Protein 8DSC (pdb70)

GO terms:
  GO:0043123 positive regulation of canonical NF-kappaB signal transduction (P, IDA)
  GO:0010628 positive regulation of gene expression (P, IDA)
  GO:0070374 positive regulation of ERK1 and ERK2 cascade (P, IDA)
  GO:0047280 nicotinamide phosphoribosyltransferase activity (F, IMP)
  GO:0005576 extracellular region (C, EXP)
  GO:0005634 nucleus (C, EXP)
  GO:0005125 cytokine activity (F, TAS)
  GO:0007165 signal transduction (P, TAS)
  GO:0007267 cell-cell signaling (P, TAS)
  GO:0008284 positive regulation of cell population proliferation (P, TAS)
  GO:0005829 cytosol (C, TAS)
  GO:1901847 nicotinate metabolic process (P, TAS)
  GO:0047280 nicotinamide phosphoribosyltransferase activity (F, TAS)
  GO:0042802 identical protein binding (F, IPI)
  GO:0005515 protein binding (F, IPI)
  GO:0045944 positive regulation of transcription by RNA polymerase II (P, IDA)
  GO:0006954 inflammatory response (P, IDA)
  GO:0070062 extracellular exosome (C, HDA)

Radius of gyration: 28.75 Å; Cα contacts (8 Å, |Δi|>4): 2271; chains: 2; bounding box: 57×85×82 Å

Foldseek 3Di:
DALLPQFDLCLQQCVVPDDPQWQKFKKFKFLFQQVRLFKWFQDDQLLLLVPAAFDQRADPVSLVVSQVVSCVVVVHRRGPSVLQVCCCVVQVRHFQKWKWAFDGLAIAGGHATGMMMMGNGRSVNSVRCRCVNSNLVSLQLRFLLSQLLLLLVLLQVLLCLQAVDCPPSQVQEAEPAQVPADDLVLLLSNQLSNLLRHAHYPSVSVFVSQVVRFRDPDPTSHDYWAEDDLCQQCVCPPVCSLVSVVVQCVVVQQAAYEYAQPNPHNLCCLQPSCLPVVVVSQVPGDLRYAYEYEYADDQQQVSVVSSCVRNVVRAPWDQHPSRAIDGPSNYAYEYEYPDASVVSSVNSVSSVVVRHNSVRYGYYYHCRSRPPDDCNSSVIDMGTQWIAGPNDIFGDWDQDPVRNSRTDATADWFWAQAPVGHIDIDGPCCVVVVPGDDGSTGTQDRRNDGDDGHHSVRSSVSNDDPSVD/DALLPQFDLVLQQCVVPDDPFWQKFKKFKFLFQPVRLFKWFQDDQLLLLVPAAFDQRADPVSLVVSQVVSCVVVVHRRGPSVLQVCCCVVQVRHFQKWKWAFDGLAIAGGHATGMMMMGNGRSCNSVRCSCVRSNLCSLQLRFLLSQLLLLLVLLQVLQCLQAVDCPCSQVQEEEPAQVPADDLVLLLSNQLSNLLRHAHYPSVSVFVSQCVRFRDPDPTSHDYWAEDDLCQQCVCPPVCSLVSVVVQCVVQQAAAYEYAQPNPHNLCCLQPSCLPVCVVSQVPGDLRHAYEYEYADDLQQVSVVSSCVRNVVRAPWDQHPSRAIDGPSNYAYEYEYPDASVVSSVNSVSSVVVRHNSVRYGYYYHCRSRPPDDSNSSVIDMGTQWIARPNDIFGDWDQDPVRNSRTDATADWFWAADPVRHIDIDGPCCVVVCPGHHGSIGTQDRRNDGDDGHHSVRSSVSNDDPSRD

Structure (mmCIF, N/CA/C/O backbone):
data_8DSC
#
_entry.id   8DSC
#
_cell.length_a   60.376
_cell.length_b   106.338
_cell.length_c   82.806
_cell.angle_alpha   90.000
_cell.angle_beta   96.450
_cell.angle_gamma   90.000
#
_symmetry.space_group_name_H-M   'P 1 21 1'
#
loop_
_entity.id
_entity.type
_entity.pdbx_description
1 polymer 'Nicotinamide phosphoribosyltransferase'
2 non-polymer NICOTINAMIDE
3 non-polymer 'PHOSPHATE ION'
4 non-polymer (3R)-1-[2-(4-methylphenyl)-2H-pyrazolo[3,4-d]pyrimidin-4-yl]-N-{[4-(methylsulfanyl)phenyl]methyl}piperidine-3-carboxamide
5 non-polymer GLYCEROL
6 non-polymer 'CHLORIDE ION'
7 non-polymer 'SODIUM ION'
8 water water
#
loop_
_atom_site.group_PDB
_atom_site.id
_atom_site.type_symbol
_atom_site.label_atom_id
_atom_site.label_alt_id
_atom_site.label_comp_id
_atom_site.label_asym_id
_atom_site.label_entity_id
_atom_site.label_seq_id
_atom_site.pdbx_PDB_ins_code
_atom_site.Cartn_x
_atom_site.Cartn_y
_atom_site.Cartn_z
_atom_site.occupancy
_atom_site.B_iso_or_equiv
_atom_site.auth_seq_id
_atom_site.auth_comp_id
_atom_site.auth_asym_id
_atom_site.auth_atom_id
_atom_site.pdbx_PDB_model_num
ATOM 1 N N . PHE A 1 9 ? 31.552 -3.815 30.518 1.00 18.73 9 PHE A N 1
ATOM 2 C CA . PHE A 1 9 ? 30.378 -4.633 30.804 1.00 14.46 9 PHE A CA 1
ATOM 3 C C . PHE A 1 9 ? 30.693 -5.693 31.848 1.00 15.22 9 PHE A C 1
ATOM 4 O O . PHE A 1 9 ? 31.669 -6.371 31.748 1.00 14.92 9 PHE A O 1
ATOM 12 N N . ASN A 1 10 ? 29.816 -5.798 32.825 1.00 13.09 10 ASN A N 1
ATOM 13 C CA . ASN A 1 10 ? 29.957 -6.771 33.884 1.00 12.56 10 ASN A CA 1
ATOM 14 C C . ASN A 1 10 ? 28.703 -7.630 33.914 1.00 11.17 10 ASN A C 1
ATOM 15 O O . ASN A 1 10 ? 27.674 -7.214 34.373 1.00 11.61 10 ASN A O 1
ATOM 20 N N . ILE A 1 11 ? 28.857 -8.905 33.587 1.00 10.76 11 ILE A N 1
ATOM 21 C CA . ILE A 1 11 ? 27.748 -9.874 33.544 1.00 11.59 11 ILE A CA 1
ATOM 22 C C . ILE A 1 11 ? 27.094 -10.099 34.911 1.00 10.20 11 ILE A C 1
ATOM 23 O O . ILE A 1 11 ? 25.937 -10.389 34.995 1.00 10.80 11 ILE A O 1
ATOM 28 N N . LEU A 1 12 ? 27.850 -9.909 35.995 1.00 10.46 12 LEU A N 1
ATOM 29 C CA . LEU A 1 12 ? 27.340 -9.970 37.355 1.00 9.47 12 LEU A CA 1
ATOM 30 C C . LEU A 1 12 ? 26.306 -8.855 37.673 1.00 11.37 12 LEU A C 1
ATOM 31 O O . LEU A 1 12 ? 25.572 -8.979 38.581 1.00 11.30 12 LEU A O 1
ATOM 36 N N . LEU A 1 13 ? 26.369 -7.746 36.949 1.00 10.79 13 LEU A N 1
ATOM 37 C CA . LEU A 1 13 ? 25.459 -6.617 37.050 1.00 9.49 13 LEU A CA 1
ATOM 38 C C . LEU A 1 13 ? 24.496 -6.557 35.866 1.00 10.37 13 LEU A C 1
ATOM 39 O O . LEU A 1 13 ? 23.911 -5.553 35.635 1.00 13.15 13 LEU A O 1
ATOM 44 N N . ALA A 1 14 ? 24.389 -7.637 35.121 1.00 9.88 14 ALA A N 1
ATOM 45 C CA . ALA A 1 14 ? 23.534 -7.655 33.931 1.00 9.74 14 ALA A CA 1
ATOM 46 C C . ALA A 1 14 ? 22.380 -8.647 34.016 1.00 9.08 14 ALA A C 1
ATOM 47 O O . ALA A 1 14 ? 22.111 -9.354 33.089 1.00 10.42 14 ALA A O 1
ATOM 49 N N . THR A 1 15 ? 21.765 -8.712 35.181 1.00 9.22 15 THR A N 1
ATOM 50 C CA . THR A 1 15 ? 20.624 -9.560 35.413 1.00 9.86 15 THR A CA 1
ATOM 51 C C . THR A 1 15 ? 19.587 -8.746 36.203 1.00 8.93 15 THR A C 1
ATOM 52 O O . THR A 1 15 ? 19.868 -7.691 36.690 1.00 8.83 15 THR A O 1
ATOM 56 N N . ASP A 1 16 ? 18.356 -9.243 36.245 1.00 8.87 16 ASP A N 1
ATOM 57 C CA . ASP A 1 16 ? 17.312 -8.654 37.077 1.00 7.74 16 ASP A CA 1
ATOM 58 C C . ASP A 1 16 ? 17.773 -8.831 38.521 1.00 7.35 16 ASP A C 1
ATOM 59 O O . ASP A 1 16 ? 18.227 -9.892 38.882 1.00 8.51 16 ASP A O 1
ATOM 64 N N . SER A 1 17 ? 17.565 -7.810 39.336 1.00 7.29 17 SER A N 1
ATOM 65 C CA . SER A 1 17 ? 18.026 -7.830 40.746 1.00 8.16 17 SER A CA 1
ATOM 66 C C . SER A 1 17 ? 17.592 -9.118 41.432 1.00 9.07 17 SER A C 1
ATOM 67 O O . SER A 1 17 ? 18.403 -9.750 42.109 1.00 9.06 17 SER A O 1
ATOM 70 N N . TYR A 1 18 ? 16.348 -9.525 41.273 1.00 8.39 18 TYR A N 1
ATOM 71 C CA . TYR A 1 18 ? 15.867 -10.665 42.083 1.00 8.20 18 TYR A CA 1
ATOM 72 C C . TYR A 1 18 ? 16.684 -11.924 41.774 1.00 7.68 18 TYR A C 1
ATOM 73 O O . TYR A 1 18 ? 16.807 -12.802 42.659 1.00 7.68 18 TYR A O 1
ATOM 82 N N . LYS A 1 19 ? 17.240 -12.067 40.581 1.00 8.16 19 LYS A N 1
ATOM 83 C CA . LYS A 1 19 ? 17.989 -13.291 40.212 1.00 9.54 19 LYS A CA 1
ATOM 84 C C . LYS A 1 19 ? 19.247 -13.421 41.074 1.00 9.01 19 LYS A C 1
ATOM 85 O O . LYS A 1 19 ? 19.723 -14.551 41.269 1.00 9.63 19 LYS A O 1
ATOM 91 N N . VAL A 1 20 ? 19.743 -12.329 41.633 1.00 8.71 20 VAL A N 1
ATOM 92 C CA . VAL A 1 20 ? 20.881 -12.378 42.584 1.00 8.88 20 VAL A CA 1
ATOM 93 C C . VAL A 1 20 ? 20.525 -13.293 43.757 1.00 10.37 20 VAL A C 1
ATOM 94 O O . VAL A 1 20 ? 21.424 -13.917 44.331 1.00 10.36 20 VAL A O 1
ATOM 98 N N . THR A 1 21 ? 19.247 -13.412 44.100 1.00 8.86 21 THR A N 1
ATOM 99 C CA . THR A 1 21 ? 18.791 -14.103 45.334 1.00 9.37 21 THR A CA 1
ATOM 100 C C . THR A 1 21 ? 18.312 -15.523 45.028 1.00 8.81 21 THR A C 1
ATOM 101 O O . THR A 1 21 ? 17.982 -16.251 45.980 1.00 9.86 21 THR A O 1
ATOM 105 N N . HIS A 1 22 ? 18.301 -15.962 43.775 1.00 8.91 22 HIS A N 1
ATOM 106 C CA . HIS A 1 22 ? 17.639 -17.243 43.414 1.00 7.98 22 HIS A CA 1
ATOM 107 C C . HIS A 1 22 ? 18.470 -18.457 43.826 1.00 9.79 22 HIS A C 1
ATOM 108 O O . HIS A 1 22 ? 17.873 -19.520 44.053 1.00 9.57 22 HIS A O 1
ATOM 115 N N . TYR A 1 23 ? 19.794 -18.329 43.930 1.00 9.96 23 TYR A N 1
ATOM 116 C CA . TYR A 1 23 ? 20.649 -19.478 44.322 1.00 10.44 23 TYR A CA 1
ATOM 117 C C . TYR A 1 23 ? 20.230 -20.011 45.692 1.00 13.24 23 TYR A C 1
ATOM 118 O O . TYR A 1 23 ? 20.474 -21.203 45.933 1.00 19.29 23 TYR A O 1
ATOM 127 N N . LYS A 1 24 ? 19.586 -19.206 46.530 1.00 9.95 24 LYS A N 1
ATOM 128 C CA . LYS A 1 24 ? 19.106 -19.618 47.878 1.00 10.92 24 LYS A CA 1
ATOM 129 C C . LYS A 1 24 ? 17.698 -20.198 47.802 1.00 12.36 24 LYS A C 1
ATOM 130 O O . LYS A 1 24 ? 17.196 -20.612 48.846 1.00 12.88 24 LYS A O 1
ATOM 136 N N . GLN A 1 25 ? 17.062 -20.217 46.638 1.00 10.13 25 GLN A N 1
ATOM 137 C CA . GLN A 1 25 ? 15.613 -20.536 46.547 1.00 9.11 25 GLN A CA 1
ATOM 138 C C . GLN A 1 25 ? 15.353 -21.872 45.860 1.00 9.20 25 GLN A C 1
ATOM 139 O O . GLN A 1 25 ? 14.253 -22.429 46.044 1.00 9.63 25 GLN A O 1
ATOM 145 N N . TYR A 1 26 ? 16.253 -22.343 45.022 1.00 9.33 26 TYR A N 1
ATOM 146 C CA . TYR A 1 26 ? 16.065 -23.628 44.318 1.00 9.60 26 TYR A CA 1
ATOM 147 C C . TYR A 1 26 ? 16.056 -24.751 45.348 1.00 9.66 26 TYR A C 1
ATOM 148 O O . TYR A 1 26 ? 16.573 -24.626 46.462 1.00 11.01 26 TYR A O 1
ATOM 157 N N . PRO A 1 27 ? 15.466 -25.909 45.020 1.00 8.76 27 PRO A N 1
ATOM 158 C CA . PRO A 1 27 ? 15.473 -27.023 45.954 1.00 10.54 27 PRO A CA 1
ATOM 159 C C . PRO A 1 27 ? 16.893 -27.429 46.310 1.00 10.23 27 PRO A C 1
ATOM 160 O O . PRO A 1 27 ? 17.754 -27.518 45.436 1.00 10.53 27 PRO A O 1
ATOM 164 N N . PRO A 1 28 ? 17.172 -27.691 47.601 1.00 10.20 28 PRO A N 1
ATOM 165 C CA . PRO A 1 28 ? 18.465 -28.273 47.955 1.00 10.90 28 PRO A CA 1
ATOM 166 C C . PRO A 1 28 ? 18.747 -29.523 47.117 1.00 10.50 28 PRO A C 1
ATOM 167 O O . PRO A 1 28 ? 17.809 -30.243 46.762 1.00 11.98 28 PRO A O 1
ATOM 171 N N . ASN A 1 29 ? 20.025 -29.767 46.839 1.00 9.35 29 ASN A N 1
ATOM 172 C CA . ASN A 1 29 ? 20.506 -30.985 46.139 1.00 9.15 29 ASN A CA 1
ATOM 173 C C . ASN A 1 29 ? 20.158 -30.909 44.654 1.00 11.20 29 ASN A C 1
ATOM 174 O O . ASN A 1 29 ? 20.065 -31.957 44.010 1.00 11.80 29 ASN A O 1
ATOM 179 N N . THR A 1 30 ? 20.010 -29.699 44.105 1.00 11.73 30 THR A N 1
ATOM 180 C CA . THR A 1 30 ? 19.742 -29.491 42.662 1.00 10.35 30 THR A CA 1
ATOM 181 C C . THR A 1 30 ? 21.063 -29.317 41.917 1.00 10.52 30 THR A C 1
ATOM 182 O O . THR A 1 30 ? 21.832 -28.397 42.257 1.00 12.63 30 THR A O 1
ATOM 186 N N . SER A 1 31 ? 21.323 -30.189 40.953 1.00 9.79 31 SER A N 1
ATOM 187 C CA . SER A 1 31 ? 22.584 -30.204 40.171 1.00 10.73 31 SER A CA 1
ATOM 188 C C . SER A 1 31 ? 22.376 -29.682 38.745 1.00 10.04 31 SER A C 1
ATOM 189 O O . SER A 1 31 ? 23.365 -29.433 38.062 1.00 11.69 31 SER A O 1
ATOM 192 N N . LYS A 1 32 ? 21.133 -29.571 38.284 1.00 10.39 32 LYS A N 1
ATOM 193 C CA . LYS A 1 32 ? 20.864 -29.130 36.896 1.00 11.46 32 LYS A CA 1
ATOM 194 C C . LYS A 1 32 ? 19.602 -28.284 36.883 1.00 9.60 32 LYS A C 1
ATOM 195 O O . LYS A 1 32 ? 18.603 -28.698 37.454 1.00 9.85 32 LYS A O 1
ATOM 201 N N . VAL A 1 33 ? 19.683 -27.140 36.207 1.00 8.78 33 VAL A N 1
ATOM 202 C CA . VAL A 1 33 ? 18.519 -26.327 35.789 1.00 9.95 33 VAL A CA 1
ATOM 203 C C . VAL A 1 33 ? 18.612 -26.191 34.274 1.00 8.08 33 VAL A C 1
ATOM 204 O O . VAL A 1 33 ? 19.632 -25.744 33.752 1.00 8.32 33 VAL A O 1
ATOM 208 N N . TYR A 1 34 ? 17.550 -26.607 33.604 1.00 8.82 34 TYR A N 1
ATOM 209 C CA . TYR A 1 34 ? 17.434 -26.625 32.145 1.00 7.71 34 TYR A CA 1
ATOM 210 C C . TYR A 1 34 ? 16.227 -25.787 31.771 1.00 8.96 34 TYR A C 1
ATOM 211 O O . TYR A 1 34 ? 15.128 -26.035 32.271 1.00 7.91 34 TYR A O 1
ATOM 220 N N . SER A 1 35 ? 16.452 -24.810 30.913 1.00 8.16 35 SER A N 1
ATOM 221 C CA . SER A 1 35 ? 15.432 -23.805 30.556 1.00 7.72 35 SER A CA 1
ATOM 222 C C . SER A 1 35 ? 15.381 -23.648 29.045 1.00 8.64 35 SER A C 1
ATOM 223 O O . SER A 1 35 ? 16.300 -24.063 28.322 1.00 8.21 35 SER A O 1
ATOM 226 N N . TYR A 1 36 ? 14.289 -23.077 28.557 1.00 7.88 36 TYR A N 1
ATOM 227 C CA . TYR A 1 36 ? 14.080 -22.977 27.102 1.00 7.63 36 TYR A CA 1
ATOM 228 C C . TYR A 1 36 ? 13.369 -21.672 26.776 1.00 8.19 36 TYR A C 1
ATOM 229 O O . TYR A 1 36 ? 12.633 -21.127 27.623 1.00 8.39 36 TYR A O 1
ATOM 238 N N . PHE A 1 37 ? 13.558 -21.233 25.542 1.00 8.53 37 PHE A N 1
ATOM 239 C CA . PHE A 1 37 ? 12.915 -20.025 24.980 1.00 8.16 37 PHE A CA 1
ATOM 240 C C . PHE A 1 37 ? 11.949 -20.458 23.886 1.00 8.96 37 PHE A C 1
ATOM 241 O O . PHE A 1 37 ? 12.299 -21.304 23.036 1.00 9.24 37 PHE A O 1
ATOM 249 N N . GLU A 1 38 ? 10.773 -19.855 23.884 1.00 8.00 38 GLU A N 1
ATOM 250 C CA . GLU A 1 38 ? 9.783 -20.011 22.789 1.00 8.41 38 GLU A CA 1
ATOM 251 C C . GLU A 1 38 ? 9.063 -18.686 22.590 1.00 8.81 38 GLU A C 1
ATOM 252 O O . GLU A 1 38 ? 9.088 -17.833 23.483 1.00 8.98 38 GLU A O 1
ATOM 258 N N . CYS A 1 39 ? 8.408 -18.561 21.448 1.00 8.76 39 CYS A N 1
ATOM 259 C CA . CYS A 1 39 ? 7.421 -17.502 21.150 1.00 8.75 39 CYS A CA 1
ATOM 260 C C . CYS A 1 39 ? 6.060 -18.150 21.366 1.00 8.64 39 CYS A C 1
ATOM 261 O O . CYS A 1 39 ? 5.570 -18.824 20.438 1.00 9.75 39 CYS A O 1
ATOM 264 N N . ARG A 1 40 ? 5.530 -18.057 22.577 1.00 9.96 40 ARG A N 1
ATOM 265 C CA A ARG A 1 40 ? 4.351 -18.866 22.998 0.44 12.17 40 ARG A CA 1
ATOM 266 C CA B ARG A 1 40 ? 4.358 -18.859 23.015 0.56 12.19 40 ARG A CA 1
ATOM 267 C C . ARG A 1 40 ? 3.182 -18.638 22.049 1.00 12.63 40 ARG A C 1
ATOM 268 O O . ARG A 1 40 ? 2.964 -17.488 21.594 1.00 14.04 40 ARG A O 1
ATOM 283 N N . GLU A 1 41 ? 2.426 -19.692 21.772 1.00 13.39 41 GLU A N 1
ATOM 284 C CA . GLU A 1 41 ? 1.165 -19.528 21.018 1.00 16.60 41 GLU A CA 1
ATOM 285 C C . GLU A 1 41 ? 0.187 -18.770 21.909 1.00 19.07 41 GLU A C 1
ATOM 286 O O . GLU A 1 41 ? 0.253 -18.954 23.133 1.00 26.69 41 GLU A O 1
ATOM 292 N N . LYS A 1 42 ? -0.711 -17.988 21.320 1.00 25.32 42 LYS A N 1
ATOM 293 C CA . LYS A 1 42 ? -1.797 -17.324 22.087 1.00 31.64 42 LYS A CA 1
ATOM 294 C C . LYS A 1 42 ? -3.141 -17.759 21.498 1.00 30.46 42 LYS A C 1
ATOM 295 O O . LYS A 1 42 ? -3.371 -17.390 20.338 1.00 33.89 42 LYS A O 1
ATOM 301 N N . VAL A 1 52 ? -2.935 -9.200 11.920 1.00 41.17 52 VAL A N 1
ATOM 302 C CA . VAL A 1 52 ? -1.744 -10.019 11.691 1.00 34.54 52 VAL A CA 1
ATOM 303 C C . VAL A 1 52 ? -1.551 -10.982 12.847 1.00 28.95 52 VAL A C 1
ATOM 304 O O . VAL A 1 52 ? -1.487 -10.599 13.989 1.00 29.77 52 VAL A O 1
ATOM 308 N N . LYS A 1 53 ? -1.492 -12.248 12.510 1.00 30.37 53 LYS A N 1
ATOM 309 C CA . LYS A 1 53 ? -1.394 -13.267 13.521 1.00 29.25 53 LYS A CA 1
ATOM 310 C C . LYS A 1 53 ? 0.001 -13.694 13.972 1.00 25.48 53 LYS A C 1
ATOM 311 O O . LYS A 1 53 ? 0.134 -14.280 15.031 1.00 27.95 53 LYS A O 1
ATOM 317 N N . TYR A 1 54 ? 1.010 -13.390 13.183 1.00 20.22 54 TYR A N 1
ATOM 318 C CA . TYR A 1 54 ? 2.383 -13.765 13.475 1.00 14.17 54 TYR A CA 1
ATOM 319 C C . TYR A 1 54 ? 2.503 -15.245 13.813 1.00 12.22 54 TYR A C 1
ATOM 320 O O . TYR A 1 54 ? 2.937 -15.604 14.876 1.00 14.59 54 TYR A O 1
ATOM 329 N N . GLU A 1 55 ? 2.056 -16.086 12.908 1.00 12.75 55 GLU A N 1
ATOM 330 C CA . GLU A 1 55 ? 2.067 -17.538 13.094 1.00 12.52 55 GLU A CA 1
ATOM 331 C C . GLU A 1 55 ? 3.443 -18.169 13.074 1.00 12.03 55 GLU A C 1
ATOM 332 O O . GLU A 1 55 ? 3.605 -19.240 13.550 1.00 13.09 55 GLU A O 1
ATOM 338 N N . GLU A 1 56 ? 4.411 -17.495 12.493 1.00 11.50 56 GLU A N 1
ATOM 339 C CA . GLU A 1 56 ? 5.788 -18.034 12.413 1.00 13.32 56 GLU A CA 1
ATOM 340 C C . GLU A 1 56 ? 6.776 -16.907 12.674 1.00 13.84 56 GLU A C 1
ATOM 341 O O . GLU A 1 56 ? 6.502 -15.757 12.284 1.00 16.83 56 GLU A O 1
ATOM 347 N N . THR A 1 57 ? 7.909 -17.256 13.258 1.00 11.26 57 THR A N 1
ATOM 348 C CA . THR A 1 57 ? 8.931 -16.277 13.692 1.00 10.85 57 THR A CA 1
ATOM 349 C C . THR A 1 57 ? 10.281 -16.581 13.052 1.00 9.25 57 THR A C 1
ATOM 350 O O . THR A 1 57 ? 10.666 -17.763 12.928 1.00 12.44 57 THR A O 1
ATOM 354 N N . VAL A 1 58 ? 11.004 -15.528 12.722 1.00 9.36 58 VAL A N 1
ATOM 355 C CA . VAL A 1 58 ? 12.408 -15.605 12.266 1.00 8.86 58 VAL A CA 1
ATOM 356 C C . VAL A 1 58 ? 13.308 -15.665 13.492 1.00 10.13 58 VAL A C 1
ATOM 357 O O . VAL A 1 58 ? 13.342 -14.717 14.270 1.00 10.75 58 VAL A O 1
ATOM 361 N N . PHE A 1 59 ? 14.076 -16.733 13.669 1.00 8.39 59 PHE A N 1
ATOM 362 C CA . PHE A 1 59 ? 15.022 -16.820 14.797 1.00 8.25 59 PHE A CA 1
ATOM 363 C C . PHE A 1 59 ? 16.293 -16.084 14.403 1.00 9.22 59 PHE A C 1
ATOM 364 O O . PHE A 1 59 ? 17.022 -16.542 13.524 1.00 10.77 59 PHE A O 1
ATOM 372 N N . TYR A 1 60 ? 16.563 -14.951 15.040 1.00 9.12 60 TYR A N 1
ATOM 373 C CA . TYR A 1 60 ? 17.729 -14.119 14.689 1.00 9.18 60 TYR A CA 1
ATOM 374 C C . TYR A 1 60 ? 18.184 -13.342 15.925 1.00 10.05 60 TYR A C 1
ATOM 375 O O . TYR A 1 60 ? 17.334 -12.769 16.628 1.00 9.59 60 TYR A O 1
ATOM 384 N N . GLY A 1 61 ? 19.490 -13.289 16.158 1.00 9.62 61 GLY A N 1
ATOM 385 C CA . GLY A 1 61 ? 20.128 -12.305 17.048 1.00 9.50 61 GLY A CA 1
ATOM 386 C C . GLY A 1 61 ? 20.873 -12.934 18.214 1.00 9.85 61 GLY A C 1
ATOM 387 O O . GLY A 1 61 ? 21.634 -12.221 18.892 1.00 10.18 61 GLY A O 1
ATOM 388 N N . LEU A 1 62 ? 20.711 -14.229 18.442 1.00 9.20 62 LEU A N 1
ATOM 389 C CA . LEU A 1 62 ? 21.390 -14.895 19.583 1.00 9.19 62 LEU A CA 1
ATOM 390 C C . LEU A 1 62 ? 22.913 -14.807 19.398 1.00 8.36 62 LEU A C 1
ATOM 391 O O . LEU A 1 62 ? 23.624 -14.560 20.385 1.00 9.75 62 LEU A O 1
ATOM 396 N N . GLN A 1 63 ? 23.416 -14.976 18.178 1.00 9.65 63 GLN A N 1
ATOM 397 C CA . GLN A 1 63 ? 24.881 -15.013 17.915 1.00 9.52 63 GLN A CA 1
ATOM 398 C C . GLN A 1 63 ? 25.508 -13.686 18.360 1.00 9.84 63 GLN A C 1
ATOM 399 O O . GLN A 1 63 ? 26.628 -13.663 18.883 1.00 10.86 63 GLN A O 1
ATOM 405 N N . TYR A 1 64 ? 24.837 -12.564 18.127 1.00 10.07 64 TYR A N 1
ATOM 406 C CA . TYR A 1 64 ? 25.283 -11.245 18.641 1.00 9.71 64 TYR A CA 1
ATOM 407 C C . TYR A 1 64 ? 25.477 -11.322 20.158 1.00 9.74 64 TYR A C 1
ATOM 408 O O . TYR A 1 64 ? 26.527 -10.914 20.676 1.00 10.80 64 TYR A O 1
ATOM 417 N N . ILE A 1 65 ? 24.457 -11.796 20.868 1.00 9.11 65 ILE A N 1
ATOM 418 C CA . ILE A 1 65 ? 24.460 -11.830 22.359 1.00 9.73 65 ILE A CA 1
ATOM 419 C C . ILE A 1 65 ? 25.574 -12.776 22.826 1.00 8.67 65 ILE A C 1
ATOM 420 O O . ILE A 1 65 ? 26.316 -12.433 23.759 1.00 10.92 65 ILE A O 1
ATOM 425 N N . LEU A 1 66 ? 25.686 -13.957 22.219 1.00 9.94 66 LEU A N 1
ATOM 426 C CA . LEU A 1 66 ? 26.717 -14.944 22.640 1.00 10.06 66 LEU A CA 1
ATOM 427 C C . LEU A 1 66 ? 28.096 -14.288 22.562 1.00 10.54 66 LEU A C 1
ATOM 428 O O . LEU A 1 66 ? 28.900 -14.443 23.493 1.00 11.91 66 LEU A O 1
ATOM 433 N N . ASN A 1 67 ? 28.387 -13.625 21.453 1.00 10.44 67 ASN A N 1
ATOM 434 C CA . ASN A 1 67 ? 29.742 -13.082 21.187 1.00 11.20 67 ASN A CA 1
ATOM 435 C C . ASN A 1 67 ? 29.978 -11.823 22.018 1.00 11.64 67 ASN A C 1
ATOM 436 O O . ASN A 1 67 ? 31.061 -11.676 22.625 1.00 14.46 67 ASN A O 1
ATOM 441 N N . LYS A 1 68 ? 29.012 -10.911 22.077 1.00 10.86 68 LYS A N 1
ATOM 442 C CA . LYS A 1 68 ? 29.259 -9.620 22.733 1.00 11.44 68 LYS A CA 1
ATOM 443 C C . LYS A 1 68 ? 29.321 -9.790 24.251 1.00 11.05 68 LYS A C 1
ATOM 444 O O . LYS A 1 68 ? 30.119 -9.086 24.884 1.00 12.83 68 LYS A O 1
ATOM 450 N N . TYR A 1 69 ? 28.504 -10.666 24.837 1.00 10.43 69 TYR A N 1
ATOM 451 C CA . TYR A 1 69 ? 28.269 -10.648 26.299 1.00 11.68 69 TYR A CA 1
ATOM 452 C C . TYR A 1 69 ? 28.628 -11.959 27.006 1.00 12.22 69 TYR A C 1
ATOM 453 O O . TYR A 1 69 ? 28.902 -11.877 28.211 1.00 12.48 69 TYR A O 1
ATOM 462 N N . LEU A 1 70 ? 28.533 -13.117 26.360 1.00 9.90 70 LEU A N 1
ATOM 463 C CA . LEU A 1 70 ? 28.596 -14.408 27.098 1.00 10.71 70 LEU A CA 1
ATOM 464 C C . LEU A 1 70 ? 29.925 -15.135 26.916 1.00 11.62 70 LEU A C 1
ATOM 465 O O . LEU A 1 70 ? 30.251 -15.905 27.834 1.00 12.12 70 LEU A O 1
ATOM 470 N N . LYS A 1 71 ? 30.662 -14.929 25.830 1.00 10.83 71 LYS A N 1
ATOM 471 C CA . LYS A 1 71 ? 31.843 -15.783 25.551 1.00 11.99 71 LYS A CA 1
ATOM 472 C C . LYS A 1 71 ? 33.096 -15.270 26.259 1.00 12.20 71 LYS A C 1
ATOM 473 O O . LYS A 1 71 ? 33.226 -14.078 26.590 1.00 12.14 71 LYS A O 1
ATOM 479 N N . GLY A 1 72 ? 34.015 -16.207 26.472 1.00 13.55 72 GLY A N 1
ATOM 480 C CA . GLY A 1 72 ? 35.362 -15.919 26.985 1.00 12.86 72 GLY A CA 1
ATOM 481 C C . GLY A 1 72 ? 35.349 -15.644 28.472 1.00 14.01 72 GLY A C 1
ATOM 482 O O . GLY A 1 72 ? 34.449 -16.130 29.191 1.00 13.26 72 GLY A O 1
ATOM 483 N N . LYS A 1 73 ? 36.363 -14.938 28.969 1.00 13.71 73 LYS A N 1
ATOM 484 C CA . LYS A 1 73 ? 36.504 -14.642 30.412 1.00 13.82 73 LYS A CA 1
ATOM 485 C C . LYS A 1 73 ? 35.579 -13.478 30.760 1.00 13.67 73 LYS A C 1
ATOM 486 O O . LYS A 1 73 ? 35.927 -12.314 30.478 1.00 15.88 73 LYS A O 1
ATOM 492 N N . VAL A 1 74 ? 34.443 -13.779 31.385 1.00 12.68 74 VAL A N 1
ATOM 493 C CA . VAL A 1 74 ? 33.402 -12.760 31.693 1.00 14.49 74 VAL A CA 1
ATOM 494 C C . VAL A 1 74 ? 33.361 -12.489 33.189 1.00 12.32 74 VAL A C 1
ATOM 495 O O . VAL A 1 74 ? 32.608 -11.619 33.609 1.00 13.45 74 VAL A O 1
ATOM 499 N N . VAL A 1 75 ? 34.172 -13.199 33.973 1.00 13.19 75 VAL A N 1
ATOM 500 C CA . VAL A 1 75 ? 34.276 -12.997 35.438 1.00 14.14 75 VAL A CA 1
ATOM 501 C C . VAL A 1 75 ? 35.724 -12.629 35.746 1.00 13.50 75 VAL A C 1
ATOM 502 O O . VAL A 1 75 ? 36.610 -13.309 35.208 1.00 15.94 75 VAL A O 1
ATOM 506 N N . THR A 1 76 ? 35.921 -11.606 36.568 1.00 13.69 76 THR A N 1
ATOM 507 C CA . THR A 1 76 ? 37.241 -11.250 37.155 1.00 15.69 76 THR A CA 1
ATOM 508 C C . THR A 1 76 ? 37.067 -10.990 38.646 1.00 14.35 76 THR A C 1
ATOM 509 O O . THR A 1 76 ? 35.940 -10.761 39.096 1.00 13.74 76 THR A O 1
ATOM 513 N N . LYS A 1 77 ? 38.165 -10.973 39.408 1.00 15.07 77 LYS A N 1
ATOM 514 C CA . LYS A 1 77 ? 38.115 -10.609 40.840 1.00 15.70 77 LYS A CA 1
ATOM 515 C C . LYS A 1 77 ? 37.467 -9.233 40.994 1.00 12.47 77 LYS A C 1
ATOM 516 O O . LYS A 1 77 ? 36.674 -9.038 41.917 1.00 13.22 77 LYS A O 1
ATOM 522 N N . GLU A 1 78 ? 37.828 -8.290 40.125 1.00 15.74 78 GLU A N 1
ATOM 523 C CA . GLU A 1 78 ? 37.338 -6.893 40.193 1.00 15.17 78 GLU A CA 1
ATOM 524 C C . GLU A 1 78 ? 35.823 -6.853 39.941 1.00 13.42 78 GLU A C 1
ATOM 525 O O . GLU A 1 78 ? 35.132 -6.137 40.674 1.00 13.58 78 GLU A O 1
ATOM 531 N N . LYS A 1 79 ? 35.329 -7.633 38.983 1.00 13.22 79 LYS A N 1
ATOM 532 C CA . LYS A 1 79 ? 33.875 -7.649 38.664 1.00 13.44 79 LYS A CA 1
ATOM 533 C C . LYS A 1 79 ? 33.100 -8.254 39.832 1.00 11.59 79 LYS A C 1
ATOM 534 O O . LYS A 1 79 ? 32.004 -7.750 40.129 1.00 12.22 79 LYS A O 1
ATOM 540 N N . ILE A 1 80 ? 33.665 -9.267 40.500 1.00 12.41 80 ILE A N 1
ATOM 541 C CA . ILE A 1 80 ? 33.000 -9.894 41.672 1.00 13.13 80 ILE A CA 1
ATOM 542 C C . ILE A 1 80 ? 32.911 -8.859 42.788 1.00 11.75 80 ILE A C 1
ATOM 543 O O . ILE A 1 80 ? 31.850 -8.717 43.387 1.00 12.58 80 ILE A O 1
ATOM 548 N N . GLN A 1 81 ? 34.014 -8.177 43.106 1.00 13.46 81 GLN A N 1
ATOM 549 C CA . GLN A 1 81 ? 34.006 -7.177 44.201 1.00 13.72 81 GLN A CA 1
ATOM 550 C C . GLN A 1 81 ? 33.031 -6.047 43.868 1.00 12.70 81 GLN A C 1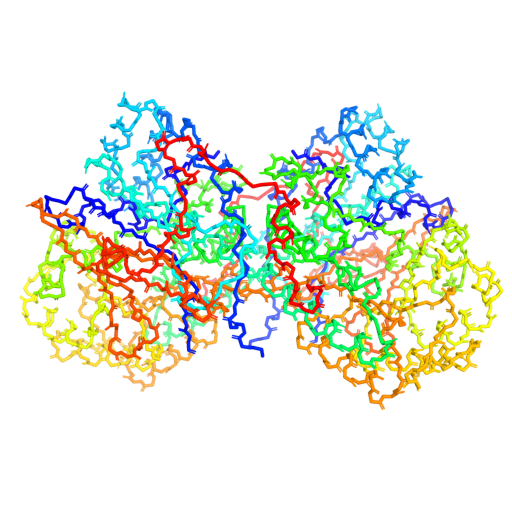
ATOM 551 O O . GLN A 1 81 ? 32.338 -5.590 44.767 1.00 12.93 81 GLN A O 1
ATOM 557 N N . GLU A 1 82 ? 33.016 -5.592 42.615 1.00 12.93 82 GLU A N 1
ATOM 558 C CA . GLU A 1 82 ? 32.123 -4.475 42.219 1.00 14.68 82 GLU A CA 1
ATOM 559 C C . GLU A 1 82 ? 30.667 -4.899 42.428 1.00 13.58 82 GLU A C 1
ATOM 560 O O . GLU A 1 82 ? 29.915 -4.135 43.040 1.00 13.93 82 GLU A O 1
ATOM 566 N N . ALA A 1 83 ? 30.312 -6.096 41.961 1.00 12.68 83 ALA A N 1
ATOM 567 C CA . ALA A 1 83 ? 28.946 -6.633 42.142 1.00 11.93 83 ALA A CA 1
ATOM 568 C C . ALA A 1 83 ? 28.631 -6.744 43.634 1.00 12.17 83 ALA A C 1
ATOM 569 O O . ALA A 1 83 ? 27.557 -6.325 44.067 1.00 12.88 83 ALA A O 1
ATOM 571 N N . LYS A 1 84 ? 29.549 -7.300 44.421 1.00 12.76 84 LYS A N 1
ATOM 572 C CA . LYS A 1 84 ? 29.323 -7.451 45.874 1.00 13.48 84 LYS A CA 1
ATOM 573 C C . LYS A 1 84 ? 29.003 -6.081 46.492 1.00 10.97 84 LYS A C 1
ATOM 574 O O . LYS A 1 84 ? 28.074 -5.977 47.290 1.00 12.47 84 LYS A O 1
ATOM 580 N N . ASP A 1 85 ? 29.788 -5.055 46.155 1.00 12.80 85 ASP A N 1
ATOM 581 C CA . ASP A 1 85 ? 29.640 -3.696 46.733 1.00 14.20 85 ASP A CA 1
ATOM 582 C C . ASP A 1 85 ? 28.300 -3.077 46.311 1.00 11.86 85 ASP A C 1
ATOM 583 O O . ASP A 1 85 ? 27.607 -2.513 47.167 1.00 14.04 85 ASP A O 1
ATOM 588 N N . VAL A 1 86 ? 27.941 -3.194 45.033 1.00 12.71 86 VAL A N 1
ATOM 589 C CA . VAL A 1 86 ? 26.658 -2.636 44.517 1.00 11.92 86 VAL A CA 1
ATOM 590 C C . VAL A 1 86 ? 25.476 -3.337 45.203 1.00 10.84 86 VAL A C 1
ATOM 591 O O . VAL A 1 86 ? 24.583 -2.673 45.707 1.00 10.93 86 VAL A O 1
ATOM 595 N N . TYR A 1 87 ? 25.484 -4.662 45.235 1.00 10.70 87 TYR A N 1
ATOM 596 C CA . TYR A 1 87 ? 24.330 -5.437 45.767 1.00 12.17 87 TYR A CA 1
ATOM 597 C C . TYR A 1 87 ? 24.143 -5.223 47.275 1.00 10.35 87 TYR A C 1
ATOM 598 O O . TYR A 1 87 ? 23.006 -5.187 47.752 1.00 12.27 87 TYR A O 1
ATOM 607 N N . LYS A 1 88 ? 25.233 -5.028 48.023 1.00 12.84 88 LYS A N 1
ATOM 608 C CA . LYS A 1 88 ? 25.139 -4.720 49.470 1.00 15.44 88 LYS A CA 1
ATOM 609 C C . LYS A 1 88 ? 24.273 -3.472 49.659 1.00 12.06 88 LYS A C 1
ATOM 610 O O . LYS A 1 88 ? 23.403 -3.456 50.550 1.00 14.04 88 LYS A O 1
ATOM 616 N N . GLU A 1 89 ? 24.489 -2.450 48.828 1.00 12.56 89 GLU A N 1
ATOM 617 C CA . GLU A 1 89 ? 23.737 -1.178 48.936 1.00 12.05 89 GLU A CA 1
ATOM 618 C C . GLU A 1 89 ? 22.336 -1.346 48.337 1.00 11.92 89 GLU A C 1
ATOM 619 O O . GLU A 1 89 ? 21.368 -0.858 48.914 1.00 12.61 89 GLU A O 1
ATOM 625 N N . HIS A 1 90 ? 22.231 -2.043 47.211 1.00 11.63 90 HIS A N 1
ATOM 626 C CA . HIS A 1 90 ? 20.957 -2.163 46.456 1.00 10.57 90 HIS A CA 1
ATOM 627 C C . HIS A 1 90 ? 19.924 -2.970 47.251 1.00 9.84 90 HIS A C 1
ATOM 628 O O . HIS A 1 90 ? 18.737 -2.624 47.220 1.00 10.44 90 HIS A O 1
ATOM 635 N N . PHE A 1 91 ? 20.348 -4.017 47.945 1.00 10.75 91 PHE A N 1
ATOM 636 C CA . PHE A 1 91 ? 19.439 -4.819 48.746 1.00 11.44 91 PHE A CA 1
ATOM 637 C C . PHE A 1 91 ? 19.428 -4.441 50.229 1.00 12.97 91 PHE A C 1
ATOM 638 O O . PHE A 1 91 ? 18.662 -4.984 51.003 1.00 14.45 91 PHE A O 1
ATOM 646 N N . GLN A 1 92 ? 20.404 -3.629 50.628 1.00 14.48 92 GLN A N 1
ATOM 647 C CA . GLN A 1 92 ? 20.618 -3.248 52.031 1.00 13.41 92 GLN A CA 1
ATOM 648 C C . GLN A 1 92 ? 20.832 -4.522 52.854 1.00 20.01 92 GLN A C 1
ATOM 649 O O . GLN A 1 92 ? 20.361 -4.626 53.972 1.00 17.23 92 GLN A O 1
ATOM 655 N N . ASP A 1 93 ? 21.480 -5.504 52.235 1.00 15.53 93 ASP A N 1
ATOM 656 C CA . ASP A 1 93 ? 21.769 -6.802 52.830 1.00 15.54 93 ASP A CA 1
ATOM 657 C C . ASP A 1 93 ? 22.807 -7.500 51.973 1.00 14.88 93 ASP A C 1
ATOM 658 O O . ASP A 1 93 ? 23.003 -7.133 50.826 1.00 16.67 93 ASP A O 1
ATOM 663 N N . ASP A 1 94 ? 23.448 -8.515 52.528 1.00 16.05 94 ASP A N 1
ATOM 664 C CA . ASP A 1 94 ? 24.426 -9.292 51.810 1.00 17.69 94 ASP A CA 1
ATOM 665 C C . ASP A 1 94 ? 23.718 -10.559 51.350 1.00 23.16 94 ASP A C 1
ATOM 666 O O . ASP A 1 94 ? 23.433 -11.456 52.124 1.00 24.77 94 ASP A O 1
ATOM 671 N N . VAL A 1 95 ? 23.362 -10.595 50.087 1.00 16.07 95 VAL A N 1
ATOM 672 C CA . VAL A 1 95 ? 22.715 -11.758 49.527 1.00 15.80 95 VAL A CA 1
ATOM 673 C C . VAL A 1 95 ? 23.460 -12.299 48.299 1.00 15.11 95 VAL A C 1
ATOM 674 O O . VAL A 1 95 ? 23.213 -13.379 47.873 1.00 23.70 95 VAL A O 1
ATOM 678 N N . PHE A 1 96 ? 24.402 -11.555 47.782 1.00 15.34 96 PHE A N 1
ATOM 679 C CA . PHE A 1 96 ? 25.124 -11.948 46.582 1.00 14.30 96 PHE A CA 1
ATOM 680 C C . PHE A 1 96 ? 25.964 -13.219 46.718 1.00 13.66 96 PHE A C 1
ATOM 681 O O . PHE A 1 96 ? 26.696 -13.381 47.679 1.00 14.02 96 PHE A O 1
ATOM 689 N N . ASN A 1 97 ? 25.896 -14.078 45.714 1.00 12.79 97 ASN A N 1
ATOM 690 C CA . ASN A 1 97 ? 26.622 -15.341 45.711 1.00 13.03 97 ASN A CA 1
ATOM 691 C C . ASN A 1 97 ? 28.080 -15.161 45.266 1.00 11.75 97 ASN A C 1
ATOM 692 O O . ASN A 1 97 ? 28.473 -15.611 44.222 1.00 10.52 97 ASN A O 1
ATOM 697 N N . GLU A 1 98 ? 28.862 -14.500 46.109 1.00 12.65 98 GLU A N 1
ATOM 698 C CA . GLU A 1 98 ? 30.301 -14.277 45.843 1.00 12.86 98 GLU A CA 1
ATOM 699 C C . GLU A 1 98 ? 31.011 -15.626 45.662 1.00 10.97 98 GLU A C 1
ATOM 700 O O . GLU A 1 98 ? 31.815 -15.788 44.738 1.00 12.96 98 GLU A O 1
ATOM 706 N N . LYS A 1 99 ? 30.715 -16.581 46.543 1.00 12.06 99 LYS A N 1
ATOM 707 C CA . LYS A 1 99 ? 31.361 -17.907 46.508 1.00 13.49 99 LYS A CA 1
ATOM 708 C C . LYS A 1 99 ? 31.120 -18.574 45.148 1.00 11.85 99 LYS A C 1
ATOM 709 O O . LYS A 1 99 ? 32.053 -19.110 44.545 1.00 13.74 99 LYS A O 1
ATOM 715 N N . GLY A 1 100 ? 29.877 -18.564 44.660 1.00 12.33 100 GLY A N 1
ATOM 716 C CA . GLY A 1 100 ? 29.531 -19.214 43.386 1.00 12.14 100 GLY A CA 1
ATOM 717 C C . GLY A 1 100 ? 30.200 -18.561 42.180 1.00 9.69 100 GLY A C 1
ATOM 718 O O . GLY A 1 100 ? 30.621 -19.272 41.256 1.00 11.08 100 GLY A O 1
ATOM 719 N N . TRP A 1 101 ? 30.305 -17.234 42.181 1.00 10.96 101 TRP A N 1
ATOM 720 C CA . TRP A 1 101 ? 30.969 -16.530 41.061 1.00 10.90 101 TRP A CA 1
ATOM 721 C C . TRP A 1 101 ? 32.484 -16.737 41.151 1.00 10.92 101 TRP A C 1
ATOM 722 O O . TRP A 1 101 ? 33.122 -16.935 40.107 1.00 11.94 101 TRP A O 1
ATOM 733 N N . ASN A 1 102 ? 33.028 -16.757 42.363 1.00 12.82 102 ASN A N 1
ATOM 734 C CA . ASN A 1 102 ? 34.483 -16.986 42.539 1.00 13.12 102 ASN A CA 1
ATOM 735 C C . ASN A 1 102 ? 34.813 -18.411 42.089 1.00 11.24 102 ASN A C 1
ATOM 736 O O . ASN A 1 102 ? 35.902 -18.627 41.509 1.00 13.34 102 ASN A O 1
ATOM 741 N N . TYR A 1 103 ? 33.908 -19.368 42.315 1.00 12.97 103 TYR A N 1
ATOM 742 C CA . TYR A 1 103 ? 34.086 -20.754 41.833 1.00 12.79 103 TYR A CA 1
ATOM 743 C C . TYR A 1 103 ? 34.305 -20.763 40.320 1.00 12.29 103 TYR A C 1
ATOM 744 O O . TYR A 1 103 ? 35.213 -21.429 39.804 1.00 15.46 103 TYR A O 1
ATOM 753 N N . ILE A 1 104 ? 33.454 -20.057 39.572 1.00 12.68 104 ILE A N 1
ATOM 754 C CA . ILE A 1 104 ? 33.583 -19.991 38.092 1.00 12.65 104 ILE A CA 1
ATOM 755 C C . ILE A 1 104 ? 34.924 -19.331 37.721 1.00 12.02 104 ILE A C 1
ATOM 756 O O . ILE A 1 104 ? 35.585 -19.795 36.796 1.00 13.61 104 ILE A O 1
ATOM 761 N N . LEU A 1 105 ? 35.283 -18.261 38.397 1.00 12.67 105 LEU A N 1
ATOM 762 C CA . LEU A 1 105 ? 36.565 -17.567 38.110 1.00 13.27 105 LEU A CA 1
ATOM 763 C C . LEU A 1 105 ? 37.733 -18.545 38.293 1.00 13.73 105 LEU A C 1
ATOM 764 O O . LEU A 1 105 ? 38.589 -18.650 37.400 1.00 15.65 105 LEU A O 1
ATOM 769 N N . GLU A 1 106 ? 37.754 -19.258 39.413 1.00 13.86 106 GLU A N 1
ATOM 770 C CA . GLU A 1 106 ? 38.926 -20.094 39.785 1.00 18.37 106 GLU A CA 1
ATOM 771 C C . GLU A 1 106 ? 38.937 -21.387 38.975 1.00 17.18 106 GLU A C 1
ATOM 772 O O . GLU A 1 106 ? 40.026 -21.816 38.551 1.00 18.84 106 GLU A O 1
ATOM 778 N N . LYS A 1 107 ? 37.786 -22.015 38.759 1.00 14.67 107 LYS A N 1
ATOM 779 C CA . LYS A 1 107 ? 37.736 -23.349 38.128 1.00 16.43 107 LYS A CA 1
ATOM 780 C C . LYS A 1 107 ? 37.840 -23.238 36.605 1.00 15.82 107 LYS A C 1
ATOM 781 O O . LYS A 1 107 ? 38.459 -24.115 35.984 1.00 20.62 107 LYS A O 1
ATOM 787 N N . TYR A 1 108 ? 37.214 -22.225 36.004 1.00 15.75 108 TYR A N 1
ATOM 788 C CA . TYR A 1 108 ? 37.040 -22.154 34.533 1.00 16.28 108 TYR A CA 1
ATOM 789 C C . TYR A 1 108 ? 37.666 -20.883 33.952 1.00 14.62 108 TYR A C 1
ATOM 790 O O . TYR A 1 108 ? 37.310 -20.517 32.819 1.00 13.77 108 TYR A O 1
ATOM 799 N N . ASP A 1 109 ? 38.540 -20.210 34.698 1.00 15.69 109 ASP A N 1
ATOM 800 C CA . ASP A 1 109 ? 39.137 -18.915 34.276 1.00 15.43 109 ASP A CA 1
ATOM 801 C C . ASP A 1 109 ? 38.006 -17.976 33.830 1.00 14.00 109 ASP A C 1
ATOM 802 O O . ASP A 1 109 ? 38.136 -17.307 32.791 1.00 15.23 109 ASP A O 1
ATOM 807 N N . GLY A 1 110 ? 36.902 -17.967 34.565 1.00 13.43 110 GLY A N 1
ATOM 808 C CA . GLY A 1 110 ? 35.799 -17.007 34.359 1.00 13.35 110 GLY A CA 1
ATOM 809 C C . GLY A 1 110 ? 34.965 -17.289 33.121 1.00 12.88 110 GLY A C 1
ATOM 810 O O . GLY A 1 110 ? 34.229 -16.363 32.719 1.00 14.89 110 GLY A O 1
ATOM 811 N N . HIS A 1 111 ? 35.085 -18.463 32.507 1.00 12.34 111 HIS A N 1
ATOM 812 C CA . HIS A 1 111 ? 34.250 -18.917 31.366 1.00 12.81 111 HIS A CA 1
ATOM 813 C C . HIS A 1 111 ? 32.969 -19.550 31.911 1.00 12.98 111 HIS A C 1
ATOM 814 O O . HIS A 1 111 ? 33.059 -20.370 32.823 1.00 13.57 111 HIS A O 1
ATOM 821 N N . LEU A 1 112 ? 31.809 -19.255 31.324 1.00 11.21 112 LEU A N 1
ATOM 822 C CA . LEU A 1 112 ? 30.522 -19.744 31.879 1.00 10.82 112 LEU A CA 1
ATOM 823 C C . LEU A 1 112 ? 30.324 -21.217 31.560 1.00 9.81 112 LEU A C 1
ATOM 824 O O . LEU A 1 112 ? 30.289 -21.598 30.389 1.00 11.64 112 LEU A O 1
ATOM 829 N N . PRO A 1 113 ? 30.124 -22.070 32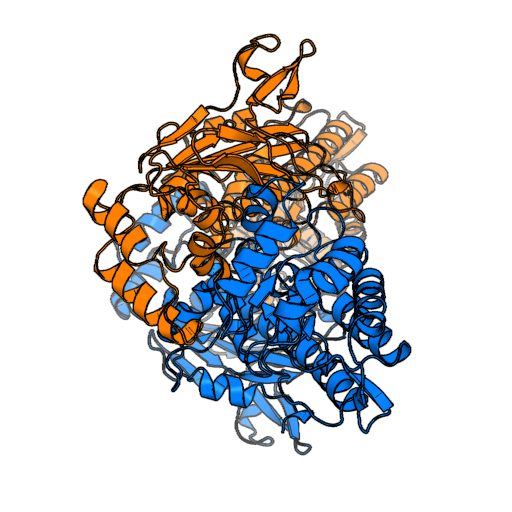.595 1.00 9.87 113 PRO A N 1
ATOM 830 C CA . PRO A 1 113 ? 29.813 -23.490 32.401 1.00 10.81 113 PRO A CA 1
ATOM 831 C C . PRO A 1 113 ? 28.332 -23.702 32.055 1.00 10.10 113 PRO A C 1
ATOM 832 O O . PRO A 1 113 ? 27.536 -24.185 32.867 1.00 10.98 113 PRO A O 1
ATOM 836 N N . ILE A 1 114 ? 28.027 -23.336 30.817 1.00 10.29 114 ILE A N 1
ATOM 837 C CA . ILE A 1 114 ? 26.660 -23.311 30.218 1.00 10.94 114 ILE A CA 1
ATOM 838 C C . ILE A 1 114 ? 26.741 -23.957 28.844 1.00 10.80 114 ILE A C 1
ATOM 839 O O . ILE A 1 114 ? 27.737 -23.724 28.123 1.00 11.91 114 ILE A O 1
ATOM 844 N N . GLU A 1 115 ? 25.705 -24.703 28.481 1.00 10.49 115 GLU A N 1
ATOM 845 C CA . GLU A 1 115 ? 25.525 -25.164 27.096 1.00 10.18 115 GLU A CA 1
ATOM 846 C C . GLU A 1 115 ? 24.227 -24.566 26.563 1.00 9.97 115 GLU A C 1
ATOM 847 O O . GLU A 1 115 ? 23.203 -24.707 27.209 1.00 9.87 115 GLU A O 1
ATOM 853 N N . ILE A 1 116 ? 24.303 -23.952 25.393 1.00 10.11 116 ILE A N 1
ATOM 854 C CA . ILE A 1 116 ? 23.109 -23.405 24.696 1.00 8.85 116 ILE A CA 1
ATOM 855 C C . ILE A 1 116 ? 22.997 -24.129 23.368 1.00 8.86 116 ILE A C 1
ATOM 856 O O . ILE A 1 116 ? 23.992 -24.157 22.601 1.00 10.93 116 ILE A O 1
ATOM 861 N N . LYS A 1 117 ? 21.808 -24.653 23.106 1.00 9.09 117 LYS A N 1
ATOM 862 C CA . LYS A 1 117 ? 21.470 -25.320 21.838 1.00 9.83 117 LYS A CA 1
ATOM 863 C C . LYS A 1 117 ? 20.369 -24.501 21.179 1.00 11.25 117 LYS A C 1
ATOM 864 O O . LYS A 1 117 ? 19.443 -24.110 21.896 1.00 11.78 117 LYS A O 1
ATOM 870 N N . ALA A 1 118 ? 20.493 -24.211 19.890 1.00 10.14 118 ALA A N 1
ATOM 871 C CA . ALA A 1 118 ? 19.573 -23.288 19.197 1.00 8.90 118 ALA A CA 1
ATOM 872 C C . ALA A 1 118 ? 19.264 -23.791 17.799 1.00 9.05 118 ALA A C 1
ATOM 873 O O . ALA A 1 118 ? 20.119 -24.421 17.152 1.00 10.26 118 ALA A O 1
ATOM 875 N N . VAL A 1 119 ? 18.085 -23.442 17.331 1.00 9.75 119 VAL A N 1
ATOM 876 C CA . VAL A 1 119 ? 17.716 -23.604 15.906 1.00 10.31 119 VAL A CA 1
ATOM 877 C C . VAL A 1 119 ? 18.615 -22.667 15.102 1.00 9.79 119 VAL A C 1
ATOM 878 O O . VAL A 1 119 ? 19.009 -21.588 15.556 1.00 10.37 119 VAL A O 1
ATOM 882 N N . PRO A 1 120 ? 19.018 -23.029 13.867 1.00 10.28 120 PRO A N 1
ATOM 883 C CA . PRO A 1 120 ? 19.882 -22.155 13.082 1.00 10.72 120 PRO A CA 1
ATOM 884 C C . PRO A 1 120 ? 19.259 -20.780 12.839 1.00 9.86 120 PRO A C 1
ATOM 885 O O . PRO A 1 120 ? 18.067 -20.652 12.642 1.00 10.72 120 PRO A O 1
ATOM 889 N N . GLU A 1 121 ? 20.097 -19.761 12.870 1.00 10.27 121 GLU A N 1
ATOM 890 C CA . GLU A 1 121 ? 19.584 -18.391 12.674 1.00 11.16 121 GLU A CA 1
ATOM 891 C C . GLU A 1 121 ? 19.054 -18.229 11.251 1.00 10.59 121 GLU A C 1
ATOM 892 O O . GLU A 1 121 ? 19.618 -18.799 10.275 1.00 11.08 121 GLU A O 1
ATOM 898 N N . GLY A 1 122 ? 17.989 -17.450 11.150 1.00 10.47 122 GLY A N 1
ATOM 899 C CA . GLY A 1 122 ? 17.227 -17.261 9.918 1.00 10.56 122 GLY A CA 1
ATOM 900 C C . GLY A 1 122 ? 16.129 -18.292 9.769 1.00 10.75 122 GLY A C 1
ATOM 901 O O . GLY A 1 122 ? 15.245 -18.066 8.941 1.00 12.10 122 GLY A O 1
ATOM 902 N N . PHE A 1 123 ? 16.140 -19.386 10.540 1.00 10.50 123 PHE A N 1
ATOM 903 C CA . PHE A 1 123 ? 15.052 -20.386 10.441 1.00 11.28 123 PHE A CA 1
ATOM 904 C C . PHE A 1 123 ? 13.738 -19.715 10.798 1.00 10.99 123 PHE A C 1
ATOM 905 O O . PHE A 1 123 ? 13.692 -18.887 11.721 1.00 10.89 123 PHE A O 1
ATOM 913 N N . VAL A 1 124 ? 12.701 -20.074 10.070 1.00 10.92 124 VAL A N 1
ATOM 914 C CA . VAL A 1 124 ? 11.317 -19.572 10.229 1.00 10.63 124 VAL A CA 1
ATOM 915 C C . VAL A 1 124 ? 10.502 -20.691 10.871 1.00 11.88 124 VAL A C 1
ATOM 916 O O . VAL A 1 124 ? 10.286 -21.727 10.221 1.00 12.68 124 VAL A O 1
ATOM 920 N N . ILE A 1 125 ? 10.083 -20.477 12.116 1.00 10.20 125 ILE A N 1
ATOM 921 C CA . ILE A 1 125 ? 9.545 -21.557 12.988 1.00 10.30 125 ILE A CA 1
ATOM 922 C C . ILE A 1 125 ? 8.162 -21.147 13.469 1.00 10.39 125 ILE A C 1
ATOM 923 O O . ILE A 1 125 ? 7.985 -20.040 13.970 1.00 9.61 125 ILE A O 1
ATOM 928 N N . PRO A 1 126 ? 7.145 -22.027 13.407 1.00 9.17 126 PRO A N 1
ATOM 929 C CA . PRO A 1 126 ? 5.836 -21.686 13.938 1.00 10.53 126 PRO A CA 1
ATOM 930 C C . PRO A 1 126 ? 5.895 -21.386 15.439 1.00 10.72 126 PRO A C 1
ATOM 931 O O . PRO A 1 126 ? 6.751 -21.911 16.158 1.00 10.46 126 PRO A O 1
ATOM 935 N N . ARG A 1 127 ? 4.954 -20.572 15.887 1.00 9.85 127 ARG A N 1
ATOM 936 C CA . ARG A 1 127 ? 4.772 -20.217 17.310 1.00 10.39 127 ARG A CA 1
ATOM 937 C C . ARG A 1 127 ? 4.673 -21.490 18.149 1.00 10.49 127 ARG A C 1
ATOM 938 O O . ARG A 1 127 ? 4.155 -22.523 17.660 1.00 11.61 127 ARG A O 1
ATOM 946 N N . GLY A 1 128 ? 5.134 -21.421 19.392 1.00 9.85 128 GLY A N 1
ATOM 947 C CA . GLY A 1 128 ? 4.952 -22.498 20.379 1.00 10.86 128 GLY A CA 1
ATOM 948 C C . GLY A 1 128 ? 5.971 -23.600 20.216 1.00 9.16 128 GLY A C 1
ATOM 949 O O . GLY A 1 128 ? 5.713 -24.730 20.702 1.00 11.00 128 GLY A O 1
ATOM 950 N N . ASN A 1 129 ? 7.107 -23.302 19.590 1.00 9.45 129 ASN A N 1
ATOM 951 C CA . ASN A 1 129 ? 8.214 -24.274 19.457 1.00 9.92 129 ASN A CA 1
ATOM 952 C C . ASN A 1 129 ? 9.446 -23.826 20.230 1.00 9.29 129 ASN A C 1
ATOM 953 O O . ASN A 1 129 ? 9.738 -22.609 20.318 1.00 9.26 129 ASN A O 1
ATOM 958 N N . VAL A 1 130 ? 10.195 -24.793 20.748 1.00 9.38 130 VAL A N 1
ATOM 959 C CA . VAL A 1 130 ? 11.516 -24.478 21.355 1.00 9.50 130 VAL A CA 1
ATOM 960 C C . VAL A 1 130 ? 12.434 -23.875 20.288 1.00 9.52 130 VAL A C 1
ATOM 961 O O . VAL A 1 130 ? 12.572 -24.445 19.212 1.00 10.89 130 VAL A O 1
ATOM 965 N N . LEU A 1 131 ? 13.037 -22.734 20.591 1.00 8.39 131 LEU A N 1
ATOM 966 C CA . LEU A 1 131 ? 13.990 -22.076 19.709 1.00 8.79 131 LEU A CA 1
ATOM 967 C C . LEU A 1 131 ? 15.421 -22.257 20.231 1.00 8.21 131 LEU A C 1
ATOM 968 O O . LEU A 1 131 ? 16.338 -22.344 19.464 1.00 9.33 131 LEU A O 1
ATOM 973 N N . PHE A 1 132 ? 15.573 -22.230 21.552 1.00 8.80 132 PHE A N 1
ATOM 974 C CA . PHE A 1 132 ? 16.862 -22.497 22.193 1.00 8.21 132 PHE A CA 1
ATOM 975 C C . PHE A 1 132 ? 16.675 -23.011 23.602 1.00 8.63 132 PHE A C 1
ATOM 976 O O . PHE A 1 132 ? 15.658 -22.783 24.208 1.00 9.37 132 PHE A O 1
ATOM 984 N N . THR A 1 133 ? 17.673 -23.733 24.071 1.00 8.85 133 THR A N 1
ATOM 985 C CA . THR A 1 133 ? 17.694 -24.277 25.418 1.00 8.52 133 THR A CA 1
ATOM 986 C C . THR A 1 133 ? 19.018 -23.909 26.071 1.00 8.09 133 THR A C 1
ATOM 987 O O . THR A 1 133 ? 19.994 -23.676 25.408 1.00 8.89 133 THR A O 1
ATOM 991 N N . VAL A 1 134 ? 18.985 -23.812 27.389 1.00 8.39 134 VAL A N 1
ATOM 992 C CA . VAL A 1 134 ? 20.124 -23.444 28.212 1.00 8.96 134 VAL A CA 1
ATOM 993 C C . VAL A 1 134 ? 20.218 -24.382 29.415 1.00 8.81 134 VAL A C 1
ATOM 994 O O . VAL A 1 134 ? 19.239 -24.671 30.050 1.00 9.53 134 VAL A O 1
ATOM 998 N N . GLU A 1 135 ? 21.425 -24.842 29.715 1.00 9.56 135 GLU A N 1
ATOM 999 C CA . GLU A 1 135 ? 21.617 -25.667 30.922 1.00 9.97 135 GLU A CA 1
ATOM 1000 C C . GLU A 1 135 ? 23.039 -25.481 31.425 1.00 9.12 135 GLU A C 1
ATOM 1001 O O . GLU A 1 135 ? 23.933 -25.151 30.650 1.00 10.56 135 GLU A O 1
ATOM 1007 N N . ASN A 1 136 ? 23.225 -25.730 32.703 1.00 9.14 136 ASN A N 1
ATOM 1008 C CA . ASN A 1 136 ? 24.563 -25.673 33.336 1.00 10.60 136 ASN A CA 1
ATOM 1009 C C . ASN A 1 136 ? 25.316 -26.978 33.066 1.00 10.48 136 ASN A C 1
ATOM 1010 O O . ASN A 1 136 ? 24.676 -28.048 33.012 1.00 12.89 136 ASN A O 1
ATOM 1015 N N . THR A 1 137 ? 26.636 -26.892 32.893 1.00 12.33 137 THR A N 1
ATOM 1016 C CA . THR A 1 137 ? 27.489 -28.069 32.595 1.00 12.35 137 THR A CA 1
ATOM 1017 C C . THR A 1 137 ? 28.256 -28.495 33.847 1.00 13.13 137 THR A C 1
ATOM 1018 O O . THR A 1 137 ? 28.949 -29.532 33.782 1.00 16.99 137 THR A O 1
ATOM 1022 N N . ASP A 1 138 ? 28.167 -27.741 34.928 1.00 11.68 138 ASP A N 1
ATOM 1023 C CA . ASP A 1 138 ? 28.804 -28.066 36.229 1.00 12.71 138 ASP A CA 1
ATOM 1024 C C . ASP A 1 138 ? 27.695 -28.025 37.274 1.00 14.01 138 ASP A C 1
ATOM 1025 O O . ASP A 1 138 ? 26.966 -27.032 37.355 1.00 10.33 138 ASP A O 1
ATOM 1030 N N . PRO A 1 139 ? 27.533 -29.061 38.122 1.00 12.80 139 PRO A N 1
ATOM 1031 C CA . PRO A 1 139 ? 26.457 -29.086 39.113 1.00 11.34 139 PRO A CA 1
ATOM 1032 C C . PRO A 1 139 ? 26.462 -27.888 40.073 1.00 11.81 139 PRO A C 1
ATOM 1033 O O . PRO A 1 139 ? 25.408 -27.471 40.551 1.00 13.90 139 PRO A O 1
ATOM 1037 N N . GLU A 1 140 ? 27.634 -27.357 40.405 1.00 12.57 140 GLU A N 1
ATOM 1038 C CA . GLU A 1 140 ? 27.745 -26.198 41.315 1.00 11.98 140 GLU A CA 1
ATOM 1039 C C . GLU A 1 140 ? 27.051 -24.975 40.710 1.00 10.92 140 GLU A C 1
ATOM 1040 O O . GLU A 1 140 ? 26.712 -24.056 41.457 1.00 12.47 140 GLU A O 1
ATOM 1046 N N . CYS A 1 141 ? 26.871 -24.953 39.392 1.00 10.89 141 CYS A N 1
ATOM 1047 C CA . CYS A 1 141 ? 26.384 -23.735 38.683 1.00 11.29 141 CYS A CA 1
ATOM 1048 C C . CYS A 1 141 ? 24.930 -23.925 38.236 1.00 11.79 141 CYS A C 1
ATOM 1049 O O . CYS A 1 141 ? 24.497 -23.283 37.257 1.00 10.09 141 CYS A O 1
ATOM 1052 N N . TYR A 1 142 ? 24.154 -24.699 38.998 1.00 10.02 142 TYR A N 1
ATOM 1053 C CA . TYR A 1 142 ? 22.695 -24.887 38.752 1.00 10.32 142 TYR A CA 1
ATOM 1054 C C . TYR A 1 142 ? 22.015 -23.510 38.654 1.00 11.16 142 TYR A C 1
ATOM 1055 O O . TYR A 1 142 ? 21.017 -23.378 37.930 1.00 11.03 142 TYR A O 1
ATOM 1064 N N . TRP A 1 143 ? 22.492 -22.524 39.414 1.00 9.05 143 TRP A N 1
ATOM 1065 C CA . TRP A 1 143 ? 21.906 -21.159 39.524 1.00 8.72 143 TRP A CA 1
ATOM 1066 C C . TRP A 1 143 ? 22.229 -20.312 38.287 1.00 8.36 143 TRP A C 1
ATOM 1067 O O . TRP A 1 143 ? 21.618 -19.236 38.101 1.00 10.11 143 TRP A O 1
ATOM 1078 N N . LEU A 1 144 ? 23.170 -20.721 37.458 1.00 8.25 144 LEU A N 1
ATOM 1079 C CA . LEU A 1 144 ? 23.681 -19.844 36.380 1.00 8.34 144 LEU A CA 1
ATOM 1080 C C . LEU A 1 144 ? 22.725 -19.858 35.196 1.00 7.87 144 LEU A C 1
ATOM 1081 O O . LEU A 1 144 ? 22.635 -18.844 34.479 1.00 8.76 144 LEU A O 1
ATOM 1086 N N . THR A 1 145 ? 22.047 -20.975 34.951 1.00 9.03 145 THR A N 1
ATOM 1087 C CA . THR A 1 145 ? 21.116 -21.107 33.806 1.00 8.89 145 THR A CA 1
ATOM 1088 C C . THR A 1 145 ? 20.160 -19.919 33.765 1.00 8.76 145 THR A C 1
ATOM 1089 O O . THR A 1 145 ? 20.039 -19.280 32.696 1.00 9.57 145 THR A O 1
ATOM 1093 N N . ASN A 1 146 ? 19.504 -19.619 34.883 1.00 8.36 146 ASN A N 1
ATOM 1094 C CA . ASN A 1 146 ? 18.470 -18.546 34.874 1.00 8.97 146 ASN A CA 1
ATOM 1095 C C . ASN A 1 146 ? 19.085 -17.201 35.254 1.00 8.75 146 ASN A C 1
ATOM 1096 O O . ASN A 1 146 ? 18.428 -16.187 35.002 1.00 9.22 146 ASN A O 1
ATOM 1101 N N . TRP A 1 147 ? 20.325 -17.134 35.742 1.00 8.64 147 TRP A N 1
ATOM 1102 C CA . TRP A 1 147 ? 21.005 -15.822 35.881 1.00 8.73 147 TRP A CA 1
ATOM 1103 C C . TRP A 1 147 ? 20.964 -15.118 34.535 1.00 7.90 147 TRP A C 1
ATOM 1104 O O . TRP A 1 147 ? 20.721 -13.890 34.489 1.00 8.28 147 TRP A O 1
ATOM 1115 N N . ILE A 1 148 ? 21.296 -15.839 33.474 1.00 8.32 148 ILE A N 1
ATOM 1116 C CA . ILE A 1 148 ? 21.457 -15.253 32.115 1.00 8.45 148 ILE A CA 1
ATOM 1117 C C . ILE A 1 148 ? 20.130 -15.224 31.354 1.00 8.22 148 ILE A C 1
ATOM 1118 O O . ILE A 1 148 ? 20.167 -14.855 30.157 1.00 9.54 148 ILE A O 1
ATOM 1123 N N . GLU A 1 149 ? 19.002 -15.516 31.996 1.00 7.53 149 GLU A N 1
ATOM 1124 C CA . GLU A 1 149 ? 17.682 -15.350 31.327 1.00 8.57 149 GLU A CA 1
ATOM 1125 C C . GLU A 1 149 ? 17.537 -13.923 30.810 1.00 8.71 149 GLU A C 1
ATOM 1126 O O . GLU A 1 149 ? 17.136 -13.713 29.649 1.00 8.49 149 GLU A O 1
ATOM 1132 N N . THR A 1 150 ? 17.857 -12.931 31.627 1.00 8.07 150 THR A N 1
ATOM 1133 C CA . THR A 1 150 ? 17.558 -11.520 31.282 1.00 8.77 150 THR A CA 1
ATOM 1134 C C . THR A 1 150 ? 18.268 -11.148 29.980 1.00 8.81 150 THR A C 1
ATOM 1135 O O . THR A 1 150 ? 17.647 -10.583 29.047 1.00 8.72 150 THR A O 1
ATOM 1139 N N . ILE A 1 151 ? 19.543 -11.473 29.883 1.00 8.34 151 ILE A N 1
ATOM 1140 C CA A ILE A 1 151 ? 20.418 -11.177 28.701 0.50 10.35 151 ILE A CA 1
ATOM 1141 C CA B ILE A 1 151 ? 20.306 -11.060 28.680 0.50 10.33 151 ILE A CA 1
ATOM 1142 C C . ILE A 1 151 ? 19.859 -11.913 27.482 1.00 9.61 151 ILE A C 1
ATOM 1143 O O . ILE A 1 151 ? 19.756 -11.346 26.394 1.00 9.63 151 ILE A O 1
ATOM 1152 N N . LEU A 1 152 ? 19.541 -13.185 27.663 1.00 8.62 152 LEU A N 1
ATOM 1153 C CA . LEU A 1 152 ? 19.137 -14.030 26.515 1.00 8.49 152 LEU A CA 1
ATOM 1154 C C . LEU A 1 152 ? 17.736 -13.662 26.043 1.00 8.74 152 LEU A C 1
ATOM 1155 O O . LEU A 1 152 ? 17.498 -13.720 24.824 1.00 8.93 152 LEU A O 1
ATOM 1160 N N . VAL A 1 153 ? 16.846 -13.273 26.938 1.00 8.23 153 VAL A N 1
ATOM 1161 C CA . VAL A 1 153 ? 15.443 -12.958 26.554 1.00 8.82 153 VAL A CA 1
ATOM 1162 C C . VAL A 1 153 ? 15.413 -11.690 25.703 1.00 8.13 153 VAL A C 1
ATOM 1163 O O . VAL A 1 153 ? 14.458 -11.522 24.929 1.00 8.06 153 VAL A O 1
ATOM 1167 N N . GLN A 1 154 ? 16.430 -10.842 25.791 1.00 6.75 154 GLN A N 1
ATOM 1168 C CA . GLN A 1 154 ? 16.493 -9.655 24.902 1.00 8.10 154 GLN A CA 1
ATOM 1169 C C . GLN A 1 154 ? 16.625 -10.072 23.437 1.00 8.59 154 GLN A C 1
ATOM 1170 O O . GLN A 1 154 ? 16.425 -9.205 22.576 1.00 8.18 154 GLN A O 1
ATOM 1176 N N . SER A 1 155 ? 16.874 -11.346 23.150 1.00 8.08 155 SER A N 1
ATOM 1177 C CA . SER A 1 155 ? 16.739 -11.888 21.771 1.00 7.81 155 SER A CA 1
ATOM 1178 C C . SER A 1 155 ? 15.318 -11.669 21.243 1.00 8.10 155 SER A C 1
ATOM 1179 O O . SER A 1 155 ? 15.151 -11.688 20.014 1.00 8.42 155 SER A O 1
ATOM 1182 N N . TRP A 1 156 ? 14.327 -11.415 22.097 1.00 8.04 156 TRP A N 1
ATOM 1183 C CA . TRP A 1 156 ? 12.948 -11.107 21.626 1.00 7.50 156 TRP A CA 1
ATOM 1184 C C . TRP A 1 156 ? 13.021 -9.993 20.581 1.00 7.07 156 TRP A C 1
ATOM 1185 O O . TRP A 1 156 ? 12.242 -10.011 19.615 1.00 7.80 156 TRP A O 1
ATOM 1196 N N . TYR A 1 157 ? 13.907 -9.022 20.774 1.00 7.24 157 TYR A N 1
ATOM 1197 C CA . TYR A 1 157 ? 13.871 -7.807 19.951 1.00 6.79 157 TYR A CA 1
ATOM 1198 C C . TYR A 1 157 ? 14.304 -8.118 18.519 1.00 7.29 157 TYR A C 1
ATOM 1199 O O . TYR A 1 157 ? 13.541 -7.861 17.593 1.00 7.20 157 TYR A O 1
ATOM 1208 N N . PRO A 1 158 ? 15.508 -8.660 18.250 1.00 6.43 158 PRO A N 1
ATOM 1209 C CA . PRO A 1 158 ? 15.855 -8.973 16.868 1.00 7.51 158 PRO A CA 1
ATOM 1210 C C . PRO A 1 158 ? 14.905 -10.021 16.269 1.00 7.37 158 PRO A C 1
ATOM 1211 O O . PRO A 1 158 ? 14.571 -9.913 15.094 1.00 7.85 158 PRO A O 1
ATOM 1215 N N . ILE A 1 159 ? 14.406 -10.975 17.049 1.00 7.61 159 ILE A N 1
ATOM 1216 C CA . ILE A 1 159 ? 13.397 -11.938 16.522 1.00 7.98 159 ILE A CA 1
ATOM 1217 C C . ILE A 1 159 ? 12.178 -11.145 16.049 1.00 7.87 159 ILE A C 1
ATOM 1218 O O . ILE A 1 159 ? 11.631 -11.421 14.960 1.00 8.07 159 ILE A O 1
ATOM 1223 N N . THR A 1 160 ? 11.700 -10.226 16.862 1.00 7.27 160 THR A N 1
ATOM 1224 C CA . THR A 1 160 ? 10.412 -9.550 16.588 1.00 7.91 160 THR A CA 1
ATOM 1225 C C . THR A 1 160 ? 10.594 -8.576 15.427 1.00 7.19 160 THR A C 1
ATOM 1226 O O . THR A 1 160 ? 9.713 -8.526 14.546 1.00 8.39 160 THR A O 1
ATOM 1230 N N . VAL A 1 161 ? 11.686 -7.831 15.400 1.00 7.31 161 VAL A N 1
ATOM 1231 C CA . VAL A 1 161 ? 11.940 -6.918 14.257 1.00 8.69 161 VAL A CA 1
ATOM 1232 C C . VAL A 1 161 ? 12.016 -7.766 12.988 1.00 7.98 161 VAL A C 1
ATOM 1233 O O . VAL A 1 161 ? 11.385 -7.400 11.988 1.00 8.65 161 VAL A O 1
ATOM 1237 N N . ALA A 1 162 ? 12.807 -8.833 12.987 1.00 7.62 162 ALA A N 1
ATOM 1238 C CA . ALA A 1 162 ? 12.999 -9.649 11.763 1.00 7.66 162 ALA A CA 1
ATOM 1239 C C . ALA A 1 162 ? 11.667 -10.253 11.332 1.00 7.94 162 ALA A C 1
ATOM 1240 O O . ALA A 1 162 ? 11.368 -10.285 10.116 1.00 8.32 162 ALA A O 1
ATOM 1242 N N . THR A 1 163 ? 10.854 -10.669 12.279 1.00 8.11 163 THR A N 1
ATOM 1243 C CA . THR A 1 163 ? 9.573 -11.345 11.988 1.00 8.31 163 THR A CA 1
ATOM 1244 C C . THR A 1 163 ? 8.595 -10.330 11.420 1.00 8.73 163 THR A C 1
ATOM 1245 O O . THR A 1 163 ? 7.931 -10.606 10.411 1.00 9.13 163 THR A O 1
ATOM 1249 N N . ASN A 1 164 ? 8.471 -9.175 12.061 1.00 8.31 164 ASN A N 1
ATOM 1250 C CA . ASN A 1 164 ? 7.515 -8.130 11.616 1.00 8.62 164 ASN A CA 1
ATOM 1251 C C . ASN A 1 164 ? 7.956 -7.553 10.258 1.00 9.11 164 ASN A C 1
ATOM 1252 O O . ASN A 1 164 ? 7.089 -7.230 9.429 1.00 8.23 164 ASN A O 1
ATOM 1257 N N . SER A 1 165 ? 9.249 -7.384 10.039 1.00 7.55 165 SER A N 1
ATOM 1258 C CA . SER A 1 165 ? 9.797 -6.941 8.734 1.00 7.81 165 SER A CA 1
ATOM 1259 C C . SER A 1 165 ? 9.438 -7.987 7.665 1.00 8.91 165 SER A C 1
ATOM 1260 O O . SER A 1 165 ? 8.941 -7.619 6.574 1.00 8.44 165 SER A O 1
ATOM 1263 N N . ARG A 1 166 ? 9.593 -9.270 7.974 1.00 8.95 166 ARG A N 1
ATOM 1264 C CA . ARG A 1 166 ? 9.266 -10.372 7.033 1.00 7.72 166 ARG A CA 1
ATOM 1265 C C . ARG A 1 166 ? 7.768 -10.374 6.729 1.00 9.02 166 ARG A C 1
ATOM 1266 O O . ARG A 1 166 ? 7.398 -10.605 5.563 1.00 9.07 166 ARG A O 1
ATOM 1274 N N . GLU A 1 167 ? 6.916 -10.130 7.711 1.00 8.92 167 GLU A N 1
ATOM 1275 C CA . GLU A 1 167 ? 5.450 -10.126 7.494 1.00 10.30 167 GLU A CA 1
ATOM 1276 C C . GLU A 1 167 ? 5.098 -8.962 6.558 1.00 9.32 167 GLU A C 1
ATOM 1277 O O . GLU A 1 167 ? 4.187 -9.109 5.704 1.00 9.85 167 GLU A O 1
ATOM 1283 N N . GLN A 1 168 ? 5.788 -7.831 6.686 1.00 9.39 168 GLN A N 1
ATOM 1284 C CA . GLN A 1 168 ? 5.580 -6.695 5.754 1.00 9.60 168 GLN A CA 1
ATOM 1285 C C . GLN A 1 168 ? 6.070 -7.087 4.359 1.00 9.96 168 GLN A C 1
ATOM 1286 O O . GLN A 1 168 ? 5.420 -6.710 3.360 1.00 10.47 168 GLN A O 1
ATOM 1292 N N . LYS A 1 169 ? 7.169 -7.820 4.268 1.00 9.12 169 LYS A N 1
ATOM 1293 C CA . LYS A 1 169 ? 7.655 -8.319 2.957 1.00 10.43 169 LYS A CA 1
ATOM 1294 C C . LYS A 1 169 ? 6.600 -9.229 2.314 1.00 10.00 169 LYS A C 1
ATOM 1295 O O . LYS A 1 169 ? 6.410 -9.164 1.084 1.00 9.76 169 LYS A O 1
ATOM 1301 N N . LYS A 1 170 ? 5.882 -10.034 3.090 1.00 9.51 170 LYS A N 1
ATOM 1302 C CA . LYS A 1 170 ? 4.820 -10.906 2.533 1.00 11.26 170 LYS A CA 1
ATOM 1303 C C . LYS A 1 170 ? 3.713 -10.054 1.935 1.00 10.55 170 LYS A C 1
ATOM 1304 O O . LYS A 1 170 ? 3.220 -10.400 0.841 1.00 11.11 170 LYS A O 1
ATOM 1310 N N . ILE A 1 171 ? 3.318 -8.975 2.599 1.00 9.98 171 ILE A N 1
ATOM 1311 C CA . ILE A 1 171 ? 2.250 -8.069 2.093 1.00 10.95 171 ILE A CA 1
ATOM 1312 C C . ILE A 1 171 ? 2.736 -7.425 0.794 1.00 9.68 171 ILE A C 1
ATOM 1313 O O . ILE A 1 171 ? 2.004 -7.441 -0.212 1.00 10.06 171 ILE A O 1
ATOM 1318 N N . LEU A 1 172 ? 3.938 -6.872 0.791 1.00 10.36 172 LEU A N 1
ATOM 1319 C CA . LEU A 1 172 ? 4.485 -6.225 -0.421 1.00 10.20 172 LEU A CA 1
ATOM 1320 C C . LEU A 1 172 ? 4.576 -7.246 -1.548 1.00 10.10 172 LEU A C 1
ATOM 1321 O O . LEU A 1 172 ? 4.250 -6.878 -2.693 1.00 10.13 172 LEU A O 1
ATOM 1326 N N . ALA A 1 173 ? 5.037 -8.466 -1.271 1.00 10.22 173 ALA A N 1
ATOM 1327 C CA . ALA A 1 173 ? 5.177 -9.503 -2.319 1.00 11.57 173 ALA A CA 1
ATOM 1328 C C . ALA A 1 173 ? 3.810 -9.826 -2.925 1.00 10.89 173 ALA A C 1
ATOM 1329 O O . ALA A 1 173 ? 3.723 -9.894 -4.133 1.00 11.42 173 ALA A O 1
ATOM 1331 N N . LYS A 1 174 ? 2.784 -9.961 -2.097 1.00 10.57 174 LYS A N 1
ATOM 1332 C CA . LYS A 1 174 ? 1.435 -10.306 -2.601 1.00 13.69 174 LYS A CA 1
ATOM 1333 C C . LYS A 1 174 ? 0.917 -9.202 -3.527 1.00 11.24 174 LYS A C 1
ATOM 1334 O O . LYS A 1 174 ? 0.470 -9.536 -4.615 1.00 11.89 174 LYS A O 1
ATOM 1340 N N . TYR A 1 175 ? 1.073 -7.946 -3.135 1.00 10.92 175 TYR A N 1
ATOM 1341 C CA . TYR A 1 175 ? 0.527 -6.819 -3.936 1.00 12.11 175 TYR A CA 1
ATOM 1342 C C . TYR A 1 175 ? 1.393 -6.528 -5.162 1.00 12.51 175 TYR A C 1
ATOM 1343 O O . TYR A 1 175 ? 0.842 -6.147 -6.174 1.00 11.95 175 TYR A O 1
ATOM 1352 N N . LEU A 1 176 ? 2.704 -6.669 -5.033 1.00 10.75 176 LEU A N 1
ATOM 1353 C CA . LEU A 1 176 ? 3.597 -6.463 -6.198 1.00 11.94 176 LEU A CA 1
ATOM 1354 C C . LEU A 1 176 ? 3.276 -7.548 -7.226 1.00 13.67 176 LEU A C 1
ATOM 1355 O O . LEU A 1 176 ? 3.103 -7.223 -8.421 1.00 13.86 176 LEU A O 1
ATOM 1360 N N . LEU A 1 177 ? 3.149 -8.784 -6.789 1.00 13.22 177 LEU A N 1
ATOM 1361 C CA . LEU A 1 177 ? 2.854 -9.845 -7.717 1.00 14.43 177 LEU A CA 1
ATOM 1362 C C . LEU A 1 177 ? 1.508 -9.620 -8.378 1.00 12.58 177 LEU A C 1
ATOM 1363 O O . LEU A 1 177 ? 1.400 -9.741 -9.580 1.00 15.78 177 LEU A O 1
ATOM 1368 N N . GLU A 1 178 ? 0.498 -9.254 -7.615 1.00 13.15 178 GLU A N 1
ATOM 1369 C CA . GLU A 1 178 ? -0.808 -9.041 -8.193 1.00 15.71 178 GLU A CA 1
ATOM 1370 C C . GLU A 1 178 ? -0.877 -7.875 -9.178 1.00 14.88 178 GLU A C 1
ATOM 1371 O O . GLU A 1 178 ? -1.481 -7.992 -10.224 1.00 17.87 178 GLU A O 1
ATOM 1377 N N . THR A 1 179 ? -0.236 -6.767 -8.851 1.00 12.34 179 THR A N 1
ATOM 1378 C CA . THR A 1 179 ? -0.299 -5.597 -9.706 1.00 11.79 179 THR A CA 1
ATOM 1379 C C . THR A 1 179 ? 0.737 -5.533 -10.826 1.00 13.00 179 THR A C 1
ATOM 1380 O O . THR A 1 179 ? 0.604 -4.722 -11.713 1.00 15.46 179 THR A O 1
ATOM 1384 N N . SER A 1 180 ? 1.779 -6.344 -10.759 1.00 12.63 180 SER A N 1
ATOM 1385 C CA . SER A 1 180 ? 2.817 -6.313 -11.777 1.00 17.04 180 SER A CA 1
ATOM 1386 C C . SER A 1 180 ? 3.215 -7.639 -12.398 1.00 18.09 180 SER A C 1
ATOM 1387 O O . SER A 1 180 ? 3.851 -7.652 -13.429 1.00 16.89 180 SER A O 1
ATOM 1390 N N . GLY A 1 181 ? 2.867 -8.739 -11.751 1.00 15.05 181 GLY A N 1
ATOM 1391 C CA . GLY A 1 181 ? 3.217 -10.061 -12.242 1.00 16.87 181 GLY A CA 1
ATOM 1392 C C . GLY A 1 181 ? 4.594 -10.599 -11.884 1.00 18.20 181 GLY A C 1
ATOM 1393 O O . GLY A 1 181 ? 4.972 -11.679 -12.305 1.00 20.82 181 GLY A O 1
ATOM 1394 N N . ASN A 1 182 ? 5.338 -9.852 -11.088 1.00 16.66 182 ASN A N 1
ATOM 1395 C CA . ASN A 1 182 ? 6.663 -10.277 -10.675 1.00 14.47 182 ASN A CA 1
ATOM 1396 C C . ASN A 1 182 ? 7.056 -9.593 -9.362 1.00 14.78 182 ASN A C 1
ATOM 1397 O O . ASN A 1 182 ? 6.320 -8.785 -8.848 1.00 16.87 182 ASN A O 1
ATOM 1402 N N . LEU A 1 183 ? 8.192 -9.988 -8.824 1.00 15.76 183 LEU A N 1
ATOM 1403 C CA . LEU A 1 183 ? 8.687 -9.464 -7.557 1.00 12.67 183 LEU A CA 1
ATOM 1404 C C . LEU A 1 183 ? 9.898 -8.558 -7.695 1.00 14.63 183 LEU A C 1
ATOM 1405 O O . LEU A 1 183 ? 10.609 -8.339 -6.740 1.00 15.71 183 LEU A O 1
ATOM 1410 N N . ASP A 1 184 ? 10.149 -8.037 -8.879 1.00 15.82 184 ASP A N 1
ATOM 1411 C CA . ASP A 1 184 ? 11.358 -7.245 -9.056 1.00 16.83 184 ASP A CA 1
ATOM 1412 C C . ASP A 1 184 ? 11.416 -6.045 -8.095 1.00 16.42 184 ASP A C 1
ATOM 1413 O O . ASP A 1 184 ? 10.472 -5.323 -7.965 1.00 18.66 184 ASP A O 1
ATOM 1418 N N . GLY A 1 185 ? 12.550 -5.912 -7.418 1.00 18.09 185 GLY A N 1
ATOM 1419 C CA . GLY A 1 185 ? 12.809 -4.808 -6.475 1.00 18.01 185 GLY A CA 1
ATOM 1420 C C . GLY A 1 185 ? 12.112 -4.984 -5.126 1.00 14.50 185 GLY A C 1
ATOM 1421 O O . GLY A 1 185 ? 12.184 -4.035 -4.322 1.00 13.65 185 GLY A O 1
ATOM 1422 N N . LEU A 1 186 ? 11.492 -6.135 -4.856 1.00 13.09 186 LEU A N 1
ATOM 1423 C CA . LEU A 1 186 ? 10.804 -6.385 -3.565 1.00 11.53 186 LEU A CA 1
ATOM 1424 C C . LEU A 1 186 ? 11.734 -6.055 -2.394 1.00 12.62 186 LEU A C 1
ATOM 1425 O O . LEU A 1 186 ? 11.266 -5.409 -1.414 1.00 11.04 186 LEU A O 1
ATOM 1430 N N . GLU A 1 187 ? 12.998 -6.436 -2.490 1.00 12.83 187 GLU A N 1
ATOM 1431 C CA A GLU A 1 187 ? 13.975 -6.359 -1.375 0.57 13.94 187 GLU A CA 1
ATOM 1432 C CA B GLU A 1 187 ? 13.917 -6.354 -1.324 0.43 13.94 187 GLU A CA 1
ATOM 1433 C C . GLU A 1 187 ? 14.352 -4.899 -1.094 1.00 11.96 187 GLU A C 1
ATOM 1434 O O . GLU A 1 187 ? 15.093 -4.677 -0.140 1.00 12.24 187 GLU A O 1
ATOM 1445 N N . TYR A 1 188 ? 13.866 -3.936 -1.888 1.00 11.58 188 TYR A N 1
ATOM 1446 C CA A TYR A 1 188 ? 14.141 -2.492 -1.665 0.55 11.62 188 TYR A CA 1
ATOM 1447 C CA B TYR A 1 188 ? 14.147 -2.493 -1.652 0.45 11.64 188 TYR A CA 1
ATOM 1448 C C . TYR A 1 188 ? 12.862 -1.742 -1.284 1.00 10.91 188 TYR A C 1
ATOM 1449 O O . TYR A 1 188 ? 12.930 -0.519 -1.129 1.00 13.23 188 TYR A O 1
ATOM 1466 N N . LYS A 1 189 ? 11.744 -2.437 -1.107 1.00 9.54 189 LYS A N 1
ATOM 1467 C CA . LYS A 1 189 ? 10.432 -1.755 -0.993 1.00 11.06 189 LYS A CA 1
ATOM 1468 C C . LYS A 1 189 ? 10.121 -1.278 0.434 1.00 10.61 189 LYS A C 1
ATOM 1469 O O . LYS A 1 189 ? 9.167 -0.526 0.580 1.00 10.40 189 LYS A O 1
ATOM 1475 N N . LEU A 1 190 ? 10.858 -1.716 1.450 1.00 10.08 190 LEU A N 1
ATOM 1476 C CA . LEU A 1 190 ? 10.661 -1.259 2.849 1.00 10.03 190 LEU A CA 1
ATOM 1477 C C . LEU A 1 190 ? 12.022 -0.817 3.374 1.00 9.83 190 LEU A C 1
ATOM 1478 O O . LEU A 1 190 ? 12.916 -1.659 3.605 1.00 9.94 190 LEU A O 1
ATOM 1483 N N . HIS A 1 191 ? 12.202 0.486 3.484 1.00 8.16 191 HIS A N 1
ATOM 1484 C CA . HIS A 1 191 ? 13.474 1.129 3.861 1.00 8.94 191 HIS A CA 1
ATOM 1485 C C . HIS A 1 191 ? 13.430 1.538 5.337 1.00 8.96 191 HIS A C 1
ATOM 1486 O O . HIS A 1 191 ? 12.427 2.123 5.785 1.00 9.67 191 HIS A O 1
ATOM 1493 N N . ASP A 1 192 ? 14.510 1.256 6.050 1.00 9.14 192 ASP A N 1
ATOM 1494 C CA . ASP A 1 192 ? 14.629 1.568 7.495 1.00 8.26 192 ASP A CA 1
ATOM 1495 C C . ASP A 1 192 ? 14.950 3.053 7.672 1.00 8.18 192 ASP A C 1
ATOM 1496 O O . ASP A 1 192 ? 16.035 3.487 7.271 1.00 9.83 192 ASP A O 1
ATOM 1501 N N . PHE A 1 193 ? 14.021 3.784 8.283 1.00 8.39 193 PHE A N 1
ATOM 1502 C CA . PHE A 1 193 ? 14.139 5.201 8.624 1.00 8.53 193 PHE A CA 1
ATOM 1503 C C . PHE A 1 193 ? 14.167 5.348 10.155 1.00 9.06 193 PHE A C 1
ATOM 1504 O O . PHE A 1 193 ? 14.009 6.434 10.666 1.00 9.53 193 PHE A O 1
ATOM 1512 N N . GLY A 1 194 ? 14.382 4.259 10.877 1.00 9.08 194 GLY A N 1
ATOM 1513 C CA . GLY A 1 194 ? 14.256 4.273 12.326 1.00 9.30 194 GLY A CA 1
ATOM 1514 C C . GLY A 1 194 ? 15.362 4.644 13.289 1.00 8.83 194 GLY A C 1
ATOM 1515 O O . GLY A 1 194 ? 15.146 4.564 14.478 1.00 8.52 194 GLY A O 1
ATOM 1516 N N . TYR A 1 195 ? 16.504 5.102 12.807 1.00 8.14 195 TYR A N 1
ATOM 1517 C CA . TYR A 1 195 ? 17.625 5.366 13.701 1.00 8.29 195 TYR A CA 1
ATOM 1518 C C . TYR A 1 195 ? 17.292 6.382 14.810 1.00 8.39 195 TYR A C 1
ATOM 1519 O O . TYR A 1 195 ? 17.575 6.138 15.969 1.00 9.17 195 TYR A O 1
ATOM 1528 N N . ARG A 1 196 ? 16.645 7.482 14.461 1.00 8.90 196 ARG A N 1
ATOM 1529 C CA . ARG A 1 196 ? 16.272 8.498 15.446 1.00 8.97 196 ARG A CA 1
ATOM 1530 C C . ARG A 1 196 ? 15.162 8.070 16.407 1.00 9.62 196 ARG A C 1
ATOM 1531 O O . ARG A 1 196 ? 15.063 8.591 17.505 1.00 9.83 196 ARG A O 1
ATOM 1539 N N . GLY A 1 197 ? 14.319 7.146 15.951 1.00 8.86 197 GLY A N 1
ATOM 1540 C CA . GLY A 1 197 ? 13.140 6.691 16.670 1.00 8.95 197 GLY A CA 1
ATOM 1541 C C . GLY A 1 197 ? 13.282 5.531 17.621 1.00 6.98 197 GLY A C 1
ATOM 1542 O O . GLY A 1 197 ? 12.315 5.099 18.207 1.00 9.79 197 GLY A O 1
ATOM 1543 N N . VAL A 1 198 ? 14.481 4.989 17.717 1.00 7.40 198 VAL A N 1
ATOM 1544 C CA . VAL A 1 198 ? 14.727 3.883 18.672 1.00 8.80 198 VAL A CA 1
ATOM 1545 C C . VAL A 1 198 ? 15.316 4.454 19.954 1.00 8.01 198 VAL A C 1
ATOM 1546 O O . VAL A 1 198 ? 15.676 5.622 20.046 1.00 8.52 198 VAL A O 1
ATOM 1550 N N . SER A 1 199 ? 15.391 3.601 20.957 1.00 7.82 199 SER A N 1
ATOM 1551 C CA . SER A 1 199 ? 15.691 4.001 22.346 1.00 7.75 199 SER A CA 1
ATOM 1552 C C . SER A 1 199 ? 17.193 4.113 22.605 1.00 8.21 199 SER A C 1
ATOM 1553 O O . SER A 1 199 ? 17.553 4.663 23.661 1.00 8.41 199 SER A O 1
ATOM 1556 N N . SER A 1 200 ? 18.080 3.612 21.745 1.00 7.76 200 SER A N 1
ATOM 1557 C CA . SER A 1 200 ? 19.539 3.716 21.997 1.00 8.11 200 SER A CA 1
ATOM 1558 C C . SER A 1 200 ? 20.322 3.424 20.724 1.00 6.87 200 SER A C 1
ATOM 1559 O O . SER A 1 200 ? 19.769 2.835 19.782 1.00 7.81 200 SER A O 1
ATOM 1562 N N . GLN A 1 201 ? 21.596 3.776 20.756 1.00 7.90 201 GLN A N 1
ATOM 1563 C CA . GLN A 1 201 ? 22.541 3.402 19.681 1.00 8.55 201 GLN A CA 1
ATOM 1564 C C . GLN A 1 201 ? 22.598 1.877 19.549 1.00 8.52 201 GLN A C 1
ATOM 1565 O O . GLN A 1 201 ? 22.614 1.354 18.411 1.00 10.05 201 GLN A O 1
ATOM 1571 N N . GLU A 1 202 ? 22.641 1.143 20.657 1.00 9.30 202 GLU A N 1
ATOM 1572 C CA . GLU A 1 202 ? 22.801 -0.327 20.558 1.00 8.15 202 GLU A CA 1
ATOM 1573 C C . GLU A 1 202 ? 21.538 -0.900 19.915 1.00 8.16 202 GLU A C 1
ATOM 1574 O O . GLU A 1 202 ? 21.639 -1.766 19.022 1.00 8.42 202 GLU A O 1
ATOM 1580 N N . THR A 1 203 ? 20.369 -0.451 20.355 1.00 8.65 203 THR A N 1
ATOM 1581 C CA . THR A 1 203 ? 19.091 -0.917 19.767 1.00 8.46 203 THR A CA 1
ATOM 1582 C C . THR A 1 203 ? 19.078 -0.630 18.268 1.00 9.32 203 THR A C 1
ATOM 1583 O O . THR A 1 203 ? 18.643 -1.470 17.479 1.00 8.72 203 THR A O 1
ATOM 1587 N N . ALA A 1 204 ? 19.555 0.539 17.851 1.00 7.45 204 ALA A N 1
ATOM 1588 C CA . ALA A 1 204 ? 19.587 0.905 16.417 1.00 8.02 204 ALA A CA 1
ATOM 1589 C C . ALA A 1 204 ? 20.336 -0.170 15.615 1.00 8.05 204 ALA A C 1
ATOM 1590 O O . ALA A 1 204 ? 19.827 -0.599 14.583 1.00 8.08 204 ALA A O 1
ATOM 1592 N N . GLY A 1 205 ? 21.541 -0.539 16.036 1.00 7.87 205 GLY A N 1
ATOM 1593 C CA . GLY A 1 205 ? 22.338 -1.532 15.295 1.00 8.92 205 GLY A CA 1
ATOM 1594 C C . GLY A 1 205 ? 21.618 -2.867 15.248 1.00 9.09 205 GLY A C 1
ATOM 1595 O O . GLY A 1 205 ? 21.541 -3.507 14.177 1.00 8.90 205 GLY A O 1
ATOM 1596 N N . ILE A 1 206 ? 21.112 -3.328 16.392 1.00 8.77 206 ILE A N 1
ATOM 1597 C CA . ILE A 1 206 ? 20.442 -4.659 16.465 1.00 7.86 206 ILE A CA 1
ATOM 1598 C C . ILE A 1 206 ? 19.206 -4.656 15.562 1.00 7.98 206 ILE A C 1
ATOM 1599 O O . ILE A 1 206 ? 19.043 -5.577 14.746 1.00 8.52 206 ILE A O 1
ATOM 1604 N N . GLY A 1 207 ? 18.324 -3.676 15.750 1.00 8.22 207 GLY A N 1
ATOM 1605 C CA . GLY A 1 207 ? 17.073 -3.602 14.975 1.00 8.83 207 GLY A CA 1
ATOM 1606 C C . GLY A 1 207 ? 17.340 -3.450 13.495 1.00 9.13 207 GLY A C 1
ATOM 1607 O O . GLY A 1 207 ? 16.709 -4.149 12.688 1.00 9.04 207 GLY A O 1
ATOM 1608 N N . ALA A 1 208 ? 18.255 -2.566 13.120 1.00 7.45 208 ALA A N 1
ATOM 1609 C CA . ALA A 1 208 ? 18.560 -2.371 11.690 1.00 8.75 208 ALA A CA 1
ATOM 1610 C C . ALA A 1 208 ? 19.071 -3.681 11.094 1.00 8.40 208 ALA A C 1
ATOM 1611 O O . ALA A 1 208 ? 18.695 -4.022 9.976 1.00 7.96 208 ALA A O 1
ATOM 1613 N N . SER A 1 209 ? 19.899 -4.410 11.830 1.00 8.34 209 SER A N 1
ATOM 1614 C CA . SER A 1 209 ? 20.459 -5.684 11.318 1.00 9.02 209 SER A CA 1
ATOM 1615 C C . SER A 1 209 ? 19.313 -6.678 11.128 1.00 9.60 209 SER A C 1
ATOM 1616 O O . SER A 1 209 ? 19.327 -7.426 10.151 1.00 9.00 209 SER A O 1
ATOM 1619 N N . ALA A 1 210 ? 18.309 -6.692 11.996 1.00 8.43 210 ALA A N 1
ATOM 1620 C CA . ALA A 1 210 ? 17.182 -7.639 11.897 1.00 9.08 210 ALA A CA 1
ATOM 1621 C C . ALA A 1 210 ? 16.334 -7.319 10.660 1.00 9.50 210 ALA A C 1
ATOM 1622 O O . ALA A 1 210 ? 15.861 -8.242 9.969 1.00 9.98 210 ALA A O 1
ATOM 1624 N N . HIS A 1 211 ? 16.145 -6.040 10.345 1.00 9.09 211 HIS A N 1
ATOM 1625 C CA . HIS A 1 211 ? 15.385 -5.655 9.136 1.00 8.26 211 HIS A CA 1
ATOM 1626 C C . HIS A 1 211 ? 16.142 -6.114 7.883 1.00 9.14 211 HIS A C 1
ATOM 1627 O O . HIS A 1 211 ? 15.490 -6.558 6.920 1.00 9.37 211 HIS A O 1
ATOM 1634 N N . LEU A 1 212 ? 17.469 -6.024 7.917 1.00 8.86 212 LEU A N 1
ATOM 1635 C CA . LEU A 1 212 ? 18.305 -6.397 6.747 1.00 9.55 212 LEU A CA 1
ATOM 1636 C C . LEU A 1 212 ? 18.285 -7.907 6.520 1.00 10.20 212 LEU A C 1
ATOM 1637 O O . LEU A 1 212 ? 18.770 -8.337 5.476 1.00 9.91 212 LEU A O 1
ATOM 1642 N N . VAL A 1 213 ? 17.723 -8.707 7.412 1.00 9.79 213 VAL A N 1
ATOM 1643 C CA . VAL A 1 213 ? 17.507 -10.149 7.114 1.00 9.20 213 VAL A CA 1
ATOM 1644 C C . VAL A 1 213 ? 16.582 -10.249 5.900 1.00 9.88 213 VAL A C 1
ATOM 1645 O O . VAL A 1 213 ? 16.712 -11.229 5.118 1.00 11.57 213 VAL A O 1
ATOM 1649 N N . ASN A 1 214 ? 15.662 -9.298 5.737 1.00 9.21 214 ASN A N 1
ATOM 1650 C CA . ASN A 1 214 ? 14.555 -9.390 4.752 1.00 10.21 214 ASN A CA 1
ATOM 1651 C C . ASN A 1 214 ? 14.730 -8.402 3.597 1.00 9.48 214 ASN A C 1
ATOM 1652 O O . ASN A 1 214 ? 14.213 -8.671 2.495 1.00 11.66 214 ASN A O 1
ATOM 1657 N N . PHE A 1 215 ? 15.361 -7.277 3.845 1.00 9.11 215 PHE A N 1
ATOM 1658 C CA . PHE A 1 215 ? 15.460 -6.169 2.870 1.00 9.54 215 PHE A CA 1
ATOM 1659 C C . PHE A 1 215 ? 16.897 -5.687 2.744 1.00 10.18 215 PHE A C 1
ATOM 1660 O O . PHE A 1 215 ? 17.748 -6.042 3.563 1.00 10.99 215 PHE A O 1
ATOM 1668 N N . LYS A 1 216 ? 17.154 -4.834 1.752 1.00 10.46 216 LYS A N 1
ATOM 1669 C CA . LYS A 1 216 ? 18.513 -4.301 1.492 1.00 10.62 216 LYS A CA 1
ATOM 1670 C C . LYS A 1 216 ? 18.626 -2.798 1.715 1.00 11.11 216 LYS A C 1
ATOM 1671 O O . LYS A 1 216 ? 19.758 -2.302 1.643 1.00 13.95 216 LYS A O 1
ATOM 1677 N N . GLY A 1 217 ? 17.515 -2.104 1.972 1.00 9.82 217 GLY A N 1
ATOM 1678 C CA . GLY A 1 217 ? 17.494 -0.635 2.083 1.00 11.70 217 GLY A CA 1
ATOM 1679 C C . GLY A 1 217 ? 17.456 -0.164 3.522 1.00 11.03 217 GLY A C 1
ATOM 1680 O O . GLY A 1 217 ? 16.539 -0.526 4.264 1.00 10.63 217 GLY A O 1
ATOM 1681 N N . THR A 1 218 ? 18.445 0.618 3.916 1.00 9.99 218 THR A N 1
ATOM 1682 C CA . THR A 1 218 ? 18.499 1.158 5.293 1.00 9.54 218 THR A CA 1
ATOM 1683 C C . THR A 1 218 ? 19.196 2.508 5.315 1.00 10.37 218 THR A C 1
ATOM 1684 O O . THR A 1 218 ? 20.195 2.689 4.612 1.00 10.56 218 THR A O 1
ATOM 1688 N N . ASP A 1 219 ? 18.694 3.408 6.160 1.00 9.29 219 ASP A N 1
ATOM 1689 C CA . ASP A 1 219 ? 19.444 4.620 6.579 1.00 8.88 219 ASP A CA 1
ATOM 1690 C C . ASP A 1 219 ? 19.996 4.431 7.991 1.00 8.89 219 ASP A C 1
ATOM 1691 O O . ASP A 1 219 ? 20.668 5.361 8.495 1.00 9.90 219 ASP A O 1
ATOM 1696 N N . THR A 1 220 ? 19.722 3.301 8.638 1.00 9.29 220 THR A N 1
ATOM 1697 C CA . THR A 1 220 ? 20.216 3.067 10.018 1.00 9.08 220 THR A CA 1
ATOM 1698 C C . THR A 1 220 ? 21.618 2.472 9.907 1.00 9.81 220 THR A C 1
ATOM 1699 O O . THR A 1 220 ? 21.774 1.243 9.994 1.00 11.05 220 THR A O 1
ATOM 1703 N N . VAL A 1 221 ? 22.609 3.344 9.725 1.00 10.97 221 VAL A N 1
ATOM 1704 C CA . VAL A 1 221 ? 24.018 2.960 9.395 1.00 12.85 221 VAL A CA 1
ATOM 1705 C C . VAL A 1 221 ? 24.556 1.977 10.449 1.00 12.30 221 VAL A C 1
ATOM 1706 O O . VAL A 1 221 ? 25.380 1.110 10.104 1.00 12.53 221 VAL A O 1
ATOM 1710 N N . ALA A 1 222 ? 24.154 2.115 11.705 1.00 11.04 222 ALA A N 1
ATOM 1711 C CA . ALA A 1 222 ? 24.630 1.262 12.814 1.00 12.00 222 ALA A CA 1
ATOM 1712 C C . ALA A 1 222 ? 24.443 -0.222 12.481 1.00 10.20 222 ALA A C 1
ATOM 1713 O O . ALA A 1 222 ? 25.227 -1.010 12.997 1.00 11.69 222 ALA A O 1
ATOM 1715 N N . GLY A 1 223 ? 23.439 -0.615 11.694 1.00 10.76 223 GLY A N 1
ATOM 1716 C CA . GLY A 1 223 ? 23.232 -2.037 11.377 1.00 11.44 223 GLY A CA 1
ATOM 1717 C C . GLY A 1 223 ? 24.406 -2.627 10.600 1.00 10.58 223 GLY A C 1
ATOM 1718 O O . GLY A 1 223 ? 24.681 -3.833 10.740 1.00 11.17 223 GLY A O 1
ATOM 1719 N N . LEU A 1 224 ? 25.075 -1.816 9.781 1.00 11.47 224 LEU A N 1
ATOM 1720 C CA . LEU A 1 224 ? 26.138 -2.355 8.885 1.00 12.28 224 LEU A CA 1
ATOM 1721 C C . LEU A 1 224 ? 27.299 -2.887 9.734 1.00 12.56 224 LEU A C 1
ATOM 1722 O O . LEU A 1 224 ? 27.771 -3.995 9.459 1.00 13.29 224 LEU A O 1
ATOM 1727 N N . ALA A 1 225 ? 27.764 -2.118 10.716 1.00 13.45 225 ALA A N 1
ATOM 1728 C CA . ALA A 1 225 ? 28.947 -2.485 11.525 1.00 14.61 225 ALA A CA 1
ATOM 1729 C C . ALA A 1 225 ? 28.611 -3.726 12.347 1.00 13.18 225 ALA A C 1
ATOM 1730 O O . ALA A 1 225 ? 29.487 -4.595 12.543 1.00 15.65 225 ALA A O 1
ATOM 1732 N N . LEU A 1 226 ? 27.376 -3.823 12.832 1.00 11.93 226 LEU A N 1
ATOM 1733 C CA . LEU A 1 226 ? 27.006 -4.992 13.662 1.00 12.34 226 LEU A CA 1
ATOM 1734 C C . LEU A 1 226 ? 27.103 -6.248 12.790 1.00 11.19 226 LEU A C 1
ATOM 1735 O O . LEU A 1 226 ? 27.704 -7.243 13.221 1.00 12.28 226 LEU A O 1
ATOM 1740 N N . ILE A 1 227 ? 26.523 -6.217 11.602 1.00 10.72 227 ILE A N 1
ATOM 1741 C CA . ILE A 1 227 ? 26.548 -7.392 10.700 1.00 10.26 227 ILE A CA 1
ATOM 1742 C C . ILE A 1 227 ? 28.003 -7.738 10.382 1.00 12.73 227 ILE A C 1
ATOM 1743 O O . ILE A 1 227 ? 28.350 -8.931 10.444 1.00 12.58 227 ILE A O 1
ATOM 1748 N N . LYS A 1 228 ? 28.839 -6.742 10.104 1.00 14.62 228 LYS A N 1
ATOM 1749 C CA . LYS A 1 228 ? 30.246 -7.003 9.705 1.00 15.92 228 LYS A CA 1
ATOM 1750 C C . LYS A 1 228 ? 30.955 -7.691 10.868 1.00 15.86 228 LYS A C 1
ATOM 1751 O O . LYS A 1 228 ? 31.717 -8.654 10.635 1.00 16.87 228 LYS A O 1
ATOM 1757 N N . LYS A 1 229 ? 30.709 -7.238 12.088 1.00 13.22 229 LYS A N 1
ATOM 1758 C CA . LYS A 1 229 ? 31.484 -7.725 13.256 1.00 15.07 229 LYS A CA 1
ATOM 1759 C C . LYS A 1 229 ? 31.005 -9.113 13.683 1.00 15.00 229 LYS A C 1
ATOM 1760 O O . LYS A 1 229 ? 31.862 -9.919 14.082 1.00 17.51 229 LYS A O 1
ATOM 1766 N N . TYR A 1 230 ? 29.703 -9.381 13.670 1.00 12.02 230 TYR A N 1
ATOM 1767 C CA . TYR A 1 230 ? 29.125 -10.563 14.364 1.00 12.95 230 TYR A CA 1
ATOM 1768 C C . TYR A 1 230 ? 28.636 -11.645 13.405 1.00 12.99 230 TYR A C 1
ATOM 1769 O O . TYR A 1 230 ? 28.449 -12.775 13.891 1.00 13.65 230 TYR A O 1
ATOM 1778 N N . TYR A 1 231 ? 28.381 -11.329 12.135 1.00 11.64 231 TYR A N 1
ATOM 1779 C CA . TYR A 1 231 ? 27.767 -12.287 11.185 1.00 14.16 231 TYR A CA 1
ATOM 1780 C C . TYR A 1 231 ? 28.602 -12.419 9.908 1.00 13.06 231 TYR A C 1
ATOM 1781 O O . TYR A 1 231 ? 29.026 -13.550 9.596 1.00 15.36 231 TYR A O 1
ATOM 1790 N N . GLY A 1 232 ? 28.790 -11.328 9.165 1.00 15.29 232 GLY A N 1
ATOM 1791 C CA . GLY A 1 232 ? 29.630 -11.310 7.953 1.00 15.63 232 GLY A CA 1
ATOM 1792 C C . GLY A 1 232 ? 28.817 -11.556 6.694 1.00 15.29 232 GLY A C 1
ATOM 1793 O O . GLY A 1 232 ? 27.847 -12.341 6.724 1.00 14.70 232 GLY A O 1
ATOM 1794 N N . THR A 1 233 ? 29.159 -10.836 5.625 1.00 16.82 233 THR A N 1
ATOM 1795 C CA . THR A 1 233 ? 28.558 -10.987 4.280 1.00 18.11 233 THR A CA 1
ATOM 1796 C C . THR A 1 233 ? 29.685 -11.127 3.251 1.00 18.17 233 THR A C 1
ATOM 1797 O O . THR A 1 233 ? 30.754 -10.523 3.448 1.00 18.74 233 THR A O 1
ATOM 1801 N N . LYS A 1 234 ? 29.419 -11.870 2.182 1.00 17.97 234 LYS A N 1
ATOM 1802 C CA . LYS A 1 234 ? 30.311 -11.946 0.995 1.00 19.37 234 LYS A CA 1
ATOM 1803 C C . LYS A 1 234 ? 30.406 -10.550 0.365 1.00 25.90 234 LYS A C 1
ATOM 1804 O O . LYS A 1 234 ? 31.524 -10.133 0.009 1.00 27.09 234 LYS A O 1
ATOM 1810 N N . ASP A 1 235 ? 29.301 -9.811 0.292 1.00 18.60 235 ASP A N 1
ATOM 1811 C CA . ASP A 1 235 ? 29.300 -8.426 -0.260 1.00 22.07 235 ASP A CA 1
ATOM 1812 C C . ASP A 1 235 ? 29.935 -7.467 0.747 1.00 20.24 235 ASP A C 1
ATOM 1813 O O . ASP A 1 235 ? 29.908 -7.708 1.951 1.00 21.07 235 ASP A O 1
ATOM 1818 N N . PRO A 1 236 ? 30.582 -6.369 0.288 1.00 21.86 236 PRO A N 1
ATOM 1819 C CA . PRO A 1 236 ? 31.183 -5.389 1.195 1.00 24.19 236 PRO A CA 1
ATOM 1820 C C . PRO A 1 236 ? 30.216 -4.877 2.273 1.00 20.21 236 PRO A C 1
ATOM 1821 O O . PRO A 1 236 ? 30.634 -4.804 3.431 1.00 22.48 236 PRO A O 1
ATOM 1825 N N . VAL A 1 237 ? 28.971 -4.553 1.893 1.00 21.89 237 VAL A N 1
ATOM 1826 C CA . VAL A 1 237 ? 27.924 -4.115 2.865 1.00 18.57 237 VAL A CA 1
ATOM 1827 C C . VAL A 1 237 ? 26.629 -4.884 2.640 1.00 17.32 237 VAL A C 1
ATOM 1828 O O . VAL A 1 237 ? 26.303 -5.312 1.540 1.00 17.72 237 VAL A O 1
ATOM 1832 N N . PRO A 1 238 ? 25.849 -5.084 3.724 1.00 16.46 238 PRO A N 1
ATOM 1833 C CA . PRO A 1 238 ? 24.549 -5.745 3.626 1.00 15.89 238 PRO A CA 1
ATOM 1834 C C . PRO A 1 238 ? 23.370 -4.837 3.260 1.00 14.59 238 PRO A C 1
ATOM 1835 O O . PRO A 1 238 ? 22.316 -5.346 2.923 1.00 18.63 238 PRO A O 1
ATOM 1839 N N . GLY A 1 239 ? 23.554 -3.519 3.351 1.00 13.39 239 GLY A N 1
ATOM 1840 C CA . GLY A 1 239 ? 22.467 -2.557 3.130 1.00 15.60 239 GLY A CA 1
ATOM 1841 C C . GLY A 1 239 ? 22.942 -1.310 2.412 1.00 11.77 239 GLY A C 1
ATOM 1842 O O . GLY A 1 239 ? 24.146 -0.973 2.499 1.00 12.13 239 GLY A O 1
ATOM 1843 N N . TYR A 1 240 ? 22.008 -0.654 1.733 1.00 11.43 240 TYR A N 1
ATOM 1844 C CA . TYR A 1 240 ? 22.290 0.419 0.758 1.00 10.59 240 TYR A CA 1
ATOM 1845 C C . TYR A 1 240 ? 21.327 1.576 0.966 1.00 11.35 240 TYR A C 1
ATOM 1846 O O . TYR A 1 240 ? 20.219 1.379 1.446 1.00 11.57 240 TYR A O 1
ATOM 1855 N N . SER A 1 241 ? 21.735 2.762 0.540 1.00 11.73 241 SER A N 1
ATOM 1856 C CA . SER A 1 241 ? 20.843 3.933 0.533 1.00 12.37 241 SER A CA 1
ATOM 1857 C C . SER A 1 241 ? 21.130 4.803 -0.686 1.00 13.58 241 SER A C 1
ATOM 1858 O O . SER A 1 241 ? 22.031 4.464 -1.494 1.00 13.04 241 SER A O 1
ATOM 1861 N N . VAL A 1 242 ? 20.380 5.888 -0.775 1.00 10.77 242 VAL A N 1
ATOM 1862 C CA . VAL A 1 242 ? 20.459 6.870 -1.886 1.00 12.85 242 VAL A CA 1
ATOM 1863 C C . VAL A 1 242 ? 20.423 8.259 -1.274 1.00 12.55 242 VAL A C 1
ATOM 1864 O O . VAL A 1 242 ? 19.932 8.470 -0.159 1.00 12.18 242 VAL A O 1
ATOM 1868 N N . PRO A 1 243 ? 20.945 9.268 -1.992 1.00 10.91 243 PRO A N 1
ATOM 1869 C CA . PRO A 1 243 ? 20.824 10.646 -1.527 1.00 10.47 243 PRO A CA 1
ATOM 1870 C C . PRO A 1 243 ? 19.346 11.006 -1.346 1.00 10.72 243 PRO A C 1
ATOM 1871 O O . PRO A 1 243 ? 18.481 10.609 -2.108 1.00 11.05 243 PRO A O 1
ATOM 1875 N N . ALA A 1 244 ? 19.084 11.818 -0.336 1.00 10.32 244 ALA A N 1
ATOM 1876 C CA . ALA A 1 244 ? 17.716 12.229 -0.009 1.00 10.63 244 ALA A CA 1
ATOM 1877 C C . ALA A 1 244 ? 17.760 13.530 0.772 1.00 9.59 244 ALA A C 1
ATOM 1878 O O . ALA A 1 244 ? 18.684 13.744 1.565 1.00 10.60 244 ALA A O 1
ATOM 1880 N N . ALA A 1 245 ? 16.751 14.347 0.548 1.00 9.28 245 ALA A N 1
ATOM 1881 C CA . ALA A 1 245 ? 16.604 15.620 1.266 1.00 9.22 245 ALA A CA 1
ATOM 1882 C C . ALA A 1 245 ? 15.928 15.370 2.611 1.00 10.09 245 ALA A C 1
ATOM 1883 O O . ALA A 1 245 ? 15.228 14.357 2.805 1.00 9.45 245 ALA A O 1
ATOM 1885 N N . GLU A 1 246 ? 16.074 16.340 3.501 1.00 9.64 246 GLU A N 1
ATOM 1886 C CA . GLU A 1 246 ? 15.231 16.434 4.712 1.00 9.48 246 GLU A CA 1
ATOM 1887 C C . GLU A 1 246 ? 14.599 17.820 4.745 1.00 9.26 246 GLU A C 1
ATOM 1888 O O . GLU A 1 246 ? 14.964 18.679 3.932 1.00 9.37 246 GLU A O 1
ATOM 1894 N N . HIS A 1 247 ? 13.696 18.085 5.683 1.00 9.51 247 HIS A N 1
ATOM 1895 C CA . HIS A 1 247 ? 13.064 19.422 5.737 1.00 10.24 247 HIS A CA 1
ATOM 1896 C C . HIS A 1 247 ? 14.124 20.507 5.896 1.00 10.35 247 HIS A C 1
ATOM 1897 O O . HIS A 1 247 ? 13.939 21.574 5.276 1.00 10.92 247 HIS A O 1
ATOM 1904 N N . SER A 1 248 ? 15.211 20.300 6.634 1.00 10.32 248 SER A N 1
ATOM 1905 C CA . SER A 1 248 ? 16.202 21.393 6.811 1.00 9.72 248 SER A CA 1
ATOM 1906 C C . SER A 1 248 ? 16.787 21.788 5.452 1.00 11.43 248 SER A C 1
ATOM 1907 O O . SER A 1 248 ? 17.045 22.986 5.258 1.00 11.54 248 SER A O 1
ATOM 1910 N N . THR A 1 249 ? 17.067 20.838 4.560 1.00 11.09 249 THR A N 1
ATOM 1911 C CA . THR A 1 249 ? 17.793 21.171 3.305 1.00 11.16 249 THR A CA 1
ATOM 1912 C C . THR A 1 249 ? 16.826 21.811 2.305 1.00 10.85 249 THR A C 1
ATOM 1913 O O . THR A 1 249 ? 17.327 22.419 1.347 1.00 13.19 249 THR A O 1
ATOM 1917 N N . ILE A 1 250 ? 15.518 21.672 2.471 1.00 9.38 250 ILE A N 1
ATOM 1918 C CA . ILE A 1 250 ? 14.532 22.401 1.633 1.00 11.32 250 ILE A CA 1
ATOM 1919 C C . ILE A 1 250 ? 14.263 23.761 2.290 1.00 11.59 250 ILE A C 1
ATOM 1920 O O . ILE A 1 250 ? 14.333 24.812 1.602 1.00 10.60 250 ILE A O 1
ATOM 1925 N N . THR A 1 251 ? 13.858 23.762 3.558 1.00 10.73 251 THR A N 1
ATOM 1926 C CA . THR A 1 251 ? 13.337 24.979 4.232 1.00 11.68 251 THR A CA 1
ATOM 1927 C C . THR A 1 251 ? 14.458 26.003 4.418 1.00 10.90 251 THR A C 1
ATOM 1928 O O . THR A 1 251 ? 14.137 27.202 4.477 1.00 11.38 251 THR A O 1
ATOM 1932 N N . ALA A 1 252 ? 15.718 25.584 4.459 1.00 11.31 252 ALA A N 1
ATOM 1933 C CA . ALA A 1 252 ? 16.853 26.523 4.613 1.00 12.67 252 ALA A CA 1
ATOM 1934 C C . ALA A 1 252 ? 16.881 27.546 3.467 1.00 12.76 252 ALA A C 1
ATOM 1935 O O . ALA A 1 252 ? 17.501 28.608 3.658 1.00 13.63 252 ALA A O 1
ATOM 1937 N N . TRP A 1 253 ? 16.288 27.234 2.311 1.00 11.61 253 TRP A N 1
ATOM 1938 C CA . TRP A 1 253 ? 16.284 28.126 1.122 1.00 11.50 253 TRP A CA 1
ATOM 1939 C C . TRP A 1 253 ? 15.277 29.256 1.297 1.00 12.28 253 TRP A C 1
ATOM 1940 O O . TRP A 1 253 ? 15.366 30.232 0.517 1.00 14.73 253 TRP A O 1
ATOM 1951 N N . GLY A 1 254 ? 14.377 29.152 2.272 1.00 12.91 254 GLY A N 1
ATOM 1952 C CA . GLY A 1 254 ? 13.255 30.093 2.460 1.00 14.20 254 GLY A CA 1
ATOM 1953 C C . GLY A 1 254 ? 12.016 29.604 1.732 1.00 14.19 254 GLY A C 1
ATOM 1954 O O . GLY A 1 254 ? 12.163 28.958 0.691 1.00 14.78 254 GLY A O 1
ATOM 1955 N N . LYS A 1 255 ? 10.815 29.889 2.243 1.00 18.35 255 LYS A N 1
ATOM 1956 C CA . LYS A 1 255 ? 9.558 29.317 1.681 1.00 22.25 255 LYS A CA 1
ATOM 1957 C C . LYS A 1 255 ? 9.396 29.696 0.205 1.00 21.11 255 LYS A C 1
ATOM 1958 O O . LYS A 1 255 ? 8.996 28.818 -0.610 1.00 22.68 255 LYS A O 1
ATOM 1964 N N . ASP A 1 256 ? 9.736 30.934 -0.157 1.00 21.15 256 ASP A N 1
ATOM 1965 C CA . ASP A 1 256 ? 9.540 31.416 -1.548 1.00 23.03 256 ASP A CA 1
ATOM 1966 C C . ASP A 1 256 ? 10.534 30.734 -2.498 1.00 20.34 256 ASP A C 1
ATOM 1967 O O . ASP A 1 256 ? 10.394 30.930 -3.709 1.00 20.09 256 ASP A O 1
ATOM 1972 N N . HIS A 1 257 ? 11.483 29.933 -2.003 1.00 15.60 257 HIS A N 1
ATOM 1973 C CA . HIS A 1 257 ? 12.576 29.357 -2.822 1.00 15.26 257 HIS A CA 1
ATOM 1974 C C . HIS A 1 257 ? 12.587 27.826 -2.776 1.00 12.77 257 HIS A C 1
ATOM 1975 O O . HIS A 1 257 ? 13.640 27.246 -3.024 1.00 13.70 257 HIS A O 1
ATOM 1982 N N . GLU A 1 258 ? 11.439 27.217 -2.502 1.00 12.74 258 GLU A N 1
ATOM 1983 C CA . GLU A 1 258 ? 11.314 25.735 -2.496 1.00 11.93 258 GLU A CA 1
ATOM 1984 C C . GLU A 1 258 ? 11.738 25.186 -3.863 1.00 13.52 258 GLU A C 1
ATOM 1985 O O . GLU A 1 258 ? 12.470 24.175 -3.912 1.00 13.00 258 GLU A O 1
ATOM 1991 N N . LYS A 1 259 ? 11.303 25.825 -4.946 1.00 13.49 259 LYS A N 1
ATOM 1992 C CA . LYS A 1 259 ? 11.676 25.404 -6.316 1.00 14.37 259 LYS A CA 1
ATOM 1993 C C . LYS A 1 259 ? 13.201 25.419 -6.477 1.00 12.03 259 LYS A C 1
ATOM 1994 O O . LYS A 1 259 ? 13.753 24.474 -7.073 1.00 13.68 259 LYS A O 1
ATOM 2000 N N . ASP A 1 260 ? 13.872 26.451 -5.971 1.00 13.87 260 ASP A N 1
ATOM 2001 C CA . ASP A 1 260 ? 15.346 26.569 -6.077 1.00 15.10 260 ASP A CA 1
ATOM 2002 C C . ASP A 1 260 ? 15.999 25.402 -5.321 1.00 12.65 260 ASP A C 1
ATOM 2003 O O . ASP A 1 260 ? 17.020 24.872 -5.795 1.00 13.56 260 ASP A O 1
ATOM 2008 N N . ALA A 1 261 ? 15.462 25.048 -4.150 1.00 13.96 261 ALA A N 1
ATOM 2009 C CA . ALA A 1 261 ? 15.991 23.920 -3.349 1.00 12.91 261 ALA A CA 1
ATOM 2010 C C . ALA A 1 261 ? 15.903 22.635 -4.189 1.00 11.17 261 ALA A C 1
ATOM 2011 O O . ALA A 1 261 ? 16.905 21.929 -4.335 1.00 11.47 261 ALA A O 1
ATOM 2013 N N . PHE A 1 262 ? 14.721 22.364 -4.730 1.00 11.46 262 PHE A N 1
ATOM 2014 C CA . PHE A 1 262 ? 14.448 21.136 -5.520 1.00 11.92 262 PHE A CA 1
ATOM 2015 C C . PHE A 1 262 ? 15.406 21.072 -6.705 1.00 12.48 262 PHE A C 1
ATOM 2016 O O . PHE A 1 262 ? 16.035 20.049 -6.945 1.00 12.22 262 PHE A O 1
ATOM 2024 N N . GLU A 1 263 ? 15.520 22.191 -7.413 1.00 12.74 263 GLU A N 1
ATOM 2025 C CA . GLU A 1 263 ? 16.374 22.243 -8.581 1.00 14.01 263 GLU A CA 1
ATOM 2026 C C . GLU A 1 263 ? 17.819 21.976 -8.234 1.00 13.34 263 GLU A C 1
ATOM 2027 O O . GLU A 1 263 ? 18.472 21.203 -8.889 1.00 14.89 263 GLU A O 1
ATOM 2033 N N . HIS A 1 264 ? 18.296 22.588 -7.164 1.00 13.88 264 HIS A N 1
ATOM 2034 C CA . HIS A 1 264 ? 19.665 22.381 -6.756 1.00 13.76 264 HIS A CA 1
ATOM 2035 C C . HIS A 1 264 ? 19.936 20.928 -6.383 1.00 12.72 264 HIS A C 1
ATOM 2036 O O . HIS A 1 264 ? 20.905 20.347 -6.810 1.00 14.61 264 HIS A O 1
ATOM 2043 N N . ILE A 1 265 ? 19.030 20.346 -5.606 1.00 13.74 265 ILE A N 1
ATOM 2044 C CA . ILE A 1 265 ? 19.206 18.978 -5.143 1.00 13.42 265 ILE A CA 1
ATOM 2045 C C . ILE A 1 265 ? 19.177 17.918 -6.250 1.00 11.68 265 ILE A C 1
ATOM 2046 O O . ILE A 1 265 ? 20.034 17.066 -6.305 1.00 13.55 265 ILE A O 1
ATOM 2051 N N . VAL A 1 266 ? 18.223 18.025 -7.165 1.00 12.60 266 VAL A N 1
ATOM 2052 C CA . VAL A 1 266 ? 18.144 17.054 -8.263 1.00 13.48 266 VAL A CA 1
ATOM 2053 C C . VAL A 1 266 ? 19.353 17.181 -9.191 1.00 14.47 266 VAL A C 1
ATOM 2054 O O . VAL A 1 266 ? 19.798 16.223 -9.758 1.00 15.04 266 VAL A O 1
ATOM 2058 N N . THR A 1 267 ? 19.808 18.407 -9.390 1.00 14.70 267 THR A N 1
ATOM 2059 C CA . THR A 1 267 ? 20.985 18.682 -10.204 1.00 15.95 267 THR A CA 1
ATOM 2060 C C . THR A 1 267 ? 22.280 18.148 -9.573 1.00 15.62 267 THR A C 1
ATOM 2061 O O . THR A 1 267 ? 23.139 17.645 -10.260 1.00 18.07 267 THR A O 1
ATOM 2065 N N . GLN A 1 268 ? 22.401 18.272 -8.254 1.00 14.52 268 GLN A N 1
ATOM 2066 C CA . GLN A 1 268 ? 23.533 17.734 -7.504 1.00 15.73 268 GLN A CA 1
ATOM 2067 C C . GLN A 1 268 ? 23.594 16.204 -7.592 1.00 15.01 268 GLN A C 1
ATOM 2068 O O . GLN A 1 268 ? 24.651 15.638 -7.575 1.00 18.36 268 GLN A O 1
ATOM 2074 N N . PHE A 1 269 ? 22.448 15.543 -7.654 1.00 14.05 269 PHE A N 1
ATOM 2075 C CA . PHE A 1 269 ? 22.419 14.088 -7.705 1.00 15.58 269 PHE A CA 1
ATOM 2076 C C . PHE A 1 269 ? 21.635 13.696 -8.947 1.00 18.51 269 PHE A C 1
ATOM 2077 O O . PHE A 1 269 ? 20.574 13.123 -8.891 1.00 16.28 269 PHE A O 1
ATOM 2085 N N . SER A 1 270 ? 22.221 14.009 -10.093 1.00 18.75 270 SER A N 1
ATOM 2086 C CA . SER A 1 270 ? 21.542 13.755 -11.353 1.00 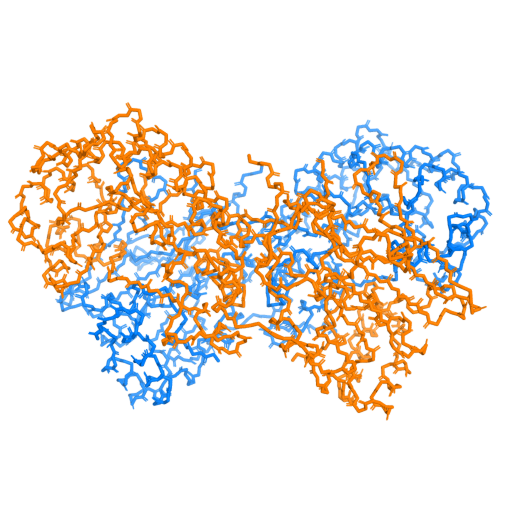19.41 270 SER A CA 1
ATOM 2087 C C . SER A 1 270 ? 21.745 12.369 -11.932 1.00 18.74 270 SER A C 1
ATOM 2088 O O . SER A 1 270 ? 21.013 11.972 -12.804 1.00 24.92 270 SER A O 1
ATOM 2091 N N . SER A 1 271 ? 22.728 11.641 -11.435 1.00 19.29 271 SER A N 1
ATOM 2092 C CA . SER A 1 271 ? 23.024 10.314 -11.958 1.00 21.96 271 SER A CA 1
ATOM 2093 C C . SER A 1 271 ? 22.776 9.123 -11.033 1.00 22.37 271 SER A C 1
ATOM 2094 O O . SER A 1 271 ? 23.171 8.011 -11.322 1.00 26.25 271 SER A O 1
ATOM 2097 N N . VAL A 1 272 ? 22.131 9.382 -9.907 1.00 19.03 272 VAL A N 1
ATOM 2098 C CA . VAL A 1 272 ? 21.737 8.349 -8.947 1.00 19.78 272 VAL A CA 1
ATOM 2099 C C . VAL A 1 272 ? 20.287 8.638 -8.546 1.00 13.89 272 VAL A C 1
ATOM 2100 O O . VAL A 1 272 ? 19.795 9.724 -8.770 1.00 14.71 272 VAL A O 1
ATOM 2104 N N . PRO A 1 273 ? 19.581 7.656 -7.962 1.00 13.71 273 PRO A N 1
ATOM 2105 C CA . PRO A 1 273 ? 18.226 7.989 -7.508 1.00 13.36 273 PRO A CA 1
ATOM 2106 C C . PRO A 1 273 ? 18.297 9.036 -6.392 1.00 11.29 273 PRO A C 1
ATOM 2107 O O . PRO A 1 273 ? 19.207 9.017 -5.571 1.00 13.03 273 PRO A O 1
ATOM 2111 N N . VAL A 1 274 ? 17.367 9.970 -6.407 1.00 11.11 274 VAL A N 1
ATOM 2112 C CA . VAL A 1 274 ? 17.329 10.986 -5.368 1.00 11.93 274 VAL A CA 1
ATOM 2113 C C . VAL A 1 274 ? 15.921 11.138 -4.815 1.00 11.30 274 VAL A C 1
ATOM 2114 O O . VAL A 1 274 ? 14.981 11.294 -5.558 1.00 11.18 274 VAL A O 1
ATOM 2118 N N . SER A 1 275 ? 15.812 11.095 -3.502 1.00 10.88 275 SER A N 1
ATOM 2119 C CA . SER A 1 275 ? 14.529 11.252 -2.793 1.00 10.78 275 SER A CA 1
ATOM 2120 C C . SER A 1 275 ? 14.402 12.701 -2.342 1.00 9.70 275 SER A C 1
ATOM 2121 O O . SER A 1 275 ? 15.361 13.210 -1.734 1.00 11.27 275 SER A O 1
ATOM 2124 N N . VAL A 1 276 ? 13.289 13.349 -2.642 1.00 9.30 276 VAL A N 1
ATOM 2125 C CA . VAL A 1 276 ? 13.106 14.774 -2.261 1.00 10.43 276 VAL A CA 1
ATOM 2126 C C . VAL A 1 276 ? 11.792 14.951 -1.511 1.00 10.20 276 VAL A C 1
ATOM 2127 O O . VAL A 1 276 ? 10.719 14.873 -2.109 1.00 10.75 276 VAL A O 1
ATOM 2131 N N . VAL A 1 277 ? 11.910 15.218 -0.214 1.00 9.50 277 VAL A N 1
ATOM 2132 C CA . VAL A 1 277 ? 10.745 15.481 0.662 1.00 10.00 277 VAL A CA 1
ATOM 2133 C C . VAL A 1 277 ? 10.035 16.727 0.115 1.00 8.63 277 VAL A C 1
ATOM 2134 O O . VAL A 1 277 ? 10.680 17.773 -0.095 1.00 10.47 277 VAL A O 1
ATOM 2138 N N . SER A 1 278 ? 8.749 16.602 -0.144 1.00 9.15 278 SER A N 1
ATOM 2139 C CA . SER A 1 278 ? 8.032 17.561 -1.014 1.00 9.36 278 SER A CA 1
ATOM 2140 C C . SER A 1 278 ? 6.878 18.222 -0.272 1.00 11.18 278 SER A C 1
ATOM 2141 O O . SER A 1 278 ? 6.122 18.961 -0.915 1.00 11.50 278 SER A O 1
ATOM 2144 N N . ASP A 1 279 ? 6.751 17.998 1.038 1.00 10.19 279 ASP A N 1
ATOM 2145 C CA . ASP A 1 279 ? 5.573 18.433 1.822 1.00 11.95 279 ASP A CA 1
ATOM 2146 C C . ASP A 1 279 ? 5.899 19.598 2.769 1.00 9.39 279 ASP A C 1
ATOM 2147 O O . ASP A 1 279 ? 5.073 19.853 3.647 1.00 11.43 279 ASP A O 1
ATOM 2152 N N . SER A 1 280 ? 7.023 20.278 2.623 1.00 9.00 280 SER A N 1
ATOM 2153 C CA . SER A 1 280 ? 7.390 21.303 3.593 1.00 10.48 280 SER A CA 1
ATOM 2154 C C . SER A 1 280 ? 6.300 22.339 3.746 1.00 11.33 280 SER A C 1
ATOM 2155 O O . SER A 1 280 ? 6.067 22.803 4.835 1.00 11.79 280 SER A O 1
ATOM 2158 N N . TYR A 1 281 ? 5.676 22.732 2.644 1.00 11.94 281 TYR A N 1
ATOM 2159 C CA . TYR A 1 281 ? 4.599 23.716 2.674 1.00 11.54 281 TYR A CA 1
ATOM 2160 C C . TYR A 1 281 ? 3.284 23.218 2.087 1.00 10.92 281 TYR A C 1
ATOM 2161 O O . TYR A 1 281 ? 2.249 23.383 2.672 1.00 12.97 281 TYR A O 1
ATOM 2170 N N . ASP A 1 282 ? 3.349 22.646 0.903 1.00 13.03 282 ASP A N 1
ATOM 2171 C CA . ASP A 1 282 ? 2.166 22.123 0.237 1.00 12.99 282 ASP A CA 1
ATOM 2172 C C . ASP A 1 282 ? 2.595 21.045 -0.740 1.00 12.14 282 ASP A C 1
ATOM 2173 O O . ASP A 1 282 ? 3.008 21.315 -1.851 1.00 11.99 282 ASP A O 1
ATOM 2178 N N . ILE A 1 283 ? 2.398 19.818 -0.312 1.00 10.12 283 ILE A N 1
ATOM 2179 C CA . ILE A 1 283 ? 2.759 18.653 -1.090 1.00 10.44 283 ILE A CA 1
ATOM 2180 C C . ILE A 1 283 ? 2.052 18.616 -2.453 1.00 9.96 283 ILE A C 1
ATOM 2181 O O . ILE A 1 283 ? 2.640 18.227 -3.429 1.00 10.99 283 ILE A O 1
ATOM 2186 N N . TYR A 1 284 ? 0.777 18.949 -2.463 1.00 10.47 284 TYR A N 1
ATOM 2187 C CA . TYR A 1 284 ? 0.018 18.922 -3.705 1.00 11.30 284 TYR A CA 1
ATOM 2188 C C . TYR A 1 284 ? 0.505 19.964 -4.705 1.00 11.51 284 TYR A C 1
ATOM 2189 O O . TYR A 1 284 ? 0.625 19.682 -5.885 1.00 12.67 284 TYR A O 1
ATOM 2198 N N . ASN A 1 285 ? 0.803 21.160 -4.216 1.00 12.51 285 ASN A N 1
ATOM 2199 C CA . ASN A 1 285 ? 1.349 22.208 -5.059 1.00 13.09 285 ASN A CA 1
ATOM 2200 C C . ASN A 1 285 ? 2.716 21.795 -5.582 1.00 12.70 285 ASN A C 1
ATOM 2201 O O . ASN A 1 285 ? 3.042 22.011 -6.734 1.00 13.89 285 ASN A O 1
ATOM 2206 N N . ALA A 1 286 ? 3.514 21.188 -4.714 1.00 11.61 286 ALA A N 1
ATOM 2207 C CA . ALA A 1 286 ? 4.848 20.783 -5.111 1.00 10.51 286 ALA A CA 1
ATOM 2208 C C . ALA A 1 286 ? 4.779 19.776 -6.245 1.00 11.82 286 ALA A C 1
ATOM 2209 O O . ALA A 1 286 ? 5.522 19.878 -7.202 1.00 13.98 286 ALA A O 1
ATOM 2211 N N . CYS A 1 287 ? 3.899 18.794 -6.126 1.00 10.59 287 CYS A N 1
ATOM 2212 C CA . CYS A 1 287 ? 3.764 17.807 -7.181 1.00 11.75 287 CYS A CA 1
ATOM 2213 C C . CYS A 1 287 ? 3.171 18.345 -8.477 1.00 12.80 287 CYS A C 1
ATOM 2214 O O . CYS A 1 287 ? 3.686 18.093 -9.544 1.00 12.76 287 CYS A O 1
ATOM 2217 N N . GLU A 1 288 ? 2.070 19.071 -8.364 1.00 11.81 288 GLU A N 1
ATOM 2218 C CA . GLU A 1 288 ? 1.408 19.582 -9.555 1.00 11.03 288 GLU A CA 1
ATOM 2219 C C . GLU A 1 288 ? 2.103 20.715 -10.282 1.00 13.09 288 GLU A C 1
ATOM 2220 O O . GLU A 1 288 ? 2.233 20.699 -11.496 1.00 15.11 288 GLU A O 1
ATOM 2226 N N . LYS A 1 289 ? 2.570 21.681 -9.506 1.00 12.91 289 LYS A N 1
ATOM 2227 C CA . LYS A 1 289 ? 3.182 22.870 -10.067 1.00 13.48 289 LYS A CA 1
ATOM 2228 C C . LYS A 1 289 ? 4.693 22.908 -10.095 1.00 14.87 289 LYS A C 1
ATOM 2229 O O . LYS A 1 289 ? 5.265 23.270 -11.110 1.00 15.60 289 LYS A O 1
ATOM 2235 N N . ILE A 1 290 ? 5.352 22.601 -8.984 1.00 13.28 290 ILE A N 1
ATOM 2236 C CA . ILE A 1 290 ? 6.801 22.664 -9.031 1.00 12.86 290 ILE A CA 1
ATOM 2237 C C . ILE A 1 290 ? 7.420 21.504 -9.806 1.00 14.98 290 ILE A C 1
ATOM 2238 O O . ILE A 1 290 ? 8.107 21.724 -10.784 1.00 15.62 290 ILE A O 1
ATOM 2243 N N . TRP A 1 291 ? 7.126 20.270 -9.410 1.00 13.44 291 TRP A N 1
ATOM 2244 C CA . TRP A 1 291 ? 7.641 19.119 -10.145 1.00 12.50 291 TRP A CA 1
ATOM 2245 C C . TRP A 1 291 ? 6.939 18.958 -11.493 1.00 13.96 291 TRP A C 1
ATOM 2246 O O . TRP A 1 291 ? 7.555 18.701 -12.508 1.00 13.51 291 TRP A O 1
ATOM 2257 N N . GLY A 1 292 ? 5.626 19.128 -11.446 1.00 12.39 292 GLY A N 1
ATOM 2258 C CA . GLY A 1 292 ? 4.719 18.961 -12.566 1.00 13.53 292 GLY A CA 1
ATOM 2259 C C . GLY A 1 292 ? 4.883 19.909 -13.724 1.00 15.24 292 GLY A C 1
ATOM 2260 O O . GLY A 1 292 ? 4.566 19.555 -14.844 1.00 16.20 292 GLY A O 1
ATOM 2261 N N . GLU A 1 293 ? 5.236 21.150 -13.418 1.00 14.05 293 GLU A N 1
ATOM 2262 C CA . GLU A 1 293 ? 5.421 22.166 -14.447 1.00 15.34 293 GLU A CA 1
ATOM 2263 C C . GLU A 1 293 ? 6.780 22.870 -14.464 1.00 15.45 293 GLU A C 1
ATOM 2264 O O . GLU A 1 293 ? 7.527 22.738 -15.410 1.00 18.49 293 GLU A O 1
ATOM 2270 N N . ASP A 1 294 ? 7.126 23.551 -13.379 1.00 14.58 294 ASP A N 1
ATOM 2271 C CA . ASP A 1 294 ? 8.353 24.345 -13.350 1.00 15.68 294 ASP A CA 1
ATOM 2272 C C . ASP A 1 294 ? 9.631 23.563 -13.551 1.00 16.26 294 ASP A C 1
ATOM 2273 O O . ASP A 1 294 ? 10.527 24.006 -14.244 1.00 17.27 294 ASP A O 1
ATOM 2278 N N . LEU A 1 295 ? 9.719 22.404 -12.915 1.00 13.78 295 LEU A N 1
ATOM 2279 C CA . LEU A 1 295 ? 10.912 21.581 -12.978 1.00 13.13 295 LEU A CA 1
ATOM 2280 C C . LEU A 1 295 ? 10.743 20.280 -13.727 1.00 12.52 295 LEU A C 1
ATOM 2281 O O . LEU A 1 295 ? 11.614 19.431 -13.688 1.00 14.66 295 LEU A O 1
ATOM 2286 N N . ARG A 1 296 ? 9.684 20.176 -14.518 1.00 14.02 296 ARG A N 1
ATOM 2287 C CA . ARG A 1 296 ? 9.380 18.949 -15.264 1.00 14.63 296 ARG A CA 1
ATOM 2288 C C . ARG A 1 296 ? 10.521 18.540 -16.212 1.00 13.80 296 ARG A C 1
ATOM 2289 O O . ARG A 1 296 ? 10.805 17.365 -16.363 1.00 13.93 296 ARG A O 1
ATOM 2297 N N . HIS A 1 297 ? 11.180 19.517 -16.823 1.00 15.97 297 HIS A N 1
ATOM 2298 C CA . HIS A 1 297 ? 12.294 19.263 -17.717 1.00 16.04 297 HIS A CA 1
ATOM 2299 C C . HIS A 1 297 ? 13.474 18.558 -17.030 1.00 17.62 297 HIS A C 1
ATOM 2300 O O . HIS A 1 297 ? 14.250 17.900 -17.692 1.00 18.96 297 HIS A O 1
ATOM 2307 N N . LEU A 1 298 ? 13.631 18.735 -15.717 1.00 14.77 298 LEU A N 1
ATOM 2308 C CA . LEU A 1 298 ? 14.735 18.092 -14.957 1.00 16.56 298 LEU A CA 1
ATOM 2309 C C . LEU A 1 298 ? 14.336 16.688 -14.515 1.00 14.20 298 LEU A C 1
ATOM 2310 O O . LEU A 1 298 ? 15.213 15.977 -14.017 1.00 17.78 298 LEU A O 1
ATOM 2315 N N . ILE A 1 299 ? 13.061 16.326 -14.640 1.00 14.32 299 ILE A N 1
ATOM 2316 C CA . ILE A 1 299 ? 12.559 14.985 -14.239 1.00 14.58 299 ILE A CA 1
ATOM 2317 C C . ILE A 1 299 ? 12.555 14.076 -15.473 1.00 13.44 299 ILE A C 1
ATOM 2318 O O . ILE A 1 299 ? 13.084 12.966 -15.396 1.00 13.49 299 ILE A O 1
ATOM 2323 N N . VAL A 1 300 ? 12.002 14.543 -16.593 1.00 14.66 300 VAL A N 1
ATOM 2324 C CA . VAL A 1 300 ? 11.763 13.671 -17.783 1.00 15.54 300 VAL A CA 1
ATOM 2325 C C . VAL A 1 300 ? 13.096 13.333 -18.463 1.00 13.58 300 VAL A C 1
ATOM 2326 O O . VAL A 1 300 ? 13.091 12.410 -19.301 1.00 16.46 300 VAL A O 1
ATOM 2330 N N . SER A 1 301 ? 14.192 13.996 -18.089 1.00 15.91 301 SER A N 1
ATOM 2331 C CA . SER A 1 301 ? 15.565 13.766 -18.609 1.00 17.36 301 SER A CA 1
ATOM 2332 C C . SER A 1 301 ? 16.289 12.658 -17.829 1.00 19.94 301 SER A C 1
ATOM 2333 O O . SER A 1 301 ? 17.379 12.254 -18.254 1.00 22.21 301 SER A O 1
ATOM 2336 N N . ARG A 1 302 ? 15.757 12.274 -16.676 1.00 16.79 302 ARG A N 1
ATOM 2337 C CA . ARG A 1 302 ? 16.406 11.289 -15.819 1.00 17.12 302 ARG A CA 1
ATOM 2338 C C . ARG A 1 302 ? 16.368 9.846 -16.300 1.00 17.89 302 ARG A C 1
ATOM 2339 O O . ARG A 1 302 ? 15.480 9.447 -17.025 1.00 18.46 302 ARG A O 1
ATOM 2347 N N . SER A 1 303 ? 17.383 9.090 -15.917 1.00 20.38 303 SER A N 1
ATOM 2348 C CA . SER A 1 303 ? 17.470 7.684 -16.275 1.00 18.94 303 SER A CA 1
ATOM 2349 C C . SER A 1 303 ? 16.617 6.778 -15.395 1.00 22.92 303 SER A C 1
ATOM 2350 O O . SER A 1 303 ? 16.210 7.136 -14.298 1.00 18.86 303 SER A O 1
ATOM 2353 N N . THR A 1 304 ? 16.385 5.570 -15.889 1.00 20.46 304 THR A N 1
ATOM 2354 C CA . THR A 1 304 ? 15.646 4.532 -15.181 1.00 19.44 304 THR A CA 1
ATOM 2355 C C . THR A 1 304 ? 16.384 4.116 -13.903 1.00 18.14 304 THR A C 1
ATOM 2356 O O . THR A 1 304 ? 15.772 3.757 -12.914 1.00 18.90 304 THR A O 1
ATOM 2360 N N . GLN A 1 305 ? 17.708 4.090 -13.980 1.00 17.63 305 GLN A N 1
ATOM 2361 C CA . GLN A 1 305 ? 18.578 3.799 -12.854 1.00 19.55 305 GLN A CA 1
ATOM 2362 C C . GLN A 1 305 ? 18.637 4.934 -11.822 1.00 17.62 305 GLN A C 1
ATOM 2363 O O . GLN A 1 305 ? 19.071 4.718 -10.701 1.00 20.61 305 GLN A O 1
ATOM 2369 N N . ALA A 1 306 ? 18.280 6.149 -12.229 1.00 15.85 306 ALA A N 1
ATOM 2370 C CA . ALA A 1 306 ? 18.330 7.298 -11.326 1.00 15.57 306 ALA A CA 1
ATOM 2371 C C . ALA A 1 306 ? 17.081 8.185 -11.355 1.00 14.08 306 ALA A C 1
ATOM 2372 O O . ALA A 1 306 ? 17.156 9.347 -11.702 1.00 15.43 306 ALA A O 1
ATOM 2374 N N . PRO A 1 307 ? 15.940 7.654 -10.921 1.00 12.72 307 PRO A N 1
ATOM 2375 C CA . PRO A 1 307 ? 14.700 8.425 -10.926 1.00 12.55 307 PRO A CA 1
ATOM 2376 C C . PRO A 1 307 ? 14.615 9.439 -9.806 1.00 11.80 307 PRO A C 1
ATOM 2377 O O . PRO A 1 307 ? 15.386 9.391 -8.862 1.00 12.88 307 PRO A O 1
ATOM 2381 N N . LEU A 1 308 ? 13.707 10.388 -9.966 1.00 11.64 308 LEU A N 1
ATOM 2382 C CA . LEU A 1 308 ? 13.395 11.295 -8.892 1.00 11.16 308 LEU A CA 1
ATOM 2383 C C . LEU A 1 308 ? 12.358 10.515 -8.076 1.00 12.13 308 LEU A C 1
ATOM 2384 O O . LEU A 1 308 ? 11.421 9.938 -8.619 1.00 11.19 308 LEU A O 1
ATOM 2389 N N . ILE A 1 309 ? 12.570 10.457 -6.773 1.00 11.23 309 ILE A N 1
ATOM 2390 C CA . ILE A 1 309 ? 11.622 9.817 -5.835 1.00 11.83 309 ILE A CA 1
ATOM 2391 C C . ILE A 1 309 ? 10.968 10.919 -5.010 1.00 9.57 309 ILE A C 1
ATOM 2392 O O . ILE A 1 309 ? 11.659 11.498 -4.158 1.00 11.46 309 ILE A O 1
ATOM 2397 N N . ILE A 1 310 ? 9.697 11.205 -5.277 1.00 10.20 310 ILE A N 1
ATOM 2398 C CA . ILE A 1 310 ? 8.941 12.263 -4.546 1.00 11.68 310 ILE A CA 1
ATOM 2399 C C . ILE A 1 310 ? 8.517 11.668 -3.212 1.00 11.56 310 ILE A C 1
ATOM 2400 O O . ILE A 1 310 ? 7.958 10.562 -3.178 1.00 11.58 310 ILE A O 1
ATOM 2405 N N . ARG A 1 311 ? 8.764 12.402 -2.136 1.00 9.60 311 ARG A N 1
ATOM 2406 C CA A ARG A 1 311 ? 8.482 11.895 -0.771 0.61 11.94 311 ARG A CA 1
ATOM 2407 C CA B ARG A 1 311 ? 8.488 11.896 -0.771 0.39 11.93 311 ARG A CA 1
ATOM 2408 C C . ARG A 1 311 ? 7.492 12.813 -0.072 1.00 11.39 311 ARG A C 1
ATOM 2409 O O . ARG A 1 311 ? 7.871 13.859 0.452 1.00 10.93 311 ARG A O 1
ATOM 2424 N N . PRO A 1 312 ? 6.197 12.430 -0.002 1.00 11.82 312 PRO A N 1
ATOM 2425 C CA . PRO A 1 312 ? 5.281 13.054 0.956 1.00 12.43 312 PRO A CA 1
ATOM 2426 C C . PRO A 1 312 ? 5.712 12.644 2.371 1.00 13.28 312 PRO A C 1
ATOM 2427 O O . PRO A 1 312 ? 6.392 11.637 2.519 1.00 13.34 312 PRO A O 1
ATOM 2431 N N . ASP A 1 313 ? 5.323 13.409 3.387 1.00 13.65 313 ASP A N 1
ATOM 2432 C CA . ASP A 1 313 ? 5.732 13.074 4.770 1.00 12.31 313 ASP A CA 1
ATOM 2433 C C . ASP A 1 313 ? 4.687 13.540 5.786 1.00 12.46 313 ASP A C 1
ATOM 2434 O O . ASP A 1 313 ? 5.053 13.707 6.932 1.00 13.73 313 ASP A O 1
ATOM 2439 N N . SER A 1 314 ? 3.432 13.710 5.403 1.00 12.90 314 SER A N 1
ATOM 2440 C CA . SER A 1 314 ? 2.388 14.240 6.314 1.00 14.21 314 SER A CA 1
ATOM 2441 C C . SER A 1 314 ? 1.005 13.987 5.719 1.00 13.17 314 SER A C 1
ATOM 2442 O O . SER A 1 314 ? 0.873 13.725 4.504 1.00 13.55 314 SER A O 1
ATOM 2445 N N . GLY A 1 315 ? -0.005 14.120 6.565 1.00 15.14 315 GLY A N 1
ATOM 2446 C CA . GLY A 1 315 ? -1.396 13.844 6.194 1.00 15.23 315 GLY A CA 1
ATOM 2447 C C . GLY A 1 315 ? -1.727 12.380 6.367 1.00 16.94 315 GLY A C 1
ATOM 2448 O O . GLY A 1 315 ? -0.873 11.590 6.788 1.00 18.01 315 GLY A O 1
ATOM 2449 N N . ASN A 1 316 ? -2.954 12.015 6.044 1.00 14.87 316 ASN A N 1
ATOM 2450 C CA . ASN A 1 316 ? -3.393 10.605 6.094 1.00 15.29 316 ASN A CA 1
ATOM 2451 C C . ASN A 1 316 ? -2.529 9.825 5.111 1.00 14.60 316 ASN A C 1
ATOM 2452 O O . ASN A 1 316 ? -2.457 10.209 3.949 1.00 14.09 316 ASN A O 1
ATOM 2457 N N . PRO A 1 317 ? -1.790 8.771 5.530 1.00 13.94 317 PRO A N 1
ATOM 2458 C CA . PRO A 1 317 ? -0.855 8.100 4.619 1.00 14.73 317 PRO A CA 1
ATOM 2459 C C . PRO A 1 317 ? -1.505 7.598 3.325 1.00 16.31 317 PRO A C 1
ATOM 2460 O O . PRO A 1 317 ? -0.950 7.834 2.251 1.00 16.56 317 PRO A O 1
ATOM 2464 N N . LEU A 1 318 ? -2.655 6.938 3.420 1.00 15.49 318 LEU A N 1
ATOM 2465 C CA . LEU A 1 318 ? -3.320 6.386 2.217 1.00 14.02 318 LEU A CA 1
ATOM 2466 C C . LEU A 1 318 ? -3.831 7.537 1.351 1.00 14.84 318 LEU A C 1
ATOM 2467 O O . LEU A 1 318 ? -3.585 7.516 0.141 1.00 15.26 318 LEU A O 1
ATOM 2472 N N . ASP A 1 319 ? -4.549 8.486 1.945 1.00 14.11 319 ASP A N 1
ATOM 2473 C CA . ASP A 1 319 ? -5.184 9.576 1.155 1.00 13.51 319 ASP A CA 1
ATOM 2474 C C . ASP A 1 319 ? -4.092 10.365 0.434 1.00 13.40 319 ASP A C 1
ATOM 2475 O O . ASP A 1 319 ? -4.301 10.767 -0.733 1.00 13.12 319 ASP A O 1
ATOM 2480 N N . THR A 1 320 ? -2.958 10.591 1.095 1.00 12.75 320 THR A N 1
ATOM 2481 C CA . THR A 1 320 ? -1.866 11.415 0.542 1.00 12.55 320 THR A CA 1
ATOM 2482 C C . THR A 1 320 ? -1.204 10.662 -0.615 1.00 12.20 320 THR A C 1
ATOM 2483 O O . THR A 1 320 ? -0.991 11.262 -1.683 1.00 13.65 320 THR A O 1
ATOM 2487 N N . VAL A 1 321 ? -0.879 9.384 -0.428 1.00 11.41 321 VAL A N 1
ATOM 2488 C CA . VAL A 1 321 ? -0.306 8.565 -1.529 1.00 11.79 321 VAL A CA 1
ATOM 2489 C C . VAL A 1 321 ? -1.260 8.614 -2.727 1.00 11.20 321 VAL A C 1
ATOM 2490 O O . VAL A 1 321 ? -0.787 8.847 -3.850 1.00 12.03 321 VAL A O 1
ATOM 2494 N N . LEU A 1 322 ? -2.552 8.384 -2.517 1.00 11.29 322 LEU A N 1
ATOM 2495 C CA . LEU A 1 322 ? -3.488 8.313 -3.671 1.00 11.49 322 LEU A CA 1
ATOM 2496 C C . LEU A 1 322 ? -3.565 9.675 -4.364 1.00 12.55 322 LEU A C 1
ATOM 2497 O O . LEU A 1 322 ? -3.607 9.697 -5.609 1.00 13.35 322 LEU A O 1
ATOM 2502 N N . LYS A 1 323 ? -3.557 10.775 -3.618 1.00 12.64 323 LYS A N 1
ATOM 2503 C CA . LYS A 1 323 ? -3.690 12.117 -4.242 1.00 11.55 323 LYS A CA 1
ATOM 2504 C C . LYS A 1 323 ? -2.387 12.466 -4.979 1.00 13.23 323 LYS A C 1
ATOM 2505 O O . LYS A 1 323 ? -2.455 13.033 -6.074 1.00 13.42 323 LYS A O 1
ATOM 2511 N N . VAL A 1 324 ? -1.223 12.157 -4.413 1.00 11.29 324 VAL A N 1
ATOM 2512 C CA . VAL A 1 324 ? 0.082 12.375 -5.082 1.00 12.09 324 VAL A CA 1
ATOM 2513 C C . VAL A 1 324 ? 0.093 11.593 -6.401 1.00 11.63 324 VAL A C 1
ATOM 2514 O O . VAL A 1 324 ? 0.487 12.150 -7.438 1.00 11.63 324 VAL A O 1
ATOM 2518 N N . LEU A 1 325 ? -0.293 10.325 -6.370 1.00 11.52 325 LEU A N 1
ATOM 2519 C CA . LEU A 1 325 ? -0.301 9.511 -7.615 1.00 11.48 325 LEU A CA 1
ATOM 2520 C C . LEU A 1 325 ? -1.273 10.136 -8.620 1.00 13.25 325 LEU A C 1
ATOM 2521 O O . LEU A 1 325 ? -0.906 10.230 -9.796 1.00 13.18 325 LEU A O 1
ATOM 2526 N N . GLU A 1 326 ? -2.469 10.530 -8.204 1.00 12.04 326 GLU A N 1
ATOM 2527 C CA A GLU A 1 326 ? -3.437 11.129 -9.160 0.51 12.30 326 GLU A CA 1
ATOM 2528 C CA B GLU A 1 326 ? -3.448 11.138 -9.146 0.49 12.31 326 GLU A CA 1
ATOM 2529 C C . GLU A 1 326 ? -2.828 12.392 -9.782 1.00 13.17 326 GLU A C 1
ATOM 2530 O O . GLU A 1 326 ? -2.950 12.566 -11.015 1.00 13.77 326 GLU A O 1
ATOM 2541 N N . ILE A 1 327 ? -2.193 13.244 -8.984 1.00 12.29 327 ILE A N 1
ATOM 2542 C CA . ILE A 1 327 ? -1.579 14.497 -9.508 1.00 12.79 327 ILE A CA 1
ATOM 2543 C C . ILE A 1 327 ? -0.515 14.125 -10.536 1.00 12.17 327 ILE A C 1
ATOM 2544 O O . ILE A 1 327 ? -0.497 14.680 -11.650 1.00 13.56 327 ILE A O 1
ATOM 2549 N N . LEU A 1 328 ? 0.404 13.237 -10.164 1.00 12.61 328 LEU A N 1
ATOM 2550 C CA . LEU A 1 328 ? 1.569 12.906 -11.014 1.00 13.45 328 LEU A CA 1
ATOM 2551 C C . LEU A 1 328 ? 1.075 12.214 -12.289 1.00 14.08 328 LEU A C 1
ATOM 2552 O O . LEU A 1 328 ? 1.654 12.465 -13.366 1.00 15.40 328 LEU A O 1
ATOM 2557 N N . GLY A 1 329 ? 0.030 11.394 -12.184 1.00 12.78 329 GLY A N 1
ATOM 2558 C CA . GLY A 1 329 ? -0.536 10.685 -13.349 1.00 15.59 329 GLY A CA 1
ATOM 2559 C C . GLY A 1 329 ? -1.102 11.642 -14.385 1.00 15.27 329 GLY A C 1
ATOM 2560 O O . GLY A 1 329 ? -1.134 11.281 -15.575 1.00 17.27 329 GLY A O 1
ATOM 2561 N N . LYS A 1 330 ? -1.512 12.838 -13.965 1.00 14.73 330 LYS A N 1
ATOM 2562 C CA . LYS A 1 330 ? -2.082 13.859 -14.880 1.00 14.87 330 LYS A CA 1
ATOM 2563 C C . LYS A 1 330 ? -0.973 14.742 -15.462 1.00 17.85 330 LYS A C 1
ATOM 2564 O O . LYS A 1 330 ? -1.213 15.321 -16.532 1.00 22.40 330 LYS A O 1
ATOM 2570 N N . LYS A 1 331 ? 0.218 14.810 -14.858 1.00 14.51 331 LYS A N 1
ATOM 2571 C CA . LYS A 1 331 ? 1.314 15.693 -15.336 1.00 14.48 331 LYS A CA 1
ATOM 2572 C C . LYS A 1 331 ? 2.405 14.909 -16.080 1.00 14.45 331 LYS A C 1
ATOM 2573 O O . LYS A 1 331 ? 3.246 15.546 -16.757 1.00 16.76 331 LYS A O 1
ATOM 2579 N N . PHE A 1 332 ? 2.437 13.585 -15.948 1.00 13.71 332 PHE A N 1
ATOM 2580 C CA . PHE A 1 332 ? 3.496 12.721 -16.523 1.00 14.56 332 PHE A CA 1
ATOM 2581 C C . PHE A 1 332 ? 2.843 11.622 -17.352 1.00 14.89 332 PHE A C 1
ATOM 2582 O O . PHE A 1 332 ? 1.695 11.277 -17.114 1.00 17.95 332 PHE A O 1
ATOM 2590 N N . PRO A 1 333 ? 3.555 11.102 -18.372 1.00 16.91 333 PRO A N 1
ATOM 2591 C CA . PRO A 1 333 ? 3.019 10.057 -19.243 1.00 15.51 333 PRO A CA 1
ATOM 2592 C C . PRO A 1 333 ? 2.921 8.655 -18.626 1.00 16.70 333 PRO A C 1
ATOM 2593 O O . PRO A 1 333 ? 3.844 7.854 -18.771 1.00 28.27 333 PRO A O 1
ATOM 2597 N N . VAL A 1 334 ? 1.741 8.350 -18.112 1.00 16.69 334 VAL A N 1
ATOM 2598 C CA . VAL A 1 334 ? 1.414 7.069 -17.420 1.00 16.44 334 VAL A CA 1
ATOM 2599 C C . VAL A 1 334 ? 1.157 5.968 -18.451 1.00 14.79 334 VAL A C 1
ATOM 2600 O O . VAL A 1 334 ? 0.493 6.234 -19.465 1.00 15.99 334 VAL A O 1
ATOM 2604 N N . THR A 1 335 ? 1.650 4.767 -18.196 1.00 12.74 335 THR A N 1
ATOM 2605 C CA . THR A 1 335 ? 1.378 3.566 -19.013 1.00 12.82 335 THR A CA 1
ATOM 2606 C C . THR A 1 335 ? 0.480 2.618 -18.230 1.00 14.18 335 THR A C 1
ATOM 2607 O O . THR A 1 335 ? 0.246 2.828 -17.010 1.00 12.71 335 THR A O 1
ATOM 2611 N N . GLU A 1 336 ? -0.027 1.610 -18.914 1.00 12.12 336 GLU A N 1
ATOM 2612 C CA . GLU A 1 336 ? -0.785 0.518 -18.273 1.00 12.55 336 GLU A CA 1
ATOM 2613 C C . GLU A 1 336 ? 0.040 -0.742 -18.465 1.00 12.31 336 GLU A C 1
ATOM 2614 O O . GLU A 1 336 ? 0.323 -1.119 -19.623 1.00 13.81 336 GLU A O 1
ATOM 2620 N N . ASN A 1 337 ? 0.442 -1.379 -17.368 1.00 12.95 337 ASN A N 1
ATOM 2621 C CA . ASN A 1 337 ? 1.280 -2.596 -17.430 1.00 15.02 337 ASN A CA 1
ATOM 2622 C C . ASN A 1 337 ? 0.418 -3.781 -17.876 1.00 12.95 337 ASN A C 1
ATOM 2623 O O . ASN A 1 337 ? -0.801 -3.627 -18.125 1.00 13.63 337 ASN A O 1
ATOM 2628 N N . SER A 1 338 ? 1.029 -4.955 -17.986 1.00 15.05 338 SER A N 1
ATOM 2629 C CA . SER A 1 338 ? 0.355 -6.130 -18.587 1.00 18.77 338 SER A CA 1
ATOM 2630 C C . SER A 1 338 ? -0.757 -6.664 -17.672 1.00 19.04 338 SER A C 1
ATOM 2631 O O . SER A 1 338 ? -1.571 -7.464 -18.151 1.00 21.02 338 SER A O 1
ATOM 2634 N N . LYS A 1 339 ? -0.800 -6.253 -16.399 1.00 13.99 339 LYS A N 1
ATOM 2635 C CA . LYS A 1 339 ? -1.870 -6.657 -15.443 1.00 13.65 339 LYS A CA 1
ATOM 2636 C C . LYS A 1 339 ? -3.002 -5.626 -15.425 1.00 13.71 339 LYS A C 1
ATOM 2637 O O . LYS A 1 339 ? -4.005 -5.862 -14.703 1.00 16.08 339 LYS A O 1
ATOM 2643 N N . GLY A 1 340 ? -2.859 -4.522 -16.168 1.00 14.66 340 GLY A N 1
ATOM 2644 C CA . GLY A 1 340 ? -3.880 -3.467 -16.273 1.00 15.16 340 GLY A CA 1
ATOM 2645 C C . GLY A 1 340 ? -3.719 -2.378 -15.220 1.00 13.53 340 GLY A C 1
ATOM 2646 O O . GLY A 1 340 ? -4.656 -1.585 -15.039 1.00 15.39 340 GLY A O 1
ATOM 2647 N N . TYR A 1 341 ? -2.566 -2.309 -14.554 1.00 11.71 341 TYR A N 1
ATOM 2648 C CA . TYR A 1 341 ? -2.294 -1.309 -13.494 1.00 10.88 341 TYR A CA 1
ATOM 2649 C C . TYR A 1 341 ? -1.460 -0.164 -14.065 1.00 11.54 341 TYR A C 1
ATOM 2650 O O . TYR A 1 341 ? -0.592 -0.364 -14.929 1.00 12.64 341 TYR A O 1
ATOM 2659 N N . LYS A 1 342 ? -1.720 1.026 -13.546 1.00 11.88 342 LYS A N 1
ATOM 2660 C CA . LYS A 1 342 ? -1.076 2.278 -13.990 1.00 12.10 342 LYS A CA 1
ATOM 2661 C C . LYS A 1 342 ? 0.353 2.320 -13.469 1.00 11.25 342 LYS A C 1
ATOM 2662 O O . LYS A 1 342 ? 0.606 1.940 -12.288 1.00 11.08 342 LYS A O 1
ATOM 2668 N N . LEU A 1 343 ? 1.248 2.817 -14.299 1.00 11.57 343 LEU A N 1
ATOM 2669 C CA . LEU A 1 343 ? 2.685 2.883 -14.014 1.00 11.01 343 LEU A CA 1
ATOM 2670 C C . LEU A 1 343 ? 3.193 4.260 -14.430 1.00 11.98 343 LEU A C 1
ATOM 2671 O O . LEU A 1 343 ? 3.053 4.636 -15.618 1.00 12.62 343 LEU A O 1
ATOM 2676 N N . LEU A 1 344 ? 3.740 5.010 -13.492 1.00 12.44 344 LEU A N 1
ATOM 2677 C CA . LEU A 1 344 ? 4.445 6.271 -13.794 1.00 11.91 344 LEU A CA 1
ATOM 2678 C C . LEU A 1 344 ? 5.611 5.957 -14.719 1.00 10.84 344 LEU A C 1
ATOM 2679 O O . LEU A 1 344 ? 6.119 4.840 -14.749 1.00 11.14 344 LEU A O 1
ATOM 2684 N N . PRO A 1 345 ? 6.117 6.959 -15.470 1.00 12.47 345 PRO A N 1
ATOM 2685 C CA . PRO A 1 345 ? 7.314 6.738 -16.267 1.00 12.37 345 PRO A CA 1
ATOM 2686 C C . PRO A 1 345 ? 8.487 6.391 -15.364 1.00 12.87 345 PRO A C 1
ATOM 2687 O O . PRO A 1 345 ? 8.485 6.722 -14.178 1.00 13.84 345 PRO A O 1
ATOM 2691 N N . PRO A 1 346 ? 9.502 5.675 -15.880 1.00 13.26 346 PRO A N 1
ATOM 2692 C CA . PRO A 1 346 ? 10.519 5.069 -15.023 1.00 16.39 346 PRO A CA 1
ATOM 2693 C C . PRO A 1 346 ? 11.464 6.066 -14.329 1.00 14.34 346 PRO A C 1
ATOM 2694 O O . PRO A 1 346 ? 12.166 5.678 -13.410 1.00 14.68 346 PRO A O 1
ATOM 2698 N N . TYR A 1 347 ? 11.441 7.332 -14.732 1.00 12.46 347 TYR A N 1
ATOM 2699 C CA . TYR A 1 347 ? 12.271 8.400 -14.118 1.00 13.13 347 TYR A CA 1
ATOM 2700 C C . TYR A 1 347 ? 11.569 9.007 -12.893 1.00 12.50 347 TYR A C 1
ATOM 2701 O O . TYR A 1 347 ? 12.134 9.937 -12.292 1.00 12.57 347 TYR A O 1
ATOM 2710 N N . LEU A 1 348 ? 10.386 8.507 -12.531 1.00 11.86 348 LEU A N 1
ATOM 2711 C CA . LEU A 1 348 ? 9.576 9.107 -11.439 1.00 11.89 348 LEU A CA 1
ATOM 2712 C C . LEU A 1 348 ? 8.946 8.028 -10.564 1.00 11.23 348 LEU A C 1
ATOM 2713 O O . LEU A 1 348 ? 8.205 7.166 -11.063 1.00 9.93 348 LEU A O 1
ATOM 2718 N N . ARG A 1 349 ? 9.207 8.124 -9.264 1.00 10.19 349 ARG A N 1
ATOM 2719 C CA . ARG A 1 349 ? 8.679 7.168 -8.273 1.00 10.53 349 ARG A CA 1
ATOM 2720 C C . ARG A 1 349 ? 8.293 7.947 -7.019 1.00 10.16 349 ARG A C 1
ATOM 2721 O O . ARG A 1 349 ? 8.558 9.153 -6.917 1.00 10.40 349 ARG A O 1
ATOM 2729 N N . VAL A 1 350 ? 7.644 7.254 -6.092 1.00 10.48 350 VAL A N 1
ATOM 2730 C CA . VAL A 1 350 ? 7.142 7.840 -4.822 1.00 10.55 350 VAL A CA 1
ATOM 2731 C C . VAL A 1 350 ? 7.669 6.996 -3.664 1.00 9.67 350 VAL A C 1
ATOM 2732 O O . VAL A 1 350 ? 7.705 5.775 -3.786 1.00 10.53 350 VAL A O 1
ATOM 2736 N N . ILE A 1 351 ? 8.021 7.645 -2.556 1.00 9.09 351 ILE A N 1
ATOM 2737 C CA . ILE A 1 351 ? 8.243 6.918 -1.277 1.00 9.52 351 ILE A CA 1
ATOM 2738 C C . ILE A 1 351 ? 7.338 7.536 -0.218 1.00 9.59 351 ILE A C 1
ATOM 2739 O O . ILE A 1 351 ? 7.344 8.758 -0.041 1.00 10.86 351 ILE A O 1
ATOM 2744 N N . GLN A 1 352 ? 6.547 6.695 0.441 1.00 10.89 352 GLN A N 1
ATOM 2745 C CA A GLN A 1 352 ? 5.769 7.086 1.642 0.59 9.96 352 GLN A CA 1
ATOM 2746 C CA B GLN A 1 352 ? 5.776 7.103 1.644 0.41 9.96 352 GLN A CA 1
ATOM 2747 C C . GLN A 1 352 ? 6.587 6.682 2.869 1.00 9.36 352 GLN A C 1
ATOM 2748 O O . GLN A 1 352 ? 6.740 5.464 3.093 1.00 10.13 352 GLN A O 1
ATOM 2759 N N . GLY A 1 353 ? 7.134 7.668 3.586 1.00 11.18 353 GLY A N 1
ATOM 2760 C CA . GLY A 1 353 ? 7.961 7.404 4.774 1.00 12.90 353 GLY A CA 1
ATOM 2761 C C . GLY A 1 353 ? 7.397 7.986 6.044 1.00 13.62 353 GLY A C 1
ATOM 2762 O O . GLY A 1 353 ? 8.190 8.175 6.969 1.00 17.25 353 GLY A O 1
ATOM 2763 N N . ASP A 1 354 ? 6.106 8.297 6.086 1.00 11.08 354 ASP A N 1
ATOM 2764 C CA . ASP A 1 354 ? 5.422 8.808 7.300 1.00 12.30 354 ASP A CA 1
ATOM 2765 C C . ASP A 1 354 ? 4.262 7.875 7.671 1.00 12.49 354 ASP A C 1
ATOM 2766 O O . ASP A 1 354 ? 3.496 7.447 6.796 1.00 13.69 354 ASP A O 1
ATOM 2771 N N . GLY A 1 355 ? 4.159 7.552 8.951 1.00 12.67 355 GLY A N 1
ATOM 2772 C CA . GLY A 1 355 ? 3.021 6.802 9.514 1.00 13.06 355 GLY A CA 1
ATOM 2773 C C . GLY A 1 355 ? 2.979 5.357 9.035 1.00 12.06 355 GLY A C 1
ATOM 2774 O O . GLY A 1 355 ? 1.902 4.744 9.088 1.00 13.84 355 GLY A O 1
ATOM 2775 N N . VAL A 1 356 ? 4.104 4.792 8.601 1.00 10.98 356 VAL A N 1
ATOM 2776 C CA . VAL A 1 356 ? 4.132 3.407 8.061 1.00 11.91 356 VAL A CA 1
ATOM 2777 C C . VAL A 1 356 ? 4.427 2.411 9.180 1.00 10.62 356 VAL A C 1
ATOM 2778 O O . VAL A 1 356 ? 5.497 2.457 9.798 1.00 10.94 356 VAL A O 1
ATOM 2782 N N . ASP A 1 357 ? 3.481 1.507 9.373 1.00 10.68 357 ASP A N 1
ATOM 2783 C CA . ASP A 1 357 ? 3.655 0.289 10.197 1.00 10.30 357 ASP A CA 1
ATOM 2784 C C . ASP A 1 357 ? 2.979 -0.845 9.427 1.00 11.03 357 ASP A C 1
ATOM 2785 O O . ASP A 1 357 ? 2.454 -0.604 8.328 1.00 10.56 357 ASP A O 1
ATOM 2790 N N . ILE A 1 358 ? 2.978 -2.065 9.942 1.00 10.65 358 ILE A N 1
ATOM 2791 C CA . ILE A 1 358 ? 2.449 -3.217 9.162 1.00 11.67 358 ILE A CA 1
ATOM 2792 C C . ILE A 1 358 ? 0.972 -2.982 8.811 1.00 11.57 358 ILE A C 1
ATOM 2793 O O . ILE A 1 358 ? 0.531 -3.382 7.715 1.00 14.36 358 ILE A O 1
ATOM 2798 N N . ASN A 1 359 ? 0.206 -2.337 9.682 1.00 11.37 359 ASN A N 1
ATOM 2799 C CA . ASN A 1 359 ? -1.237 -2.095 9.423 1.00 13.83 359 ASN A CA 1
ATOM 2800 C C . ASN A 1 359 ? -1.398 -1.057 8.304 1.00 11.59 359 ASN A C 1
ATOM 2801 O O . ASN A 1 359 ? -2.211 -1.306 7.387 1.00 13.15 359 ASN A O 1
ATOM 2806 N N . THR A 1 360 ? -0.702 0.074 8.363 1.00 12.12 360 THR A N 1
ATOM 2807 C CA . THR A 1 360 ? -0.918 1.140 7.355 1.00 12.02 360 THR A CA 1
ATOM 2808 C C . THR A 1 360 ? -0.291 0.702 6.027 1.00 12.22 360 THR A C 1
ATOM 2809 O O . THR A 1 360 ? -0.797 1.104 4.972 1.00 12.48 360 THR A O 1
ATOM 2813 N N . LEU A 1 361 ? 0.765 -0.098 6.052 1.00 12.16 361 LEU A N 1
ATOM 2814 C CA . LEU A 1 361 ? 1.361 -0.626 4.805 1.00 11.43 361 LEU A CA 1
ATOM 2815 C C . LEU A 1 361 ? 0.286 -1.416 4.058 1.00 12.02 361 LEU A C 1
ATOM 2816 O O . LEU A 1 361 ? 0.079 -1.175 2.852 1.00 10.39 361 LEU A O 1
ATOM 2821 N N . GLN A 1 362 ? -0.389 -2.320 4.753 1.00 11.30 362 GLN A N 1
ATOM 2822 C CA . GLN A 1 362 ? -1.484 -3.117 4.164 1.00 11.28 362 GLN A CA 1
ATOM 2823 C C . GLN A 1 362 ? -2.537 -2.153 3.606 1.00 11.68 362 GLN A C 1
ATOM 2824 O O . GLN A 1 362 ? -2.973 -2.356 2.467 1.00 12.42 362 GLN A O 1
ATOM 2830 N N . GLU A 1 363 ? -2.945 -1.154 4.375 1.00 12.24 363 GLU A N 1
ATOM 2831 C CA . GLU A 1 363 ? -4.041 -0.242 3.953 1.00 13.07 363 GLU A CA 1
ATOM 2832 C C . GLU A 1 363 ? -3.625 0.490 2.675 1.00 11.65 363 GLU A C 1
ATOM 2833 O O . GLU A 1 363 ? -4.468 0.677 1.789 1.00 12.03 363 GLU A O 1
ATOM 2839 N N . ILE A 1 364 ? -2.369 0.912 2.592 1.00 10.97 364 ILE A N 1
ATOM 2840 C CA . ILE A 1 364 ? -1.899 1.718 1.437 1.00 11.96 364 ILE A CA 1
ATOM 2841 C C . ILE A 1 364 ? -1.844 0.834 0.199 1.00 12.77 364 ILE A C 1
ATOM 2842 O O . ILE A 1 364 ? -2.345 1.280 -0.848 1.00 11.56 364 ILE A O 1
ATOM 2847 N N . VAL A 1 365 ? -1.242 -0.348 0.260 1.00 9.80 365 VAL A N 1
ATOM 2848 C CA . VAL A 1 365 ? -1.100 -1.171 -0.977 1.00 11.35 365 VAL A CA 1
ATOM 2849 C C . VAL A 1 365 ? -2.483 -1.648 -1.436 1.00 10.65 365 VAL A C 1
ATOM 2850 O O . VAL A 1 365 ? -2.714 -1.706 -2.665 1.00 11.45 365 VAL A O 1
ATOM 2854 N N . GLU A 1 366 ? -3.407 -1.923 -0.519 1.00 9.95 366 GLU A N 1
ATOM 2855 C CA . GLU A 1 366 ? -4.788 -2.311 -0.897 1.00 12.64 366 GLU A CA 1
ATOM 2856 C C . GLU A 1 366 ? -5.484 -1.105 -1.542 1.00 13.24 366 GLU A C 1
ATOM 2857 O O . GLU A 1 366 ? -6.191 -1.294 -2.560 1.00 13.21 366 GLU A O 1
ATOM 2863 N N . GLY A 1 367 ? -5.321 0.088 -0.994 1.00 11.32 367 GLY A N 1
ATOM 2864 C CA . GLY A 1 367 ? -5.931 1.305 -1.557 1.00 13.71 367 GLY A CA 1
ATOM 2865 C C . GLY A 1 367 ? -5.399 1.575 -2.952 1.00 12.73 367 GLY A C 1
ATOM 2866 O O . GLY A 1 367 ? -6.199 1.946 -3.841 1.00 13.76 367 GLY A O 1
ATOM 2867 N N . MET A 1 368 ? -4.092 1.437 -3.155 1.00 10.27 368 MET A N 1
ATOM 2868 C CA . MET A 1 368 ? -3.454 1.585 -4.480 1.00 12.18 368 MET A CA 1
ATOM 2869 C C . MET A 1 368 ? -4.041 0.556 -5.445 1.00 12.49 368 MET A C 1
ATOM 2870 O O . MET A 1 368 ? -4.393 0.942 -6.589 1.00 12.90 368 MET A O 1
ATOM 2875 N N . LYS A 1 369 ? -4.156 -0.699 -5.037 1.00 11.16 369 LYS A N 1
ATOM 2876 C CA . LYS A 1 369 ? -4.700 -1.759 -5.912 1.00 11.70 369 LYS A CA 1
ATOM 2877 C C . LYS A 1 369 ? -6.132 -1.377 -6.309 1.00 13.54 369 LYS A C 1
ATOM 2878 O O . LYS A 1 369 ? -6.473 -1.482 -7.506 1.00 14.00 369 LYS A O 1
ATOM 2884 N N . GLN A 1 370 ? -6.946 -0.900 -5.374 1.00 13.19 370 GLN A N 1
ATOM 2885 C CA . GLN A 1 370 ? -8.361 -0.534 -5.673 1.00 15.17 370 GLN A CA 1
ATOM 2886 C C . GLN A 1 370 ? -8.409 0.621 -6.677 1.00 17.47 370 GLN A C 1
ATOM 2887 O O . GLN A 1 370 ? -9.382 0.665 -7.465 1.00 18.33 370 GLN A O 1
ATOM 2893 N N . LYS A 1 371 ? -7.427 1.526 -6.663 1.00 13.95 371 LYS A N 1
ATOM 2894 C CA . LYS A 1 371 ? -7.374 2.683 -7.592 1.00 14.17 371 LYS A CA 1
ATOM 2895 C C . LYS A 1 371 ? -6.510 2.342 -8.816 1.00 14.11 371 LYS A C 1
ATOM 2896 O O . LYS A 1 371 ? -6.220 3.259 -9.589 1.00 16.19 371 LYS A O 1
ATOM 2902 N N . MET A 1 372 ? -6.170 1.069 -9.014 1.00 13.91 372 MET A N 1
ATOM 2903 C CA . MET A 1 372 ? -5.479 0.547 -10.223 1.00 12.55 372 MET A CA 1
ATOM 2904 C C . MET A 1 372 ? -4.084 1.156 -10.380 1.00 12.40 372 MET A C 1
ATOM 2905 O O . MET A 1 372 ? -3.634 1.319 -11.522 1.00 13.41 372 MET A O 1
ATOM 2910 N N . TRP A 1 373 ? -3.380 1.404 -9.276 1.00 12.48 373 TRP A N 1
ATOM 2911 C CA . TRP A 1 373 ? -1.960 1.833 -9.282 1.00 11.61 373 TRP A CA 1
ATOM 2912 C C . TRP A 1 373 ? -1.059 0.647 -8.974 1.00 10.36 373 TRP A C 1
ATOM 2913 O O . TRP A 1 373 ? -1.240 -0.021 -7.938 1.00 12.12 373 TRP A O 1
ATOM 2924 N N . SER A 1 374 ? -0.082 0.398 -9.815 1.00 10.95 374 SER A N 1
ATOM 2925 C CA . SER A 1 374 ? 0.894 -0.673 -9.558 1.00 9.39 374 SER A CA 1
ATOM 2926 C C . SER A 1 374 ? 1.706 -0.356 -8.300 1.00 10.08 374 SER A C 1
ATOM 2927 O O . SER A 1 374 ? 2.113 0.809 -8.091 1.00 10.51 374 SER A O 1
ATOM 2930 N N . ILE A 1 375 ? 2.040 -1.390 -7.542 1.00 9.72 375 ILE A N 1
ATOM 2931 C CA . ILE A 1 375 ? 2.971 -1.230 -6.390 1.00 9.68 375 ILE A CA 1
ATOM 2932 C C . ILE A 1 375 ? 4.381 -0.972 -6.928 1.00 10.39 375 ILE A C 1
ATOM 2933 O O . ILE A 1 375 ? 5.233 -0.523 -6.157 1.00 11.52 375 ILE A O 1
ATOM 2938 N N . GLU A 1 376 ? 4.639 -1.162 -8.231 1.00 11.17 376 GLU A N 1
ATOM 2939 C CA . GLU A 1 376 ? 5.938 -0.784 -8.830 1.00 11.61 376 GLU A CA 1
ATOM 2940 C C . GLU A 1 376 ? 6.228 0.707 -8.603 1.00 10.72 376 GLU A C 1
ATOM 2941 O O . GLU A 1 376 ? 7.409 1.096 -8.591 1.00 13.36 376 GLU A O 1
ATOM 2947 N N . ASN A 1 377 ? 5.182 1.523 -8.468 1.00 9.79 377 ASN A N 1
ATOM 2948 C CA . ASN A 1 377 ? 5.321 3.000 -8.379 1.00 10.31 377 ASN A CA 1
ATOM 2949 C C . ASN A 1 377 ? 5.906 3.465 -7.046 1.00 11.18 377 ASN A C 1
ATOM 2950 O O . ASN A 1 377 ? 6.321 4.627 -6.968 1.00 11.39 377 ASN A O 1
ATOM 2955 N N . ILE A 1 378 ? 5.833 2.633 -6.009 1.00 12.34 378 ILE A N 1
ATOM 2956 C CA . ILE A 1 378 ? 6.012 3.109 -4.616 1.00 11.12 378 ILE A CA 1
ATOM 2957 C C . ILE A 1 378 ? 7.033 2.264 -3.873 1.00 10.34 378 ILE A C 1
ATOM 2958 O O . ILE A 1 378 ? 7.241 1.091 -4.193 1.00 12.06 378 ILE A O 1
ATOM 2963 N N . ALA A 1 379 ? 7.665 2.889 -2.893 1.00 10.95 379 ALA A N 1
ATOM 2964 C CA . ALA A 1 379 ? 8.385 2.198 -1.817 1.00 8.52 379 ALA A CA 1
ATOM 2965 C C . ALA A 1 379 ? 7.986 2.861 -0.509 1.00 8.85 379 ALA A C 1
ATOM 2966 O O . ALA A 1 379 ? 7.329 3.930 -0.494 1.00 10.42 379 ALA A O 1
ATOM 2968 N N . PHE A 1 380 ? 8.362 2.201 0.573 1.00 10.93 380 PHE A N 1
ATOM 2969 C CA . PHE A 1 380 ? 7.952 2.648 1.919 1.00 10.31 380 PHE A CA 1
ATOM 2970 C C . PHE A 1 380 ? 9.180 2.853 2.776 1.00 10.51 380 PHE A C 1
ATOM 2971 O O . PHE A 1 380 ? 10.128 2.041 2.705 1.00 11.77 380 PHE A O 1
ATOM 2979 N N . GLY A 1 381 ? 9.139 3.919 3.558 1.00 8.95 381 GLY A N 1
ATOM 2980 C CA . GLY A 1 381 ? 10.077 4.141 4.665 1.00 9.06 381 GLY A CA 1
ATOM 2981 C C . GLY A 1 381 ? 9.344 3.971 5.974 1.00 10.20 381 GLY A C 1
ATOM 2982 O O . GLY A 1 381 ? 8.211 4.442 6.095 1.00 11.76 381 GLY A O 1
ATOM 2983 N N . SER A 1 382 ? 9.950 3.268 6.912 1.00 9.59 382 SER A N 1
ATOM 2984 C CA . SER A 1 382 ? 9.329 3.003 8.221 1.00 8.56 382 SER A CA 1
ATOM 2985 C C . SER A 1 382 ? 10.401 3.179 9.288 1.00 9.19 382 SER A C 1
ATOM 2986 O O . SER A 1 382 ? 11.492 2.650 9.124 1.00 9.41 382 SER A O 1
ATOM 2989 N N . GLY A 1 383 ? 10.080 3.951 10.325 1.00 10.06 383 GLY A N 1
ATOM 2990 C CA . GLY A 1 383 ? 11.013 4.295 11.407 1.00 10.08 383 GLY A CA 1
ATOM 2991 C C . GLY A 1 383 ? 10.562 3.661 12.704 1.00 9.54 383 GLY A C 1
ATOM 2992 O O . GLY A 1 383 ? 10.889 2.486 12.953 1.00 10.18 383 GLY A O 1
ATOM 2993 N N . GLY A 1 384 ? 9.820 4.409 13.504 1.00 9.72 384 GLY A N 1
ATOM 2994 C CA . GLY A 1 384 ? 9.317 3.878 14.777 1.00 10.91 384 GLY A CA 1
ATOM 2995 C C . GLY A 1 384 ? 8.486 2.624 14.573 1.00 8.68 384 GLY A C 1
ATOM 2996 O O . GLY A 1 384 ? 8.605 1.688 15.360 1.00 10.56 384 GLY A O 1
ATOM 2997 N N . GLY A 1 385 ? 7.655 2.558 13.532 1.00 9.02 385 GLY A N 1
ATOM 2998 C CA . GLY A 1 385 ? 6.836 1.364 13.262 1.00 10.04 385 GLY A CA 1
ATOM 2999 C C . GLY A 1 385 ? 7.671 0.111 13.027 1.00 9.24 385 GLY A C 1
ATOM 3000 O O . GLY A 1 385 ? 7.246 -0.976 13.429 1.00 11.40 385 GLY A O 1
ATOM 3001 N N . LEU A 1 386 ? 8.848 0.265 12.429 1.00 7.46 386 LEU A N 1
ATOM 3002 C CA . LEU A 1 386 ? 9.738 -0.855 12.046 1.00 8.75 386 LEU A CA 1
ATOM 3003 C C . LEU A 1 386 ? 10.578 -1.299 13.244 1.00 8.51 386 LEU A C 1
ATOM 3004 O O . LEU A 1 386 ? 10.783 -2.500 13.406 1.00 8.95 386 LEU A O 1
ATOM 3009 N N . LEU A 1 387 ? 11.134 -0.359 14.003 1.00 8.12 387 LEU A N 1
ATOM 3010 C CA . LEU A 1 387 ? 12.207 -0.691 14.978 1.00 8.37 387 LEU A CA 1
ATOM 3011 C C . LEU A 1 387 ? 11.791 -0.437 16.428 1.00 8.20 387 LEU A C 1
ATOM 3012 O O . LEU A 1 387 ? 12.504 -0.939 17.307 1.00 8.54 387 LEU A O 1
ATOM 3017 N N . GLN A 1 388 ? 10.762 0.367 16.705 1.00 6.96 388 GLN A N 1
ATOM 3018 C CA . GLN A 1 388 ? 10.494 0.781 18.108 1.00 7.04 388 GLN A CA 1
ATOM 3019 C C . GLN A 1 388 ? 9.127 0.310 18.592 1.00 7.96 388 GLN A C 1
ATOM 3020 O O . GLN A 1 388 ? 9.022 -0.052 19.764 1.00 9.03 388 GLN A O 1
ATOM 3026 N N . LYS A 1 389 ? 8.108 0.312 17.744 1.00 8.13 389 LYS A N 1
ATOM 3027 C CA . LYS A 1 389 ? 6.717 0.027 18.164 1.00 8.92 389 LYS A CA 1
ATOM 3028 C C . LYS A 1 389 ? 6.501 -1.486 18.193 1.00 9.27 389 LYS A C 1
ATOM 3029 O O . LYS A 1 389 ? 5.666 -2.022 17.432 1.00 10.19 389 LYS A O 1
ATOM 3035 N N . LEU A 1 390 ? 7.258 -2.163 19.044 1.00 8.62 390 LEU A N 1
ATOM 3036 C CA . LEU A 1 390 ? 7.263 -3.632 19.207 1.00 8.64 390 LEU A CA 1
ATOM 3037 C C . LEU A 1 390 ? 7.578 -3.924 20.667 1.00 8.58 390 LEU A C 1
ATOM 3038 O O . LEU A 1 390 ? 8.393 -3.178 21.270 1.00 9.76 390 LEU A O 1
ATOM 3043 N N . THR A 1 391 ? 6.966 -4.971 21.215 1.00 7.97 391 THR A N 1
ATOM 3044 C CA . THR A 1 391 ? 7.216 -5.410 22.602 1.00 8.34 391 THR A CA 1
ATOM 3045 C C . THR A 1 391 ? 7.386 -6.917 22.620 1.00 9.52 391 THR A C 1
ATOM 3046 O O . THR A 1 391 ? 7.040 -7.605 21.631 1.00 9.71 391 THR A O 1
ATOM 3050 N N . ARG A 1 392 ? 7.928 -7.405 23.722 1.00 8.74 392 ARG A N 1
ATOM 3051 C CA . ARG A 1 392 ? 8.145 -8.844 23.971 1.00 9.83 392 ARG A CA 1
ATOM 3052 C C . ARG A 1 392 ? 6.804 -9.570 23.947 1.00 10.72 392 ARG A C 1
ATOM 3053 O O . ARG A 1 392 ? 6.801 -10.771 23.681 1.00 10.74 392 ARG A O 1
ATOM 3061 N N . ASP A 1 393 ? 5.705 -8.865 24.196 1.00 11.15 393 ASP A N 1
ATOM 3062 C CA . ASP A 1 393 ? 4.351 -9.469 24.234 1.00 14.46 393 ASP A CA 1
ATOM 3063 C C . ASP A 1 393 ? 3.835 -9.777 22.824 1.00 14.84 393 ASP A C 1
ATOM 3064 O O . ASP A 1 393 ? 2.933 -10.605 22.697 1.00 16.39 393 ASP A O 1
ATOM 3069 N N . LEU A 1 394 ? 4.371 -9.167 21.766 1.00 10.99 394 LEU A N 1
ATOM 3070 C CA . LEU A 1 394 ? 3.798 -9.349 20.404 1.00 10.47 394 LEU A CA 1
ATOM 3071 C C . LEU A 1 394 ? 3.847 -10.834 20.013 1.00 12.40 394 LEU A C 1
ATOM 3072 O O . LEU A 1 394 ? 2.836 -11.383 19.525 1.00 13.19 394 LEU A O 1
ATOM 3077 N N . LEU A 1 395 ? 4.983 -11.493 20.239 1.00 9.17 395 LEU A N 1
ATOM 3078 C CA . LEU A 1 395 ? 5.192 -12.928 19.914 1.00 9.80 395 LEU A CA 1
ATOM 3079 C C . LEU A 1 395 ? 5.242 -13.753 21.200 1.00 8.84 395 LEU A C 1
ATOM 3080 O O . LEU A 1 395 ? 5.562 -14.957 21.123 1.00 9.85 395 LEU A O 1
ATOM 3085 N N . ASN A 1 396 ? 4.963 -13.148 22.333 1.00 10.78 396 ASN A N 1
ATOM 3086 C CA . ASN A 1 396 ? 5.006 -13.843 23.622 1.00 12.10 396 ASN A CA 1
ATOM 3087 C C . ASN A 1 396 ? 6.321 -14.567 23.860 1.00 10.67 396 ASN A C 1
ATOM 3088 O O . ASN A 1 396 ? 6.327 -15.728 24.207 1.00 11.91 396 ASN A O 1
ATOM 3093 N N . CYS A 1 397 ? 7.425 -13.877 23.622 1.00 11.78 397 CYS A N 1
ATOM 3094 C CA . CYS A 1 397 ? 8.765 -14.447 23.822 1.00 11.00 397 CYS A CA 1
ATOM 3095 C C . CYS A 1 397 ? 8.968 -14.692 25.311 1.00 12.04 397 CYS A C 1
ATOM 3096 O O . CYS A 1 397 ? 8.813 -13.799 26.120 1.00 14.24 397 CYS A O 1
ATOM 3099 N N . SER A 1 398 ? 9.336 -15.913 25.638 1.00 10.32 398 SER A N 1
ATOM 3100 C CA . SER A 1 398 ? 9.428 -16.320 27.012 1.00 12.13 398 SER A CA 1
ATOM 3101 C C . SER A 1 398 ? 10.460 -17.413 27.256 1.00 9.99 398 SER A C 1
ATOM 3102 O O . SER A 1 398 ? 10.640 -18.281 26.452 1.00 9.48 398 SER A O 1
ATOM 3105 N N . PHE A 1 399 ? 11.054 -17.362 28.434 1.00 9.43 399 PHE A N 1
ATOM 3106 C CA . PHE A 1 399 ? 12.101 -18.278 28.866 1.00 9.28 399 PHE A CA 1
ATOM 3107 C C . PHE A 1 399 ? 11.638 -18.889 30.167 1.00 8.76 399 PHE A C 1
ATOM 3108 O O . PHE A 1 399 ? 11.267 -18.204 31.074 1.00 8.52 399 PHE A O 1
ATOM 3116 N N . LYS A 1 400 ? 11.644 -20.208 30.229 1.00 8.13 400 LYS A N 1
ATOM 3117 C CA . LYS A 1 400 ? 11.170 -20.933 31.405 1.00 8.78 400 LYS A CA 1
ATOM 3118 C C . LYS A 1 400 ? 11.966 -22.207 31.656 1.00 8.39 400 LYS A C 1
ATOM 3119 O O . LYS A 1 400 ? 12.440 -22.824 30.752 1.00 8.71 400 LYS A O 1
ATOM 3125 N N . CYS A 1 401 ? 12.082 -22.557 32.925 1.00 7.74 401 CYS A N 1
ATOM 3126 C CA . CYS A 1 401 ? 12.679 -23.836 33.332 1.00 7.41 401 CYS A CA 1
ATOM 3127 C C . CYS A 1 401 ? 11.693 -24.966 33.038 1.00 7.73 401 CYS A C 1
ATOM 3128 O O . CYS A 1 401 ? 10.543 -24.914 33.499 1.00 8.47 401 CYS A O 1
ATOM 3131 N N . SER A 1 402 ? 12.170 -25.994 32.348 1.00 7.74 402 SER A N 1
ATOM 3132 C CA . SER A 1 402 ? 11.346 -27.195 32.045 1.00 8.16 402 SER A CA 1
ATOM 3133 C C . SER A 1 402 ? 11.896 -28.468 32.690 1.00 9.09 402 SER A C 1
ATOM 3134 O O . SER A 1 402 ? 11.185 -29.469 32.682 1.00 8.49 402 SER A O 1
ATOM 3137 N N . TYR A 1 403 ? 13.115 -28.468 33.195 1.00 8.80 403 TYR A N 1
ATOM 3138 C CA . TYR A 1 403 ? 13.724 -29.712 33.704 1.00 8.61 403 TYR A CA 1
ATOM 3139 C C . TYR A 1 403 ? 14.726 -29.342 34.776 1.00 8.43 403 TYR A C 1
ATOM 3140 O O . TYR A 1 403 ? 15.507 -28.416 34.567 1.00 8.82 403 TYR A O 1
ATOM 3149 N N . VAL A 1 404 ? 14.712 -30.095 35.870 1.00 8.53 404 VAL A N 1
ATOM 3150 C CA . VAL A 1 404 ? 15.794 -30.006 36.879 1.00 9.16 404 VAL A CA 1
ATOM 3151 C C . VAL A 1 404 ? 16.222 -31.410 37.265 1.00 10.84 404 VAL A C 1
ATOM 3152 O O . VAL A 1 404 ? 15.447 -32.362 37.080 1.00 11.11 404 VAL A O 1
ATOM 3156 N N . VAL A 1 405 ? 17.441 -31.509 37.777 1.00 10.24 405 VAL A N 1
ATOM 3157 C CA . VAL A 1 405 ? 17.912 -32.742 38.456 1.00 10.01 405 VAL A CA 1
ATOM 3158 C C . VAL A 1 405 ? 18.111 -32.388 39.923 1.00 10.61 405 VAL A C 1
ATOM 3159 O O . VAL A 1 405 ? 18.906 -31.489 40.229 1.00 10.79 405 VAL A O 1
ATOM 3163 N N . THR A 1 406 ? 17.403 -33.097 40.796 1.00 10.58 406 THR A N 1
ATOM 3164 C CA . THR A 1 406 ? 17.481 -32.921 42.260 1.00 12.61 406 THR A CA 1
ATOM 3165 C C . THR A 1 406 ? 17.667 -34.310 42.865 1.00 10.35 406 THR A C 1
ATOM 3166 O O . THR A 1 406 ? 16.930 -35.235 42.480 1.00 13.87 406 THR A O 1
ATOM 3170 N N . ASN A 1 407 ? 18.676 -34.456 43.723 1.00 11.99 407 ASN A N 1
ATOM 3171 C CA . ASN A 1 407 ? 19.043 -35.762 44.334 1.00 14.95 407 ASN A CA 1
ATOM 3172 C C . ASN A 1 407 ? 19.262 -36.791 43.232 1.00 15.45 407 ASN A C 1
ATOM 3173 O O . ASN A 1 407 ? 18.850 -37.962 43.415 1.00 18.03 407 ASN A O 1
ATOM 3178 N N . GLY A 1 408 ? 19.876 -36.371 42.129 1.00 13.67 408 GLY A N 1
ATOM 3179 C CA . GLY A 1 408 ? 20.253 -37.247 41.012 1.00 13.96 408 GLY A CA 1
ATOM 3180 C C . GLY A 1 408 ? 19.077 -37.722 40.184 1.00 14.19 408 GLY A C 1
ATOM 3181 O O . GLY A 1 408 ? 19.316 -38.533 39.270 1.00 17.45 408 GLY A O 1
ATOM 3182 N N . LEU A 1 409 ? 17.885 -37.216 40.436 1.00 14.09 409 LEU A N 1
ATOM 3183 C CA . LEU A 1 409 ? 16.715 -37.596 39.676 1.00 15.33 409 LEU A CA 1
ATOM 3184 C C . LEU A 1 409 ? 16.150 -36.425 38.882 1.00 12.82 409 LEU A C 1
ATOM 3185 O O . LEU A 1 409 ? 15.914 -35.370 39.421 1.00 13.17 409 LEU A O 1
ATOM 3190 N N . GLY A 1 410 ? 15.924 -36.661 37.600 1.00 12.76 410 GLY A N 1
ATOM 3191 C CA . GLY A 1 410 ? 15.353 -35.652 36.726 1.00 12.48 410 GLY A CA 1
ATOM 3192 C C . GLY A 1 410 ? 13.862 -35.538 36.923 1.00 14.52 410 GLY A C 1
ATOM 3193 O O . GLY A 1 410 ? 13.165 -36.516 37.041 1.00 18.16 410 GLY A O 1
ATOM 3194 N N . ILE A 1 411 ? 13.387 -34.309 37.002 1.00 11.95 411 ILE A N 1
ATOM 3195 C CA . ILE A 1 411 ? 11.964 -34.045 37.094 1.00 13.85 411 ILE A CA 1
ATOM 3196 C C . ILE A 1 411 ? 11.530 -33.004 36.063 1.00 13.06 411 ILE A C 1
ATOM 3197 O O . ILE A 1 411 ? 12.237 -32.068 35.764 1.00 12.51 411 ILE A O 1
ATOM 3202 N N . ASN A 1 412 ? 10.357 -33.231 35.518 1.00 10.69 412 ASN A N 1
ATOM 3203 C CA . ASN A 1 412 ? 9.793 -32.346 34.511 1.00 11.98 412 ASN A CA 1
ATOM 3204 C C . ASN A 1 412 ? 9.090 -31.224 35.289 1.00 15.05 412 ASN A C 1
ATOM 3205 O O . ASN A 1 412 ? 8.322 -31.482 36.147 1.00 25.81 412 ASN A O 1
ATOM 3210 N N . VAL A 1 413 ? 9.442 -29.985 34.974 1.00 9.70 413 VAL A N 1
ATOM 3211 C CA . VAL A 1 413 ? 9.058 -28.750 35.674 1.00 13.76 413 VAL A CA 1
ATOM 3212 C C . VAL A 1 413 ? 8.267 -27.862 34.721 1.00 10.92 413 VAL A C 1
ATOM 3213 O O . VAL A 1 413 ? 8.581 -27.817 33.563 1.00 11.23 413 VAL A O 1
ATOM 3217 N N . PHE A 1 414 ? 7.232 -27.199 35.223 1.00 9.07 414 PHE A N 1
ATOM 3218 C CA . PHE A 1 414 ? 6.417 -26.319 34.391 1.00 9.02 414 PHE A CA 1
ATOM 3219 C C . PHE A 1 414 ? 5.522 -25.418 35.235 1.00 9.74 414 PHE A C 1
ATOM 3220 O O . PHE A 1 414 ? 5.333 -25.647 36.416 1.00 10.09 414 PHE A O 1
ATOM 3228 N N . LYS A 1 415 ? 4.968 -24.401 34.595 1.00 9.78 415 LYS A N 1
ATOM 3229 C CA . LYS A 1 415 ? 3.991 -23.515 35.218 1.00 9.55 415 LYS A CA 1
ATOM 3230 C C . LYS A 1 415 ? 2.684 -23.718 34.440 1.00 9.48 415 LYS A C 1
ATOM 3231 O O . LYS A 1 415 ? 2.704 -24.088 33.277 1.00 10.45 415 LYS A O 1
ATOM 3237 N N . ASP A 1 416 ? 1.563 -23.578 35.127 1.00 10.59 416 ASP A N 1
ATOM 3238 C CA . ASP A 1 416 ? 0.251 -23.749 34.515 1.00 11.81 416 ASP A CA 1
ATOM 3239 C C . ASP A 1 416 ? -0.752 -22.886 35.288 1.00 9.98 416 ASP A C 1
ATOM 3240 O O . ASP A 1 416 ? -1.585 -23.411 36.004 1.00 11.51 416 ASP A O 1
ATOM 3245 N N . PRO A 1 417 ? -0.680 -21.556 35.135 1.00 11.20 417 PRO A N 1
ATOM 3246 C CA . PRO A 1 417 ? -1.565 -20.698 35.932 1.00 10.59 417 PRO A CA 1
ATOM 3247 C C . PRO A 1 417 ? -3.027 -20.936 35.624 1.00 12.42 417 PRO A C 1
ATOM 3248 O O . PRO A 1 417 ? -3.431 -20.960 34.474 1.00 13.35 417 PRO A O 1
ATOM 3252 N N . VAL A 1 418 ? -3.824 -21.000 36.675 1.00 11.47 418 VAL A N 1
ATOM 3253 C CA . VAL A 1 418 ? -5.236 -21.317 36.537 1.00 15.53 418 VAL A CA 1
ATOM 3254 C C . VAL A 1 418 ? -6.019 -20.335 35.667 1.00 15.54 418 VAL A C 1
ATOM 3255 O O . VAL A 1 418 ? -6.878 -20.757 34.909 1.00 16.82 418 VAL A O 1
ATOM 3259 N N . ALA A 1 419 ? -5.720 -19.047 35.757 1.00 12.83 419 ALA A N 1
ATOM 3260 C CA . ALA A 1 419 ? -6.456 -18.037 35.013 1.00 15.46 419 ALA A CA 1
ATOM 3261 C C . ALA A 1 419 ? -5.933 -17.781 33.619 1.00 17.03 419 ALA A C 1
ATOM 3262 O O . ALA A 1 419 ? -6.496 -16.981 32.897 1.00 20.34 419 ALA A O 1
ATOM 3264 N N . ASP A 1 420 ? -4.825 -18.407 33.253 1.00 14.58 420 ASP A N 1
ATOM 3265 C CA . ASP A 1 420 ? -4.299 -18.194 31.917 1.00 15.70 420 ASP A CA 1
ATOM 3266 C C . ASP A 1 420 ? -3.594 -19.413 31.334 1.00 16.88 420 ASP A C 1
ATOM 3267 O O . ASP A 1 420 ? -2.393 -19.552 31.475 1.00 13.14 420 ASP A O 1
ATOM 3272 N N . PRO A 1 421 ? -4.323 -20.238 30.561 1.00 15.98 421 PRO A N 1
ATOM 3273 C CA . PRO A 1 421 ? -3.824 -21.449 29.887 1.00 17.93 421 PRO A CA 1
ATOM 3274 C C . PRO A 1 421 ? -2.735 -21.154 28.852 1.00 15.37 421 PRO A C 1
ATOM 3275 O O . PRO A 1 421 ? -1.899 -22.007 28.604 1.00 16.08 421 PRO A O 1
ATOM 3279 N N . ASN A 1 422 ? -2.735 -19.946 28.277 1.00 13.85 422 ASN A N 1
ATOM 3280 C CA . ASN A 1 422 ? -1.714 -19.483 27.339 1.00 16.80 422 ASN A CA 1
ATOM 3281 C C . ASN A 1 422 ? -0.309 -19.419 27.964 1.00 13.87 422 ASN A C 1
ATOM 3282 O O . ASN A 1 422 ? 0.670 -19.484 27.250 1.00 15.18 422 ASN A O 1
ATOM 3287 N N . LYS A 1 423 ? -0.231 -19.197 29.277 1.00 12.22 423 LYS A N 1
ATOM 3288 C CA . LYS A 1 423 ? 1.020 -19.147 30.022 1.00 12.52 423 LYS A CA 1
ATOM 3289 C C . LYS A 1 423 ? 1.559 -20.521 30.463 1.00 12.47 423 LYS A C 1
ATOM 3290 O O . LYS A 1 423 ? 2.592 -20.590 31.106 1.00 12.48 423 LYS A O 1
ATOM 3296 N N . ARG A 1 424 ? 0.851 -21.604 30.148 1.00 11.68 424 ARG A N 1
ATOM 3297 C CA . ARG A 1 424 ? 1.360 -22.932 30.483 1.00 11.02 424 ARG A CA 1
ATOM 3298 C C . ARG A 1 424 ? 2.666 -23.140 29.717 1.00 12.05 424 ARG A C 1
ATOM 3299 O O . ARG A 1 424 ? 2.767 -22.803 28.548 1.00 14.59 424 ARG A O 1
ATOM 3307 N N . SER A 1 425 ? 3.648 -23.730 30.381 1.00 10.66 425 SER A N 1
ATOM 3308 C CA . SER A 1 425 ? 4.955 -23.966 29.779 1.00 10.40 425 SER A CA 1
ATOM 3309 C C . SER A 1 425 ? 5.208 -25.453 29.544 1.00 10.07 425 SER A C 1
ATOM 3310 O O . SER A 1 425 ? 4.506 -26.284 30.077 1.00 11.71 425 SER A O 1
ATOM 3313 N N . LYS A 1 426 ? 6.186 -25.753 28.700 1.00 9.64 426 LYS A N 1
ATOM 3314 C CA . LYS A 1 426 ? 6.559 -27.117 28.315 1.00 11.07 426 LYS A CA 1
ATOM 3315 C C . LYS A 1 426 ? 7.246 -27.894 29.438 1.00 10.07 426 LYS A C 1
ATOM 3316 O O . LYS A 1 426 ? 7.831 -27.310 30.327 1.00 10.23 426 LYS A O 1
ATOM 3322 N N . LYS A 1 427 ? 7.184 -29.218 29.346 1.00 9.83 427 LYS A N 1
ATOM 3323 C CA . LYS A 1 427 ? 7.665 -30.131 30.413 1.00 11.15 427 LYS A CA 1
ATOM 3324 C C . LYS A 1 427 ? 8.893 -30.897 29.933 1.00 9.89 427 LYS A C 1
ATOM 3325 O O . LYS A 1 427 ? 8.823 -31.546 28.880 1.00 11.34 427 LYS A O 1
ATOM 3331 N N . GLY A 1 428 ? 9.917 -30.957 30.768 1.00 10.03 428 GLY A N 1
ATOM 3332 C CA . GLY A 1 428 ? 11.070 -31.793 30.514 1.00 9.94 428 GLY A CA 1
ATOM 3333 C C . GLY A 1 428 ? 12.077 -31.358 29.493 1.00 8.93 428 GLY A C 1
ATOM 3334 O O . GLY A 1 428 ? 12.108 -30.235 29.087 1.00 10.08 428 GLY A O 1
ATOM 3335 N N . ARG A 1 429 ? 12.917 -32.302 29.100 1.00 10.65 429 ARG A N 1
ATOM 3336 C CA . ARG A 1 429 ? 13.932 -32.076 28.094 1.00 9.75 429 ARG A CA 1
ATOM 3337 C C . ARG A 1 429 ? 13.245 -31.959 26.730 1.00 10.94 429 ARG A C 1
ATOM 3338 O O . ARG A 1 429 ? 12.404 -32.727 26.389 1.00 11.61 429 ARG A O 1
ATOM 3346 N N . LEU A 1 430 ? 13.674 -30.987 25.955 1.00 8.40 430 LEU A N 1
ATOM 3347 C CA . LEU A 1 430 ? 13.028 -30.657 24.689 1.00 9.01 430 LEU A CA 1
ATOM 3348 C C . LEU A 1 430 ? 13.909 -30.836 23.475 1.00 10.55 430 LEU A C 1
ATOM 3349 O O . LEU A 1 430 ? 15.100 -30.802 23.577 1.00 11.21 430 LEU A O 1
ATOM 3354 N N . SER A 1 431 ? 13.266 -31.020 22.328 1.00 10.78 431 SER A N 1
ATOM 3355 C CA . SER A 1 431 ? 13.964 -31.151 21.041 1.00 10.10 431 SER A CA 1
ATOM 3356 C C . SER A 1 431 ? 13.007 -30.696 19.945 1.00 11.26 431 SER A C 1
ATOM 3357 O O . SER A 1 431 ? 11.774 -30.739 20.158 1.00 10.71 431 SER A O 1
ATOM 3360 N N . LEU A 1 432 ? 13.561 -30.171 18.865 1.00 11.31 432 LEU A N 1
ATOM 3361 C CA . LEU A 1 432 ? 12.784 -29.634 17.758 1.00 10.76 432 LEU A CA 1
ATOM 3362 C C . LEU A 1 432 ? 12.996 -30.505 16.542 1.00 11.59 432 LEU A C 1
ATOM 3363 O O . LEU A 1 432 ? 14.108 -30.835 16.194 1.00 12.08 432 LEU A O 1
ATOM 3368 N N . HIS A 1 433 ? 11.899 -30.937 15.932 1.00 12.26 433 HIS A N 1
ATOM 3369 C CA . HIS A 1 433 ? 11.966 -31.855 14.795 1.00 12.64 433 HIS A CA 1
ATOM 3370 C C . HIS A 1 433 ? 11.048 -31.493 13.643 1.00 13.07 433 HIS A C 1
ATOM 3371 O O . HIS A 1 433 ? 10.078 -30.783 13.797 1.00 12.97 433 HIS A O 1
ATOM 3378 N N . ARG A 1 434 ? 11.407 -31.986 12.471 1.00 14.96 434 ARG A N 1
ATOM 3379 C CA . ARG A 1 434 ? 10.566 -31.854 11.302 1.00 17.80 434 ARG A CA 1
ATOM 3380 C C . ARG A 1 434 ? 9.537 -32.957 11.418 1.00 14.67 434 ARG A C 1
ATOM 3381 O O . ARG A 1 434 ? 9.853 -34.052 11.843 1.00 19.08 434 ARG A O 1
ATOM 3389 N N . THR A 1 435 ? 8.297 -32.660 11.073 1.00 18.21 435 THR A N 1
ATOM 3390 C CA . THR A 1 435 ? 7.246 -33.671 11.079 1.00 17.04 435 THR A CA 1
ATOM 3391 C C . THR A 1 435 ? 7.273 -34.423 9.749 1.00 21.35 435 THR A C 1
ATOM 3392 O O . THR A 1 435 ? 7.944 -34.006 8.829 1.00 20.10 435 THR A O 1
ATOM 3396 N N . PRO A 1 436 ? 6.498 -35.519 9.626 1.00 17.42 436 PRO A N 1
ATOM 3397 C CA . PRO A 1 436 ? 6.431 -36.266 8.361 1.00 21.28 436 PRO A CA 1
ATOM 3398 C C . PRO A 1 436 ? 5.902 -35.400 7.205 1.00 19.27 436 PRO A C 1
ATOM 3399 O O . PRO A 1 436 ? 6.339 -35.595 6.085 1.00 22.76 436 PRO A O 1
ATOM 3403 N N . ALA A 1 437 ? 4.986 -34.466 7.477 1.00 19.59 437 ALA A N 1
ATOM 3404 C CA . ALA A 1 437 ? 4.434 -33.544 6.486 1.00 16.66 437 ALA A CA 1
ATOM 3405 C C . ALA A 1 437 ? 5.328 -32.322 6.210 1.00 23.16 437 ALA A C 1
ATOM 3406 O O . ALA A 1 437 ? 4.959 -31.455 5.439 1.00 24.70 437 ALA A O 1
ATOM 3408 N N . GLY A 1 438 ? 6.475 -32.234 6.874 1.00 20.37 438 GLY A N 1
ATOM 3409 C CA . GLY A 1 438 ? 7.402 -31.140 6.659 1.00 22.69 438 GLY A CA 1
ATOM 3410 C C . GLY A 1 438 ? 7.268 -29.938 7.563 1.00 20.89 438 GLY A C 1
ATOM 3411 O O . GLY A 1 438 ? 7.939 -28.939 7.364 1.00 22.95 438 GLY A O 1
ATOM 3412 N N . ASN A 1 439 ? 6.401 -30.039 8.563 1.00 18.44 439 ASN A N 1
ATOM 3413 C CA . ASN A 1 439 ? 6.183 -28.979 9.546 1.00 17.64 439 ASN A CA 1
ATOM 3414 C C . ASN A 1 439 ? 7.116 -29.177 10.751 1.00 12.46 439 ASN A C 1
ATOM 3415 O O . ASN A 1 439 ? 8.063 -29.942 10.689 1.00 16.81 439 ASN A O 1
ATOM 3420 N N . PHE A 1 440 ? 6.872 -28.458 11.836 1.00 12.64 440 PHE A N 1
ATOM 3421 C CA . PHE A 1 440 ? 7.734 -28.576 13.004 1.00 12.43 440 PHE A CA 1
ATOM 3422 C C . PHE A 1 440 ? 6.981 -29.038 14.234 1.00 11.39 440 PHE A C 1
ATOM 3423 O O . PHE A 1 440 ? 5.801 -28.781 14.384 1.00 12.13 440 PHE A O 1
ATOM 3431 N N . VAL A 1 441 ? 7.681 -29.762 15.094 1.00 11.30 441 VAL A N 1
ATOM 3432 C CA . VAL A 1 441 ? 7.113 -30.194 16.356 1.00 11.77 441 VAL A CA 1
ATOM 3433 C C . VAL A 1 441 ? 8.168 -30.139 17.454 1.00 10.71 441 VAL A C 1
ATOM 3434 O O . VAL A 1 441 ? 9.316 -30.465 17.222 1.00 11.19 441 VAL A O 1
ATOM 3438 N N . THR A 1 442 ? 7.757 -29.703 18.638 1.00 10.01 442 THR A N 1
ATOM 3439 C CA . THR A 1 442 ? 8.619 -29.711 19.830 1.00 10.60 442 THR A CA 1
ATOM 3440 C C . THR A 1 442 ? 8.233 -30.942 20.640 1.00 10.64 442 THR A C 1
ATOM 3441 O O . THR A 1 442 ? 7.080 -31.000 21.122 1.00 13.64 442 THR A O 1
ATOM 3445 N N . LEU A 1 443 ? 9.176 -31.858 20.827 1.00 9.70 443 LEU A N 1
ATOM 3446 C CA . LEU A 1 443 ? 8.950 -33.051 21.683 1.00 10.59 443 LEU A CA 1
ATOM 3447 C C . LEU A 1 443 ? 9.354 -32.707 23.115 1.00 9.21 443 LEU A C 1
ATOM 3448 O O . LEU A 1 443 ? 10.428 -32.113 23.324 1.00 11.47 443 LEU A O 1
ATOM 3453 N N . GLU A 1 444 ? 8.504 -33.076 24.047 1.00 10.78 444 GLU A N 1
ATOM 3454 C CA . GLU A 1 444 ? 8.673 -32.804 25.485 1.00 10.56 444 GLU A CA 1
ATOM 3455 C C . GLU A 1 444 ? 9.096 -34.089 26.201 1.00 11.90 444 GLU A C 1
ATOM 3456 O O . GLU A 1 444 ? 9.064 -35.177 25.587 1.00 12.45 444 GLU A O 1
ATOM 3462 N N . GLU A 1 445 ? 9.498 -33.948 27.459 1.00 10.12 445 GLU A N 1
ATOM 3463 C CA . GLU A 1 445 ? 9.701 -35.086 28.398 1.00 11.50 445 GLU A CA 1
ATOM 3464 C C . GLU A 1 445 ? 10.793 -36.009 27.848 1.00 13.45 445 GLU A C 1
ATOM 3465 O O . GLU A 1 445 ? 10.742 -37.213 28.128 1.00 14.16 445 GLU A O 1
ATOM 3471 N N . GLY A 1 446 ? 11.743 -35.481 27.083 1.00 12.14 446 GLY A N 1
ATOM 3472 C CA . GLY A 1 446 ? 12.876 -36.255 26.560 1.00 12.90 446 GLY A CA 1
ATOM 3473 C C . GLY A 1 446 ? 12.461 -37.230 25.477 1.00 14.07 446 GLY A C 1
ATOM 3474 O O . GLY A 1 446 ? 13.289 -38.086 25.131 1.00 15.57 446 GLY A O 1
ATOM 3475 N N . LYS A 1 447 ? 11.267 -37.080 24.907 1.00 12.53 447 LYS A N 1
ATOM 3476 C CA . LYS A 1 447 ? 10.741 -38.037 23.899 1.00 14.09 447 LYS A CA 1
ATOM 3477 C C . LYS A 1 447 ? 11.561 -37.972 22.609 1.00 16.45 447 LYS A C 1
ATOM 3478 O O . LYS A 1 447 ? 11.519 -38.962 21.857 1.00 16.54 447 LYS A O 1
ATOM 3484 N N . GLY A 1 448 ? 12.341 -36.921 22.362 1.00 14.63 448 GLY A N 1
ATOM 3485 C CA . GLY A 1 448 ? 13.278 -36.911 21.227 1.00 17.00 448 GLY A CA 1
ATOM 3486 C C . GLY A 1 448 ? 14.229 -38.102 21.276 1.00 17.59 448 GLY A C 1
ATOM 3487 O O . GLY A 1 448 ? 14.675 -38.539 20.199 1.00 21.97 448 GLY A O 1
ATOM 3488 N N . ASP A 1 449 ? 14.526 -38.611 22.474 1.00 18.34 449 ASP A N 1
ATOM 3489 C CA . ASP A 1 449 ? 15.494 -39.717 22.692 1.00 21.80 449 ASP A CA 1
ATOM 3490 C C . ASP A 1 449 ? 14.971 -41.011 22.061 1.00 23.33 449 ASP A C 1
ATOM 3491 O O . ASP A 1 449 ? 15.793 -41.915 21.843 1.00 29.77 449 ASP A O 1
ATOM 3496 N N . LEU A 1 450 ? 13.675 -41.112 21.810 1.00 20.61 450 LEU A N 1
ATOM 3497 C CA . LEU A 1 450 ? 13.077 -42.289 21.180 1.00 24.46 450 LEU A CA 1
ATOM 3498 C C . LEU A 1 450 ? 13.398 -42.372 19.710 1.00 29.08 450 LEU A C 1
ATOM 3499 O O . LEU A 1 450 ? 13.154 -43.389 19.086 1.00 27.39 450 LEU A O 1
ATOM 3504 N N . GLU A 1 451 ? 13.854 -41.266 19.146 1.00 23.37 451 GLU A N 1
ATOM 3505 C CA . GLU A 1 451 ? 14.259 -41.183 17.753 1.00 27.62 451 GLU A CA 1
ATOM 3506 C C . GLU A 1 451 ? 13.217 -41.570 16.722 1.00 30.63 451 GLU A C 1
ATOM 3507 O O . GLU A 1 451 ? 13.531 -42.206 15.731 1.00 31.10 451 GLU A O 1
ATOM 3513 N N . GLU A 1 452 ? 11.975 -41.194 16.970 1.00 22.99 452 GLU A N 1
ATOM 3514 C CA . GLU A 1 452 ? 10.905 -41.484 16.044 1.00 22.59 452 GLU A CA 1
ATOM 3515 C C . GLU A 1 452 ? 10.700 -40.358 15.051 1.00 21.91 452 GLU A C 1
ATOM 3516 O O . GLU A 1 452 ? 9.954 -40.491 14.110 1.00 23.92 452 GLU A O 1
ATOM 3522 N N . TYR A 1 453 ? 11.376 -39.246 15.283 1.00 21.88 453 TYR A N 1
ATOM 3523 C CA . TYR A 1 453 ? 11.205 -38.049 14.483 1.00 23.31 453 TYR A CA 1
ATOM 3524 C C . TYR A 1 453 ? 12.394 -37.433 13.781 1.00 32.13 453 TYR A C 1
ATOM 3525 O O . TYR A 1 453 ? 12.427 -36.207 13.603 1.00 31.69 453 TYR A O 1
ATOM 3534 N N . GLY A 1 454 ? 13.448 -38.178 13.528 1.00 23.93 454 GLY A N 1
ATOM 3535 C CA . GLY A 1 454 ? 14.559 -37.549 12.836 1.00 26.40 454 GLY A CA 1
ATOM 3536 C C . GLY A 1 454 ? 15.431 -36.668 13.729 1.00 25.30 454 GLY A C 1
ATOM 3537 O O . GLY A 1 454 ? 15.230 -36.533 14.917 1.00 26.89 454 GLY A O 1
ATOM 3538 N N . GLN A 1 455 ? 16.417 -36.045 13.125 1.00 22.08 455 GLN A N 1
ATOM 3539 C CA . GLN A 1 455 ? 17.352 -35.266 13.898 1.00 20.66 455 GLN A CA 1
ATOM 3540 C C . GLN A 1 455 ? 16.780 -34.038 14.595 1.00 17.27 455 GLN A C 1
ATOM 3541 O O . GLN A 1 455 ? 15.921 -33.359 14.082 1.00 20.20 455 GLN A O 1
ATOM 3547 N N . ASP A 1 456 ? 17.282 -33.800 15.797 1.00 15.93 456 ASP A N 1
ATOM 3548 C CA . ASP A 1 456 ? 16.921 -32.620 16.555 1.00 14.19 456 ASP A CA 1
ATOM 3549 C C . ASP A 1 456 ? 17.530 -31.461 15.769 1.00 14.79 456 ASP A C 1
ATOM 3550 O O . ASP A 1 456 ? 18.674 -31.524 15.383 1.00 17.82 456 ASP A O 1
ATOM 3555 N N . LEU A 1 457 ? 16.741 -30.425 15.532 1.00 11.48 457 LEU A N 1
ATOM 3556 C CA . LEU A 1 457 ? 17.187 -29.233 14.815 1.00 14.58 457 LEU A CA 1
ATOM 3557 C C . LEU A 1 457 ? 17.963 -28.239 15.675 1.00 12.39 457 LEU A C 1
ATOM 3558 O O . LEU A 1 457 ? 18.506 -27.297 15.149 1.00 17.07 457 LEU A O 1
ATOM 3563 N N . LEU A 1 458 ? 17.939 -28.413 16.993 1.00 11.89 458 LEU A N 1
ATOM 3564 C CA . LEU A 1 458 ? 18.744 -27.576 17.918 1.00 13.40 458 LEU A CA 1
ATOM 3565 C C . LEU A 1 458 ? 20.194 -28.040 17.804 1.00 13.35 458 LEU A C 1
ATOM 3566 O O . LEU A 1 458 ? 20.449 -29.266 17.842 1.00 19.12 458 LEU A O 1
ATOM 3571 N N . HIS A 1 459 ? 21.113 -27.110 17.626 1.00 11.54 459 HIS A N 1
ATOM 3572 C CA . HIS A 1 459 ? 22.565 -27.380 17.561 1.00 11.92 459 HIS A CA 1
ATOM 3573 C C . HIS A 1 459 ? 23.244 -26.651 18.709 1.00 12.02 459 HIS A C 1
ATOM 3574 O O . HIS A 1 459 ? 22.843 -25.523 19.024 1.00 10.69 459 HIS A O 1
ATOM 3581 N N . THR A 1 460 ? 24.277 -27.232 19.289 1.00 11.38 460 THR A N 1
ATOM 3582 C CA . THR A 1 460 ? 25.076 -26.516 20.297 1.00 11.38 460 THR A CA 1
ATOM 3583 C C . THR A 1 460 ? 25.737 -25.312 19.629 1.00 11.48 460 THR A C 1
ATOM 3584 O O . THR A 1 460 ? 26.546 -25.500 18.692 1.00 13.26 460 THR A O 1
ATOM 3588 N N . VAL A 1 461 ? 25.433 -24.114 20.132 1.00 10.48 461 VAL A N 1
ATOM 3589 C CA . VAL A 1 461 ? 26.015 -22.836 19.641 1.00 11.61 461 VAL A CA 1
ATOM 3590 C C . VAL A 1 461 ? 26.940 -22.239 20.700 1.00 10.40 461 VAL A C 1
ATOM 3591 O O . VAL A 1 461 ? 27.777 -21.417 20.341 1.00 11.73 461 VAL A O 1
ATOM 3595 N N . PHE A 1 462 ? 26.825 -22.663 21.955 1.00 10.28 462 PHE A N 1
ATOM 3596 C CA . PHE A 1 462 ? 27.676 -22.131 23.041 1.00 9.86 462 PHE A CA 1
ATOM 3597 C C . PHE A 1 462 ? 27.942 -23.255 24.029 1.00 10.70 462 PHE A C 1
ATOM 3598 O O . PHE A 1 462 ? 26.994 -23.948 24.413 1.00 11.19 462 PHE A O 1
ATOM 3606 N N . LYS A 1 463 ? 29.204 -23.443 24.411 1.00 11.85 463 LYS A N 1
ATOM 3607 C CA . LYS A 1 463 ? 29.528 -24.418 25.476 1.00 11.12 463 LYS A CA 1
ATOM 3608 C C . LYS A 1 463 ? 30.762 -23.953 26.239 1.00 12.08 463 LYS A C 1
ATOM 3609 O O . LYS A 1 463 ? 31.802 -23.714 25.590 1.00 13.33 463 LYS A O 1
ATOM 3615 N N . ASN A 1 464 ? 30.628 -23.814 27.554 1.00 11.70 464 ASN A N 1
ATOM 3616 C CA . ASN A 1 464 ? 31.779 -23.600 28.461 1.00 12.58 464 ASN A CA 1
ATOM 3617 C C . ASN A 1 464 ? 32.597 -22.416 27.944 1.00 14.11 464 ASN A C 1
ATOM 3618 O O . ASN A 1 464 ? 33.833 -22.517 27.863 1.00 16.74 464 ASN A O 1
ATOM 3623 N N . GLY A 1 465 ? 31.925 -21.325 27.595 1.00 12.66 465 GLY A N 1
ATOM 3624 C CA . GLY A 1 465 ? 32.570 -20.032 27.312 1.00 14.56 465 GLY A CA 1
ATOM 3625 C C . GLY A 1 465 ? 32.979 -19.870 25.861 1.00 13.17 465 GLY A C 1
ATOM 3626 O O . GLY A 1 465 ? 33.568 -18.834 25.540 1.00 13.75 465 GLY A O 1
ATOM 3627 N N . LYS A 1 466 ? 32.684 -20.841 25.001 1.00 13.06 466 LYS A N 1
ATOM 3628 C CA . LYS A 1 466 ? 33.086 -20.803 23.576 1.00 13.27 466 LYS A CA 1
ATOM 3629 C C . LYS A 1 466 ? 31.840 -20.807 22.696 1.00 12.66 466 LYS A C 1
ATOM 3630 O O . LYS A 1 466 ? 30.883 -21.571 22.963 1.00 13.44 466 LYS A O 1
ATOM 3636 N N . VAL A 1 467 ? 31.866 -19.994 21.652 1.00 12.57 467 VAL A N 1
ATOM 3637 C CA . VAL A 1 467 ? 30.857 -20.097 20.568 1.00 12.47 467 VAL A CA 1
ATOM 3638 C C . VAL A 1 467 ? 31.268 -21.263 19.668 1.00 14.68 467 VAL A C 1
ATOM 3639 O O . VAL A 1 467 ? 32.397 -21.251 19.139 1.00 18.61 467 VAL A O 1
ATOM 3643 N N . THR A 1 468 ? 30.409 -22.259 19.540 1.00 11.70 468 THR A N 1
ATOM 3644 C CA . THR A 1 468 ? 30.756 -23.555 18.904 1.00 13.97 468 THR A CA 1
ATOM 3645 C C . THR A 1 468 ? 30.198 -23.664 17.490 1.00 15.94 468 THR A C 1
ATOM 3646 O O . THR A 1 468 ? 30.657 -24.544 16.745 1.00 16.41 468 THR A O 1
ATOM 3650 N N . LYS A 1 469 ? 29.228 -22.837 17.120 1.00 13.11 469 LYS A N 1
ATOM 3651 C CA . LYS A 1 469 ? 28.614 -22.881 15.777 1.00 13.99 469 LYS A CA 1
ATOM 3652 C C . LYS A 1 469 ? 28.131 -21.474 15.443 1.00 16.67 469 LYS A C 1
ATOM 3653 O O . LYS A 1 469 ? 27.469 -20.860 16.305 1.00 14.62 469 LYS A O 1
ATOM 3659 N N . SER A 1 470 ? 28.532 -20.971 14.278 1.00 13.98 470 SER A N 1
ATOM 3660 C CA . SER A 1 470 ? 28.222 -19.602 13.801 1.00 14.59 470 SER A CA 1
ATOM 3661 C C . SER A 1 470 ? 27.586 -19.669 12.420 1.00 13.47 470 SER A C 1
ATOM 3662 O O . SER A 1 470 ? 27.817 -20.646 11.681 1.00 16.08 470 SER A O 1
ATOM 3665 N N . TYR A 1 471 ? 26.807 -18.645 12.096 1.00 13.28 471 TYR A N 1
ATOM 3666 C CA . TYR A 1 471 ? 26.112 -18.488 10.804 1.00 13.32 471 TYR A CA 1
ATOM 3667 C C . TYR A 1 471 ? 26.536 -17.163 10.196 1.00 13.61 471 TYR A C 1
ATOM 3668 O O . TYR A 1 471 ? 26.650 -16.158 10.917 1.00 13.76 471 TYR A O 1
ATOM 3677 N N . SER A 1 472 ? 26.746 -17.149 8.888 1.00 12.85 472 SER A N 1
ATOM 3678 C CA . SER A 1 472 ? 26.980 -15.884 8.161 1.00 13.78 472 SER A CA 1
ATOM 3679 C C . SER A 1 472 ? 25.641 -15.170 7.976 1.00 11.71 472 SER A C 1
ATOM 3680 O O . SER A 1 472 ? 24.567 -15.802 8.024 1.00 11.91 472 SER A O 1
ATOM 3683 N N . PHE A 1 473 ? 25.697 -13.877 7.709 1.00 11.83 473 PHE A N 1
ATOM 3684 C CA . PHE A 1 473 ? 24.456 -13.131 7.417 1.00 11.36 473 PHE A CA 1
ATOM 3685 C C . PHE A 1 473 ? 23.839 -13.631 6.107 1.00 11.78 473 PHE A C 1
ATOM 3686 O O . PHE A 1 473 ? 22.621 -13.644 5.953 1.00 11.30 473 PHE A O 1
ATOM 3694 N N . ASP A 1 474 ? 24.663 -14.093 5.167 1.00 13.50 474 ASP A N 1
ATOM 3695 C CA . ASP A 1 474 ? 24.153 -14.646 3.889 1.00 14.11 474 ASP A CA 1
ATOM 3696 C C . ASP A 1 474 ? 23.312 -15.908 4.152 1.00 12.99 474 ASP A C 1
ATOM 3697 O O . ASP A 1 474 ? 22.248 -16.055 3.547 1.00 13.57 474 ASP A O 1
ATOM 3702 N N . GLU A 1 475 ? 23.791 -16.808 5.009 1.00 13.42 475 GLU A N 1
ATOM 3703 C CA . GLU A 1 475 ? 23.065 -18.052 5.358 1.00 14.88 475 GLU A CA 1
ATOM 3704 C C . GLU A 1 475 ? 21.738 -17.693 6.031 1.00 11.79 475 GLU A C 1
ATOM 3705 O O . GLU A 1 475 ? 20.715 -18.327 5.753 1.00 12.16 475 GLU A O 1
ATOM 3711 N N . ILE A 1 476 ? 21.774 -16.703 6.917 1.00 12.79 476 ILE A N 1
ATOM 3712 C CA . ILE A 1 476 ? 20.566 -16.260 7.672 1.00 12.54 476 ILE A CA 1
ATOM 3713 C C . ILE A 1 476 ? 19.534 -15.738 6.672 1.00 10.25 476 ILE A C 1
ATOM 3714 O O . ILE A 1 476 ? 18.377 -16.136 6.746 1.00 10.90 476 ILE A O 1
ATOM 3719 N N . ARG A 1 477 ? 19.963 -14.901 5.739 1.00 10.30 477 ARG A N 1
ATOM 3720 C CA . ARG A 1 477 ? 19.051 -14.381 4.695 1.00 12.68 477 ARG A CA 1
ATOM 3721 C C . ARG A 1 477 ? 18.453 -15.530 3.875 1.00 12.28 477 ARG A C 1
ATOM 3722 O O . ARG A 1 477 ? 17.239 -15.520 3.621 1.00 12.13 477 ARG A O 1
ATOM 3730 N N . LYS A 1 478 ? 19.264 -16.527 3.508 1.00 12.28 478 LYS A N 1
ATOM 3731 C CA . LYS A 1 478 ? 18.740 -17.666 2.713 1.00 14.02 478 LYS A CA 1
ATOM 3732 C C . LYS A 1 478 ? 17.674 -18.404 3.533 1.00 11.84 478 LYS A C 1
ATOM 3733 O O . LYS A 1 478 ? 16.589 -18.738 3.013 1.00 13.04 478 LYS A O 1
ATOM 3739 N N . ASN A 1 479 ? 17.952 -18.631 4.813 1.00 11.16 479 ASN A N 1
ATOM 3740 C CA . ASN A 1 479 ? 17.023 -19.387 5.683 1.00 11.71 479 ASN A CA 1
ATOM 3741 C C . ASN A 1 479 ? 15.699 -18.635 5.821 1.00 12.55 479 ASN A C 1
ATOM 3742 O O . ASN A 1 479 ? 14.663 -19.307 5.955 1.00 12.40 479 ASN A O 1
ATOM 3747 N N . ALA A 1 480 ? 15.734 -17.294 5.799 1.00 11.47 480 ALA A N 1
ATOM 3748 C CA . ALA A 1 480 ? 14.551 -16.456 6.092 1.00 11.71 480 ALA A CA 1
ATOM 3749 C C . ALA A 1 480 ? 13.764 -16.087 4.832 1.00 12.27 480 ALA A C 1
ATOM 3750 O O . ALA A 1 480 ? 12.774 -15.356 4.953 1.00 13.06 480 ALA A O 1
ATOM 3752 N N . GLN A 1 481 ? 14.150 -16.586 3.656 1.00 12.20 481 GLN A N 1
ATOM 3753 C CA . GLN A 1 481 ? 13.415 -16.275 2.399 1.00 15.06 481 GLN A CA 1
ATOM 3754 C C . GLN A 1 481 ? 11.923 -16.624 2.509 1.00 13.79 481 GLN A C 1
ATOM 3755 O O . GLN A 1 481 ? 11.547 -17.552 3.253 1.00 15.49 481 GLN A O 1
ATOM 3761 N N . LEU A 1 482 ? 11.105 -15.920 1.756 1.00 13.78 482 LEU A N 1
ATOM 3762 C CA . LEU A 1 482 ? 9.695 -16.202 1.700 1.00 14.81 482 LEU A CA 1
ATOM 3763 C C . LEU A 1 482 ? 9.495 -17.403 0.783 1.00 20.81 482 LEU A C 1
ATOM 3764 O O . LEU A 1 482 ? 10.284 -17.643 -0.092 1.00 19.75 482 LEU A O 1
ATOM 3769 N N . ASN A 1 483 ? 8.393 -18.104 0.981 1.00 20.77 483 ASN A N 1
ATOM 3770 C CA . ASN A 1 483 ? 8.035 -19.216 0.114 1.00 23.11 483 ASN A CA 1
ATOM 3771 C C . ASN A 1 483 ? 7.800 -18.710 -1.303 1.00 30.06 483 ASN A C 1
ATOM 3772 O O . ASN A 1 483 ? 8.321 -19.281 -2.229 1.00 33.76 483 ASN A O 1
ATOM 3777 N N . ILE A 1 484 ? 7.144 -17.552 -1.439 1.00 28.12 484 ILE A N 1
ATOM 3778 C CA . ILE A 1 484 ? 6.839 -16.953 -2.759 1.00 28.32 484 ILE A CA 1
ATOM 3779 C C . ILE A 1 484 ? 8.135 -16.684 -3.510 1.00 35.70 484 ILE A C 1
ATOM 3780 O O . ILE A 1 484 ? 8.140 -16.800 -4.713 1.00 36.37 484 ILE A O 1
ATOM 3785 N N . GLU A 1 485 ? 9.198 -16.242 -2.820 1.00 29.48 485 GLU A N 1
ATOM 3786 C CA . GLU A 1 485 ? 10.510 -16.084 -3.408 1.00 31.34 485 GLU A CA 1
ATOM 3787 C C . GLU A 1 485 ? 11.044 -17.475 -3.797 1.00 39.63 485 GLU A C 1
ATOM 3788 O O . GLU A 1 485 ? 11.560 -17.654 -4.863 1.00 41.62 485 GLU A O 1
ATOM 3794 N N . LEU A 1 486 ? 10.872 -18.461 -2.927 1.00 40.00 486 LEU A N 1
ATOM 3795 C CA . LEU A 1 486 ? 11.345 -19.811 -3.197 1.00 41.44 486 LEU A CA 1
ATOM 3796 C C . LEU A 1 486 ? 10.601 -20.380 -4.377 1.00 44.14 486 LEU A C 1
ATOM 3797 O O . LEU A 1 486 ? 11.214 -20.911 -5.284 1.00 47.89 486 LEU A O 1
ATOM 3802 N N . PHE B 1 9 ? 33.017 3.338 19.066 1.00 21.62 9 PHE B N 1
ATOM 3803 C CA . PHE B 1 9 ? 31.939 4.157 18.463 1.00 17.03 9 PHE B CA 1
ATOM 3804 C C . PHE B 1 9 ? 32.571 5.175 17.511 1.00 14.85 9 PHE B C 1
ATOM 3805 O O . PHE B 1 9 ? 33.577 5.807 17.853 1.00 16.85 9 PHE B O 1
ATOM 3813 N N . ASN B 1 10 ? 31.927 5.382 16.370 1.00 13.48 10 ASN B N 1
ATOM 3814 C CA . ASN B 1 10 ? 32.378 6.309 15.309 1.00 13.22 10 ASN B CA 1
ATOM 3815 C C . ASN B 1 10 ? 31.212 7.237 14.958 1.00 13.72 10 ASN B C 1
ATOM 3816 O O . ASN B 1 10 ? 30.279 6.799 14.283 1.00 12.82 10 ASN B O 1
ATOM 3821 N N . ILE B 1 11 ? 31.283 8.485 15.379 1.00 12.97 11 ILE B N 1
ATOM 3822 C CA . ILE B 1 11 ? 30.217 9.455 15.167 1.00 13.14 11 ILE B CA 1
ATOM 3823 C C . ILE B 1 11 ? 29.947 9.687 13.689 1.00 12.04 11 ILE B C 1
ATOM 3824 O O . ILE B 1 11 ? 28.867 10.043 13.311 1.00 11.98 11 ILE B O 1
ATOM 3829 N N . LEU B 1 12 ? 30.944 9.435 12.839 1.00 12.73 12 LEU B N 1
ATOM 3830 C CA . LEU B 1 12 ? 30.792 9.531 11.383 1.00 12.56 12 LEU B CA 1
ATOM 3831 C C . LEU B 1 12 ? 29.839 8.465 10.797 1.00 12.21 12 LEU B C 1
ATOM 3832 O O . LEU B 1 12 ? 29.381 8.612 9.694 1.00 12.80 12 LEU B O 1
ATOM 3837 N N . LEU B 1 13 ? 29.662 7.361 11.514 1.00 11.73 13 LEU B N 1
ATOM 3838 C CA . LEU B 1 13 ? 28.777 6.267 11.163 1.00 11.33 13 LEU B CA 1
ATOM 3839 C C . LEU B 1 13 ? 27.560 6.219 12.092 1.00 12.43 13 LEU B C 1
ATOM 3840 O O . LEU B 1 13 ? 26.939 5.201 12.220 1.00 14.38 13 LEU B O 1
ATOM 3845 N N . ALA B 1 14 ? 27.276 7.316 12.762 1.00 11.46 14 ALA B N 1
ATOM 3846 C CA . ALA B 1 14 ? 26.169 7.377 13.718 1.00 10.78 14 ALA B CA 1
ATOM 3847 C C . ALA B 1 14 ? 25.103 8.410 13.372 1.00 10.22 14 ALA B C 1
ATOM 3848 O O . ALA B 1 14 ? 24.647 9.162 14.212 1.00 11.96 14 ALA B O 1
ATOM 3850 N N . THR B 1 15 ? 24.798 8.481 12.093 1.00 10.54 15 THR B N 1
ATOM 3851 C CA . THR B 1 15 ? 23.766 9.357 11.593 1.00 9.67 15 THR B CA 1
ATOM 3852 C C . THR B 1 15 ? 22.928 8.574 10.571 1.00 9.08 15 THR B C 1
ATOM 3853 O O . THR B 1 15 ? 23.292 7.501 10.163 1.00 10.49 15 THR B O 1
ATOM 3857 N N . ASP B 1 16 ? 21.761 9.098 10.246 1.00 8.92 16 ASP B N 1
ATOM 3858 C CA . ASP B 1 16 ? 20.935 8.523 9.183 1.00 9.67 16 ASP B CA 1
ATOM 3859 C C . ASP B 1 16 ? 21.730 8.677 7.878 1.00 10.65 16 ASP B C 1
ATOM 3860 O O . ASP B 1 16 ? 22.278 9.729 7.613 1.00 10.84 16 ASP B O 1
ATOM 3865 N N . SER B 1 17 ? 21.731 7.656 7.038 1.00 9.85 17 SER B N 1
ATOM 3866 C CA . SER B 1 17 ? 22.503 7.681 5.776 1.00 10.16 17 SER B CA 1
ATOM 3867 C C . SER B 1 17 ? 22.248 8.977 5.005 1.00 10.07 17 SER B C 1
ATOM 3868 O O . SER B 1 17 ? 23.226 9.568 4.520 1.00 10.21 17 SER B O 1
ATOM 3871 N N . TYR B 1 18 ? 21.009 9.418 4.828 1.00 9.99 18 TYR B N 1
ATOM 3872 C CA . TYR B 1 18 ? 20.788 10.569 3.922 1.00 10.12 18 TYR B CA 1
ATOM 3873 C C . TYR B 1 18 ? 21.540 11.805 4.426 1.00 9.70 18 TYR B C 1
ATOM 3874 O O . TYR B 1 18 ? 21.866 12.661 3.604 1.00 10.46 18 TYR B O 1
ATOM 3883 N N . LYS B 1 19 ? 21.848 11.914 5.719 1.00 9.93 19 LYS B N 1
ATOM 3884 C CA . LYS B 1 19 ? 22.524 13.127 6.250 1.00 10.39 19 LYS B CA 1
ATOM 3885 C C . LYS B 1 19 ? 23.953 13.209 5.715 1.00 10.34 19 LYS B C 1
ATOM 3886 O O . LYS B 1 19 ? 24.476 14.338 5.642 1.00 11.02 19 LYS B O 1
ATOM 3892 N N . VAL B 1 20 ? 24.518 12.096 5.273 1.00 10.14 20 VAL B N 1
ATOM 3893 C CA . VAL B 1 20 ? 25.856 12.099 4.625 1.00 10.73 20 VAL B CA 1
ATOM 3894 C C . VAL B 1 20 ? 25.813 13.014 3.394 1.00 11.96 20 VAL B C 1
ATOM 3895 O O . VAL B 1 20 ? 26.872 13.575 3.025 1.00 13.31 20 VAL B O 1
ATOM 3899 N N . THR B 1 21 ? 24.654 13.144 2.759 1.00 10.82 21 THR B N 1
ATOM 3900 C CA . THR B 1 21 ? 24.517 13.850 1.458 1.00 11.35 21 THR B CA 1
ATOM 3901 C C . THR B 1 21 ? 24.028 15.289 1.653 1.00 10.31 21 THR B C 1
ATOM 3902 O O . THR B 1 21 ? 23.947 16.019 0.661 1.00 13.04 21 THR B O 1
ATOM 3906 N N . HIS B 1 22 ? 23.731 15.731 2.873 1.00 10.19 22 HIS B N 1
ATOM 3907 C CA . HIS B 1 22 ? 23.058 17.043 3.077 1.00 11.14 22 HIS B CA 1
ATOM 3908 C C . HIS B 1 22 ? 24.015 18.220 2.866 1.00 10.24 22 HIS B C 1
ATOM 3909 O O . HIS B 1 22 ? 23.528 19.301 2.508 1.00 11.89 22 HIS B O 1
ATOM 3916 N N . TYR B 1 23 ? 25.313 18.048 3.067 1.00 11.54 23 TYR B N 1
ATOM 3917 C CA . TYR B 1 23 ? 26.277 19.170 2.899 1.00 12.13 23 TYR B CA 1
ATOM 3918 C C . TYR B 1 23 ? 26.203 19.714 1.469 1.00 18.11 23 TYR B C 1
ATOM 3919 O O . TYR B 1 23 ? 26.500 20.920 1.298 1.00 21.72 23 TYR B O 1
ATOM 3928 N N . LYS B 1 24 ? 25.771 18.895 0.510 1.00 13.70 24 LYS B N 1
ATOM 3929 C CA . LYS B 1 24 ? 25.638 19.275 -0.921 1.00 13.80 24 LYS B CA 1
ATOM 3930 C C . LYS B 1 24 ? 24.268 19.902 -1.209 1.00 15.69 24 LYS B C 1
ATOM 3931 O O . LYS B 1 24 ? 24.051 20.262 -2.363 1.00 18.91 24 LYS B O 1
ATOM 3937 N N . GLN B 1 25 ? 23.365 20.031 -0.229 1.00 12.19 25 GLN B N 1
ATOM 3938 C CA . GLN B 1 25 ? 21.938 20.372 -0.486 1.00 12.79 25 GLN B CA 1
ATOM 3939 C C . GLN B 1 25 ? 21.551 21.734 0.097 1.00 12.22 25 GLN B C 1
ATOM 3940 O O . GLN B 1 25 ? 20.562 22.299 -0.359 1.00 12.45 25 GLN B O 1
ATOM 3946 N N . TYR B 1 26 ? 22.254 22.212 1.118 1.00 12.81 26 TYR B N 1
ATOM 3947 C CA . TYR B 1 26 ? 21.968 23.530 1.737 1.00 13.06 26 TYR B CA 1
ATOM 3948 C C . TYR B 1 26 ? 22.288 24.625 0.723 1.00 13.08 26 TYR B C 1
ATOM 3949 O O . TYR B 1 26 ? 23.077 24.420 -0.199 1.00 15.57 26 TYR B O 1
ATOM 3958 N N . PRO B 1 27 ? 21.698 25.828 0.870 1.00 12.78 27 PRO B N 1
ATOM 3959 C CA . PRO B 1 27 ? 22.012 26.923 -0.040 1.00 13.94 27 PRO B CA 1
ATOM 3960 C C . PRO B 1 27 ? 23.511 27.198 -0.032 1.00 16.27 27 PRO B C 1
ATOM 3961 O O . PRO B 1 27 ? 24.162 27.158 1.011 1.00 15.37 27 PRO B O 1
ATOM 3965 N N . PRO B 1 28 ? 24.124 27.444 -1.206 1.00 18.10 28 PRO B N 1
ATOM 3966 C CA . PRO B 1 28 ? 25.494 27.951 -1.250 1.00 19.89 28 PRO B CA 1
ATOM 3967 C C . PRO B 1 28 ? 25.737 29.103 -0.258 1.00 16.84 28 PRO B C 1
ATOM 3968 O O . PRO B 1 28 ? 24.853 29.933 -0.072 1.00 18.48 28 PRO B O 1
ATOM 3972 N N . ASN B 1 29 ? 26.912 29.114 0.380 1.00 19.21 29 ASN B N 1
ATOM 3973 C CA . ASN B 1 29 ? 27.373 30.208 1.276 1.00 20.07 29 ASN B CA 1
ATOM 3974 C C . ASN B 1 29 ? 26.516 30.258 2.541 1.00 18.72 29 ASN B C 1
ATOM 3975 O O . ASN B 1 29 ? 26.201 31.363 3.013 1.00 16.96 29 ASN B O 1
ATOM 3980 N N . THR B 1 30 ? 26.111 29.093 3.051 1.00 16.01 30 THR B N 1
ATOM 3981 C CA . THR B 1 30 ? 25.423 28.979 4.357 1.00 14.32 30 THR B CA 1
ATOM 3982 C C . THR B 1 30 ? 26.501 28.824 5.427 1.00 14.04 30 THR B C 1
ATOM 3983 O O . THR B 1 30 ? 27.316 27.892 5.323 1.00 16.74 30 THR B O 1
ATOM 3987 N N . SER B 1 31 ? 26.535 29.759 6.367 1.00 14.07 31 SER B N 1
ATOM 3988 C CA . SER B 1 31 ? 27.546 29.821 7.447 1.00 13.11 31 SER B CA 1
ATOM 3989 C C . SER B 1 31 ? 26.962 29.305 8.761 1.00 14.13 31 SER B C 1
ATOM 3990 O O . SER B 1 31 ? 27.732 29.003 9.658 1.00 14.71 31 SER B O 1
ATOM 3993 N N . LYS B 1 32 ? 25.637 29.241 8.872 1.00 12.97 32 LYS B N 1
ATOM 3994 C CA . LYS B 1 32 ? 25.015 28.814 10.144 1.00 13.14 32 LYS B CA 1
ATOM 3995 C C . LYS B 1 32 ? 23.755 28.023 9.859 1.00 13.52 32 LYS B C 1
ATOM 3996 O O . LYS B 1 32 ? 22.893 28.464 9.079 1.00 12.87 32 LYS B O 1
ATOM 4002 N N . VAL B 1 33 ? 23.654 26.893 10.542 1.00 12.03 33 VAL B N 1
ATOM 4003 C CA . VAL B 1 33 ? 22.379 26.139 10.668 1.00 11.67 33 VAL B CA 1
ATOM 4004 C C . VAL B 1 33 ? 22.094 26.026 12.159 1.00 10.08 33 VAL B C 1
ATOM 4005 O O . VAL B 1 33 ? 22.956 25.551 12.910 1.00 10.53 33 VAL B O 1
ATOM 4009 N N . TYR B 1 34 ? 20.910 26.478 12.545 1.00 9.98 34 TYR B N 1
ATOM 4010 C CA . TYR B 1 34 ? 20.442 26.526 13.945 1.00 9.64 34 TYR B CA 1
ATOM 4011 C C . TYR B 1 34 ? 19.161 25.711 14.015 1.00 8.97 34 TYR B C 1
ATOM 4012 O O . TYR B 1 34 ? 18.213 25.989 13.266 1.00 9.00 34 TYR B O 1
ATOM 4021 N N . SER B 1 35 ? 19.153 24.737 14.914 1.00 8.74 35 SER B N 1
ATOM 4022 C CA . SER B 1 35 ? 18.051 23.758 15.038 1.00 8.91 35 SER B CA 1
ATOM 4023 C C . SER B 1 35 ? 17.628 23.634 16.496 1.00 8.58 35 SER B C 1
ATOM 4024 O O . SER B 1 35 ? 18.368 24.040 17.402 1.00 10.21 35 SER B O 1
ATOM 4027 N N . TYR B 1 36 ? 16.440 23.101 16.722 1.00 8.38 36 TYR B N 1
ATOM 4028 C CA . TYR B 1 36 ? 15.893 22.995 18.088 1.00 8.88 36 TYR B CA 1
ATOM 4029 C C . TYR B 1 36 ? 15.081 21.713 18.219 1.00 9.00 36 TYR B C 1
ATOM 4030 O O . TYR B 1 36 ? 14.537 21.186 17.237 1.00 8.45 36 TYR B O 1
ATOM 4039 N N . PHE B 1 37 ? 14.935 21.291 19.461 1.00 9.16 37 PHE B N 1
ATOM 4040 C CA . PHE B 1 37 ? 14.148 20.112 19.857 1.00 8.92 37 PHE B CA 1
ATOM 4041 C C . PHE B 1 37 ? 12.964 20.572 20.694 1.00 8.67 37 PHE B C 1
ATOM 4042 O O . PHE B 1 37 ? 13.145 21.414 21.608 1.00 9.26 37 PHE B O 1
ATOM 4050 N N . GLU B 1 38 ? 11.788 20.025 20.415 1.00 8.58 38 GLU B N 1
ATOM 4051 C CA . GLU B 1 38 ? 10.579 20.199 21.253 1.00 9.45 38 GLU B CA 1
ATOM 4052 C C . GLU B 1 38 ? 9.791 18.892 21.299 1.00 10.17 38 GLU B C 1
ATOM 4053 O O . GLU B 1 38 ? 10.003 18.006 20.459 1.00 9.46 38 GLU B O 1
ATOM 4059 N N . CYS B 1 39 ? 8.916 18.792 22.281 1.00 10.06 39 CYS B N 1
ATOM 4060 C CA . CYS B 1 39 ? 7.849 17.775 22.334 1.00 10.03 39 CYS B CA 1
ATOM 4061 C C . CYS B 1 39 ? 6.600 18.468 21.796 1.00 8.95 39 CYS B C 1
ATOM 4062 O O . CYS B 1 39 ? 5.930 19.153 22.562 1.00 10.72 39 CYS B O 1
ATOM 4065 N N . ARG B 1 40 ? 6.353 18.373 20.495 1.00 10.33 40 ARG B N 1
ATOM 4066 C CA . ARG B 1 40 ? 5.331 19.215 19.822 1.00 13.13 40 ARG B CA 1
ATOM 4067 C C . ARG B 1 40 ? 3.975 19.037 20.492 1.00 12.96 40 ARG B C 1
ATOM 4068 O O . ARG B 1 40 ? 3.622 17.899 20.871 1.00 13.36 40 ARG B O 1
ATOM 4076 N N . GLU B 1 41 ? 3.206 20.115 20.568 1.00 15.01 41 GLU B N 1
ATOM 4077 C CA . GLU B 1 41 ? 1.776 20.032 20.947 1.00 18.10 41 GLU B CA 1
ATOM 4078 C C . GLU B 1 41 ? 1.043 19.236 19.864 1.00 22.94 41 GLU B C 1
ATOM 4079 O O . GLU B 1 41 ? 1.477 19.283 18.695 1.00 26.52 41 GLU B O 1
ATOM 4085 N N . LYS B 1 42 ? -0.023 18.528 20.230 1.00 28.90 42 LYS B N 1
ATOM 4086 C CA . LYS B 1 42 ? -0.868 17.777 19.262 1.00 31.44 42 LYS B CA 1
ATOM 4087 C C . LYS B 1 42 ? -2.336 18.140 19.495 1.00 35.26 42 LYS B C 1
ATOM 4088 O O . LYS B 1 42 ? -2.770 17.947 20.641 1.00 39.03 42 LYS B O 1
ATOM 4090 N N . VAL B 1 52 ? -4.704 9.645 28.798 1.00 41.61 52 VAL B N 1
ATOM 4091 C CA . VAL B 1 52 ? -3.670 10.493 29.376 1.00 35.20 52 VAL B CA 1
ATOM 4092 C C . VAL B 1 52 ? -3.145 11.460 28.315 1.00 24.37 52 VAL B C 1
ATOM 4093 O O . VAL B 1 52 ? -2.761 11.067 27.245 1.00 29.00 52 VAL B O 1
ATOM 4097 N N . LYS B 1 53 ? -3.170 12.735 28.646 1.00 31.37 53 LYS B N 1
ATOM 4098 C CA . LYS B 1 53 ? -2.756 13.779 27.723 1.00 26.51 53 LYS B CA 1
ATOM 4099 C C . LYS B 1 53 ? -1.265 14.142 27.567 1.00 23.26 53 LYS B C 1
ATOM 4100 O O . LYS B 1 53 ? -0.876 14.671 26.553 1.00 27.91 53 LYS B O 1
ATOM 4106 N N . TYR B 1 54 ? -0.462 13.850 28.558 1.00 20.72 54 TYR B N 1
ATOM 4107 C CA . TYR B 1 54 ? 0.954 14.207 28.567 1.00 15.84 54 TYR B CA 1
ATOM 4108 C C . TYR B 1 54 ? 1.197 15.691 28.279 1.00 13.83 54 TYR B C 1
ATOM 4109 O O . TYR B 1 54 ? 1.917 16.027 27.390 1.00 16.00 54 TYR B O 1
ATOM 4118 N N . GLU B 1 55 ? 0.583 16.552 29.055 1.00 11.83 55 GLU B N 1
ATOM 4119 C CA . GLU B 1 55 ? 0.690 17.986 28.873 1.00 12.80 55 GLU B CA 1
ATOM 4120 C C . GLU B 1 55 ? 2.040 18.575 29.243 1.00 13.04 55 GLU B C 1
ATOM 4121 O O . GLU B 1 55 ? 2.338 19.654 28.821 1.00 14.41 55 GLU B O 1
ATOM 4127 N N . GLU B 1 56 ? 2.824 17.876 30.053 1.00 12.89 56 GLU B N 1
ATOM 4128 C CA . GLU B 1 56 ? 4.140 18.390 30.508 1.00 14.96 56 GLU B CA 1
ATOM 4129 C C . GLU B 1 56 ? 5.138 17.242 30.487 1.00 14.47 56 GLU B C 1
ATOM 4130 O O . GLU B 1 56 ? 4.755 16.092 30.841 1.00 21.97 56 GLU B O 1
ATOM 4136 N N . THR B 1 57 ? 6.374 17.538 30.102 1.00 10.87 57 THR B N 1
ATOM 4137 C CA . THR B 1 57 ? 7.422 16.521 29.901 1.00 10.78 57 THR B CA 1
ATOM 4138 C C . THR B 1 57 ? 8.576 16.779 30.858 1.00 10.06 57 THR B C 1
ATOM 4139 O O . THR B 1 57 ? 8.912 17.944 31.108 1.00 13.07 57 THR B O 1
ATOM 4143 N N . VAL B 1 58 ? 9.185 15.712 31.348 1.00 9.11 58 VAL B N 1
ATOM 4144 C CA . VAL B 1 58 ? 10.435 15.774 32.145 1.00 8.23 58 VAL B CA 1
ATOM 4145 C C . VAL B 1 58 ? 11.583 15.800 31.150 1.00 8.67 58 VAL B C 1
ATOM 4146 O O . VAL B 1 58 ? 11.749 14.826 30.409 1.00 9.57 58 VAL B O 1
ATOM 4150 N N . PHE B 1 59 ? 12.396 16.839 31.179 1.00 8.99 59 PHE B N 1
ATOM 4151 C CA . PHE B 1 59 ? 13.593 16.877 30.312 1.00 8.93 59 PHE B CA 1
ATOM 4152 C C . PHE B 1 59 ? 14.716 16.095 30.984 1.00 8.53 59 PHE B C 1
ATOM 4153 O O . PHE B 1 59 ? 15.240 16.520 32.003 1.00 10.38 59 PHE B O 1
ATOM 4161 N N . TYR B 1 60 ? 15.096 14.960 30.418 1.00 8.90 60 TYR B N 1
ATOM 4162 C CA . TYR B 1 60 ? 16.116 14.096 31.037 1.00 8.64 60 TYR B CA 1
ATOM 4163 C C . TYR B 1 60 ? 16.834 13.316 29.951 1.00 8.05 60 TYR B C 1
ATOM 4164 O O . TYR B 1 60 ? 16.158 12.788 29.050 1.00 9.25 60 TYR B O 1
ATOM 4173 N N . GLY B 1 61 ? 18.158 13.219 30.045 1.00 9.01 61 GLY B N 1
ATOM 4174 C CA . GLY B 1 61 ? 18.957 12.223 29.295 1.00 9.01 61 GLY B CA 1
ATOM 4175 C C . GLY B 1 61 ? 19.990 12.833 28.366 1.00 9.03 61 GLY B C 1
ATOM 4176 O O . GLY B 1 61 ? 20.868 12.101 27.865 1.00 9.87 61 GLY B O 1
ATOM 4177 N N . LEU B 1 62 ? 19.908 14.136 28.097 1.00 8.43 62 LEU B N 1
ATOM 4178 C CA . LEU B 1 62 ? 20.867 14.781 27.168 1.00 8.83 62 LEU B CA 1
ATOM 4179 C C . LEU B 1 62 ? 22.287 14.654 27.721 1.00 7.85 62 LEU B C 1
ATOM 4180 O O . LEU B 1 62 ? 23.215 14.409 26.924 1.00 8.95 62 LEU B O 1
ATOM 4185 N N . GLN B 1 63 ? 22.475 14.825 29.019 1.00 8.03 63 GLN B N 1
ATOM 4186 C CA . GLN B 1 63 ? 23.834 14.804 29.616 1.00 7.94 63 GLN B CA 1
ATOM 4187 C C . GLN B 1 63 ? 24.515 13.466 29.318 1.00 8.49 63 GLN B C 1
ATOM 4188 O O . GLN B 1 63 ? 25.735 13.439 29.094 1.00 9.50 63 GLN B O 1
ATOM 4194 N N . TYR B 1 64 ? 23.762 12.372 29.365 1.00 8.61 64 TYR B N 1
ATOM 4195 C CA . TYR B 1 64 ? 24.299 11.036 29.005 1.00 9.21 64 TYR B CA 1
ATOM 4196 C C . TYR B 1 64 ? 24.861 11.081 27.582 1.00 7.91 64 TYR B C 1
ATOM 4197 O O . TYR B 1 64 ? 25.986 10.666 27.324 1.00 9.37 64 TYR B O 1
ATOM 4206 N N . ILE B 1 65 ? 24.074 11.599 26.653 1.00 9.14 65 ILE B N 1
ATOM 4207 C CA . ILE B 1 65 ? 24.460 11.632 25.217 1.00 9.45 65 ILE B CA 1
ATOM 4208 C C . ILE B 1 65 ? 25.676 12.550 25.029 1.00 9.89 65 ILE B C 1
ATOM 4209 O O . ILE B 1 65 ? 26.619 12.173 24.307 1.00 10.06 65 ILE B O 1
ATOM 4214 N N . LEU B 1 66 ? 25.672 13.723 25.650 1.00 9.15 66 LEU B N 1
ATOM 4215 C CA . LEU B 1 66 ? 26.805 14.674 25.478 1.00 11.24 66 LEU B CA 1
ATOM 4216 C C . LEU B 1 66 ? 28.100 13.980 25.905 1.00 10.29 66 LEU B C 1
ATOM 4217 O O . LEU B 1 66 ? 29.126 14.085 25.198 1.00 11.15 66 LEU B O 1
ATOM 4222 N N . ASN B 1 67 ? 28.088 13.323 27.055 1.00 9.51 67 ASN B N 1
ATOM 4223 C CA . ASN B 1 67 ? 29.312 12.735 27.647 1.00 9.89 67 ASN B CA 1
ATOM 4224 C C . ASN B 1 67 ? 29.709 11.476 26.884 1.00 12.94 67 ASN B C 1
ATOM 4225 O O . ASN B 1 67 ? 30.914 11.298 26.603 1.00 13.19 67 ASN B O 1
ATOM 4230 N N . LYS B 1 68 ? 28.762 10.585 26.600 1.00 10.97 68 LYS B N 1
ATOM 4231 C CA . LYS B 1 68 ? 29.126 9.281 26.021 1.00 10.99 68 LYS B CA 1
ATOM 4232 C C . LYS B 1 68 ? 29.540 9.435 24.560 1.00 11.41 68 LYS B C 1
ATOM 4233 O O . LYS B 1 68 ? 30.446 8.696 24.139 1.00 12.73 68 LYS B O 1
ATOM 4239 N N . TYR B 1 69 ? 28.895 10.321 23.798 1.00 10.28 69 TYR B N 1
ATOM 4240 C CA . TYR B 1 69 ? 29.043 10.313 22.320 1.00 10.28 69 TYR B CA 1
ATOM 4241 C C . TYR B 1 69 ? 29.604 11.610 21.728 1.00 12.08 69 TYR B C 1
ATOM 4242 O O . TYR B 1 69 ? 30.195 11.523 20.644 1.00 13.41 69 TYR B O 1
ATOM 4251 N N . LEU B 1 70 ? 29.381 12.778 22.334 1.00 11.06 70 LEU B N 1
ATOM 4252 C CA . LEU B 1 70 ? 29.673 14.044 21.617 1.00 11.68 70 LEU B CA 1
ATOM 4253 C C . LEU B 1 70 ? 30.934 14.741 22.133 1.00 9.74 70 LEU B C 1
ATOM 4254 O O . LEU B 1 70 ? 31.491 15.512 21.339 1.00 11.75 70 LEU B O 1
ATOM 4259 N N . LYS B 1 71 ? 31.357 14.545 23.381 1.00 10.73 71 LYS B N 1
ATOM 4260 C CA . LYS B 1 71 ? 32.471 15.366 23.920 1.00 12.26 71 LYS B CA 1
ATOM 4261 C C . LYS B 1 71 ? 33.832 14.779 23.545 1.00 11.79 71 LYS B C 1
ATOM 4262 O O . LYS B 1 71 ? 33.980 13.563 23.320 1.00 13.22 71 LYS B O 1
ATOM 4268 N N . GLY B 1 72 ? 34.815 15.670 23.539 1.00 12.28 72 GLY B N 1
ATOM 4269 C CA . GLY B 1 72 ? 36.232 15.316 23.360 1.00 13.42 72 GLY B CA 1
ATOM 4270 C C . GLY B 1 72 ? 36.578 15.048 21.912 1.00 12.38 72 GLY B C 1
ATOM 4271 O O . GLY B 1 72 ? 35.884 15.532 21.001 1.00 12.62 72 GLY B O 1
ATOM 4272 N N . LYS B 1 73 ? 37.666 14.313 21.704 1.00 15.06 73 LYS B N 1
ATOM 4273 C CA . LYS B 1 73 ? 38.135 14.008 20.339 1.00 13.75 73 LYS B CA 1
ATOM 4274 C C . LYS B 1 73 ? 37.288 12.875 19.779 1.00 15.17 73 LYS B C 1
ATOM 4275 O O . LYS B 1 73 ? 37.487 11.728 20.178 1.00 17.68 73 LYS B O 1
ATOM 4281 N N . VAL B 1 74 ? 36.352 13.205 18.898 1.00 14.58 74 VAL B N 1
ATOM 4282 C CA . VAL B 1 74 ? 35.383 12.201 18.369 1.00 14.43 74 VAL B CA 1
ATOM 4283 C C . VAL B 1 74 ? 35.700 11.911 16.905 1.00 14.02 74 VAL B C 1
ATOM 4284 O O . VAL B 1 74 ? 35.036 11.054 16.313 1.00 15.70 74 VAL B O 1
ATOM 4288 N N . VAL B 1 75 ? 36.687 12.606 16.336 1.00 15.50 75 VAL B N 1
ATOM 4289 C CA . VAL B 1 75 ? 37.137 12.405 14.933 1.00 17.09 75 VAL B CA 1
ATOM 4290 C C . VAL B 1 75 ? 38.603 11.983 14.990 1.00 17.58 75 VAL B C 1
ATOM 4291 O O . VAL B 1 75 ? 39.372 12.624 15.721 1.00 17.46 75 VAL B O 1
ATOM 4295 N N . THR B 1 76 ? 38.958 10.944 14.244 1.00 16.75 76 THR B N 1
ATOM 4296 C CA . THR B 1 76 ? 40.368 10.529 14.009 1.00 17.10 76 THR B CA 1
ATOM 4297 C C . THR B 1 76 ? 40.562 10.238 12.524 1.00 18.71 76 THR B C 1
ATOM 4298 O O . THR B 1 76 ? 39.563 10.076 11.815 1.00 16.69 76 THR B O 1
ATOM 4302 N N . LYS B 1 77 ? 41.811 10.171 12.059 1.00 19.92 77 LYS B N 1
ATOM 4303 C CA . LYS B 1 77 ? 42.122 9.792 10.660 1.00 20.57 77 LYS B CA 1
ATOM 4304 C C . LYS B 1 77 ? 41.475 8.435 10.373 1.00 17.00 77 LYS B C 1
ATOM 4305 O O . LYS B 1 77 ? 40.895 8.272 9.299 1.00 18.83 77 LYS B O 1
ATOM 4307 N N . GLU B 1 78 ? 41.574 7.494 11.310 1.00 19.05 78 GLU B N 1
ATOM 4308 C CA . GLU B 1 78 ? 41.060 6.113 11.130 1.00 20.10 78 GLU B CA 1
ATOM 4309 C C . GLU B 1 78 ? 39.534 6.153 10.992 1.00 18.67 78 GLU B C 1
ATOM 4310 O O . GLU B 1 78 ? 38.989 5.425 10.147 1.00 18.42 78 GLU B O 1
ATOM 4316 N N . LYS B 1 79 ? 38.857 6.973 11.795 1.00 16.53 79 LYS B N 1
ATOM 4317 C CA . LYS B 1 79 ? 37.370 7.035 11.754 1.00 16.47 79 LYS B CA 1
ATOM 4318 C C . LYS B 1 79 ? 36.910 7.635 10.424 1.00 14.62 79 LYS B C 1
ATOM 4319 O O . LYS B 1 79 ? 35.884 7.190 9.894 1.00 14.41 79 LYS B O 1
ATOM 4325 N N . ILE B 1 80 ? 37.620 8.635 9.911 1.00 15.82 80 ILE B N 1
ATOM 4326 C CA . ILE B 1 80 ? 37.308 9.236 8.587 1.00 15.69 80 ILE B CA 1
ATOM 4327 C C . ILE B 1 80 ? 37.484 8.163 7.504 1.00 17.66 80 ILE B C 1
ATOM 4328 O O . ILE B 1 80 ? 36.598 8.024 6.654 1.00 17.40 80 ILE B O 1
ATOM 4333 N N . GLN B 1 81 ? 38.597 7.427 7.514 1.00 18.64 81 GLN B N 1
ATOM 4334 C CA . GLN B 1 81 ? 38.855 6.402 6.471 1.00 20.58 81 GLN B CA 1
ATOM 4335 C C . GLN B 1 81 ? 37.787 5.301 6.552 1.00 16.42 81 GLN B C 1
ATOM 4336 O O . GLN B 1 81 ? 37.301 4.882 5.489 1.00 17.84 81 GLN B O 1
ATOM 4342 N N . GLU B 1 82 ? 37.436 4.855 7.759 1.00 19.31 82 GLU B N 1
ATOM 4343 C CA . GLU B 1 82 ? 36.391 3.817 7.975 1.00 19.02 82 GLU B CA 1
ATOM 4344 C C . GLU B 1 82 ? 35.070 4.299 7.357 1.00 17.42 82 GLU B C 1
ATOM 4345 O O . GLU B 1 82 ? 34.442 3.546 6.580 1.00 17.91 82 GLU B O 1
ATOM 4351 N N . ALA B 1 83 ? 34.652 5.527 7.669 1.00 15.30 83 ALA B N 1
ATOM 4352 C CA . ALA B 1 83 ? 33.383 6.084 7.155 1.00 14.84 83 ALA B CA 1
ATOM 4353 C C . ALA B 1 83 ? 33.451 6.203 5.633 1.00 16.36 83 ALA B C 1
ATOM 4354 O O . ALA B 1 83 ? 32.487 5.820 4.933 1.00 15.32 83 ALA B O 1
ATOM 4356 N N . LYS B 1 84 ? 34.552 6.735 5.113 1.00 17.25 84 LYS B N 1
ATOM 4357 C CA . LYS B 1 84 ? 34.743 6.855 3.650 1.00 16.42 84 LYS B CA 1
ATOM 4358 C C . LYS B 1 84 ? 34.511 5.488 2.985 1.00 15.31 84 LYS B C 1
ATOM 4359 O O . LYS B 1 84 ? 33.757 5.418 1.992 1.00 16.94 84 LYS B O 1
ATOM 4365 N N . ASP B 1 85 ? 35.140 4.437 3.512 1.00 15.57 85 ASP B N 1
ATOM 4366 C CA . ASP B 1 85 ? 35.110 3.080 2.901 1.00 17.28 85 ASP B CA 1
ATOM 4367 C C . ASP B 1 85 ? 33.695 2.500 2.986 1.00 16.48 85 ASP B C 1
ATOM 4368 O O . ASP B 1 85 ? 33.222 1.929 1.997 1.00 17.71 85 ASP B O 1
ATOM 4373 N N . VAL B 1 86 ? 33.007 2.669 4.116 1.00 15.82 86 VAL B N 1
ATOM 4374 C CA . VAL B 1 86 ? 31.618 2.150 4.276 1.00 14.86 86 VAL B CA 1
ATOM 4375 C C . VAL B 1 86 ? 30.693 2.894 3.309 1.00 13.17 86 VAL B C 1
ATOM 4376 O O . VAL B 1 86 ? 29.912 2.242 2.611 1.00 13.20 86 VAL B O 1
ATOM 4380 N N . TYR B 1 87 ? 30.734 4.225 3.291 1.00 13.39 87 TYR B N 1
ATOM 4381 C CA . TYR B 1 87 ? 29.753 5.020 2.514 1.00 13.24 87 TYR B CA 1
ATOM 4382 C C . TYR B 1 87 ? 29.959 4.812 1.008 1.00 14.61 87 TYR B C 1
ATOM 4383 O O . TYR B 1 87 ? 28.971 4.828 0.256 1.00 14.60 87 TYR B O 1
ATOM 4392 N N . LYS B 1 88 ? 31.202 4.599 0.578 1.00 15.88 88 LYS B N 1
ATOM 4393 C CA . LYS B 1 88 ? 31.479 4.280 -0.850 1.00 15.62 88 LYS B CA 1
ATOM 4394 C C . LYS B 1 88 ? 30.637 3.061 -1.261 1.00 16.74 88 LYS B C 1
ATOM 4395 O O . LYS B 1 88 ? 30.015 3.103 -2.341 1.00 18.11 88 LYS B O 1
ATOM 4401 N N . GLU B 1 89 ? 30.580 2.025 -0.418 1.00 15.06 89 GLU B N 1
ATOM 4402 C CA . GLU B 1 89 ? 29.826 0.783 -0.741 1.00 15.46 89 GLU B CA 1
ATOM 4403 C C . GLU B 1 89 ? 28.326 0.996 -0.510 1.00 15.80 89 GLU B C 1
ATOM 4404 O O . GLU B 1 89 ? 27.512 0.527 -1.295 1.00 15.59 89 GLU B O 1
ATOM 4410 N N . HIS B 1 90 ? 27.968 1.687 0.569 1.00 13.50 90 HIS B N 1
ATOM 4411 C CA . HIS B 1 90 ? 26.555 1.879 0.990 1.00 14.05 90 HIS B CA 1
ATOM 4412 C C . HIS B 1 90 ? 25.776 2.703 -0.046 1.00 12.32 90 HIS B C 1
ATOM 4413 O O . HIS B 1 90 ? 24.608 2.389 -0.319 1.00 12.78 90 HIS B O 1
ATOM 4420 N N . PHE B 1 91 ? 26.387 3.736 -0.608 1.00 14.59 91 PHE B N 1
ATOM 4421 C CA . PHE B 1 91 ? 25.748 4.579 -1.612 1.00 14.33 91 PHE B CA 1
ATOM 4422 C C . PHE B 1 91 ? 26.115 4.187 -3.032 1.00 16.45 91 PHE B C 1
ATOM 4423 O O . PHE B 1 91 ? 25.567 4.715 -3.970 1.00 15.59 91 PHE B O 1
ATOM 4431 N N . GLN B 1 92 ? 27.119 3.325 -3.165 1.00 19.12 92 GLN B N 1
ATOM 4432 C CA . GLN B 1 92 ? 27.675 2.924 -4.471 1.00 19.02 92 GLN B CA 1
ATOM 4433 C C . GLN B 1 92 ? 28.132 4.183 -5.249 1.00 20.91 92 GLN B C 1
ATOM 4434 O O . GLN B 1 92 ? 27.908 4.282 -6.432 1.00 24.01 92 GLN B O 1
ATOM 4440 N N . ASP B 1 93 ? 28.747 5.132 -4.541 1.00 17.70 93 ASP B N 1
ATOM 4441 C CA . ASP B 1 93 ? 29.160 6.419 -5.043 1.00 23.21 93 ASP B CA 1
ATOM 4442 C C . ASP B 1 93 ? 29.976 7.094 -3.968 1.00 24.76 93 ASP B C 1
ATOM 4443 O O . ASP B 1 93 ? 29.888 6.734 -2.789 1.00 23.36 93 ASP B O 1
ATOM 4448 N N . ASP B 1 94 ? 30.715 8.122 -4.348 1.00 25.06 94 ASP B N 1
ATOM 4449 C CA . ASP B 1 94 ? 31.503 8.864 -3.400 1.00 24.67 94 ASP B CA 1
ATOM 4450 C C . ASP B 1 94 ? 30.756 10.146 -3.093 1.00 28.74 94 ASP B C 1
ATOM 4451 O O . ASP B 1 94 ? 30.714 11.055 -3.891 1.00 35.28 94 ASP B O 1
ATOM 4456 N N . VAL B 1 95 ? 30.074 10.184 -1.969 1.00 20.67 95 VAL B N 1
ATOM 4457 C CA . VAL B 1 95 ? 29.360 11.368 -1.588 1.00 19.39 95 VAL B CA 1
ATOM 4458 C C . VAL B 1 95 ? 29.776 11.912 -0.220 1.00 17.82 95 VAL B C 1
ATOM 4459 O O . VAL B 1 95 ? 29.487 13.013 0.101 1.00 24.15 95 VAL B O 1
ATOM 4463 N N . PHE B 1 96 ? 30.560 11.152 0.490 1.00 19.31 96 PHE B N 1
ATOM 4464 C CA . PHE B 1 96 ? 30.980 11.453 1.884 1.00 16.43 96 PHE B CA 1
ATOM 4465 C C . PHE B 1 96 ? 31.891 12.689 1.928 1.00 20.03 96 PHE B C 1
ATOM 4466 O O . PHE B 1 96 ? 32.847 12.806 1.116 1.00 20.08 96 PHE B O 1
ATOM 4474 N N . ASN B 1 97 ? 31.616 13.585 2.877 1.00 15.62 97 ASN B N 1
ATOM 4475 C CA . ASN B 1 97 ? 32.312 14.885 3.051 1.00 16.77 97 ASN B CA 1
ATOM 4476 C C . ASN B 1 97 ? 33.632 14.659 3.797 1.00 17.09 97 ASN B C 1
ATOM 4477 O O . ASN B 1 97 ? 33.773 15.122 4.937 1.00 16.20 97 ASN B O 1
ATOM 4482 N N . GLU B 1 98 ? 34.589 13.990 3.158 1.00 18.10 98 GLU B N 1
ATOM 4483 C CA . GLU B 1 98 ? 35.908 13.700 3.772 1.00 16.70 98 GLU B CA 1
ATOM 4484 C C . GLU B 1 98 ? 36.594 15.018 4.155 1.00 15.52 98 GLU B C 1
ATOM 4485 O O . GLU B 1 98 ? 37.149 15.095 5.243 1.00 18.22 98 GLU B O 1
ATOM 4491 N N . LYS B 1 99 ? 36.543 16.015 3.277 1.00 18.04 99 LYS B N 1
ATOM 4492 C CA . LYS B 1 99 ? 37.217 17.322 3.494 1.00 17.29 99 LYS B CA 1
ATOM 4493 C C . LYS B 1 99 ? 36.628 17.996 4.733 1.00 16.59 99 LYS B C 1
ATOM 4494 O O . LYS B 1 99 ? 37.393 18.500 5.560 1.00 17.60 99 LYS B O 1
ATOM 4500 N N . GLY B 1 100 ? 35.303 17.955 4.866 1.00 16.77 100 GLY B N 1
ATOM 4501 C CA . GLY B 1 100 ? 34.595 18.585 5.992 1.00 16.66 100 GLY B CA 1
ATOM 4502 C C . GLY B 1 100 ? 35.004 17.966 7.313 1.00 14.00 100 GLY B C 1
ATOM 4503 O O . GLY B 1 100 ? 35.239 18.715 8.276 1.00 13.92 100 GLY B O 1
ATOM 4504 N N . TRP B 1 101 ? 35.072 16.639 7.385 1.00 14.21 101 TRP B N 1
ATOM 4505 C CA . TRP B 1 101 ? 35.478 15.941 8.628 1.00 15.20 101 TRP B CA 1
ATOM 4506 C C . TRP B 1 101 ? 36.976 16.153 8.885 1.00 14.27 101 TRP B C 1
ATOM 4507 O O . TRP B 1 101 ? 37.362 16.347 10.050 1.00 15.78 101 TRP B O 1
ATOM 4518 N N . ASN B 1 102 ? 37.798 16.139 7.835 1.00 16.18 102 ASN B N 1
ATOM 4519 C CA . ASN B 1 102 ? 39.250 16.426 7.990 1.00 17.54 10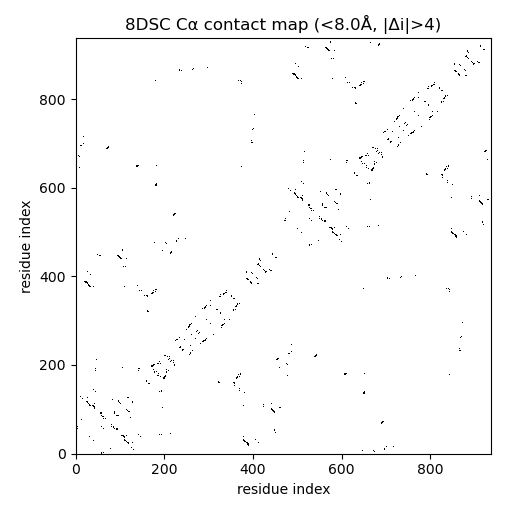2 ASN B CA 1
ATOM 4520 C C . ASN B 1 102 ? 39.478 17.826 8.571 1.00 16.04 102 ASN B C 1
ATOM 4521 O O . ASN B 1 102 ? 40.412 17.981 9.379 1.00 16.22 102 ASN B O 1
ATOM 4526 N N . TYR B 1 103 ? 38.665 18.800 8.182 1.00 16.26 103 TYR B N 1
ATOM 4527 C CA . TYR B 1 103 ? 38.743 20.187 8.697 1.00 16.32 103 TYR B CA 1
ATOM 4528 C C . TYR B 1 103 ? 38.580 20.168 10.220 1.00 17.50 103 TYR B C 1
ATOM 4529 O O . TYR B 1 103 ? 39.341 20.830 10.959 1.00 17.08 103 TYR B O 1
ATOM 4538 N N . ILE B 1 104 ? 37.575 19.436 10.713 1.00 15.65 104 ILE B N 1
ATOM 4539 C CA . ILE B 1 104 ? 37.321 19.365 12.179 1.00 14.97 104 ILE B CA 1
ATOM 4540 C C . ILE B 1 104 ? 38.512 18.691 12.860 1.00 15.06 104 ILE B C 1
ATOM 4541 O O . ILE B 1 104 ? 38.939 19.145 13.931 1.00 16.78 104 ILE B O 1
ATOM 4546 N N . LEU B 1 105 ? 39.022 17.627 12.280 1.00 15.56 105 LEU B N 1
ATOM 4547 C CA . LEU B 1 105 ? 40.158 16.955 12.865 1.00 17.60 105 LEU B CA 1
ATOM 4548 C C . LEU B 1 105 ? 41.378 17.881 12.926 1.00 17.27 105 LEU B C 1
ATOM 4549 O O . LEU B 1 105 ? 41.991 18.006 13.956 1.00 18.88 105 LEU B O 1
ATOM 4554 N N . GLU B 1 106 ? 41.668 18.559 11.832 1.00 17.42 106 GLU B N 1
ATOM 4555 C CA . GLU B 1 106 ? 42.841 19.443 11.772 1.00 19.30 106 GLU B CA 1
ATOM 4556 C C . GLU B 1 106 ? 42.772 20.716 12.588 1.00 20.05 106 GLU B C 1
ATOM 4557 O O . GLU B 1 106 ? 43.693 21.080 13.268 1.00 24.33 106 GLU B O 1
ATOM 4563 N N . LYS B 1 107 ? 41.650 21.385 12.506 1.00 17.03 107 LYS B N 1
ATOM 4564 C CA . LYS B 1 107 ? 41.441 22.637 13.175 1.00 19.96 107 LYS B CA 1
ATOM 4565 C C . LYS B 1 107 ? 41.115 22.591 14.652 1.00 20.99 107 LYS B C 1
ATOM 4566 O O . LYS B 1 107 ? 41.488 23.433 15.406 1.00 20.83 107 LYS B O 1
ATOM 4572 N N . TYR B 1 108 ? 40.402 21.559 15.040 1.00 18.09 108 TYR B N 1
ATOM 4573 C CA . TYR B 1 108 ? 39.842 21.473 16.413 1.00 17.48 108 TYR B CA 1
ATOM 4574 C C . TYR B 1 108 ? 40.286 20.188 17.099 1.00 16.91 108 TYR B C 1
ATOM 4575 O O . TYR B 1 108 ? 39.692 19.823 18.138 1.00 16.70 108 TYR B O 1
ATOM 4584 N N . ASP B 1 109 ? 41.300 19.507 16.562 1.00 18.26 109 ASP B N 1
ATOM 4585 C CA . ASP B 1 109 ? 41.768 18.213 17.121 1.00 18.69 109 ASP B CA 1
ATOM 4586 C C . ASP B 1 109 ? 40.550 17.290 17.311 1.00 16.10 109 ASP B C 1
ATOM 4587 O O . ASP B 1 109 ? 40.464 16.617 18.345 1.00 17.20 109 ASP B O 1
ATOM 4592 N N . GLY B 1 110 ? 39.632 17.294 16.348 1.00 16.40 110 GLY B N 1
ATOM 4593 C CA . GLY B 1 110 ? 38.481 16.368 16.290 1.00 16.12 110 GLY B CA 1
ATOM 4594 C C . GLY B 1 110 ? 37.397 16.659 17.316 1.00 15.47 110 GLY B C 1
ATOM 4595 O O . GLY B 1 110 ? 36.571 15.749 17.553 1.00 16.34 110 GLY B O 1
ATOM 4596 N N . HIS B 1 111 ? 37.389 17.852 17.910 1.00 13.00 111 HIS B N 1
ATOM 4597 C CA . HIS B 1 111 ? 36.330 18.330 18.839 1.00 13.10 111 HIS B CA 1
ATOM 4598 C C . HIS B 1 111 ? 35.258 19.033 18.011 1.00 14.06 111 HIS B C 1
ATOM 4599 O O . HIS B 1 111 ? 35.606 19.835 17.125 1.00 15.90 111 HIS B O 1
ATOM 4606 N N . LEU B 1 112 ? 33.988 18.751 18.281 1.00 11.98 112 LEU B N 1
ATOM 4607 C CA . LEU B 1 112 ? 32.881 19.273 17.449 1.00 12.18 112 LEU B CA 1
ATOM 4608 C C . LEU B 1 112 ? 32.652 20.756 17.705 1.00 10.83 112 LEU B C 1
ATOM 4609 O O . LEU B 1 112 ? 32.316 21.156 18.825 1.00 12.17 112 LEU B O 1
ATOM 4614 N N . PRO B 1 113 ? 32.748 21.605 16.652 1.00 12.06 113 PRO B N 1
ATOM 4615 C CA . PRO B 1 113 ? 32.437 23.030 16.768 1.00 12.55 113 PRO B CA 1
ATOM 4616 C C . PRO B 1 113 ? 30.928 23.282 16.725 1.00 11.92 113 PRO B C 1
ATOM 4617 O O . PRO B 1 113 ? 30.368 23.764 15.756 1.00 11.75 113 PRO B O 1
ATOM 4621 N N . ILE B 1 114 ? 30.318 22.951 17.854 1.00 11.90 114 ILE B N 1
ATOM 4622 C CA . ILE B 1 114 ? 28.849 22.975 18.092 1.00 11.57 114 ILE B CA 1
ATOM 4623 C C . ILE B 1 114 ? 28.607 23.631 19.443 1.00 10.43 114 ILE B C 1
ATOM 4624 O O . ILE B 1 114 ? 29.380 23.372 20.382 1.00 12.61 114 ILE B O 1
ATOM 4629 N N . GLU B 1 115 ? 27.536 24.414 19.539 1.00 10.43 115 GLU B N 1
ATOM 4630 C CA . GLU B 1 115 ? 27.020 24.908 20.834 1.00 10.70 115 GLU B CA 1
ATOM 4631 C C . GLU B 1 115 ? 25.606 24.365 21.021 1.00 9.10 115 GLU B C 1
ATOM 4632 O O . GLU B 1 115 ? 24.771 24.501 20.096 1.00 9.44 115 GLU B O 1
ATOM 4638 N N . ILE B 1 116 ? 25.387 23.728 22.167 1.00 9.63 116 ILE B N 1
ATOM 4639 C CA . ILE B 1 116 ? 24.046 23.235 22.571 1.00 9.84 116 ILE B CA 1
ATOM 4640 C C . ILE B 1 116 ? 23.627 23.985 23.823 1.00 9.20 116 ILE B C 1
ATOM 4641 O O . ILE B 1 116 ? 24.403 24.047 24.790 1.00 9.45 116 ILE B O 1
ATOM 4646 N N . LYS B 1 117 ? 22.429 24.542 23.777 1.00 9.78 117 LYS B N 1
ATOM 4647 C CA . LYS B 1 117 ? 21.787 25.190 24.936 1.00 9.95 117 LYS B CA 1
ATOM 4648 C C . LYS B 1 117 ? 20.570 24.366 25.326 1.00 9.81 117 LYS B C 1
ATOM 4649 O O . LYS B 1 117 ? 19.854 23.907 24.423 1.00 10.58 117 LYS B O 1
ATOM 4655 N N . ALA B 1 118 ? 20.347 24.157 26.610 1.00 8.98 118 ALA B N 1
ATOM 4656 C CA . ALA B 1 118 ? 19.281 23.237 27.058 1.00 9.01 118 ALA B CA 1
ATOM 4657 C C . ALA B 1 118 ? 18.650 23.720 28.353 1.00 8.98 118 ALA B C 1
ATOM 4658 O O . ALA B 1 118 ? 19.310 24.388 29.186 1.00 9.50 118 ALA B O 1
ATOM 4660 N N . VAL B 1 119 ? 17.396 23.338 28.549 1.00 8.98 119 VAL B N 1
ATOM 4661 C CA A VAL B 1 119 ? 16.701 23.556 29.842 0.61 9.99 119 VAL B CA 1
ATOM 4662 C CA B VAL B 1 119 ? 16.670 23.512 29.839 0.39 10.01 119 VAL B CA 1
ATOM 4663 C C . VAL B 1 119 ? 17.334 22.592 30.850 1.00 9.43 119 VAL B C 1
ATOM 4664 O O . VAL B 1 119 ? 17.811 21.517 30.484 1.00 9.59 119 VAL B O 1
ATOM 4671 N N . PRO B 1 120 ? 17.430 22.960 32.145 1.00 9.88 120 PRO B N 1
ATOM 4672 C CA . PRO B 1 120 ? 18.048 22.067 33.112 1.00 10.18 120 PRO B CA 1
ATOM 4673 C C . PRO B 1 120 ? 17.363 20.699 33.199 1.00 9.79 120 PRO B C 1
ATOM 4674 O O . PRO B 1 120 ? 16.147 20.591 33.101 1.00 10.35 120 PRO B O 1
ATOM 4678 N N . GLU B 1 121 ? 18.161 19.660 33.371 1.00 9.97 121 GLU B N 1
ATOM 4679 C CA . GLU B 1 121 ? 17.592 18.300 33.452 1.00 10.01 121 GLU B CA 1
ATOM 4680 C C . GLU B 1 121 ? 16.733 18.152 34.702 1.00 9.24 121 GLU B C 1
ATOM 4681 O O . GLU B 1 121 ? 17.042 18.700 35.784 1.00 10.45 121 GLU B O 1
ATOM 4687 N N . GLY B 1 122 ? 15.667 17.390 34.525 1.00 10.42 122 GLY B N 1
ATOM 4688 C CA . GLY B 1 122 ? 14.620 17.213 35.530 1.00 10.61 122 GLY B CA 1
ATOM 4689 C C . GLY B 1 122 ? 13.539 18.272 35.418 1.00 10.33 122 GLY B C 1
ATOM 4690 O O . GLY B 1 122 ? 12.497 18.103 36.033 1.00 11.49 122 GLY B O 1
ATOM 4691 N N . PHE B 1 123 ? 13.768 19.374 34.701 1.00 9.84 123 PHE B N 1
ATOM 4692 C CA . PHE B 1 123 ? 12.724 20.407 34.545 1.00 10.41 123 PHE B CA 1
ATOM 4693 C C . PHE B 1 123 ? 11.498 19.772 33.903 1.00 11.88 123 PHE B C 1
ATOM 4694 O O . PHE B 1 123 ? 11.604 18.956 32.980 1.00 11.05 123 PHE B O 1
ATOM 4702 N N . VAL B 1 124 ? 10.341 20.205 34.366 1.00 9.92 124 VAL B N 1
ATOM 4703 C CA . VAL B 1 124 ? 9.008 19.773 33.892 1.00 10.19 124 VAL B CA 1
ATOM 4704 C C . VAL B 1 124 ? 8.414 20.919 33.085 1.00 11.33 124 VAL B C 1
ATOM 4705 O O . VAL B 1 124 ? 8.143 21.988 33.656 1.00 12.48 124 VAL B O 1
ATOM 4709 N N . ILE B 1 125 ? 8.294 20.715 31.786 1.00 11.29 125 ILE B N 1
ATOM 4710 C CA . ILE B 1 125 ? 8.033 21.799 30.804 1.00 11.99 125 ILE B CA 1
ATOM 4711 C C . ILE B 1 125 ? 6.800 21.417 30.010 1.00 11.61 125 ILE B C 1
ATOM 4712 O O . ILE B 1 125 ? 6.709 20.305 29.481 1.00 10.32 125 ILE B O 1
ATOM 4717 N N . PRO B 1 126 ? 5.825 22.329 29.832 1.00 9.44 126 PRO B N 1
ATOM 4718 C CA . PRO B 1 126 ? 4.692 22.047 28.972 1.00 11.47 126 PRO B CA 1
ATOM 4719 C C . PRO B 1 126 ? 5.120 21.739 27.534 1.00 10.18 126 PRO B C 1
ATOM 4720 O O . PRO B 1 126 ? 6.143 22.217 27.054 1.00 10.62 126 PRO B O 1
ATOM 4724 N N . ARG B 1 127 ? 4.313 20.926 26.872 1.00 10.57 127 ARG B N 1
ATOM 4725 C CA . ARG B 1 127 ? 4.479 20.592 25.447 1.00 10.28 127 ARG B CA 1
ATOM 4726 C C . ARG B 1 127 ? 4.601 21.872 24.620 1.00 10.39 127 ARG B C 1
ATOM 4727 O O . ARG B 1 127 ? 3.969 22.901 24.955 1.00 11.75 127 ARG B O 1
ATOM 4735 N N . GLY B 1 128 ? 5.348 21.792 23.533 1.00 9.70 128 GLY B N 1
ATOM 4736 C CA . GLY B 1 128 ? 5.432 22.882 22.547 1.00 10.58 128 GLY B CA 1
ATOM 4737 C C . GLY B 1 128 ? 6.447 23.945 22.913 1.00 11.08 128 GLY B C 1
ATOM 4738 O O . GLY B 1 128 ? 6.348 25.044 22.360 1.00 13.05 128 GLY B O 1
ATOM 4739 N N . ASN B 1 129 ? 7.370 23.645 23.807 1.00 9.65 129 ASN B N 1
ATOM 4740 C CA . ASN B 1 129 ? 8.435 24.583 24.222 1.00 10.40 129 ASN B CA 1
ATOM 4741 C C . ASN B 1 129 ? 9.785 24.096 23.728 1.00 10.21 129 ASN B C 1
ATOM 4742 O O . ASN B 1 129 ? 10.051 22.881 23.678 1.00 9.92 129 ASN B O 1
ATOM 4747 N N . VAL B 1 130 ? 10.661 25.032 23.422 1.00 10.08 130 VAL B N 1
ATOM 4748 C CA . VAL B 1 130 ? 12.058 24.677 23.106 1.00 10.45 130 VAL B CA 1
ATOM 4749 C C . VAL B 1 130 ? 12.691 24.013 24.334 1.00 10.06 130 VAL B C 1
ATOM 4750 O O . VAL B 1 130 ? 12.614 24.572 25.451 1.00 10.56 130 VAL B O 1
ATOM 4754 N N . LEU B 1 131 ? 13.297 22.844 24.145 1.00 9.10 131 LEU B N 1
ATOM 4755 C CA . LEU B 1 131 ? 13.998 22.145 25.248 1.00 8.88 131 LEU B CA 1
ATOM 4756 C C . LEU B 1 131 ? 15.504 22.234 25.045 1.00 7.67 131 LEU B C 1
ATOM 4757 O O . LEU B 1 131 ? 16.243 22.309 26.031 1.00 8.77 131 LEU B O 1
ATOM 4762 N N . PHE B 1 132 ? 15.967 22.165 23.806 1.00 8.53 132 PHE B N 1
ATOM 4763 C CA . PHE B 1 132 ? 17.390 22.464 23.515 1.00 7.96 132 PHE B CA 1
ATOM 4764 C C . PHE B 1 132 ? 17.530 22.979 22.088 1.00 7.96 132 PHE B C 1
ATOM 4765 O O . PHE B 1 132 ? 16.648 22.780 21.243 1.00 8.32 132 PHE B O 1
ATOM 4773 N N . THR B 1 133 ? 18.633 23.684 21.867 1.00 9.06 133 THR B N 1
ATOM 4774 C CA . THR B 1 133 ? 19.013 24.240 20.557 1.00 8.60 133 THR B CA 1
ATOM 4775 C C . THR B 1 133 ? 20.432 23.803 20.240 1.00 8.50 133 THR B C 1
ATOM 4776 O O . THR B 1 133 ? 21.219 23.523 21.149 1.00 9.21 133 THR B O 1
ATOM 4780 N N . VAL B 1 134 ? 20.719 23.740 18.951 1.00 9.14 134 VAL B N 1
ATOM 4781 C CA . VAL B 1 134 ? 22.027 23.278 18.411 1.00 8.99 134 VAL B CA 1
ATOM 4782 C C . VAL B 1 134 ? 22.428 24.233 17.298 1.00 9.18 134 VAL B C 1
ATOM 4783 O O . VAL B 1 134 ? 21.597 24.545 16.440 1.00 9.57 134 VAL B O 1
ATOM 4787 N N . GLU B 1 135 ? 23.673 24.676 17.301 1.00 9.35 135 GLU B N 1
ATOM 4788 C CA . GLU B 1 135 ? 24.183 25.485 16.173 1.00 11.07 135 GLU B CA 1
ATOM 4789 C C . GLU B 1 135 ? 25.682 25.244 16.037 1.00 11.00 135 GLU B C 1
ATOM 4790 O O . GLU B 1 135 ? 26.341 24.905 17.019 1.00 11.26 135 GLU B O 1
ATOM 4796 N N . ASN B 1 136 ? 26.188 25.427 14.826 1.00 10.85 136 ASN B N 1
ATOM 4797 C CA . ASN B 1 136 ? 27.632 25.331 14.541 1.00 12.32 136 ASN B CA 1
ATOM 4798 C C . ASN B 1 136 ? 28.316 26.634 14.964 1.00 12.34 136 ASN B C 1
ATOM 4799 O O . ASN B 1 136 ? 27.710 27.702 14.844 1.00 13.74 136 ASN B O 1
ATOM 4804 N N . THR B 1 137 ? 29.546 26.525 15.455 1.00 11.85 137 THR B N 1
ATOM 4805 C CA . THR B 1 137 ? 30.348 27.675 15.950 1.00 12.48 137 THR B CA 1
ATOM 4806 C C . THR B 1 137 ? 31.416 28.067 14.934 1.00 15.83 137 THR B C 1
ATOM 4807 O O . THR B 1 137 ? 32.103 29.055 15.182 1.00 18.40 137 THR B O 1
ATOM 4811 N N . ASP B 1 138 ? 31.529 27.323 13.850 1.00 14.38 138 ASP B N 1
ATOM 4812 C CA . ASP B 1 138 ? 32.472 27.606 12.738 1.00 14.21 138 ASP B CA 1
ATOM 4813 C C . ASP B 1 138 ? 31.654 27.585 11.455 1.00 15.87 138 ASP B C 1
ATOM 4814 O O . ASP B 1 138 ? 30.983 26.586 11.191 1.00 14.12 138 ASP B O 1
ATOM 4819 N N . PRO B 1 139 ? 31.701 28.635 10.601 1.00 15.81 139 PRO B N 1
ATOM 4820 C CA . PRO B 1 139 ? 30.926 28.655 9.360 1.00 16.54 139 PRO B CA 1
ATOM 4821 C C . PRO B 1 139 ? 31.200 27.489 8.396 1.00 15.72 139 PRO B C 1
ATOM 4822 O O . PRO B 1 139 ? 30.310 27.117 7.636 1.00 16.77 139 PRO B O 1
ATOM 4826 N N . GLU B 1 140 ? 32.397 26.905 8.440 1.00 16.53 140 GLU B N 1
ATOM 4827 C CA . GLU B 1 140 ? 32.742 25.733 7.597 1.00 18.35 140 GLU B CA 1
ATOM 4828 C C . GLU B 1 140 ? 31.895 24.516 8.001 1.00 16.58 140 GLU B C 1
ATOM 4829 O O . GLU B 1 140 ? 31.733 23.595 7.184 1.00 16.04 140 GLU B O 1
ATOM 4835 N N . CYS B 1 141 ? 31.375 24.506 9.224 1.00 14.64 141 CYS B N 1
ATOM 4836 C CA . CYS B 1 141 ? 30.694 23.320 9.796 1.00 14.00 141 CYS B CA 1
ATOM 4837 C C . CYS B 1 141 ? 29.177 23.555 9.872 1.00 12.63 141 CYS B C 1
ATOM 4838 O O . CYS B 1 141 ? 28.526 22.934 10.718 1.00 12.71 141 CYS B O 1
ATOM 4841 N N . TYR B 1 142 ? 28.613 24.328 8.943 1.00 12.57 142 TYR B N 1
ATOM 4842 C CA . TYR B 1 142 ? 27.152 24.544 8.797 1.00 12.81 142 TYR B CA 1
ATOM 4843 C C . TYR B 1 142 ? 26.428 23.191 8.729 1.00 12.88 142 TYR B C 1
ATOM 4844 O O . TYR B 1 142 ? 25.305 23.112 9.190 1.00 11.89 142 TYR B O 1
ATOM 4853 N N . TRP B 1 143 ? 27.053 22.177 8.133 1.00 11.56 143 TRP B N 1
ATOM 4854 C CA . TRP B 1 143 ? 26.468 20.833 7.867 1.00 10.22 143 TRP B CA 1
ATOM 4855 C C . TRP B 1 143 ? 26.434 19.996 9.152 1.00 10.72 143 TRP B C 1
ATOM 4856 O O . TRP B 1 143 ? 25.746 18.955 9.166 1.00 11.63 143 TRP B O 1
ATOM 4867 N N . LEU B 1 144 ? 27.167 20.390 10.192 1.00 10.31 144 LEU B N 1
ATOM 4868 C CA . LEU B 1 144 ? 27.365 19.514 11.373 1.00 10.21 144 LEU B CA 1
ATOM 4869 C C . LEU B 1 144 ? 26.125 19.566 12.274 1.00 10.43 144 LEU B C 1
ATOM 4870 O O . LEU B 1 144 ? 25.829 18.563 12.938 1.00 10.69 144 LEU B O 1
ATOM 4875 N N . THR B 1 145 ? 25.436 20.701 12.329 1.00 10.14 145 THR B N 1
ATOM 4876 C CA . THR B 1 145 ? 24.257 20.883 13.206 1.00 10.38 145 THR B CA 1
ATOM 4877 C C . THR B 1 145 ? 23.286 19.721 13.010 1.00 10.04 145 THR B C 1
ATOM 4878 O O . THR B 1 145 ? 22.890 19.084 14.015 1.00 11.28 145 THR B O 1
ATOM 4882 N N . ASN B 1 146 ? 22.926 19.425 11.767 1.00 9.34 146 ASN B N 1
ATOM 4883 C CA . ASN B 1 146 ? 21.883 18.402 11.527 1.00 10.81 146 ASN B CA 1
ATOM 4884 C C . ASN B 1 146 ? 22.511 17.023 11.311 1.00 10.36 146 ASN B C 1
ATOM 4885 O O . ASN B 1 146 ? 21.770 16.047 11.394 1.00 10.21 146 ASN B O 1
ATOM 4890 N N . TRP B 1 147 ? 23.820 16.903 11.135 1.00 9.73 147 TRP B N 1
ATOM 4891 C CA . TRP B 1 147 ? 24.483 15.576 11.194 1.00 10.93 147 TRP B CA 1
ATOM 4892 C C . TRP B 1 147 ? 24.105 14.884 12.501 1.00 10.30 147 TRP B C 1
ATOM 4893 O O . TRP B 1 147 ? 23.814 13.677 12.490 1.00 10.40 147 TRP B O 1
ATOM 4904 N N . ILE B 1 148 ? 24.162 15.615 13.608 1.00 9.80 148 ILE B N 1
ATOM 4905 C CA . ILE B 1 148 ? 23.995 15.035 14.968 1.00 8.50 148 ILE B CA 1
ATOM 4906 C C . ILE B 1 148 ? 22.527 15.078 15.391 1.00 8.94 148 ILE B C 1
ATOM 4907 O O . ILE B 1 148 ? 22.271 14.711 16.545 1.00 9.39 148 ILE B O 1
ATOM 4912 N N . GLU B 1 149 ? 21.590 15.399 14.498 1.00 9.19 149 GLU B N 1
ATOM 4913 C CA . GLU B 1 149 ? 20.149 15.274 14.826 1.00 9.94 149 GLU B CA 1
ATOM 4914 C C . GLU B 1 149 ? 19.860 13.853 15.306 1.00 8.54 149 GLU B C 1
ATOM 4915 O O . GLU B 1 149 ? 19.176 13.678 16.312 1.00 8.80 149 GLU B O 1
ATOM 4921 N N . THR B 1 150 ? 20.327 12.841 14.575 1.00 8.71 150 THR B N 1
ATOM 4922 C CA . THR B 1 150 ? 19.902 11.444 14.848 1.00 9.01 150 THR B CA 1
ATOM 4923 C C . THR B 1 150 ? 20.266 11.060 16.286 1.00 9.14 150 THR B C 1
ATOM 4924 O O . THR B 1 150 ? 19.405 10.544 17.030 1.00 9.27 150 THR B O 1
ATOM 4928 N N . ILE B 1 151 ? 21.504 11.328 16.684 1.00 8.83 151 ILE B N 1
ATOM 4929 C CA A ILE B 1 151 ? 22.047 11.026 18.047 0.52 9.02 151 ILE B CA 1
ATOM 4930 C CA B ILE B 1 151 ? 21.947 10.928 18.040 0.48 9.06 151 ILE B CA 1
ATOM 4931 C C . ILE B 1 151 ? 21.230 11.788 19.098 1.00 9.03 151 ILE B C 1
ATOM 4932 O O . ILE B 1 151 ? 20.859 11.220 20.134 1.00 9.73 151 ILE B O 1
ATOM 4941 N N . LEU B 1 152 ? 21.007 13.064 18.858 1.00 8.94 152 LEU B N 1
ATOM 4942 C CA . LEU B 1 152 ? 20.358 13.936 19.871 1.00 8.17 152 LEU B CA 1
ATOM 4943 C C . LEU B 1 152 ? 18.873 13.596 19.992 1.00 9.43 152 LEU B C 1
ATOM 4944 O O . LEU B 1 152 ? 18.342 13.674 21.104 1.00 8.70 152 LEU B O 1
ATOM 4949 N N . VAL B 1 153 ? 18.206 13.257 18.904 1.00 8.70 153 VAL B N 1
ATOM 4950 C CA . VAL B 1 153 ? 16.749 12.976 18.925 1.00 8.51 153 VAL B CA 1
ATOM 4951 C C . VAL B 1 153 ? 16.486 11.719 19.752 1.00 7.84 153 VAL B C 1
ATOM 4952 O O . VAL B 1 153 ? 15.387 11.614 20.286 1.00 7.55 153 VAL B O 1
ATOM 4956 N N . GLN B 1 154 ? 17.456 10.826 19.919 1.00 7.93 154 GLN B N 1
ATOM 4957 C CA A GLN B 1 154 ? 17.277 9.640 20.798 0.51 8.58 154 GLN B CA 1
ATOM 4958 C CA B GLN B 1 154 ? 17.269 9.642 20.797 0.49 8.58 154 GLN B CA 1
ATOM 4959 C C . GLN B 1 154 ? 17.024 10.074 22.251 1.00 8.66 154 GLN B C 1
ATOM 4960 O O . GLN B 1 154 ? 16.620 9.219 23.044 1.00 8.45 154 GLN B O 1
ATOM 4971 N N . SER B 1 155 ? 17.253 11.339 22.606 1.00 8.12 155 SER B N 1
ATOM 4972 C CA A SER B 1 155 ? 16.826 11.836 23.935 0.73 7.78 155 SER B CA 1
ATOM 4973 C CA B SER B 1 155 ? 16.793 11.942 23.885 0.27 7.72 155 SER B CA 1
ATOM 4974 C C . SER B 1 155 ? 15.309 11.650 24.101 1.00 6.92 155 SER B C 1
ATOM 4975 O O . SER B 1 155 ? 14.840 11.726 25.242 1.00 7.76 155 SER B O 1
ATOM 4980 N N . TRP B 1 156 ? 14.555 11.443 23.024 1.00 7.01 156 TRP B N 1
ATOM 4981 C CA . TRP B 1 156 ? 13.095 11.211 23.151 1.00 7.09 156 TRP B CA 1
ATOM 4982 C C . TRP B 1 156 ? 12.886 10.110 24.186 1.00 6.68 156 TRP B C 1
ATOM 4983 O O . TRP B 1 156 ? 11.889 10.152 24.919 1.00 7.02 156 TRP B O 1
ATOM 4994 N N . TYR B 1 157 ? 13.745 9.113 24.188 1.00 6.69 157 TYR B N 1
ATOM 4995 C CA . TYR B 1 157 ? 13.496 7.888 24.976 1.00 6.56 157 TYR B CA 1
ATOM 4996 C C . TYR B 1 157 ? 13.566 8.194 26.467 1.00 6.75 157 TYR B C 1
ATOM 4997 O O . TYR B 1 157 ? 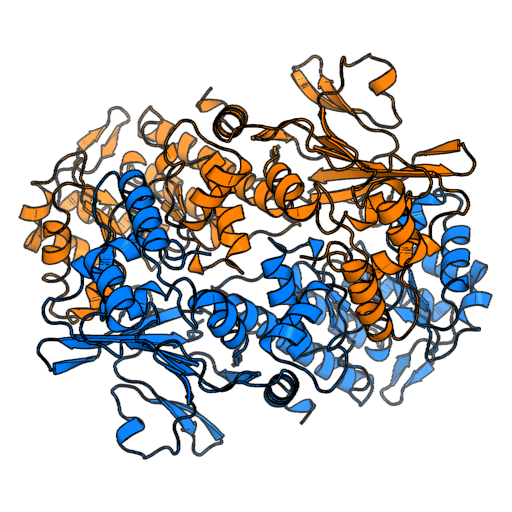12.590 7.952 27.174 1.00 6.98 157 TYR B O 1
ATOM 5006 N N . PRO B 1 158 ? 14.687 8.700 27.016 1.00 7.04 158 PRO B N 1
ATOM 5007 C CA . PRO B 1 158 ? 14.703 9.015 28.443 1.00 6.71 158 PRO B CA 1
ATOM 5008 C C . PRO B 1 158 ? 13.652 10.075 28.793 1.00 7.60 158 PRO B C 1
ATOM 5009 O O . PRO B 1 158 ? 13.068 9.990 29.860 1.00 8.10 158 PRO B O 1
ATOM 5013 N N . ILE B 1 159 ? 13.411 11.054 27.937 1.00 6.45 159 ILE B N 1
ATOM 5014 C CA . ILE B 1 159 ? 12.340 12.051 28.217 1.00 7.26 159 ILE B CA 1
ATOM 5015 C C . ILE B 1 159 ? 11.020 11.298 28.385 1.00 8.00 159 ILE B C 1
ATOM 5016 O O . ILE B 1 159 ? 10.248 11.580 29.321 1.00 7.40 159 ILE B O 1
ATOM 5021 N N . THR B 1 160 ? 10.699 10.401 27.462 1.00 7.13 160 THR B N 1
ATOM 5022 C CA . THR B 1 160 ? 9.377 9.750 27.434 1.00 7.46 160 THR B CA 1
ATOM 5023 C C . THR B 1 160 ? 9.248 8.759 28.590 1.00 6.76 160 THR B C 1
ATOM 5024 O O . THR B 1 160 ? 8.182 8.727 29.251 1.00 7.22 160 THR B O 1
ATOM 5028 N N . VAL B 1 161 ? 10.300 8.011 28.888 1.00 7.07 161 VAL B N 1
ATOM 5029 C CA . VAL B 1 161 ? 10.226 7.090 30.051 1.00 6.96 161 VAL B CA 1
ATOM 5030 C C . VAL B 1 161 ? 10.008 7.927 31.309 1.00 7.47 161 VAL B C 1
ATOM 5031 O O . VAL B 1 161 ? 9.144 7.555 32.137 1.00 7.56 161 VAL B O 1
ATOM 5035 N N . ALA B 1 162 ? 10.807 8.970 31.516 1.00 7.76 162 ALA B N 1
ATOM 5036 C CA . ALA B 1 162 ? 10.720 9.778 32.747 1.00 6.32 162 ALA B CA 1
ATOM 5037 C C . ALA B 1 162 ? 9.335 10.404 32.844 1.00 7.75 162 ALA B C 1
ATOM 5038 O O . ALA B 1 162 ? 8.764 10.448 33.940 1.00 8.61 162 ALA B O 1
ATOM 5040 N N . THR B 1 163 ? 8.815 10.901 31.738 1.00 7.87 163 THR B N 1
ATOM 5041 C CA . THR B 1 163 ? 7.505 11.577 31.700 1.00 7.89 163 THR B CA 1
ATOM 5042 C C . THR B 1 163 ? 6.409 10.565 32.044 1.00 8.39 163 THR B C 1
ATOM 5043 O O . THR B 1 163 ? 5.553 10.880 32.887 1.00 8.61 163 THR B O 1
ATOM 5047 N N . ASN B 1 164 ? 6.392 9.416 31.378 1.00 7.37 164 ASN B N 1
ATOM 5048 C CA . ASN B 1 164 ? 5.324 8.405 31.585 1.00 8.25 164 ASN B CA 1
ATOM 5049 C C . ASN B 1 164 ? 5.419 7.818 32.997 1.00 8.44 164 ASN B C 1
ATOM 5050 O O . ASN B 1 164 ? 4.393 7.566 33.609 1.00 9.01 164 ASN B O 1
ATOM 5055 N N . SER B 1 165 ? 6.620 7.641 33.513 1.00 7.13 165 SER B N 1
ATOM 5056 C CA . SER B 1 165 ? 6.830 7.181 34.908 1.00 7.59 165 SER B CA 1
ATOM 5057 C C . SER B 1 165 ? 6.250 8.231 35.865 1.00 8.99 165 SER B C 1
ATOM 5058 O O . SER B 1 165 ? 5.545 7.873 36.828 1.00 8.55 165 SER B O 1
ATOM 5061 N N . ARG B 1 166 ? 6.521 9.509 35.613 1.00 8.86 166 ARG B N 1
ATOM 5062 C CA . ARG B 1 166 ? 6.021 10.608 36.477 1.00 8.95 166 ARG B CA 1
ATOM 5063 C C . ARG B 1 166 ? 4.487 10.658 36.403 1.00 8.59 166 ARG B C 1
ATOM 5064 O O . ARG B 1 166 ? 3.848 10.899 37.433 1.00 9.70 166 ARG B O 1
ATOM 5072 N N . GLU B 1 167 ? 3.885 10.446 35.242 1.00 8.98 167 GLU B N 1
ATOM 5073 C CA . GLU B 1 167 ? 2.406 10.468 35.141 1.00 8.82 167 GLU B CA 1
ATOM 5074 C C . GLU B 1 167 ? 1.830 9.325 35.975 1.00 9.49 167 GLU B C 1
ATOM 5075 O O . GLU B 1 167 ? 0.755 9.488 36.594 1.00 10.00 167 GLU B O 1
ATOM 5081 N N . GLN B 1 168 ? 2.492 8.180 36.004 1.00 8.46 168 GLN B N 1
ATOM 5082 C CA . GLN B 1 168 ? 2.032 7.060 36.865 1.00 8.81 168 GLN B CA 1
ATOM 5083 C C . GLN B 1 168 ? 2.191 7.444 38.334 1.00 9.50 168 GLN B C 1
ATOM 5084 O O . GLN B 1 168 ? 1.308 7.096 39.155 1.00 9.97 168 GLN B O 1
ATOM 5090 N N . LYS B 1 169 ? 3.242 8.157 38.682 1.00 9.19 169 LYS B N 1
ATOM 5091 C CA . LYS B 1 169 ? 3.429 8.636 40.063 1.00 9.32 169 LYS B CA 1
ATOM 5092 C C . LYS B 1 169 ? 2.274 9.557 40.449 1.00 10.28 169 LYS B C 1
ATOM 5093 O O . LYS B 1 169 ? 1.855 9.506 41.619 1.00 9.88 169 LYS B O 1
ATOM 5099 N N . LYS B 1 170 ? 1.786 10.401 39.545 1.00 9.32 170 LYS B N 1
ATOM 5100 C CA . LYS B 1 170 ? 0.658 11.311 39.855 1.00 9.24 170 LYS B CA 1
ATOM 5101 C C . LYS B 1 170 ? -0.580 10.484 40.183 1.00 10.05 170 LYS B C 1
ATOM 5102 O O . LYS B 1 170 ? -1.295 10.842 41.133 1.00 11.67 170 LYS B O 1
ATOM 5108 N N . ILE B 1 171 ? -0.839 9.423 39.428 1.00 9.86 171 ILE B N 1
ATOM 5109 C CA . ILE B 1 171 ? -2.001 8.521 39.691 1.00 10.88 171 ILE B CA 1
ATOM 5110 C C . ILE B 1 171 ? -1.827 7.861 41.052 1.00 9.82 171 ILE B C 1
ATOM 5111 O O . ILE B 1 171 ? -2.752 7.892 41.883 1.00 10.90 171 ILE B O 1
ATOM 5116 N N . LEU B 1 172 ? -0.662 7.301 41.330 1.00 9.07 172 LEU B N 1
ATOM 5117 C CA . LEU B 1 172 ? -0.419 6.627 42.622 1.00 9.49 172 LEU B CA 1
ATOM 5118 C C . LEU B 1 172 ? -0.559 7.646 43.751 1.00 10.54 172 LEU B C 1
ATOM 5119 O O . LEU B 1 172 ? -1.147 7.288 44.786 1.00 10.88 172 LEU B O 1
ATOM 5124 N N . ALA B 1 173 ? -0.058 8.872 43.592 1.00 10.78 173 ALA B N 1
ATOM 5125 C CA . ALA B 1 173 ? -0.112 9.890 44.658 1.00 11.15 173 ALA B CA 1
ATOM 5126 C C . ALA B 1 173 ? -1.572 10.216 44.945 1.00 10.95 173 ALA B C 1
ATOM 5127 O O . ALA B 1 173 ? -1.940 10.287 46.144 1.00 11.75 173 ALA B O 1
ATOM 5129 N N . LYS B 1 174 ? -2.373 10.438 43.919 1.00 10.40 174 LYS B N 1
ATOM 5130 C CA . LYS B 1 174 ? -3.804 10.794 44.093 1.00 12.69 174 LYS B CA 1
ATOM 5131 C C . LYS B 1 174 ? -4.491 9.702 44.914 1.00 12.23 174 LYS B C 1
ATOM 5132 O O . LYS B 1 174 ? -5.174 10.019 45.923 1.00 11.96 174 LYS B O 1
ATOM 5138 N N . TYR B 1 175 ? -4.317 8.443 44.549 1.00 10.05 175 TYR B N 1
ATOM 5139 C CA . TYR B 1 175 ? -5.085 7.349 45.192 1.00 10.25 175 TYR B CA 1
ATOM 5140 C C . TYR B 1 175 ? -4.485 7.002 46.551 1.00 11.74 175 TYR B C 1
ATOM 5141 O O . TYR B 1 175 ? -5.249 6.648 47.455 1.00 12.20 175 TYR B O 1
ATOM 5150 N N . LEU B 1 176 ? -3.184 7.108 46.728 1.00 10.00 176 LEU B N 1
ATOM 5151 C CA . LEU B 1 176 ? -2.613 6.867 48.036 1.00 11.23 176 LEU B CA 1
ATOM 5152 C C . LEU B 1 176 ? -3.091 7.952 49.015 1.00 13.36 176 LEU B C 1
ATOM 5153 O O . LEU B 1 176 ? -3.460 7.667 50.120 1.00 13.78 176 LEU B O 1
ATOM 5158 N N . LEU B 1 177 ? -3.086 9.199 48.576 1.00 12.94 177 LEU B N 1
ATOM 5159 C CA . LEU B 1 177 ? -3.542 10.278 49.431 1.00 17.69 177 LEU B CA 1
ATOM 5160 C C . LEU B 1 177 ? -5.020 10.105 49.794 1.00 14.33 177 LEU B C 1
ATOM 5161 O O . LEU B 1 177 ? -5.384 10.225 50.950 1.00 16.76 177 LEU B O 1
ATOM 5166 N N . GLU B 1 178 ? -5.846 9.768 48.816 1.00 13.24 178 GLU B N 1
ATOM 5167 C CA . GLU B 1 178 ? -7.269 9.573 49.037 1.00 15.80 178 GLU B CA 1
ATOM 5168 C C . GLU B 1 178 ? -7.582 8.401 49.966 1.00 17.52 178 GLU B C 1
ATOM 5169 O O . GLU B 1 178 ? -8.449 8.499 50.798 1.00 19.56 178 GLU B O 1
ATOM 5175 N N . THR B 1 179 ? -6.872 7.297 49.816 1.00 12.71 179 THR B N 1
ATOM 5176 C CA . THR B 1 179 ? -7.153 6.126 50.643 1.00 11.87 179 THR B CA 1
ATOM 5177 C C . THR B 1 179 ? -6.404 6.026 51.966 1.00 13.34 179 THR B C 1
ATOM 5178 O O . THR B 1 179 ? -6.779 5.247 52.801 1.00 14.59 179 THR B O 1
ATOM 5182 N N . SER B 1 180 ? -5.324 6.777 52.118 1.00 12.75 180 SER B N 1
ATOM 5183 C CA . SER B 1 180 ? -4.538 6.719 53.343 1.00 13.99 180 SER B CA 1
ATOM 5184 C C . SER B 1 180 ? -4.302 8.037 54.070 1.00 18.00 180 SER B C 1
ATOM 5185 O O . SER B 1 180 ? -3.953 8.025 55.229 1.00 17.65 180 SER B O 1
ATOM 5188 N N . GLY B 1 181 ? -4.484 9.157 53.390 1.00 15.26 181 GLY B N 1
ATOM 5189 C CA . GLY B 1 181 ? -4.236 10.458 53.981 1.00 18.32 181 GLY B CA 1
ATOM 5190 C C . GLY B 1 181 ? -2.808 10.949 53.933 1.00 19.29 181 GLY B C 1
ATOM 5191 O O . GLY B 1 181 ? -2.512 11.974 54.469 1.00 21.25 181 GLY B O 1
ATOM 5192 N N . ASN B 1 182 ? -1.925 10.204 53.291 1.00 16.47 182 ASN B N 1
ATOM 5193 C CA . ASN B 1 182 ? -0.524 10.590 53.179 1.00 16.71 182 ASN B CA 1
ATOM 5194 C C . ASN B 1 182 ? 0.140 9.942 51.963 1.00 18.18 182 ASN B C 1
ATOM 5195 O O . ASN B 1 182 ? -0.492 9.198 51.266 1.00 15.55 182 ASN B O 1
ATOM 5200 N N . LEU B 1 183 ? 1.384 10.302 51.710 1.00 15.30 183 LEU B N 1
ATOM 5201 C CA . LEU B 1 183 ? 2.144 9.789 50.538 1.00 13.37 183 LEU B CA 1
ATOM 5202 C C . LEU B 1 183 ? 3.258 8.841 50.984 1.00 14.96 183 LEU B C 1
ATOM 5203 O O . LEU B 1 183 ? 4.173 8.578 50.197 1.00 14.82 183 LEU B O 1
ATOM 5208 N N . ASP B 1 184 ? 3.204 8.301 52.197 1.00 16.84 184 ASP B N 1
ATOM 5209 C CA . ASP B 1 184 ? 4.271 7.394 52.687 1.00 17.56 184 ASP B CA 1
ATOM 5210 C C . ASP B 1 184 ? 4.453 6.237 51.695 1.00 15.21 184 ASP B C 1
ATOM 5211 O O . ASP B 1 184 ? 3.456 5.580 51.351 1.00 18.05 184 ASP B O 1
ATOM 5216 N N . GLY B 1 185 ? 5.692 6.008 51.268 1.00 16.27 185 GLY B N 1
ATOM 5217 C CA . GLY B 1 185 ? 6.051 4.875 50.399 1.00 16.64 185 GLY B CA 1
ATOM 5218 C C . GLY B 1 185 ? 5.766 5.129 48.926 1.00 13.36 185 GLY B C 1
ATOM 5219 O O . GLY B 1 185 ? 6.039 4.223 48.157 1.00 14.09 185 GLY B O 1
ATOM 5220 N N . LEU B 1 186 ? 5.259 6.303 48.544 1.00 13.10 186 LEU B N 1
ATOM 5221 C CA . LEU B 1 186 ? 4.927 6.608 47.129 1.00 11.64 186 LEU B CA 1
ATOM 5222 C C . LEU B 1 186 ? 6.096 6.219 46.217 1.00 12.19 186 LEU B C 1
ATOM 5223 O O . LEU B 1 186 ? 5.844 5.608 45.161 1.00 11.19 186 LEU B O 1
ATOM 5228 N N . GLU B 1 187 ? 7.320 6.594 46.581 1.00 11.69 187 GLU B N 1
ATOM 5229 C CA . GLU B 1 187 ? 8.503 6.471 45.694 1.00 12.40 187 GLU B CA 1
ATOM 5230 C C . GLU B 1 187 ? 8.903 4.998 45.551 1.00 11.65 187 GLU B C 1
ATOM 5231 O O . GLU B 1 187 ? 9.834 4.725 44.796 1.00 11.46 187 GLU B O 1
ATOM 5237 N N . TYR B 1 188 ? 8.212 4.065 46.214 1.00 9.69 188 TYR B N 1
ATOM 5238 C CA . TYR B 1 188 ? 8.476 2.612 46.067 1.00 10.77 188 TYR B CA 1
ATOM 5239 C C . TYR B 1 188 ? 7.322 1.896 45.363 1.00 10.11 188 TYR B C 1
ATOM 5240 O O . TYR B 1 188 ? 7.398 0.675 45.203 1.00 10.60 188 TYR B O 1
ATOM 5249 N N . LYS B 1 189 ? 6.287 2.609 44.936 1.00 9.14 189 LYS B N 1
ATOM 5250 C CA . LYS B 1 189 ? 5.018 1.952 44.527 1.00 10.86 189 LYS B CA 1
ATOM 5251 C C . LYS B 1 189 ? 5.032 1.505 43.060 1.00 9.87 189 LYS B C 1
ATOM 5252 O O . LYS B 1 189 ? 4.124 0.754 42.691 1.00 10.17 189 LYS B O 1
ATOM 5258 N N . LEU B 1 190 ? 5.996 1.943 42.259 1.00 7.74 190 LEU B N 1
ATOM 5259 C CA . LEU B 1 190 ? 6.109 1.476 40.866 1.00 7.99 190 LEU B CA 1
ATOM 5260 C C . LEU B 1 190 ? 7.543 0.995 40.694 1.00 7.88 190 LEU B C 1
ATOM 5261 O O . LEU B 1 190 ? 8.445 1.792 40.622 1.00 9.89 190 LEU B O 1
ATOM 5266 N N . HIS B 1 191 ? 7.696 -0.309 40.542 1.00 8.02 191 HIS B N 1
ATOM 5267 C CA . HIS B 1 191 ? 9.001 -0.968 40.470 1.00 7.79 191 HIS B CA 1
ATOM 5268 C C . HIS B 1 191 ? 9.310 -1.417 39.055 1.00 8.23 191 HIS B C 1
ATOM 5269 O O . HIS B 1 191 ? 8.492 -1.981 38.397 1.00 8.69 191 HIS B O 1
ATOM 5276 N N . ASP B 1 192 ? 10.525 -1.155 38.615 1.00 7.67 192 ASP B N 1
ATOM 5277 C CA . ASP B 1 192 ? 10.926 -1.488 37.240 1.00 7.79 192 ASP B CA 1
ATOM 5278 C C . ASP B 1 192 ? 11.299 -2.973 37.116 1.00 7.45 192 ASP B C 1
ATOM 5279 O O . ASP B 1 192 ? 12.206 -3.451 37.735 1.00 8.11 192 ASP B O 1
ATOM 5284 N N . PHE B 1 193 ? 10.516 -3.669 36.308 1.00 7.56 193 PHE B N 1
ATOM 5285 C CA . PHE B 1 193 ? 10.670 -5.092 35.981 1.00 7.71 193 PHE B CA 1
ATOM 5286 C C . PHE B 1 193 ? 11.062 -5.255 34.495 1.00 8.40 193 PHE B C 1
ATOM 5287 O O . PHE B 1 193 ? 10.977 -6.331 33.962 1.00 8.93 193 PHE B O 1
ATOM 5295 N N . GLY B 1 194 ? 11.494 -4.180 33.861 1.00 7.88 194 GLY B N 1
ATOM 5296 C CA . GLY B 1 194 ? 11.689 -4.164 32.410 1.00 7.95 194 GLY B CA 1
ATOM 5297 C C . GLY B 1 194 ? 12.962 -4.598 31.747 1.00 7.85 194 GLY B C 1
ATOM 5298 O O . GLY B 1 194 ? 13.027 -4.541 30.555 1.00 9.03 194 GLY B O 1
ATOM 5299 N N . TYR B 1 195 ? 13.933 -5.084 32.492 1.00 7.46 195 TYR B N 1
ATOM 5300 C CA . TYR B 1 195 ? 15.227 -5.384 31.904 1.00 7.78 195 TYR B CA 1
ATOM 5301 C C . TYR B 1 195 ? 15.152 -6.391 30.743 1.00 7.84 195 TYR B C 1
ATOM 5302 O O . TYR B 1 195 ? 15.693 -6.133 29.716 1.00 8.25 195 TYR B O 1
ATOM 5311 N N . ARG B 1 196 ? 14.382 -7.457 30.897 1.00 8.00 196 ARG B N 1
ATOM 5312 C CA . ARG B 1 196 ? 14.294 -8.491 29.839 1.00 7.37 196 ARG B CA 1
ATOM 5313 C C . ARG B 1 196 ? 13.447 -8.011 28.658 1.00 8.91 196 ARG B C 1
ATOM 5314 O O . ARG B 1 196 ? 13.599 -8.590 27.556 1.00 9.31 196 ARG B O 1
ATOM 5322 N N . GLY B 1 197 ? 12.586 -7.021 28.870 1.00 7.50 197 GLY B N 1
ATOM 5323 C CA . GLY B 1 197 ? 11.574 -6.612 27.878 1.00 7.62 197 GLY B CA 1
ATOM 5324 C C . GLY B 1 197 ? 11.969 -5.397 27.065 1.00 7.72 197 GLY B C 1
ATOM 5325 O O . GLY B 1 197 ? 11.162 -4.932 26.267 1.00 9.33 197 GLY B O 1
ATOM 5326 N N . VAL B 1 198 ? 13.174 -4.885 27.243 1.00 7.82 198 VAL B N 1
ATOM 5327 C CA . VAL B 1 198 ? 13.680 -3.791 26.381 1.00 7.62 198 VAL B CA 1
ATOM 5328 C C . VAL B 1 198 ? 14.553 -4.379 25.275 1.00 6.81 198 VAL B C 1
ATOM 5329 O O . VAL B 1 198 ? 14.874 -5.584 25.260 1.00 7.82 198 VAL B O 1
ATOM 5333 N N . SER B 1 199 ? 14.901 -3.533 24.329 1.00 8.08 199 SER B N 1
ATOM 5334 C CA . SER B 1 199 ? 15.502 -3.955 23.049 1.00 7.54 199 SER B CA 1
ATOM 5335 C C . SER B 1 199 ? 17.021 -4.125 23.144 1.00 7.77 199 SER B C 1
ATOM 5336 O O . SER B 1 199 ? 17.586 -4.713 22.227 1.00 8.52 199 SER B O 1
ATOM 5339 N N . SER B 1 200 ? 17.697 -3.648 24.188 1.00 6.70 200 SER B N 1
ATOM 5340 C CA . SER B 1 200 ? 19.168 -3.791 24.310 1.00 7.72 200 SER B CA 1
ATOM 5341 C C . SER B 1 200 ? 19.630 -3.514 25.732 1.00 8.40 200 SER B C 1
ATOM 5342 O O . SER B 1 200 ? 18.876 -2.933 26.520 1.00 7.79 200 SER B O 1
ATOM 5345 N N . GLN B 1 201 ? 20.867 -3.886 26.020 1.00 7.43 201 GLN B N 1
ATOM 5346 C CA . GLN B 1 201 ? 21.532 -3.532 27.291 1.00 7.95 201 GLN B CA 1
ATOM 5347 C C . GLN B 1 201 ? 21.584 -2.013 27.430 1.00 8.98 201 GLN B C 1
ATOM 5348 O O . GLN B 1 201 ? 21.333 -1.495 28.535 1.00 8.61 201 GLN B O 1
ATOM 5354 N N . GLU B 1 202 ? 21.933 -1.311 26.366 1.00 7.51 202 GLU B N 1
ATOM 5355 C CA . GLU B 1 202 ? 22.073 0.159 26.481 1.00 8.29 202 GLU B CA 1
ATOM 5356 C C . GLU B 1 202 ? 20.723 0.780 26.817 1.00 8.30 202 GLU B C 1
ATOM 5357 O O . GLU B 1 202 ? 20.633 1.626 27.708 1.00 8.52 202 GLU B O 1
ATOM 5363 N N . THR B 1 203 ? 19.681 0.353 26.129 1.00 8.07 203 THR B N 1
ATOM 5364 C CA . THR B 1 203 ? 18.324 0.855 26.399 1.00 7.88 203 THR B CA 1
ATOM 5365 C C . THR B 1 203 ? 17.958 0.556 27.847 1.00 8.34 203 THR B C 1
ATOM 5366 O O . THR B 1 203 ? 17.334 1.407 28.508 1.00 7.63 203 THR B O 1
ATOM 5370 N N . ALA B 1 204 ? 18.284 -0.618 28.352 1.00 7.58 204 ALA B N 1
ATOM 5371 C CA . ALA B 1 204 ? 17.925 -0.980 29.740 1.00 7.04 204 ALA B CA 1
ATOM 5372 C C . ALA B 1 204 ? 18.489 0.075 30.705 1.00 7.96 204 ALA B C 1
ATOM 5373 O O . ALA B 1 204 ? 17.775 0.522 31.611 1.00 7.72 204 ALA B O 1
ATOM 5375 N N . GLY B 1 205 ? 19.763 0.423 30.570 1.00 7.62 205 GLY B N 1
ATOM 5376 C CA . GLY B 1 205 ? 20.382 1.405 31.475 1.00 8.81 205 GLY B CA 1
ATOM 5377 C C . GLY B 1 205 ? 19.709 2.754 31.355 1.00 6.99 205 GLY B C 1
ATOM 5378 O O . GLY B 1 205 ? 19.398 3.388 32.380 1.00 8.18 205 GLY B O 1
ATOM 5379 N N . ILE B 1 206 ? 19.521 3.226 30.133 1.00 7.77 206 ILE B N 1
ATOM 5380 C CA . ILE B 1 206 ? 18.919 4.567 29.907 1.00 7.27 206 ILE B CA 1
ATOM 5381 C C . ILE B 1 206 ? 17.510 4.595 30.498 1.00 7.69 206 ILE B C 1
ATOM 5382 O O . ILE B 1 206 ? 17.178 5.509 31.251 1.00 8.04 206 ILE B O 1
ATOM 5387 N N . GLY B 1 207 ? 16.676 3.621 30.134 1.00 6.97 207 GLY B N 1
ATOM 5388 C CA . GLY B 1 207 ? 15.271 3.606 30.565 1.00 7.87 207 GLY B CA 1
ATOM 5389 C C . GLY B 1 207 ? 15.163 3.435 32.064 1.00 6.87 207 GLY B C 1
ATOM 5390 O O . GLY B 1 207 ? 14.379 4.150 32.719 1.00 7.41 207 GLY B O 1
ATOM 5391 N N . ALA B 1 208 ? 15.943 2.529 32.644 1.00 6.96 208 ALA B N 1
ATOM 5392 C CA . ALA B 1 208 ? 15.907 2.338 34.106 1.00 7.08 208 ALA B CA 1
ATOM 5393 C C . ALA B 1 208 ? 16.290 3.645 34.797 1.00 7.46 208 ALA B C 1
ATOM 5394 O O . ALA B 1 208 ? 15.663 4.015 35.794 1.00 7.57 208 ALA B O 1
ATOM 5396 N N . SER B 1 209 ? 17.295 4.345 34.285 1.00 7.24 209 SER B N 1
ATOM 5397 C CA . SER B 1 209 ? 17.723 5.612 34.924 1.00 6.89 209 SER B CA 1
ATOM 5398 C C . SER B 1 209 ? 16.592 6.643 34.857 1.00 6.46 209 SER B C 1
ATOM 5399 O O . SER B 1 209 ? 16.383 7.402 35.836 1.00 8.59 209 SER B O 1
ATOM 5402 N N . ALA B 1 210 ? 15.836 6.666 33.768 1.00 6.90 210 ALA B N 1
ATOM 5403 C CA . ALA B 1 210 ? 14.747 7.634 33.592 1.00 6.95 210 ALA B CA 1
ATOM 5404 C C . ALA B 1 210 ? 13.617 7.330 34.577 1.00 7.57 210 ALA B C 1
ATOM 5405 O O . ALA B 1 210 ? 13.035 8.269 35.141 1.00 8.71 210 ALA B O 1
ATOM 5407 N N . HIS B 1 211 ? 13.316 6.057 34.821 1.00 7.31 211 HIS B N 1
ATOM 5408 C CA . HIS B 1 211 ? 12.295 5.697 35.837 1.00 7.39 211 HIS B CA 1
ATOM 5409 C C . HIS B 1 211 ? 12.770 6.144 37.222 1.00 7.52 211 HIS B C 1
ATOM 5410 O O . HIS B 1 211 ? 11.935 6.587 38.040 1.00 8.02 211 HIS B O 1
ATOM 5417 N N . LEU B 1 212 ? 14.066 6.029 37.494 1.00 7.59 212 LEU B N 1
ATOM 5418 C CA . LEU B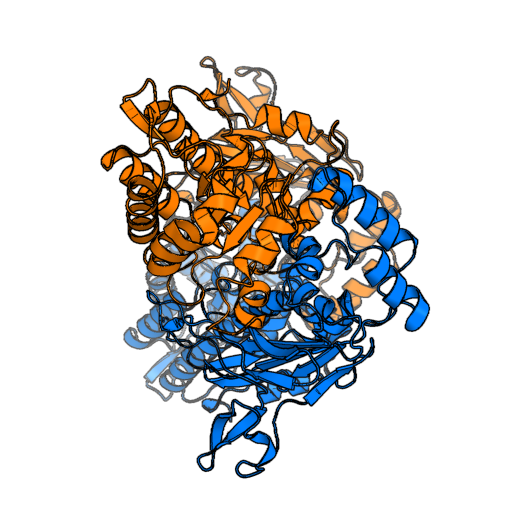 1 212 ? 14.614 6.366 38.831 1.00 7.69 212 LEU B CA 1
ATOM 5419 C C . LEU B 1 212 ? 14.606 7.874 39.056 1.00 6.90 212 LEU B C 1
ATOM 5420 O O . LEU B 1 212 ? 14.811 8.285 40.204 1.00 8.24 212 LEU B O 1
ATOM 5425 N N . VAL B 1 213 ? 14.279 8.694 38.064 1.00 7.73 213 VAL B N 1
ATOM 5426 C CA . VAL B 1 213 ? 14.041 10.139 38.316 1.00 9.23 213 VAL B CA 1
ATOM 5427 C C . VAL B 1 213 ? 12.858 10.261 39.277 1.00 8.12 213 VAL B C 1
ATOM 5428 O O . VAL B 1 213 ? 12.822 11.218 40.044 1.00 10.94 213 VAL B O 1
ATOM 5432 N N . ASN B 1 214 ? 11.890 9.354 39.203 1.00 8.71 214 ASN B N 1
ATOM 5433 C CA . ASN B 1 214 ? 10.599 9.474 39.917 1.00 9.09 214 ASN B CA 1
ATOM 5434 C C . ASN B 1 214 ? 10.463 8.483 41.078 1.00 9.75 214 ASN B C 1
ATOM 5435 O O . ASN B 1 214 ? 9.706 8.789 42.018 1.00 9.98 214 ASN B O 1
ATOM 5440 N N . PHE B 1 215 ? 11.117 7.335 40.996 1.00 8.63 215 PHE B N 1
ATOM 5441 C CA . PHE B 1 215 ? 10.937 6.221 41.952 1.00 8.70 215 PHE B CA 1
ATOM 5442 C C . PHE B 1 215 ? 12.295 5.711 42.402 1.00 8.46 215 PHE B C 1
ATOM 5443 O O . PHE B 1 215 ? 13.311 6.060 41.811 1.00 10.16 215 PHE B O 1
ATOM 5451 N N . LYS B 1 216 ? 12.284 4.863 43.427 1.00 8.62 216 LYS B N 1
ATOM 5452 C CA . LYS B 1 216 ? 13.523 4.307 43.996 1.00 9.76 216 LYS B CA 1
ATOM 5453 C C . LYS B 1 216 ? 13.618 2.800 43.809 1.00 11.09 216 LYS B C 1
ATOM 5454 O O . LYS B 1 216 ? 14.660 2.261 44.182 1.00 12.40 216 LYS B O 1
ATOM 5460 N N . GLY B 1 217 ? 12.608 2.148 43.246 1.00 9.81 217 GLY B N 1
ATOM 5461 C CA . GLY B 1 217 ? 12.583 0.681 43.139 1.00 10.53 217 GLY B CA 1
ATOM 5462 C C . GLY B 1 217 ? 12.863 0.195 41.735 1.00 9.40 217 GLY B C 1
ATOM 5463 O O . GLY B 1 217 ? 12.152 0.586 40.782 1.00 9.25 217 GLY B O 1
ATOM 5464 N N . THR B 1 218 ? 13.869 -0.653 41.591 1.00 8.57 218 THR B N 1
ATOM 5465 C CA . THR B 1 218 ? 14.214 -1.192 40.266 1.00 9.54 218 THR B CA 1
ATOM 5466 C C . THR B 1 218 ? 14.853 -2.563 40.391 1.00 8.17 218 THR B C 1
ATOM 5467 O O . THR B 1 218 ? 15.642 -2.790 41.333 1.00 8.67 218 THR B O 1
ATOM 5471 N N . ASP B 1 219 ? 14.566 -3.418 39.420 1.00 7.64 219 ASP B N 1
ATOM 5472 C CA . ASP B 1 219 ? 15.319 -4.673 39.204 1.00 8.20 219 ASP B CA 1
ATOM 5473 C C . ASP B 1 219 ? 16.216 -4.530 37.973 1.00 7.14 219 ASP B C 1
ATOM 5474 O O . ASP B 1 219 ? 16.943 -5.464 37.639 1.00 7.94 219 ASP B O 1
ATOM 5479 N N . THR B 1 220 ? 16.178 -3.389 37.295 1.00 8.21 220 THR B N 1
ATOM 5480 C CA . THR B 1 220 ? 16.981 -3.182 36.070 1.00 7.58 220 THR B CA 1
ATOM 5481 C C . THR B 1 220 ? 18.329 -2.618 36.512 1.00 8.66 220 THR B C 1
ATOM 5482 O O . THR B 1 220 ? 18.546 -1.388 36.497 1.00 10.42 220 THR B O 1
ATOM 5486 N N . VAL B 1 221 ? 19.209 -3.514 36.925 1.00 8.77 221 VAL B N 1
ATOM 5487 C CA . VAL B 1 221 ? 20.499 -3.162 37.598 1.00 10.27 221 VAL B CA 1
ATOM 5488 C C . VAL B 1 221 ? 21.319 -2.218 36.708 1.00 10.13 221 VAL B C 1
ATOM 5489 O O . VAL B 1 221 ? 22.050 -1.380 37.258 1.00 10.53 221 VAL B O 1
ATOM 5493 N N . ALA B 1 222 ? 21.223 -2.336 35.387 1.00 9.51 222 ALA B N 1
ATOM 5494 C CA . ALA B 1 222 ? 21.964 -1.478 34.432 1.00 10.41 222 ALA B CA 1
ATOM 5495 C C . ALA B 1 222 ? 21.773 0.013 34.740 1.00 9.76 222 ALA B C 1
ATOM 5496 O O . ALA B 1 222 ? 22.680 0.816 34.426 1.00 10.25 222 ALA B O 1
ATOM 5498 N N . GLY B 1 223 ? 20.638 0.402 35.290 1.00 8.28 223 GLY B N 1
ATOM 5499 C CA . GLY B 1 223 ? 20.387 1.798 35.587 1.00 10.14 223 GLY B CA 1
ATOM 5500 C C . GLY B 1 223 ? 21.339 2.412 36.598 1.00 9.43 223 GLY B C 1
ATOM 5501 O O . GLY B 1 223 ? 21.690 3.576 36.507 1.00 9.48 223 GLY B O 1
ATOM 5502 N N . LEU B 1 224 ? 21.725 1.624 37.588 1.00 10.43 224 LEU B N 1
ATOM 5503 C CA . LEU B 1 224 ? 22.592 2.127 38.644 1.00 9.11 224 LEU B CA 1
ATOM 5504 C C . LEU B 1 224 ? 23.957 2.601 38.147 1.00 10.72 224 LEU B C 1
ATOM 5505 O O . LEU B 1 224 ? 24.375 3.696 38.480 1.00 11.23 224 LEU B O 1
ATOM 5510 N N . ALA B 1 225 ? 24.607 1.813 37.302 1.00 11.49 225 ALA B N 1
ATOM 5511 C CA . ALA B 1 225 ? 25.923 2.188 36.789 1.00 14.58 225 ALA B CA 1
ATOM 5512 C C . ALA B 1 225 ? 25.866 3.442 35.925 1.00 11.31 225 ALA B C 1
ATOM 5513 O O . ALA B 1 225 ? 26.756 4.277 35.976 1.00 13.18 225 ALA B O 1
ATOM 5515 N N . LEU B 1 226 ? 24.821 3.553 35.115 1.00 11.51 226 LEU B N 1
ATOM 5516 C CA . LEU B 1 226 ? 24.680 4.711 34.247 1.00 9.46 226 LEU B CA 1
ATOM 5517 C C . LEU B 1 226 ? 24.547 5.990 35.069 1.00 9.15 226 LEU B C 1
ATOM 5518 O O . LEU B 1 226 ? 25.217 6.970 34.811 1.00 10.19 226 LEU B O 1
ATOM 5523 N N . ILE B 1 227 ? 23.719 5.948 36.099 1.00 9.43 227 ILE B N 1
ATOM 5524 C CA . ILE B 1 227 ? 23.532 7.108 36.950 1.00 9.42 227 ILE B CA 1
ATOM 5525 C C . ILE B 1 227 ? 24.829 7.478 37.666 1.00 10.61 227 ILE B C 1
ATOM 5526 O O . ILE B 1 227 ? 25.209 8.633 37.711 1.00 11.35 227 ILE B O 1
ATOM 5531 N N . LYS B 1 228 ? 25.533 6.478 38.173 1.00 10.86 228 LYS B N 1
ATOM 5532 C CA . LYS B 1 228 ? 26.772 6.734 38.888 1.00 11.41 228 LYS B CA 1
ATOM 5533 C C . LYS B 1 228 ? 27.813 7.373 37.968 1.00 12.94 228 LYS B C 1
ATOM 5534 O O . LYS B 1 228 ? 28.503 8.299 38.352 1.00 14.44 228 LYS B O 1
ATOM 5540 N N . LYS B 1 229 ? 27.929 6.844 36.760 1.00 11.58 229 LYS B N 1
ATOM 5541 C CA . LYS B 1 229 ? 28.887 7.350 35.782 1.00 11.57 229 LYS B CA 1
ATOM 5542 C C . LYS B 1 229 ? 28.615 8.727 35.179 1.00 11.77 229 LYS B C 1
ATOM 5543 O O . LYS B 1 229 ? 29.513 9.537 35.032 1.00 15.34 229 LYS B O 1
ATOM 5549 N N . TYR B 1 230 ? 27.360 8.983 34.850 1.00 10.73 230 TYR B N 1
ATOM 5550 C CA . TYR B 1 230 ? 26.986 10.211 34.155 1.00 9.38 230 TYR B CA 1
ATOM 5551 C C . TYR B 1 230 ? 26.292 11.314 34.930 1.00 10.51 230 TYR B C 1
ATOM 5552 O O . TYR B 1 230 ? 26.264 12.429 34.484 1.00 11.00 230 TYR B O 1
ATOM 5561 N N . TYR B 1 231 ? 25.729 10.989 36.076 1.00 10.63 231 TYR B N 1
ATOM 5562 C CA . TYR B 1 231 ? 24.996 11.983 36.846 1.00 10.56 231 TYR B CA 1
ATOM 5563 C C . TYR B 1 231 ? 25.465 12.130 38.291 1.00 11.37 231 TYR B C 1
ATOM 5564 O O . TYR B 1 231 ? 25.793 13.214 38.729 1.00 13.47 231 TYR B O 1
ATOM 5573 N N . GLY B 1 232 ? 25.444 11.025 39.020 1.00 11.58 232 GLY B N 1
ATOM 5574 C CA . GLY B 1 232 ? 25.888 10.968 40.398 1.00 12.88 232 GLY B CA 1
ATOM 5575 C C . GLY B 1 232 ? 24.815 11.226 41.429 1.00 12.05 232 GLY B C 1
ATOM 5576 O O . GLY B 1 232 ? 23.922 12.021 41.233 1.00 11.12 232 GLY B O 1
ATOM 5577 N N . THR B 1 233 ? 24.975 10.564 42.569 1.00 12.47 233 THR B N 1
ATOM 5578 C CA . THR B 1 233 ? 24.079 10.710 43.713 1.00 14.17 233 THR B CA 1
ATOM 5579 C C . THR B 1 233 ? 24.890 10.727 45.002 1.00 13.91 233 THR B C 1
ATOM 5580 O O . THR B 1 233 ? 25.916 10.105 45.091 1.00 14.67 233 THR B O 1
ATOM 5584 N N . LYS B 1 234 ? 24.394 11.447 45.992 1.00 13.65 234 LYS B N 1
ATOM 5585 C CA . LYS B 1 234 ? 25.033 11.466 47.303 1.00 15.33 234 LYS B CA 1
ATOM 5586 C C . LYS B 1 234 ? 24.968 10.080 47.932 1.00 20.57 234 LYS B C 1
ATOM 5587 O O . LYS B 1 234 ? 25.912 9.613 48.518 1.00 21.46 234 LYS B O 1
ATOM 5593 N N . ASP B 1 235 ? 23.832 9.426 47.777 1.00 17.02 235 ASP B N 1
ATOM 5594 C CA . ASP B 1 235 ? 23.671 8.083 48.297 1.00 21.58 235 ASP B CA 1
ATOM 5595 C C . ASP B 1 235 ? 24.490 7.070 47.481 1.00 17.15 235 ASP B C 1
ATOM 5596 O O . ASP B 1 235 ? 24.761 7.277 46.322 1.00 18.48 235 ASP B O 1
ATOM 5601 N N . PRO B 1 236 ? 24.880 5.951 48.092 1.00 18.52 236 PRO B N 1
ATOM 5602 C CA . PRO B 1 236 ? 25.680 4.984 47.332 1.00 15.92 236 PRO B CA 1
ATOM 5603 C C . PRO B 1 236 ? 24.985 4.458 46.074 1.00 17.87 236 PRO B C 1
ATOM 5604 O O . PRO B 1 236 ? 25.668 4.304 45.085 1.00 20.59 236 PRO B O 1
ATOM 5608 N N . VAL B 1 237 ? 23.685 4.188 46.126 1.00 16.87 237 VAL B N 1
ATOM 5609 C CA . VAL B 1 237 ? 22.944 3.754 44.939 1.00 14.76 237 VAL B CA 1
ATOM 5610 C C . VAL B 1 237 ? 21.641 4.536 44.817 1.00 15.04 237 VAL B C 1
ATOM 5611 O O . VAL B 1 237 ? 21.074 4.952 45.795 1.00 15.70 237 VAL B O 1
ATOM 5615 N N . PRO B 1 238 ? 21.177 4.748 43.579 1.00 12.54 238 PRO B N 1
ATOM 5616 C CA . PRO B 1 238 ? 19.923 5.463 43.361 1.00 13.88 238 PRO B CA 1
ATOM 5617 C C . PRO B 1 238 ? 18.650 4.609 43.443 1.00 12.95 238 PRO B C 1
ATOM 5618 O O . PRO B 1 238 ? 17.568 5.177 43.502 1.00 16.62 238 PRO B O 1
ATOM 5622 N N . GLY B 1 239 ? 18.802 3.285 43.448 1.00 11.24 239 GLY B N 1
ATOM 5623 C CA . GLY B 1 239 ? 17.651 2.384 43.403 1.00 12.08 239 GLY B CA 1
ATOM 5624 C C . GLY B 1 239 ? 17.902 1.128 44.190 1.00 9.37 239 GLY B C 1
ATOM 5625 O O . GLY B 1 239 ? 19.071 0.751 44.357 1.00 9.94 239 GLY B O 1
ATOM 5626 N N . TYR B 1 240 ? 16.807 0.498 44.612 1.00 9.86 240 TYR B N 1
ATOM 5627 C CA . TYR B 1 240 ? 16.807 -0.583 45.617 1.00 9.79 240 TYR B CA 1
ATOM 5628 C C . TYR B 1 240 ? 15.897 -1.705 45.146 1.00 10.40 240 TYR B C 1
ATOM 5629 O O . TYR B 1 240 ? 14.926 -1.475 44.409 1.00 10.65 240 TYR B O 1
ATOM 5638 N N . SER B 1 241 ? 16.154 -2.895 45.672 1.00 9.89 241 SER B N 1
ATOM 5639 C CA . SER B 1 241 ? 15.259 -4.041 45.459 1.00 11.20 241 SER B CA 1
ATOM 5640 C C . SER B 1 241 ? 15.232 -4.919 46.700 1.00 9.86 241 SER B C 1
ATOM 5641 O O . SER B 1 241 ? 15.868 -4.588 47.709 1.00 10.38 241 SER B O 1
ATOM 5644 N N . VAL B 1 242 ? 14.478 -6.000 46.596 1.00 9.54 242 VAL B N 1
ATOM 5645 C CA . VAL B 1 242 ? 14.271 -6.980 47.686 1.00 10.05 242 VAL B CA 1
ATOM 5646 C C . VAL B 1 242 ? 14.368 -8.364 47.073 1.00 9.28 242 VAL B C 1
ATOM 5647 O O . VAL B 1 242 ? 14.117 -8.557 45.881 1.00 9.70 242 VAL B O 1
ATOM 5651 N N . PRO B 1 243 ? 14.718 -9.380 47.874 1.00 8.31 243 PRO B N 1
ATOM 5652 C CA . PRO B 1 243 ? 14.684 -10.747 47.383 1.00 9.57 243 PRO B CA 1
ATOM 5653 C C . PRO B 1 243 ? 13.286 -11.082 46.868 1.00 8.25 243 PRO B C 1
ATOM 5654 O O . PRO B 1 243 ? 12.300 -10.646 47.404 1.00 8.99 243 PRO B O 1
ATOM 5658 N N . ALA B 1 244 ? 13.246 -11.895 45.830 1.00 8.00 244 ALA B N 1
ATOM 5659 C CA . ALA B 1 244 ? 11.966 -12.251 45.191 1.00 7.63 244 ALA B CA 1
ATOM 5660 C C . ALA B 1 244 ? 12.138 -13.547 44.415 1.00 7.24 244 ALA B C 1
ATOM 5661 O O . ALA B 1 244 ? 13.220 -13.810 43.865 1.00 8.34 244 ALA B O 1
ATOM 5663 N N . ALA B 1 245 ? 11.079 -14.339 44.397 1.00 7.31 245 ALA B N 1
ATOM 5664 C CA . ALA B 1 245 ? 11.030 -15.597 43.633 1.00 7.21 245 ALA B CA 1
ATOM 5665 C C . ALA B 1 245 ? 10.647 -15.344 42.177 1.00 8.20 245 ALA B C 1
ATOM 5666 O O . ALA B 1 245 ? 10.073 -14.305 41.842 1.00 8.45 245 ALA B O 1
ATOM 5668 N N . GLU B 1 246 ? 10.966 -16.305 41.331 1.00 7.71 246 GLU B N 1
ATOM 5669 C CA . GLU B 1 246 ? 10.446 -16.376 39.952 1.00 7.56 246 GLU B CA 1
ATOM 5670 C C . GLU B 1 246 ? 9.816 -17.753 39.778 1.00 7.50 246 GLU B C 1
ATOM 5671 O O . GLU B 1 246 ? 9.934 -18.622 40.658 1.00 8.69 246 GLU B O 1
ATOM 5677 N N . HIS B 1 247 ? 9.152 -17.990 38.661 1.00 7.40 247 HIS B N 1
ATOM 5678 C CA . HIS B 1 247 ? 8.498 -19.300 38.460 1.00 8.11 247 HIS B CA 1
ATOM 5679 C C . HIS B 1 247 ? 9.538 -20.415 38.550 1.00 8.40 247 HIS B C 1
ATOM 5680 O O . HIS B 1 247 ? 9.195 -21.469 39.103 1.00 8.75 247 HIS B O 1
ATOM 5687 N N . SER B 1 248 ? 10.764 -20.240 38.047 1.00 7.75 248 SER B N 1
ATOM 5688 C CA . SER B 1 248 ? 11.731 -21.369 38.096 1.00 8.09 248 SER B CA 1
ATOM 5689 C C . SER B 1 248 ? 11.990 -21.789 39.549 1.00 7.97 248 SER B C 1
ATOM 5690 O O . SER B 1 248 ? 12.168 -22.979 39.794 1.00 8.95 248 SER B O 1
ATOM 5693 N N . THR B 1 249 ? 12.092 -20.862 40.491 1.00 7.47 249 THR B N 1
ATOM 5694 C CA . THR B 1 249 ? 12.479 -21.224 41.875 1.00 7.95 249 THR B CA 1
ATOM 5695 C C . THR B 1 249 ? 11.296 -21.825 42.622 1.00 9.33 249 THR B C 1
ATOM 5696 O O . THR B 1 249 ? 11.529 -22.449 43.662 1.00 11.09 249 THR B O 1
ATOM 5700 N N . ILE B 1 250 ? 10.068 -21.660 42.144 1.00 9.11 250 ILE B N 1
ATOM 5701 C CA . ILE B 1 250 ? 8.886 -22.338 42.744 1.00 8.36 250 ILE B CA 1
ATOM 5702 C C . ILE B 1 250 ? 8.697 -23.679 42.035 1.00 8.30 250 ILE B C 1
ATOM 5703 O O . ILE B 1 250 ? 8.592 -24.733 42.696 1.00 9.11 250 ILE B O 1
ATOM 5708 N N . THR B 1 251 ? 8.621 -23.667 40.714 1.00 7.87 251 THR B N 1
ATOM 5709 C CA . THR B 1 251 ? 8.214 -24.853 39.924 1.00 8.67 251 THR B CA 1
ATOM 5710 C C . THR B 1 251 ? 9.293 -25.928 39.990 1.00 8.96 251 THR B C 1
ATOM 5711 O O . THR B 1 251 ? 8.948 -27.103 39.837 1.00 9.75 251 THR B O 1
ATOM 5715 N N . ALA B 1 252 ? 10.556 -25.570 40.210 1.00 8.78 252 ALA B N 1
ATOM 5716 C CA . ALA B 1 252 ? 11.662 -26.551 40.286 1.00 9.35 252 ALA B CA 1
ATOM 5717 C C . ALA B 1 252 ? 11.407 -27.568 41.396 1.00 10.08 252 ALA B C 1
ATOM 5718 O O . ALA B 1 252 ? 11.997 -28.659 41.320 1.00 11.44 252 ALA B O 1
ATOM 5720 N N . TRP B 1 253 ? 10.611 -27.233 42.406 1.00 9.08 253 TRP B N 1
ATOM 5721 C CA . TRP B 1 253 ? 10.323 -28.132 43.555 1.00 9.82 253 TRP B CA 1
ATOM 5722 C C . TRP B 1 253 ? 9.339 -29.240 43.147 1.00 9.77 253 TRP B C 1
ATOM 5723 O O . TRP B 1 253 ? 9.195 -30.198 43.925 1.00 11.94 253 TRP B O 1
ATOM 5734 N N . GLY B 1 254 ? 8.653 -29.099 42.016 1.00 10.26 254 GLY B N 1
ATOM 5735 C CA . GLY B 1 254 ? 7.543 -29.985 41.600 1.00 11.98 254 GLY B CA 1
ATOM 5736 C C . GLY B 1 254 ? 6.198 -29.426 42.040 1.00 11.37 254 GLY B C 1
ATOM 5737 O O . GLY B 1 254 ? 6.131 -28.777 43.071 1.00 11.87 254 GLY B O 1
ATOM 5738 N N . LYS B 1 255 ? 5.127 -29.665 41.270 1.00 15.01 255 LYS B N 1
ATOM 5739 C CA . LYS B 1 255 ? 3.801 -29.034 41.533 1.00 19.87 255 LYS B CA 1
ATOM 5740 C C . LYS B 1 255 ? 3.283 -29.398 42.931 1.00 18.57 255 LYS B C 1
ATOM 5741 O O . LYS B 1 255 ? 2.734 -28.490 43.637 1.00 21.31 255 LYS B O 1
ATOM 5747 N N . ASP B 1 256 ? 3.546 -30.630 43.383 1.00 16.83 256 ASP B N 1
ATOM 5748 C CA . ASP B 1 256 ? 3.016 -31.129 44.674 1.00 18.14 256 ASP B CA 1
ATOM 5749 C C . ASP B 1 256 ? 3.804 -30.513 45.830 1.00 15.55 256 ASP B C 1
ATOM 5750 O O . ASP B 1 256 ? 3.409 -30.723 46.974 1.00 18.68 256 ASP B O 1
ATOM 5755 N N . HIS B 1 257 ? 4.873 -29.756 45.555 1.00 13.71 257 HIS B N 1
ATOM 5756 C CA . HIS B 1 257 ? 5.760 -29.207 46.613 1.00 12.28 257 HIS B CA 1
ATOM 5757 C C . HIS B 1 257 ? 5.816 -27.678 46.567 1.00 11.39 257 HIS B C 1
ATOM 5758 O O . HIS B 1 257 ? 6.765 -27.105 47.087 1.00 12.09 257 HIS B O 1
ATOM 5765 N N . GLU B 1 258 ? 4.785 -27.034 46.044 1.00 11.85 258 GLU B N 1
ATOM 5766 C CA . GLU B 1 258 ? 4.736 -25.558 46.041 1.00 11.22 258 GLU B CA 1
ATOM 5767 C C . GLU B 1 258 ? 4.832 -25.031 47.475 1.00 10.96 258 GLU B C 1
ATOM 5768 O O . GLU B 1 258 ? 5.515 -24.040 47.707 1.00 9.93 258 GLU B O 1
ATOM 5774 N N . LYS B 1 259 ? 4.166 -25.669 48.434 1.00 10.78 259 LYS B N 1
ATOM 5775 C CA . LYS B 1 259 ? 4.228 -25.240 49.847 1.00 11.32 259 LYS B CA 1
ATOM 5776 C C . LYS B 1 259 ? 5.679 -25.315 50.335 1.00 9.80 259 LYS B C 1
ATOM 5777 O O . LYS B 1 259 ? 6.133 -24.410 51.038 1.00 11.55 259 LYS B O 1
ATOM 5783 N N . ASP B 1 260 ? 6.396 -26.373 49.982 1.00 11.33 260 ASP B N 1
ATOM 5784 C CA A ASP B 1 260 ? 7.805 -26.541 50.427 0.59 12.22 260 ASP B CA 1
ATOM 5785 C CA B ASP B 1 260 ? 7.806 -26.547 50.416 0.41 12.24 260 ASP B CA 1
ATOM 5786 C C . ASP B 1 260 ? 8.661 -25.406 49.855 1.00 11.45 260 ASP B C 1
ATOM 5787 O O . ASP B 1 260 ? 9.501 -24.884 50.577 1.00 11.53 260 ASP B O 1
ATOM 5796 N N . ALA B 1 261 ? 8.446 -25.038 48.597 1.00 10.84 261 ALA B N 1
ATOM 5797 C CA . ALA B 1 261 ? 9.173 -23.918 47.965 1.00 10.48 261 ALA B CA 1
ATOM 5798 C C . ALA B 1 261 ? 8.909 -22.647 48.767 1.00 9.80 261 ALA B C 1
ATOM 5799 O O . ALA B 1 261 ? 9.835 -21.944 49.140 1.00 9.76 261 ALA B O 1
ATOM 5801 N N . PHE B 1 262 ? 7.642 -22.332 48.988 1.00 10.12 262 PHE B N 1
ATOM 5802 C CA . PHE B 1 262 ? 7.265 -21.100 49.716 1.00 10.29 262 PHE B CA 1
ATOM 5803 C C . PHE B 1 262 ? 7.925 -21.076 51.100 1.00 10.05 262 PHE B C 1
ATOM 5804 O O . PHE B 1 262 ? 8.465 -20.058 51.501 1.00 9.90 262 PHE B O 1
ATOM 5812 N N . GLU B 1 263 ? 7.833 -22.190 51.822 1.00 10.33 263 GLU B N 1
ATOM 5813 C CA . GLU B 1 263 ? 8.385 -22.258 53.166 1.00 10.53 263 GLU B CA 1
ATOM 5814 C C . GLU B 1 263 ? 9.889 -22.040 53.159 1.00 10.99 263 GLU B C 1
ATOM 5815 O O . GLU B 1 263 ? 10.416 -21.284 53.962 1.00 12.28 263 GLU B O 1
ATOM 5821 N N . HIS B 1 264 ? 10.571 -22.673 52.218 1.00 11.10 264 HIS B N 1
ATOM 5822 C CA . HIS B 1 264 ? 12.012 -22.532 52.125 1.00 10.90 264 HIS B CA 1
ATOM 5823 C C . HIS B 1 264 ? 12.403 -21.092 51.818 1.00 11.95 264 HIS B C 1
ATOM 5824 O O . HIS B 1 264 ? 13.276 -20.532 52.457 1.00 12.16 264 HIS B O 1
ATOM 5831 N N . ILE B 1 265 ? 11.730 -20.492 50.856 1.00 10.52 265 ILE B N 1
ATOM 5832 C CA . ILE B 1 265 ? 12.032 -19.127 50.477 1.00 11.33 265 ILE B CA 1
ATOM 5833 C C . ILE B 1 265 ? 11.780 -18.077 51.571 1.00 10.38 265 ILE B C 1
ATOM 5834 O O . ILE B 1 265 ? 12.631 -17.262 51.822 1.00 10.70 265 ILE B O 1
ATOM 5839 N N . VAL B 1 266 ? 10.643 -18.124 52.252 1.00 10.31 266 VAL B N 1
ATOM 5840 C CA . VAL B 1 266 ? 10.381 -17.151 53.324 1.00 11.00 266 VAL B CA 1
ATOM 5841 C C . VAL B 1 266 ? 11.325 -17.317 54.517 1.00 12.66 266 VAL B C 1
ATOM 5842 O O . VAL B 1 266 ? 11.630 -16.362 55.195 1.00 13.10 266 VAL B O 1
ATOM 5846 N N . THR B 1 267 ? 11.704 -18.556 54.792 1.00 12.96 267 THR B N 1
ATOM 5847 C CA . THR B 1 267 ? 12.656 -18.885 55.850 1.00 13.05 267 THR B CA 1
ATOM 5848 C C . THR B 1 267 ? 14.063 -18.373 55.516 1.00 14.42 267 THR B C 1
ATOM 5849 O O . THR B 1 267 ? 14.780 -17.915 56.379 1.00 14.85 267 THR B O 1
ATOM 5853 N N . GLN B 1 268 ? 14.448 -18.470 54.251 1.00 13.06 268 GLN B N 1
ATOM 5854 C CA . GLN B 1 268 ? 15.741 -17.968 53.784 1.00 12.74 268 GLN B CA 1
ATOM 5855 C C . GLN B 1 268 ? 15.838 -16.445 53.913 1.00 14.84 268 GLN B C 1
ATOM 5856 O O . GLN B 1 268 ? 16.893 -15.911 54.146 1.00 17.38 268 GLN B O 1
ATOM 5862 N N . PHE B 1 269 ? 14.726 -15.747 53.734 1.00 12.54 269 PHE B N 1
ATOM 5863 C CA . PHE B 1 269 ? 14.712 -14.296 53.789 1.00 12.33 269 PHE B CA 1
ATOM 5864 C C . PHE B 1 269 ? 13.693 -13.888 54.835 1.00 15.41 269 PHE B C 1
ATOM 5865 O O . PHE B 1 269 ? 12.695 -13.259 54.557 1.00 16.20 269 PHE B O 1
ATOM 5873 N N . SER B 1 270 ? 13.988 -14.310 56.059 1.00 19.60 270 SER B N 1
ATOM 5874 C CA . SER B 1 270 ? 13.156 -14.055 57.236 1.00 20.34 270 SER B CA 1
ATOM 5875 C C . SER B 1 270 ? 13.147 -12.620 57.732 1.00 19.36 270 SER B C 1
ATOM 5876 O O . SER B 1 270 ? 12.184 -12.188 58.329 1.00 25.19 270 SER B O 1
ATOM 5879 N N . SER B 1 271 ? 14.246 -11.914 57.528 1.00 18.23 271 SER B N 1
ATOM 5880 C CA . SER B 1 271 ? 14.419 -10.571 58.065 1.00 21.01 271 SER B CA 1
ATOM 5881 C C . SER B 1 271 ? 14.416 -9.370 57.123 1.00 23.41 271 SER B C 1
ATOM 5882 O O . SER B 1 271 ? 14.697 -8.253 57.518 1.00 24.50 271 SER B O 1
ATOM 5885 N N . VAL B 1 272 ? 14.118 -9.617 55.862 1.00 18.21 272 VAL B N 1
ATOM 5886 C CA . VAL B 1 272 ? 13.987 -8.563 54.860 1.00 19.97 272 VAL B CA 1
ATOM 5887 C C . VAL B 1 272 ? 12.681 -8.811 54.103 1.00 11.53 272 VAL B C 1
ATOM 5888 O O . VAL B 1 272 ? 12.139 -9.905 54.164 1.00 12.77 272 VAL B O 1
ATOM 5892 N N . PRO B 1 273 ? 12.145 -7.784 53.429 1.00 12.74 273 PRO B N 1
ATOM 5893 C CA . PRO B 1 273 ? 10.920 -8.090 52.677 1.00 10.75 273 PRO B CA 1
ATOM 5894 C C . PRO B 1 273 ? 11.192 -9.136 51.588 1.00 10.05 273 PRO B C 1
ATOM 5895 O O . PRO B 1 273 ? 12.256 -9.186 51.005 1.00 11.92 273 PRO B O 1
ATOM 5899 N N . VAL B 1 274 ? 10.245 -10.027 51.379 1.00 10.12 274 VAL B N 1
ATOM 5900 C CA . VAL B 1 274 ? 10.418 -11.038 50.353 1.00 9.70 274 VAL B CA 1
ATOM 5901 C C . VAL B 1 274 ? 9.154 -11.140 49.502 1.00 9.00 274 VAL B C 1
ATOM 5902 O O . VAL B 1 274 ? 8.062 -11.255 50.020 1.00 9.88 274 VAL B O 1
ATOM 5906 N N . SER B 1 275 ? 9.341 -11.094 48.192 1.00 9.11 275 SER B N 1
ATOM 5907 C CA . SER B 1 275 ? 8.259 -11.209 47.233 1.00 9.17 275 SER B CA 1
ATOM 5908 C C . SER B 1 275 ? 8.208 -12.640 46.715 1.00 8.65 275 SER B C 1
ATOM 5909 O O . SER B 1 275 ? 9.199 -13.174 46.313 1.00 9.37 275 SER B O 1
ATOM 5912 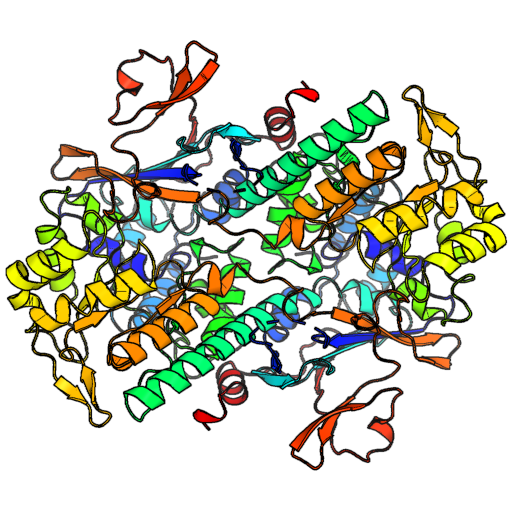N N . VAL B 1 276 ? 7.029 -13.236 46.727 1.00 7.77 276 VAL B N 1
ATOM 5913 C CA . VAL B 1 276 ? 6.892 -14.648 46.287 1.00 8.30 276 VAL B CA 1
ATOM 5914 C C . VAL B 1 276 ? 5.771 -14.777 45.256 1.00 9.15 276 VAL B C 1
ATOM 5915 O O . VAL B 1 276 ? 4.573 -14.679 45.594 1.00 9.53 276 VAL B O 1
ATOM 5919 N N . VAL B 1 277 ? 6.178 -15.085 44.022 1.00 8.80 277 VAL B N 1
ATOM 5920 C CA . VAL B 1 277 ? 5.234 -15.273 42.932 1.00 8.42 277 VAL B CA 1
ATOM 5921 C C . VAL B 1 277 ? 4.391 -16.496 43.315 1.00 7.47 277 VAL B C 1
ATOM 5922 O O . VAL B 1 277 ? 4.898 -17.566 43.594 1.00 9.06 277 VAL B O 1
ATOM 5926 N N . SER B 1 278 ? 3.083 -16.284 43.363 1.00 8.69 278 SER B N 1
ATOM 5927 C CA . SER B 1 278 ? 2.160 -17.296 43.859 1.00 8.89 278 SER B CA 1
ATOM 5928 C C . SER B 1 278 ? 1.162 -17.899 42.877 1.00 8.97 278 SER B C 1
ATOM 5929 O O . SER B 1 278 ? 0.257 -18.604 43.280 1.00 9.22 278 SER B O 1
ATOM 5932 N N . ASP B 1 279 ? 1.346 -17.626 41.597 1.00 8.53 279 ASP B N 1
ATOM 5933 C CA . ASP B 1 279 ? 0.410 -18.068 40.572 1.00 9.89 279 ASP B CA 1
ATOM 5934 C C . ASP B 1 279 ? 0.891 -19.195 39.688 1.00 9.56 279 ASP B C 1
ATOM 5935 O O . ASP B 1 279 ? 0.288 -19.433 38.654 1.00 9.79 279 ASP B O 1
ATOM 5940 N N . SER B 1 280 ? 1.909 -19.941 40.102 1.00 8.98 280 SER B N 1
ATOM 5941 C CA . SER B 1 280 ? 2.454 -20.997 39.241 1.00 10.05 280 SER B CA 1
ATOM 5942 C C . SER B 1 280 ? 1.402 -22.021 38.827 1.00 9.54 280 SER B C 1
ATOM 5943 O O . SER B 1 280 ? 1.422 -22.485 37.699 1.00 10.33 280 SER B O 1
ATOM 5946 N N . TYR B 1 281 ? 0.527 -22.409 39.752 1.00 9.93 281 TYR B N 1
ATOM 5947 C CA . TYR B 1 281 ? -0.553 -23.349 39.445 1.00 9.46 281 TYR B CA 1
ATOM 5948 C C . TYR B 1 281 ? -1.950 -22.785 39.744 1.00 10.51 281 TYR B C 1
ATOM 5949 O O . TYR B 1 281 ? -2.852 -22.886 38.934 1.00 12.05 281 TYR B O 1
ATOM 5958 N N . ASP B 1 282 ? -2.131 -22.236 40.935 1.00 10.52 282 ASP B N 1
ATOM 5959 C CA . ASP B 1 282 ? -3.419 -21.671 41.320 1.00 10.71 282 ASP B CA 1
ATOM 5960 C C . ASP B 1 282 ? -3.193 -20.583 42.356 1.00 9.57 282 ASP B C 1
ATOM 5961 O O . ASP B 1 282 ? -3.049 -20.872 43.533 1.00 10.22 282 ASP B O 1
ATOM 5966 N N . ILE B 1 283 ? -3.256 -19.335 41.920 1.00 9.92 283 ILE B N 1
ATOM 5967 C CA . ILE B 1 283 ? -3.017 -18.184 42.787 1.00 9.46 283 ILE B CA 1
ATOM 5968 C C . ILE B 1 283 ? -4.008 -18.120 43.952 1.00 9.09 283 ILE B C 1
ATOM 5969 O O . ILE B 1 283 ? -3.645 -17.771 45.067 1.00 9.76 283 ILE B O 1
ATOM 5974 N N . TYR B 1 284 ? -5.259 -18.459 43.682 1.00 9.91 284 TYR B N 1
ATOM 5975 C CA . TYR B 1 284 ? -6.296 -18.410 44.706 1.00 11.51 284 TYR B CA 1
ATOM 5976 C C . TYR B 1 284 ? -6.100 -19.460 45.799 1.00 9.77 284 TYR B C 1
ATOM 5977 O O . TYR B 1 284 ? -6.213 -19.147 46.963 1.00 10.97 284 TYR B O 1
ATOM 5986 N N . ASN B 1 285 ? -5.769 -20.681 45.394 1.00 10.59 285 ASN B N 1
ATOM 5987 C CA . ASN B 1 285 ? -5.373 -21.766 46.325 1.00 11.78 285 ASN B CA 1
ATOM 5988 C C . ASN B 1 285 ? -4.140 -21.339 47.119 1.00 10.98 285 ASN B C 1
ATOM 5989 O O . ASN B 1 285 ? -4.073 -21.577 48.345 1.00 11.02 285 ASN B O 1
ATOM 5994 N N . ALA B 1 286 ? -3.131 -20.823 46.437 1.00 10.18 286 ALA B N 1
ATOM 5995 C CA . ALA B 1 286 ? -1.883 -20.413 47.120 1.00 11.56 286 ALA B CA 1
ATOM 5996 C C . ALA B 1 286 ? -2.226 -19.392 48.214 1.00 10.01 286 ALA B C 1
ATOM 5997 O O . ALA B 1 286 ? -1.737 -19.515 49.358 1.00 10.80 286 ALA B O 1
ATOM 5999 N N . CYS B 1 287 ? -3.008 -18.387 47.907 1.00 9.96 287 CYS B N 1
ATOM 6000 C CA . CYS B 1 287 ? -3.357 -17.416 48.926 1.00 10.32 287 CYS B CA 1
ATOM 6001 C C . CYS B 1 287 ? -4.226 -17.948 50.055 1.00 12.70 287 CYS B C 1
ATOM 6002 O O . CYS B 1 287 ? -3.951 -17.708 51.182 1.00 11.20 287 CYS B O 1
ATOM 6005 N N . GLU B 1 288 ? -5.281 -18.644 49.705 1.00 11.86 288 GLU B N 1
ATOM 6006 C CA . GLU B 1 288 ? -6.192 -19.135 50.717 1.00 11.19 288 GLU B CA 1
ATOM 6007 C C . GLU B 1 288 ? -5.733 -20.299 51.571 1.00 10.46 288 GLU B C 1
ATOM 6008 O O . GLU B 1 288 ? -5.871 -20.276 52.765 1.00 12.36 288 GLU B O 1
ATOM 6014 N N . LYS B 1 289 ? -5.143 -21.281 50.916 1.00 11.16 289 LYS B N 1
ATOM 6015 C CA . LYS B 1 289 ? -4.729 -22.501 51.580 1.00 12.23 289 LYS B CA 1
ATOM 6016 C C . LYS B 1 289 ? -3.264 -22.593 51.948 1.00 12.74 289 LYS B C 1
ATOM 6017 O O . LYS B 1 289 ? -2.966 -22.979 53.037 1.00 14.10 289 LYS B O 1
ATOM 6023 N N . ILE B 1 290 ? -2.356 -22.264 51.038 1.00 10.98 290 ILE B N 1
ATOM 6024 C CA . ILE B 1 290 ? -0.958 -22.366 51.422 1.00 12.47 290 ILE B CA 1
ATOM 6025 C C . ILE B 1 290 ? -0.496 -21.228 52.330 1.00 11.74 290 ILE B C 1
ATOM 6026 O O . ILE B 1 290 ? -0.038 -21.478 53.432 1.00 13.46 290 ILE B O 1
ATOM 6031 N N . TRP B 1 291 ? -0.654 -19.982 51.891 1.00 10.45 291 TRP B N 1
ATOM 6032 C CA . TRP B 1 291 ? -0.294 -18.845 52.730 1.00 11.17 291 TRP B CA 1
ATOM 6033 C C . TRP B 1 291 ? -1.281 -18.669 53.880 1.00 10.73 291 TRP B C 1
ATOM 6034 O O . TRP B 1 291 ? -0.907 -18.427 55.010 1.00 11.51 291 TRP B O 1
ATOM 6045 N N . GLY B 1 292 ? -2.555 -18.805 53.535 1.00 11.19 292 GLY B N 1
ATOM 6046 C CA . GLY B 1 292 ? -3.676 -18.626 54.435 1.00 14.42 292 GLY B CA 1
ATOM 6047 C C . GLY B 1 292 ? -3.796 -19.594 55.580 1.00 11.19 292 GLY B C 1
ATOM 6048 O O . GLY B 1 292 ? -4.329 -19.253 56.619 1.00 15.47 292 GLY B O 1
ATOM 6049 N N . GLU B 1 293 ? -3.424 -20.838 55.330 1.00 13.25 293 GLU B N 1
ATOM 6050 C CA . GLU B 1 293 ? -3.527 -21.864 56.350 1.00 14.80 293 GLU B CA 1
ATOM 6051 C C . GLU B 1 293 ? -2.234 -22.603 56.664 1.00 13.76 293 GLU B C 1
ATOM 6052 O O . GLU B 1 293 ? -1.734 -22.508 57.766 1.00 14.97 293 GLU B O 1
ATOM 6058 N N . ASP B 1 294 ? -1.661 -23.274 55.672 1.00 13.73 294 ASP B N 1
ATOM 6059 C CA . ASP B 1 294 ? -0.478 -24.102 55.907 1.00 14.70 294 ASP B CA 1
ATOM 6060 C C . ASP B 1 294 ? 0.738 -23.358 56.431 1.00 13.39 294 ASP B C 1
ATOM 6061 O O . ASP B 1 294 ? 1.406 -23.832 57.333 1.00 14.59 294 ASP B O 1
ATOM 6066 N N . LEU B 1 295 ? 1.014 -22.193 55.863 1.00 12.65 295 LEU B N 1
ATOM 6067 C CA . LEU B 1 295 ? 2.188 -21.407 56.228 1.00 12.38 295 LEU B CA 1
ATOM 6068 C C . LEU B 1 295 ? 1.875 -20.103 56.945 1.00 11.51 295 LEU B C 1
ATOM 6069 O O . LEU B 1 295 ? 2.743 -19.265 57.109 1.00 12.21 295 LEU B O 1
ATOM 6074 N N . ARG B 1 296 ? 0.655 -19.974 57.443 1.00 11.35 296 ARG B N 1
ATOM 6075 C CA . ARG B 1 296 ? 0.217 -18.738 58.073 1.00 13.45 296 ARG B CA 1
ATOM 6076 C C . ARG B 1 296 ? 1.111 -18.359 59.248 1.00 11.18 296 ARG B C 1
ATOM 6077 O O . ARG B 1 296 ? 1.376 -17.188 59.475 1.00 12.35 296 ARG B O 1
ATOM 6085 N N . HIS B 1 297 ? 1.574 -19.367 59.975 1.00 14.02 297 HIS B N 1
ATOM 6086 C CA . HIS B 1 297 ? 2.425 -19.156 61.173 1.00 15.17 297 HIS B CA 1
ATOM 6087 C C . HIS B 1 297 ? 3.764 -18.510 60.795 1.00 16.08 297 HIS B C 1
ATOM 6088 O O . HIS B 1 297 ? 4.362 -17.860 61.656 1.00 17.77 297 HIS B O 1
ATOM 6095 N N . LEU B 1 298 ? 4.210 -18.649 59.540 1.00 14.11 298 LEU B N 1
ATOM 6096 C CA . LEU B 1 298 ? 5.494 -18.067 59.059 1.00 16.33 298 LEU B CA 1
ATOM 6097 C C . LEU B 1 298 ? 5.265 -16.645 58.549 1.00 13.83 298 LEU B C 1
ATOM 6098 O O . LEU B 1 298 ? 6.252 -15.956 58.285 1.00 20.05 298 LEU B O 1
ATOM 6103 N N . ILE B 1 299 ? 4.015 -16.237 58.368 1.00 11.91 299 ILE B N 1
ATOM 6104 C CA . ILE B 1 299 ? 3.666 -14.883 57.867 1.00 12.77 299 ILE B CA 1
ATOM 6105 C C . ILE B 1 299 ? 3.397 -13.957 59.056 1.00 11.99 299 ILE B C 1
ATOM 6106 O O . ILE B 1 299 ? 3.979 -12.866 59.112 1.00 11.79 299 ILE B O 1
ATOM 6111 N N . VAL B 1 300 ? 2.550 -14.375 59.985 1.00 12.13 300 VAL B N 1
ATOM 6112 C CA . VAL B 1 300 ? 2.139 -13.529 61.113 1.00 12.26 300 VAL B CA 1
ATOM 6113 C C . VAL B 1 300 ? 3.276 -13.165 62.067 1.00 12.32 300 VAL B C 1
ATOM 6114 O O . VAL B 1 300 ? 3.145 -12.264 62.845 1.00 15.63 300 VAL B O 1
ATOM 6118 N N . SER B 1 301 ? 4.354 -13.923 62.013 1.00 13.49 301 SER B N 1
ATOM 6119 C CA . SER B 1 301 ? 5.550 -13.693 62.817 1.00 15.96 301 SER B CA 1
ATOM 6120 C C . SER B 1 301 ? 6.539 -12.668 62.243 1.00 15.60 301 SER B C 1
ATOM 6121 O O . SER B 1 301 ? 7.501 -12.317 62.881 1.00 18.92 301 SER B O 1
ATOM 6124 N N . ARG B 1 302 ? 6.320 -12.245 61.005 1.00 14.26 302 ARG B N 1
ATOM 6125 C CA . ARG B 1 302 ? 7.200 -11.302 60.322 1.00 14.39 302 ARG B CA 1
ATOM 6126 C C . ARG B 1 302 ? 7.084 -9.856 60.781 1.00 15.47 302 ARG B C 1
ATOM 6127 O O . ARG B 1 302 ? 6.072 -9.436 61.271 1.00 16.16 302 ARG B O 1
ATOM 6135 N N . SER B 1 303 ? 8.175 -9.126 60.649 1.00 20.17 303 SER B N 1
ATOM 6136 C CA . SER B 1 303 ? 8.198 -7.727 61.027 1.00 20.05 303 SER B CA 1
ATOM 6137 C C . SER B 1 303 ? 7.613 -6.801 59.960 1.00 19.34 303 SER B C 1
ATOM 6138 O O . SER B 1 303 ? 7.512 -7.141 58.794 1.00 18.59 303 SER B O 1
ATOM 6141 N N . THR B 1 304 ? 7.283 -5.593 60.377 1.00 18.25 304 THR B N 1
ATOM 6142 C CA . THR B 1 304 ? 6.768 -4.540 59.526 1.00 17.35 304 THR B CA 1
ATOM 6143 C C . THR B 1 304 ? 7.795 -4.119 58.460 1.00 16.60 304 THR B C 1
ATOM 6144 O O . THR B 1 304 ? 7.448 -3.702 57.384 1.00 17.89 304 THR B O 1
ATOM 6148 N N . GLN B 1 305 ? 9.072 -4.169 58.807 1.00 16.94 305 GLN B N 1
ATOM 6149 C CA . GLN B 1 305 ? 10.132 -3.873 57.877 1.00 17.58 305 GLN B CA 1
ATOM 6150 C C . GLN B 1 305 ? 10.416 -5.037 56.912 1.00 18.23 305 GLN B C 1
ATOM 6151 O O . GLN B 1 305 ? 11.133 -4.855 55.958 1.00 21.03 305 GLN B O 1
ATOM 6157 N N . ALA B 1 306 ? 9.897 -6.227 57.200 1.00 15.14 306 ALA B N 1
ATOM 6158 C CA . ALA B 1 306 ? 10.137 -7.395 56.366 1.00 14.22 306 ALA B CA 1
ATOM 6159 C C . ALA B 1 306 ? 8.885 -8.213 56.078 1.00 13.11 306 ALA B C 1
ATOM 6160 O O . ALA B 1 306 ? 8.813 -9.371 56.393 1.00 13.38 306 ALA B O 1
ATOM 6162 N N . PRO B 1 307 ? 7.911 -7.611 55.422 1.00 11.43 307 PRO B N 1
ATOM 6163 C CA . PRO B 1 307 ? 6.699 -8.356 55.121 1.00 11.65 307 PRO B CA 1
ATOM 6164 C C . PRO B 1 307 ? 6.856 -9.378 54.001 1.00 10.64 307 PRO B C 1
ATOM 6165 O O . PRO B 1 307 ? 7.802 -9.347 53.244 1.00 11.47 307 PRO B O 1
ATOM 6169 N N . LEU B 1 308 ? 5.934 -10.321 53.972 1.00 9.91 308 LEU B N 1
ATOM 6170 C CA . LEU B 1 308 ? 5.811 -11.211 52.833 1.00 10.72 308 LEU B CA 1
ATOM 6171 C C . LEU B 1 308 ? 5.032 -10.386 51.813 1.00 10.27 308 LEU B C 1
ATOM 6172 O O . LEU B 1 308 ? 4.040 -9.767 52.144 1.00 9.82 308 LEU B O 1
ATOM 6177 N N . ILE B 1 309 ? 5.511 -10.354 50.583 1.00 9.64 309 ILE B N 1
ATOM 6178 C CA . ILE B 1 309 ? 4.791 -9.667 49.518 1.00 10.36 309 ILE B CA 1
ATOM 6179 C C . ILE B 1 309 ? 4.317 -10.750 48.555 1.00 9.09 309 ILE B C 1
ATOM 6180 O O . ILE B 1 309 ? 5.100 -11.355 47.877 1.00 10.07 309 ILE B O 1
ATOM 6185 N N . ILE B 1 310 ? 3.016 -10.968 48.505 1.00 8.92 310 ILE B N 1
ATOM 6186 C CA . ILE B 1 310 ? 2.447 -11.974 47.631 1.00 9.37 310 ILE B CA 1
ATOM 6187 C C . ILE B 1 310 ? 2.315 -11.390 46.234 1.00 9.15 310 ILE B C 1
ATOM 6188 O O . ILE B 1 310 ? 1.836 -10.298 46.056 1.00 9.79 310 ILE B O 1
ATOM 6193 N N . ARG B 1 311 ? 2.794 -12.133 45.249 1.00 9.14 311 ARG B N 1
ATOM 6194 C CA . ARG B 1 311 ? 2.747 -11.663 43.885 1.00 10.25 311 ARG B CA 1
ATOM 6195 C C . ARG B 1 311 ? 1.961 -12.525 42.914 1.00 10.08 311 ARG B C 1
ATOM 6196 O O . ARG B 1 311 ? 2.414 -13.552 42.490 1.00 9.57 311 ARG B O 1
ATOM 6204 N N . PRO B 1 312 ? 0.789 -12.029 42.482 1.00 9.75 312 PRO B N 1
ATOM 6205 C CA . PRO B 1 312 ? 0.067 -12.675 41.381 1.00 10.30 312 PRO B CA 1
ATOM 6206 C C . PRO B 1 312 ? 0.791 -12.275 40.088 1.00 11.82 312 PRO B C 1
ATOM 6207 O O . PRO B 1 312 ? 1.486 -11.270 40.043 1.00 11.98 312 PRO B O 1
ATOM 6211 N N . ASP B 1 313 ? 0.680 -13.085 39.056 1.00 11.21 313 ASP B N 1
ATOM 6212 C CA . ASP B 1 313 ? 1.344 -12.746 37.802 1.00 11.17 313 ASP B CA 1
ATOM 6213 C C . ASP B 1 313 ? 0.540 -13.117 36.554 1.00 10.64 313 ASP B C 1
ATOM 6214 O O . ASP B 1 313 ? 1.097 -13.210 35.503 1.00 13.10 313 ASP B O 1
ATOM 6219 N N . SER B 1 314 ? -0.755 -13.345 36.690 1.00 9.95 314 SER B N 1
ATOM 6220 C CA . SER B 1 314 ? -1.571 -13.758 35.555 1.00 11.11 314 SER B CA 1
ATOM 6221 C C . SER B 1 314 ? -3.036 -13.455 35.794 1.00 10.93 314 SER B C 1
ATOM 6222 O O . SER B 1 314 ? -3.445 -13.192 36.895 1.00 12.20 314 SER B O 1
ATOM 6225 N N . GLY B 1 315 ? -3.814 -13.512 34.723 1.00 11.88 315 GLY B N 1
ATOM 6226 C CA . GLY B 1 315 ? -5.234 -13.226 34.780 1.00 14.43 315 GLY B CA 1
ATOM 6227 C C . GLY B 1 315 ? -5.518 -11.757 34.582 1.00 12.42 315 GLY B C 1
ATOM 6228 O O . GLY B 1 315 ? -4.613 -10.989 34.354 1.00 14.67 315 GLY B O 1
ATOM 6229 N N . ASN B 1 316 ? -6.795 -11.387 34.610 1.00 11.74 316 ASN B N 1
ATOM 6230 C CA . ASN B 1 316 ? -7.164 -9.968 34.468 1.00 11.82 316 ASN B CA 1
ATOM 6231 C C . ASN B 1 316 ? -6.524 -9.227 35.635 1.00 11.72 316 ASN B C 1
ATOM 6232 O O . ASN B 1 316 ? -6.730 -9.606 36.777 1.00 12.16 316 ASN B O 1
ATOM 6237 N N . PRO B 1 317 ? -5.658 -8.221 35.396 1.00 11.97 317 PRO B N 1
ATOM 6238 C CA . PRO B 1 317 ? -4.960 -7.569 36.504 1.00 14.76 317 PRO B CA 1
ATOM 6239 C C . PRO B 1 317 ? -5.862 -7.023 37.617 1.00 13.28 317 PRO B C 1
ATOM 6240 O O . PRO B 1 317 ? -5.583 -7.328 38.768 1.00 14.44 317 PRO B O 1
ATOM 6244 N N . LEU B 1 318 ? -6.936 -6.293 37.300 1.00 12.80 318 LEU B N 1
ATOM 6245 C CA . LEU B 1 318 ? -7.811 -5.759 38.372 1.00 13.46 318 LEU B CA 1
ATOM 6246 C C . LEU B 1 318 ? -8.531 -6.916 39.077 1.00 12.96 318 LEU B C 1
ATOM 6247 O O . LEU B 1 318 ? -8.539 -6.938 40.296 1.00 13.53 318 LEU B O 1
ATOM 6252 N N . ASP B 1 319 ? -9.150 -7.823 38.323 1.00 13.26 319 ASP B N 1
ATOM 6253 C CA . ASP B 1 319 ? -9.988 -8.893 38.928 1.00 14.45 319 ASP B CA 1
ATOM 6254 C C . ASP B 1 319 ? -9.115 -9.749 39.845 1.00 12.44 319 ASP B C 1
ATOM 6255 O O . ASP B 1 319 ? -9.575 -10.153 40.928 1.00 12.02 319 ASP B O 1
ATOM 6260 N N . THR B 1 320 ? -7.883 -10.022 39.431 1.00 10.51 320 THR B N 1
ATOM 6261 C CA . THR B 1 320 ? -6.974 -10.882 40.216 1.00 11.12 320 THR B CA 1
ATOM 6262 C C . THR B 1 320 ? -6.557 -10.148 41.496 1.00 10.70 320 THR B C 1
ATOM 6263 O O . THR B 1 320 ? -6.577 -10.756 42.557 1.00 11.82 320 THR B O 1
ATOM 6267 N N . VAL B 1 321 ? -6.225 -8.865 41.405 1.00 10.36 321 VAL B N 1
ATOM 6268 C CA . VAL B 1 321 ? -5.849 -8.087 42.617 1.00 10.19 321 VAL B CA 1
ATOM 6269 C C . VAL B 1 321 ? -7.036 -8.090 43.583 1.00 10.19 321 VAL B C 1
ATOM 6270 O O . VAL B 1 321 ? -6.827 -8.316 44.780 1.00 10.57 321 VAL B O 1
ATOM 6274 N N . LEU B 1 322 ? -8.253 -7.824 43.098 1.00 11.71 322 LEU B N 1
ATOM 6275 C CA . LEU B 1 322 ? -9.409 -7.705 44.024 1.00 11.29 322 LEU B CA 1
ATOM 6276 C C . LEU B 1 322 ? -9.688 -9.056 44.686 1.00 11.11 322 LEU B C 1
ATOM 6277 O O . LEU B 1 322 ? -9.990 -9.083 45.884 1.00 12.02 322 LEU B O 1
ATOM 6282 N N . LYS B 1 323 ? -9.575 -10.146 43.943 1.00 11.63 323 LYS B N 1
ATOM 6283 C CA . LYS B 1 323 ? -9.859 -11.482 44.511 1.00 11.10 323 LYS B CA 1
ATOM 6284 C C . LYS B 1 323 ? -8.758 -11.883 45.498 1.00 10.28 323 LYS B C 1
ATOM 6285 O O . LYS B 1 323 ? -9.059 -12.414 46.563 1.00 10.59 323 LYS B O 1
ATOM 6291 N N . VAL B 1 324 ? -7.492 -11.634 45.174 1.00 10.17 324 VAL B N 1
ATOM 6292 C CA . VAL B 1 324 ? -6.373 -11.885 46.122 1.00 10.40 324 VAL B CA 1
ATOM 6293 C C . VAL B 1 324 ? -6.611 -11.094 47.414 1.00 9.01 324 VAL B C 1
ATOM 6294 O O . VAL B 1 324 ? -6.478 -11.676 48.500 1.00 10.10 324 VAL B O 1
ATOM 6298 N N . LEU B 1 325 ? -6.968 -9.817 47.317 1.00 10.48 325 LEU B N 1
ATOM 6299 C CA . LEU B 1 325 ? -7.195 -9.005 48.534 1.00 11.05 325 LEU B CA 1
ATOM 6300 C C . LEU B 1 325 ? -8.396 -9.567 49.305 1.00 10.70 325 LEU B C 1
ATOM 6301 O O . LEU B 1 325 ? -8.292 -9.677 50.522 1.00 11.63 325 LEU B O 1
ATOM 6306 N N . GLU B 1 326 ? -9.489 -9.945 48.640 1.00 10.69 326 GLU B N 1
ATOM 6307 C CA A GLU B 1 326 ? -10.671 -10.504 49.358 0.55 12.33 326 GLU B CA 1
ATOM 6308 C CA B GLU B 1 326 ? -10.667 -10.490 49.376 0.45 12.34 326 GLU B CA 1
ATOM 6309 C C . GLU B 1 326 ? -10.245 -11.783 50.089 1.00 12.47 326 GLU B C 1
ATOM 6310 O O . GLU B 1 326 ? -10.621 -11.967 51.254 1.00 13.77 326 GLU B O 1
ATOM 6321 N N . ILE B 1 327 ? -9.486 -12.649 49.425 1.00 11.47 327 ILE B N 1
ATOM 6322 C CA . ILE B 1 327 ? -9.018 -13.912 50.059 1.00 10.54 327 ILE B CA 1
ATOM 6323 C C . ILE B 1 327 ? -8.196 -13.583 51.299 1.00 11.90 327 ILE B C 1
ATOM 6324 O O . ILE B 1 327 ? -8.453 -14.158 52.358 1.00 12.25 327 ILE B O 1
ATOM 6329 N N . LEU B 1 328 ? -7.189 -12.726 51.162 1.00 11.40 328 LEU B N 1
ATOM 6330 C CA . LEU B 1 328 ? -6.237 -12.443 52.256 1.00 13.35 328 LEU B CA 1
ATOM 6331 C C . LEU B 1 328 ? -6.969 -11.724 53.394 1.00 11.71 328 LEU B C 1
ATOM 6332 O O . LEU B 1 328 ? -6.641 -11.988 54.563 1.00 13.32 328 LEU B O 1
ATOM 6337 N N . GLY B 1 329 ? -7.963 -10.896 53.077 1.00 12.04 329 GLY B N 1
ATOM 6338 C CA . GLY B 1 329 ? -8.728 -10.168 54.103 1.00 13.77 329 GLY B CA 1
ATOM 6339 C C . GLY B 1 329 ? -9.527 -11.109 54.993 1.00 14.30 329 GLY B C 1
ATOM 6340 O O . GLY B 1 329 ? -9.849 -10.718 56.136 1.00 17.38 329 GLY B O 1
ATOM 6341 N N . LYS B 1 330 ? -9.863 -12.298 54.494 1.00 13.84 330 LYS B N 1
ATOM 6342 C CA . LYS B 1 330 ? -10.654 -13.304 55.246 1.00 16.01 330 LYS B CA 1
ATOM 6343 C C . LYS B 1 330 ? -9.716 -14.205 56.046 1.00 17.29 330 LYS B C 1
ATOM 6344 O O . LYS B 1 330 ? -10.184 -14.793 57.038 1.00 21.35 330 LYS B O 1
ATOM 6350 N N . LYS B 1 331 ? -8.437 -14.308 55.679 1.00 13.72 331 LYS B N 1
ATOM 6351 C CA . LYS B 1 331 ? -7.489 -15.218 56.368 1.00 14.88 331 LYS B CA 1
ATOM 6352 C C . LYS B 1 331 ? -6.576 -14.465 57.343 1.00 12.92 331 LYS B C 1
ATOM 6353 O O . LYS B 1 331 ? -5.977 -15.131 58.201 1.00 13.74 331 LYS B O 1
ATOM 6359 N N . PHE B 1 332 ? -6.465 -13.146 57.223 1.00 13.11 332 PHE B N 1
ATOM 6360 C CA . PHE B 1 332 ? -5.533 -12.329 58.040 1.00 13.91 332 PHE B CA 1
ATOM 6361 C C . PHE B 1 332 ? -6.299 -11.213 58.733 1.00 15.82 332 PHE B C 1
ATOM 6362 O O . PHE B 1 332 ? -7.365 -10.825 58.279 1.00 18.68 332 PHE B O 1
ATOM 6370 N N . PRO B 1 333 ? -5.795 -10.708 59.878 1.00 15.96 333 PRO B N 1
ATOM 6371 C CA . PRO B 1 333 ? -6.490 -9.645 60.605 1.00 18.16 333 PRO B CA 1
ATOM 6372 C C . PRO B 1 333 ? -6.433 -8.243 59.976 1.00 17.35 333 PRO B C 1
ATOM 6373 O O . PRO B 1 333 ? -5.553 -7.468 60.319 1.00 24.67 333 PRO B O 1
ATOM 6377 N N . VAL B 1 334 ? -7.460 -7.912 59.205 1.00 17.39 334 VAL B N 1
ATOM 6378 C CA . VAL B 1 334 ? -7.580 -6.611 58.479 1.00 15.85 334 VAL B CA 1
ATOM 6379 C C . VAL B 1 334 ? -7.995 -5.502 59.450 1.00 15.34 334 VAL B C 1
ATOM 6380 O O . VAL B 1 334 ? -8.873 -5.730 60.326 1.00 16.44 334 VAL B O 1
ATOM 6384 N N . THR B 1 335 ? -7.427 -4.316 59.268 1.00 11.06 335 THR B N 1
ATOM 6385 C CA . THR B 1 335 ? -7.786 -3.115 60.045 1.00 12.86 335 THR B CA 1
ATOM 6386 C C . THR B 1 335 ? -8.455 -2.106 59.130 1.00 11.15 335 THR B C 1
ATOM 6387 O O . THR B 1 335 ? -8.451 -2.297 57.892 1.00 12.02 335 THR B O 1
ATOM 6391 N N . GLU B 1 336 ? -9.043 -1.079 59.715 1.00 11.48 336 GLU B N 1
ATOM 6392 C CA . GLU B 1 336 ? -9.592 0.051 58.949 1.00 12.58 336 GLU B CA 1
ATOM 6393 C C . GLU B 1 336 ? -8.734 1.261 59.281 1.00 12.41 336 GLU B C 1
ATOM 6394 O O . GLU B 1 336 ? -8.598 1.596 60.466 1.00 13.17 336 GLU B O 1
ATOM 6400 N N . ASN B 1 337 ? -8.118 1.884 58.283 1.00 11.90 337 ASN B N 1
ATOM 6401 C CA . ASN B 1 337 ? -7.239 3.048 58.522 1.00 13.32 337 ASN B CA 1
ATOM 6402 C C . ASN B 1 337 ? -8.098 4.288 58.818 1.00 11.31 337 ASN B C 1
ATOM 6403 O O . ASN B 1 337 ? -9.348 4.202 58.829 1.00 13.27 337 ASN B O 1
ATOM 6408 N N . SER B 1 338 ? -7.444 5.418 59.052 1.00 13.84 338 SER B N 1
ATOM 6409 C CA . SER B 1 338 ? -8.121 6.651 59.508 1.00 15.85 338 SER B CA 1
ATOM 6410 C C . SER B 1 338 ? -9.043 7.222 58.417 1.00 16.76 338 SER B C 1
ATOM 6411 O O . SER B 1 338 ? -9.895 8.067 58.744 1.00 18.51 338 SER B O 1
ATOM 6414 N N . LYS B 1 339 ? -8.917 6.756 57.165 1.00 14.48 339 LYS B N 1
ATOM 6415 C CA . LYS B 1 339 ? -9.742 7.222 56.018 1.00 15.38 339 LYS B CA 1
ATOM 6416 C C . LYS B 1 339 ? -10.895 6.250 55.764 1.00 14.08 339 LYS B C 1
ATOM 6417 O O . LYS B 1 339 ? -11.728 6.527 54.887 1.00 15.52 339 LYS B O 1
ATOM 6423 N N . GLY B 1 340 ? -10.970 5.156 56.521 1.00 13.19 340 GLY B N 1
ATOM 6424 C CA . GLY B 1 340 ? -12.062 4.186 56.378 1.00 14.40 340 GLY B CA 1
ATOM 6425 C C . GLY B 1 340 ? -11.746 3.089 55.380 1.00 13.95 340 GLY B C 1
ATOM 6426 O O . GLY B 1 340 ? -12.665 2.325 55.038 1.00 16.83 340 GLY B O 1
ATOM 6427 N N . TYR B 1 341 ? -10.486 2.961 54.945 1.00 11.36 341 TYR B N 1
ATOM 6428 C CA . TYR B 1 341 ? -10.078 1.940 53.951 1.00 11.52 341 TYR B CA 1
ATOM 6429 C C . TYR B 1 341 ? -9.416 0.761 54.654 1.00 10.56 341 TYR B C 1
ATOM 6430 O O . TYR B 1 341 ? -8.733 0.923 55.698 1.00 11.08 341 TYR B O 1
ATOM 6439 N N . LYS B 1 342 ? -9.595 -0.414 54.065 1.00 10.82 342 LYS B N 1
ATOM 6440 C CA . LYS B 1 342 ? -9.097 -1.687 54.626 1.00 10.88 342 LYS B CA 1
ATOM 6441 C C . LYS B 1 342 ? -7.591 -1.794 54.425 1.00 11.72 342 LYS B C 1
ATOM 6442 O O . LYS B 1 342 ? -7.064 -1.438 53.341 1.00 11.04 342 LYS B O 1
ATOM 6448 N N . LEU B 1 343 ? -6.923 -2.330 55.427 1.00 10.80 343 LEU B N 1
ATOM 6449 C CA . LEU B 1 343 ? -5.456 -2.434 55.466 1.00 11.58 343 LEU B CA 1
ATOM 6450 C C . LEU B 1 343 ? -5.091 -3.823 55.974 1.00 11.99 343 LEU B C 1
ATOM 6451 O O . LEU B 1 343 ? -5.490 -4.185 57.106 1.00 12.14 343 LEU B O 1
ATOM 6456 N N . LEU B 1 344 ? -4.379 -4.595 55.166 1.00 11.24 344 LEU B N 1
ATOM 6457 C CA . LEU B 1 344 ? -3.801 -5.881 55.611 1.00 11.01 344 LEU B CA 1
ATOM 6458 C C . LEU B 1 344 ? -2.883 -5.592 56.784 1.00 11.63 344 LEU B C 1
ATOM 6459 O O . LEU B 1 344 ? -2.345 -4.497 56.917 1.00 11.38 344 LEU B O 1
ATOM 6464 N N . PRO B 1 345 ? -2.602 -6.599 57.629 1.00 12.47 345 PRO B N 1
ATOM 6465 C CA . PRO B 1 345 ? -1.603 -6.428 58.674 1.00 11.54 345 PRO B CA 1
ATOM 6466 C C . PRO B 1 345 ? -0.248 -6.106 58.059 1.00 12.35 345 PRO B C 1
ATOM 6467 O O . PRO B 1 345 ? 0.019 -6.437 56.904 1.00 11.75 345 PRO B O 1
ATOM 6471 N N . PRO B 1 346 ? 0.643 -5.412 58.785 1.00 12.10 346 PRO B N 1
ATOM 6472 C CA . PRO B 1 346 ? 1.851 -4.855 58.194 1.00 13.24 346 PRO B CA 1
ATOM 6473 C C . PRO B 1 346 ? 2.881 -5.886 57.718 1.00 11.06 346 PRO B C 1
ATOM 6474 O O . PRO B 1 346 ? 3.763 -5.515 56.968 1.00 14.79 346 PRO B O 1
ATOM 6478 N N . TYR B 1 347 ? 2.738 -7.141 58.126 1.00 10.44 347 TYR B N 1
ATOM 6479 C CA . TYR B 1 347 ? 3.627 -8.244 57.691 1.00 10.24 347 TYR B CA 1
ATOM 6480 C C . TYR B 1 347 ? 3.184 -8.819 56.331 1.00 10.84 347 TYR B C 1
ATOM 6481 O O . TYR B 1 347 ? 3.818 -9.782 55.877 1.00 10.70 347 TYR B O 1
ATOM 6490 N N . LEU B 1 348 ? 2.130 -8.281 55.713 1.00 9.25 348 LEU B N 1
ATOM 6491 C CA . LEU B 1 348 ? 1.562 -8.872 54.480 1.00 9.26 348 LEU B CA 1
ATOM 6492 C C . LEU B 1 348 ? 1.206 -7.768 53.494 1.00 10.18 348 LEU B C 1
ATOM 6493 O O . LEU B 1 348 ? 0.401 -6.879 53.810 1.00 9.93 348 LEU B O 1
ATOM 6498 N N . ARG B 1 349 ? 1.757 -7.872 52.291 1.00 9.66 349 ARG B N 1
ATOM 6499 C CA . ARG B 1 349 ? 1.471 -6.917 51.196 1.00 8.99 349 ARG B CA 1
ATOM 6500 C C . ARG B 1 349 ? 1.331 -7.690 49.889 1.00 8.91 349 ARG B C 1
ATOM 6501 O O . ARG B 1 349 ? 1.589 -8.893 49.843 1.00 9.16 349 ARG B O 1
ATOM 6509 N N . VAL B 1 350 ? 0.967 -6.968 48.833 1.00 9.04 350 VAL B N 1
ATOM 6510 C CA . VAL B 1 350 ? 0.757 -7.542 47.481 1.00 8.77 350 VAL B CA 1
ATOM 6511 C C . VAL B 1 350 ? 1.541 -6.717 46.474 1.00 7.53 350 VAL B C 1
ATOM 6512 O O . VAL B 1 350 ? 1.608 -5.483 46.595 1.00 9.16 350 VAL B O 1
ATOM 6516 N N . ILE B 1 351 ? 2.067 -7.384 45.462 1.00 7.93 351 ILE B N 1
ATOM 6517 C CA . ILE B 1 351 ? 2.595 -6.668 44.271 1.00 8.52 351 ILE B CA 1
ATOM 6518 C C . ILE B 1 351 ? 1.922 -7.250 43.028 1.00 8.85 351 ILE B C 1
ATOM 6519 O O . ILE B 1 351 ? 1.906 -8.482 42.857 1.00 9.38 351 ILE B O 1
ATOM 6524 N N . GLN B 1 352 ? 1.349 -6.371 42.231 1.00 9.10 352 GLN B N 1
ATOM 6525 C CA A GLN B 1 352 ? 0.854 -6.757 40.889 0.47 8.63 352 GLN B CA 1
ATOM 6526 C CA B GLN B 1 352 ? 0.851 -6.748 40.888 0.53 8.63 352 GLN B CA 1
ATOM 6527 C C . GLN B 1 352 ? 1.933 -6.369 39.875 1.00 7.99 352 GLN B C 1
ATOM 6528 O O . GLN B 1 352 ? 2.177 -5.158 39.698 1.00 9.10 352 GLN B O 1
ATOM 6539 N N . GLY B 1 353 ? 2.555 -7.370 39.266 1.00 10.57 353 GLY B N 1
ATOM 6540 C CA . GLY B 1 353 ? 3.682 -7.170 38.342 1.00 11.20 353 GLY B CA 1
ATOM 6541 C C . GLY B 1 353 ? 3.405 -7.701 36.957 1.00 12.52 353 GLY B C 1
ATOM 6542 O O . GLY B 1 353 ? 4.371 -7.868 36.217 1.00 14.71 353 GLY B O 1
ATOM 6543 N N . ASP B 1 354 ? 2.140 -7.950 36.604 1.00 9.79 354 ASP B N 1
ATOM 6544 C CA . ASP B 1 354 ? 1.728 -8.433 35.258 1.00 11.14 354 ASP B CA 1
ATOM 6545 C C . ASP B 1 354 ? 0.721 -7.451 34.642 1.00 10.51 354 ASP B C 1
ATOM 6546 O O . ASP B 1 354 ? -0.178 -7.006 35.344 1.00 12.40 354 ASP B O 1
ATOM 6551 N N . GLY B 1 355 ? 0.917 -7.128 33.367 1.00 10.27 355 GLY B N 1
ATOM 6552 C CA . GLY B 1 355 ? -0.026 -6.334 32.565 1.00 12.71 355 GLY B CA 1
ATOM 6553 C C . GLY B 1 355 ? -0.139 -4.906 33.043 1.00 11.26 355 GLY B C 1
ATOM 6554 O O . GLY B 1 355 ? -1.164 -4.283 32.770 1.00 12.69 355 GLY B O 1
ATOM 6555 N N . VAL B 1 356 ? 0.866 -4.384 33.743 1.00 10.12 356 VAL B N 1
ATOM 6556 C CA . VAL B 1 356 ? 0.816 -3.004 34.283 1.00 10.45 356 VAL B CA 1
ATOM 6557 C C . VAL B 1 356 ? 1.384 -2.026 33.263 1.00 9.75 356 VAL B C 1
ATOM 6558 O O . VAL B 1 356 ? 2.556 -2.105 32.905 1.00 9.90 356 VAL B O 1
ATOM 6562 N N . ASP B 1 357 ? 0.551 -1.083 32.863 1.00 9.27 357 ASP B N 1
ATOM 6563 C CA . ASP B 1 357 ? 0.973 0.123 32.128 1.00 9.61 357 ASP B CA 1
ATOM 6564 C C . ASP B 1 357 ? 0.166 1.272 32.718 1.00 8.58 357 ASP B C 1
ATOM 6565 O O . ASP B 1 357 ? -0.606 1.045 33.658 1.00 9.98 357 ASP B O 1
ATOM 6570 N N . ILE B 1 358 ? 0.343 2.471 32.202 1.00 9.22 358 ILE B N 1
ATOM 6571 C CA . ILE B 1 358 ? -0.314 3.644 32.831 1.00 10.82 358 ILE B CA 1
ATOM 6572 C C . ILE B 1 358 ? -1.839 3.468 32.844 1.00 11.89 358 ILE B C 1
ATOM 6573 O O . ILE B 1 358 ? -2.478 3.916 33.810 1.00 13.59 358 ILE B O 1
ATOM 6578 N N . ASN B 1 359 ? -2.413 2.815 31.842 1.00 10.91 359 ASN B N 1
ATOM 6579 C CA . ASN B 1 359 ? -3.886 2.648 31.763 1.00 13.14 359 ASN B CA 1
ATOM 6580 C C . ASN B 1 359 ? -4.358 1.619 32.789 1.00 12.37 359 ASN B C 1
ATOM 6581 O O . ASN B 1 359 ? -5.365 1.875 33.507 1.00 12.67 359 ASN B O 1
ATOM 6586 N N . THR B 1 360 ? -3.703 0.469 32.885 1.00 11.28 360 THR B N 1
ATOM 6587 C CA . THR B 1 360 ? -4.186 -0.592 33.805 1.00 13.05 360 THR B CA 1
ATOM 6588 C C . THR B 1 360 ? -3.856 -0.185 35.252 1.00 12.28 360 THR B C 1
ATOM 6589 O O . THR B 1 360 ? -4.602 -0.556 36.179 1.00 11.99 360 THR B O 1
ATOM 6593 N N . LEU B 1 361 ? -2.795 0.584 35.479 1.00 11.64 361 LEU B N 1
ATOM 6594 C CA . LEU B 1 361 ? -2.481 1.098 36.830 1.00 10.62 361 LEU B CA 1
ATOM 6595 C C . LEU B 1 361 ? -3.674 1.912 37.317 1.00 10.01 361 LEU B C 1
ATOM 6596 O O . LEU B 1 361 ? -4.144 1.704 38.451 1.00 9.79 361 LEU B O 1
ATOM 6601 N N . GLN B 1 362 ? -4.135 2.846 36.510 1.00 9.82 362 GLN B N 1
ATOM 6602 C CA . GLN B 1 362 ? -5.324 3.663 36.839 1.00 11.87 362 GLN B CA 1
ATOM 6603 C C . GLN B 1 362 ? -6.518 2.763 37.141 1.00 12.18 362 GLN B C 1
ATOM 6604 O O . GLN B 1 362 ? -7.208 2.997 38.142 1.00 11.58 362 GLN B O 1
ATOM 6610 N N . GLU B 1 363 ? -6.771 1.771 36.298 1.00 11.19 363 GLU B N 1
ATOM 6611 C CA . GLU B 1 363 ? -7.944 0.876 36.462 1.00 12.41 363 GLU B CA 1
ATOM 6612 C C . GLU B 1 363 ? -7.829 0.144 37.797 1.00 11.13 363 GLU B C 1
ATOM 6613 O O . GLU B 1 363 ? -8.843 0.024 38.515 1.00 11.36 363 GLU B O 1
ATOM 6619 N N . ILE B 1 364 ? -6.642 -0.323 38.158 1.00 10.13 364 ILE B N 1
ATOM 6620 C CA . ILE B 1 364 ? -6.484 -1.151 39.380 1.00 10.19 364 ILE B CA 1
ATOM 6621 C C . ILE B 1 364 ? -6.678 -0.257 40.606 1.00 10.70 364 ILE B C 1
ATOM 6622 O O . ILE B 1 364 ? -7.398 -0.668 41.529 1.00 10.36 364 ILE B O 1
ATOM 6627 N N . VAL B 1 365 ? -6.035 0.905 40.682 1.00 9.57 365 VAL B N 1
ATOM 6628 C CA . VAL B 1 365 ? -6.149 1.721 41.923 1.00 10.19 365 VAL B CA 1
ATOM 6629 C C . VAL B 1 365 ? -7.594 2.222 42.053 1.00 10.15 365 VAL B C 1
ATOM 6630 O O . VAL B 1 365 ? -8.084 2.274 43.186 1.00 10.57 365 VAL B O 1
ATOM 6634 N N . GLU B 1 366 ? -8.280 2.559 40.962 1.00 11.27 366 GLU B N 1
ATOM 6635 C CA . GLU B 1 366 ? -9.687 3.007 41.057 1.00 10.77 366 GLU B CA 1
ATOM 6636 C C . GLU B 1 366 ? -10.552 1.820 41.507 1.00 10.23 366 GLU B C 1
ATOM 6637 O O . GLU B 1 366 ? -11.449 2.029 42.366 1.00 11.81 366 GLU B O 1
ATOM 6643 N N . GLY B 1 367 ? -10.308 0.611 41.001 1.00 11.09 367 GLY B N 1
ATOM 6644 C CA . GLY B 1 367 ? -11.066 -0.584 41.410 1.00 10.93 367 GLY B CA 1
ATOM 6645 C C . GLY B 1 367 ? -10.849 -0.889 42.881 1.00 10.57 367 GLY B C 1
ATOM 6646 O O . GLY B 1 367 ? -11.807 -1.242 43.597 1.00 12.37 367 GLY B O 1
ATOM 6647 N N . MET B 1 368 ? -9.614 -0.801 43.356 1.00 9.92 368 MET B N 1
ATOM 6648 C CA . MET B 1 368 ? -9.314 -0.992 44.795 1.00 11.41 368 MET B CA 1
ATOM 6649 C C . MET B 1 368 ? -10.066 0.055 45.623 1.00 11.04 368 MET B C 1
ATOM 6650 O O . MET B 1 368 ? -10.662 -0.322 46.633 1.00 11.10 368 MET B O 1
ATOM 6655 N N . LYS B 1 369 ? -10.023 1.320 45.227 1.00 10.67 369 LYS B N 1
ATOM 6656 C CA . LYS B 1 369 ? -10.715 2.393 45.986 1.00 11.34 369 LYS B CA 1
ATOM 6657 C C . LYS B 1 369 ? -12.208 2.069 46.054 1.00 13.51 369 LYS B C 1
ATOM 6658 O O . LYS B 1 369 ? -12.787 2.221 47.129 1.00 12.27 369 LYS B O 1
ATOM 6664 N N . GLN B 1 370 ? -12.817 1.644 44.947 1.00 11.82 370 GLN B N 1
ATOM 6665 C CA . GLN B 1 370 ? -14.278 1.358 44.929 1.00 13.39 370 GLN B CA 1
ATOM 6666 C C . GLN B 1 370 ? -14.589 0.213 45.895 1.00 15.90 370 GLN B C 1
ATOM 6667 O O . GLN B 1 370 ? -15.685 0.213 46.472 1.00 16.57 370 GLN B O 1
ATOM 6673 N N . LYS B 1 371 ? -13.680 -0.738 46.072 1.00 12.56 371 LYS B N 1
ATOM 6674 C CA . LYS B 1 371 ? -13.872 -1.883 47.000 1.00 13.42 371 LYS B CA 1
ATOM 6675 C C . LYS B 1 371 ? -13.280 -1.577 48.386 1.00 13.31 371 LYS B C 1
ATOM 6676 O O . LYS B 1 371 ? -13.157 -2.521 49.183 1.00 14.85 371 LYS B O 1
ATOM 6682 N N . MET B 1 372 ? -12.923 -0.323 48.662 1.00 12.44 372 MET B N 1
ATOM 6683 C CA . MET B 1 372 ? -12.530 0.174 50.006 1.00 12.03 372 MET B CA 1
ATOM 6684 C C . MET B 1 372 ? -11.217 -0.467 50.466 1.00 11.76 372 MET B C 1
ATOM 6685 O O . MET B 1 372 ? -11.006 -0.585 51.684 1.00 12.94 372 MET B O 1
ATOM 6690 N N . TRP B 1 373 ? -10.308 -0.763 49.535 1.00 12.45 373 TRP B N 1
ATOM 6691 C CA . TRP B 1 373 ? -8.943 -1.255 49.838 1.00 10.32 373 TRP B CA 1
ATOM 6692 C C . TRP B 1 373 ? -7.947 -0.102 49.746 1.00 9.77 373 TRP B C 1
ATOM 6693 O O . TRP B 1 373 ? -7.903 0.565 48.694 1.00 10.91 373 TRP B O 1
ATOM 6704 N N . SER B 1 374 ? -7.158 0.137 50.785 1.00 9.84 374 SER B N 1
ATOM 6705 C CA . SER B 1 374 ? -6.103 1.170 50.744 1.00 9.40 374 SER B CA 1
ATOM 6706 C C . SER B 1 374 ? -5.042 0.830 49.690 1.00 9.95 374 SER B C 1
ATOM 6707 O O . SER B 1 374 ? -4.646 -0.335 49.544 1.00 9.99 374 SER B O 1
ATOM 6710 N N . ILE B 1 375 ? -4.519 1.853 49.028 1.00 9.47 375 ILE B N 1
ATOM 6711 C CA . ILE B 1 375 ? -3.360 1.671 48.111 1.00 10.04 375 ILE B CA 1
ATOM 6712 C C . ILE B 1 375 ? -2.114 1.354 48.946 1.00 10.96 375 ILE B C 1
ATOM 6713 O O . ILE B 1 375 ? -1.124 0.855 48.395 1.00 10.69 375 ILE B O 1
ATOM 6718 N N . GLU B 1 376 ? -2.161 1.557 50.265 1.00 9.36 376 GLU B N 1
ATOM 6719 C CA . GLU B 1 376 ? -1.042 1.115 51.138 1.00 11.02 376 GLU B CA 1
ATOM 6720 C C . GLU B 1 376 ? -0.760 -0.387 50.971 1.00 11.54 376 GLU B C 1
ATOM 6721 O O . GLU B 1 376 ? 0.390 -0.819 51.215 1.00 11.73 376 GLU B O 1
ATOM 6727 N N . ASN B 1 377 ? -1.763 -1.177 50.602 1.00 9.98 377 ASN B N 1
ATOM 6728 C CA . ASN B 1 377 ? -1.646 -2.651 50.556 1.00 9.73 377 ASN B CA 1
ATOM 6729 C C . ASN B 1 377 ? -0.791 -3.118 49.382 1.00 9.14 377 ASN B C 1
ATOM 6730 O O . ASN B 1 377 ? -0.406 -4.295 49.397 1.00 10.98 377 ASN B O 1
ATOM 6735 N N . ILE B 1 378 ? -0.594 -2.273 48.370 1.00 10.25 378 ILE B N 1
ATOM 6736 C CA . ILE B 1 378 ? -0.121 -2.784 47.055 1.00 11.04 378 ILE B CA 1
ATOM 6737 C C . ILE B 1 378 ? 1.069 -1.975 46.563 1.00 9.59 378 ILE B C 1
ATOM 6738 O O . ILE B 1 378 ? 1.214 -0.790 46.901 1.00 10.43 378 ILE B O 1
ATOM 6743 N N . ALA B 1 379 ? 1.859 -2.613 45.722 1.00 10.21 379 ALA B N 1
ATOM 6744 C CA . ALA B 1 379 ? 2.814 -1.946 44.825 1.00 9.92 379 ALA B CA 1
ATOM 6745 C C . ALA B 1 379 ? 2.686 -2.599 43.458 1.00 8.82 379 ALA B C 1
ATOM 6746 O O . ALA B 1 379 ? 2.074 -3.666 43.338 1.00 9.79 379 ALA B O 1
ATOM 6748 N N . PHE B 1 380 ? 3.235 -1.944 42.467 1.00 8.64 380 PHE B N 1
ATOM 6749 C CA . PHE B 1 380 ? 3.170 -2.412 41.115 1.00 8.50 380 PHE B CA 1
ATOM 6750 C C . PHE B 1 380 ? 4.540 -2.605 40.512 1.00 9.10 380 PHE B C 1
ATOM 6751 O O . PHE B 1 380 ? 5.451 -1.867 40.794 1.00 12.00 380 PHE B O 1
ATOM 6759 N N . GLY B 1 381 ? 4.643 -3.645 39.706 1.00 8.48 381 GLY B N 1
ATOM 6760 C CA . GLY B 1 381 ? 5.831 -3.932 38.908 1.00 8.77 381 GLY B CA 1
ATOM 6761 C C . GLY B 1 381 ? 5.432 -3.739 37.452 1.00 10.11 381 GLY B C 1
ATOM 6762 O O . GLY B 1 381 ? 4.395 -4.187 37.042 1.00 11.25 381 GLY B O 1
ATOM 6763 N N . SER B 1 382 ? 6.246 -3.030 36.693 1.00 7.71 382 SER B N 1
ATOM 6764 C CA . SER B 1 382 ? 5.944 -2.807 35.294 1.00 8.76 382 SER B CA 1
ATOM 6765 C C . SER B 1 382 ? 7.228 -3.012 34.496 1.00 8.16 382 SER B C 1
ATOM 6766 O O . SER B 1 382 ? 8.265 -2.508 34.869 1.00 8.55 382 SER B O 1
ATOM 6769 N N . GLY B 1 383 ? 7.122 -3.734 33.387 1.00 9.09 383 GLY B N 1
ATOM 6770 C CA . GLY B 1 383 ? 8.295 -4.048 32.574 1.00 10.65 383 GLY B CA 1
ATOM 6771 C C . GLY B 1 383 ? 8.221 -3.423 31.203 1.00 8.60 383 GLY B C 1
ATOM 6772 O O . GLY B 1 383 ? 8.605 -2.311 31.034 1.00 10.06 383 GLY B O 1
ATOM 6773 N N . GLY B 1 384 ? 7.632 -4.130 30.247 1.00 9.13 384 GLY B N 1
ATOM 6774 C CA . GLY B 1 384 ? 7.480 -3.606 28.891 1.00 9.94 384 GLY B CA 1
ATOM 6775 C C . GLY B 1 384 ? 6.650 -2.324 28.870 1.00 8.03 384 GLY B C 1
ATOM 6776 O O . GLY B 1 384 ? 6.946 -1.414 28.149 1.00 9.02 384 GLY B O 1
ATOM 6777 N N . GLY B 1 385 ? 5.617 -2.249 29.703 1.00 8.22 385 GLY B N 1
ATOM 6778 C CA . GLY B 1 385 ? 4.798 -1.063 29.779 1.00 9.58 385 GLY B CA 1
ATOM 6779 C C . GLY B 1 385 ? 5.593 0.167 30.201 1.00 9.10 385 GLY B C 1
ATOM 6780 O O . GLY B 1 385 ? 5.304 1.243 29.772 1.00 12.21 385 GLY B O 1
ATOM 6781 N N . LEU B 1 386 ? 6.510 -0.014 31.140 1.00 8.53 386 LEU B N 1
ATOM 6782 C CA . LEU B 1 386 ? 7.364 1.048 31.640 1.00 8.00 386 LEU B CA 1
ATOM 6783 C C . LEU B 1 386 ? 8.508 1.529 30.738 1.00 8.28 386 LEU B C 1
ATOM 6784 O O . LEU B 1 386 ? 8.759 2.687 30.614 1.00 8.50 386 LEU B O 1
ATOM 6789 N N . LEU B 1 387 ? 9.218 0.564 30.167 1.00 8.06 387 LEU B N 1
ATOM 6790 C CA . LEU B 1 387 ? 10.415 0.845 29.382 1.00 8.36 387 LEU B CA 1
ATOM 6791 C C . LEU B 1 387 ? 10.412 0.574 27.888 1.00 7.83 387 LEU B C 1
ATOM 6792 O O . LEU B 1 387 ? 11.294 1.055 27.189 1.00 7.90 387 LEU B O 1
ATOM 6797 N N . GLN B 1 388 ? 9.473 -0.227 27.401 1.00 7.41 388 GLN B N 1
ATOM 6798 C CA . GLN B 1 388 ? 9.493 -0.572 25.984 1.00 8.26 388 GLN B CA 1
ATOM 6799 C C . GLN B 1 388 ? 8.318 -0.132 25.143 1.00 8.26 388 GLN B C 1
ATOM 6800 O O . GLN B 1 388 ? 8.502 0.244 23.993 1.00 8.95 388 GLN B O 1
ATOM 6806 N N . LYS B 1 389 ? 7.121 -0.085 25.720 1.00 8.07 389 LYS B N 1
ATOM 6807 C CA . LYS B 1 389 ? 5.909 0.282 24.971 1.00 9.59 389 LYS B CA 1
ATOM 6808 C C . LYS B 1 389 ? 5.720 1.802 24.912 1.00 9.57 389 LYS B C 1
ATOM 6809 O O . LYS B 1 389 ? 4.756 2.337 25.422 1.00 10.09 389 LYS B O 1
ATOM 6815 N N . LEU B 1 390 ? 6.671 2.478 24.275 1.00 8.70 390 LEU B N 1
ATOM 6816 C CA . LEU B 1 390 ? 6.735 3.911 24.133 1.00 9.12 390 LEU B CA 1
ATOM 6817 C C . LEU B 1 390 ? 7.418 4.178 22.810 1.00 9.01 390 LEU B C 1
ATOM 6818 O O . LEU B 1 390 ? 8.287 3.430 22.394 1.00 10.06 390 LEU B O 1
ATOM 6823 N N . THR B 1 391 ? 7.028 5.263 22.161 1.00 8.25 391 THR B N 1
ATOM 6824 C CA . THR B 1 391 ? 7.597 5.659 20.883 1.00 8.67 391 THR B CA 1
ATOM 6825 C C . THR B 1 391 ? 7.776 7.161 20.877 1.00 8.85 391 THR B C 1
ATOM 6826 O O . THR B 1 391 ? 7.247 7.866 21.713 1.00 9.55 391 THR B O 1
ATOM 6830 N N . ARG B 1 392 ? 8.557 7.626 19.923 1.00 9.32 392 ARG B N 1
ATOM 6831 C CA . ARG B 1 392 ? 8.864 9.031 19.753 1.00 10.72 392 ARG B CA 1
ATOM 6832 C C . ARG B 1 392 ? 7.583 9.835 19.439 1.00 11.78 392 ARG B C 1
ATOM 6833 O O . ARG B 1 392 ? 7.530 11.008 19.651 1.00 11.92 392 ARG B O 1
ATOM 6841 N N . ASP B 1 393 ? 6.570 9.165 18.921 1.00 11.03 393 ASP B N 1
ATOM 6842 C CA . ASP B 1 393 ? 5.271 9.802 18.578 1.00 14.04 393 ASP B CA 1
ATOM 6843 C C . ASP B 1 393 ? 4.464 10.140 19.837 1.00 14.21 393 ASP B C 1
ATOM 6844 O O . ASP B 1 393 ? 3.551 10.975 19.748 1.00 16.90 393 ASP B O 1
ATOM 6849 N N . LEU B 1 394 ? 4.742 9.531 20.992 1.00 11.06 394 LEU B N 1
ATOM 6850 C CA . LEU B 1 394 ? 3.874 9.748 22.179 1.00 11.02 394 LEU B CA 1
ATOM 6851 C C . LEU B 1 394 ? 3.899 11.227 22.576 1.00 11.96 394 LEU B C 1
ATOM 6852 O O . LEU B 1 394 ? 2.828 11.795 22.846 1.00 13.84 394 LEU B O 1
ATOM 6857 N N . LEU B 1 395 ? 5.079 11.847 22.615 1.00 9.29 395 LEU B N 1
ATOM 6858 C CA . LEU B 1 395 ? 5.222 13.276 23.001 1.00 10.25 395 LEU B CA 1
ATOM 6859 C C . LEU B 1 395 ? 5.602 14.105 21.777 1.00 10.03 395 LEU B C 1
ATOM 6860 O O . LEU B 1 395 ? 5.892 15.294 21.948 1.00 10.23 395 LEU B O 1
ATOM 6865 N N . ASN B 1 396 ? 5.599 13.501 20.594 1.00 10.63 396 ASN B N 1
ATOM 6866 C CA . ASN B 1 396 ? 5.930 14.166 19.303 1.00 12.65 396 ASN B CA 1
ATOM 6867 C C . ASN B 1 396 ? 7.282 14.854 19.425 1.00 11.46 396 ASN B C 1
ATOM 6868 O O . ASN B 1 396 ? 7.409 16.068 19.095 1.00 12.43 396 ASN B O 1
ATOM 6873 N N . CYS B 1 397 ? 8.280 14.117 19.869 1.00 12.22 397 CYS B N 1
ATOM 6874 C CA . CYS B 1 397 ? 9.660 14.613 20.015 1.00 11.31 397 CYS B CA 1
ATOM 6875 C C . CYS B 1 397 ? 10.206 14.883 18.622 1.00 14.35 397 CYS B C 1
ATOM 6876 O O . CYS B 1 397 ? 10.156 13.978 17.767 1.00 16.94 397 CYS B O 1
ATOM 6879 N N . SER B 1 398 ? 10.695 16.089 18.382 1.00 12.07 398 SER B N 1
ATOM 6880 C CA . SER B 1 398 ? 11.021 16.540 17.014 1.00 13.17 398 SER B CA 1
ATOM 6881 C C . SER B 1 398 ? 12.162 17.553 17.029 1.00 10.67 398 SER B C 1
ATOM 6882 O O . SER B 1 398 ? 12.164 18.431 17.900 1.00 10.70 398 SER B O 1
ATOM 6885 N N . PHE B 1 399 ? 13.064 17.437 16.064 1.00 9.91 399 PHE B N 1
ATOM 6886 C CA . PHE B 1 399 ? 14.233 18.318 15.874 1.00 10.04 399 PHE B CA 1
ATOM 6887 C C . PHE B 1 399 ? 14.110 18.971 14.505 1.00 8.59 399 PHE B C 1
ATOM 6888 O O . PHE B 1 399 ? 13.913 18.257 13.509 1.00 9.27 399 PHE B O 1
ATOM 6896 N N . LYS B 1 400 ? 14.170 20.296 14.455 1.00 8.85 400 LYS B N 1
ATOM 6897 C CA . LYS B 1 400 ? 13.956 21.040 13.198 1.00 8.63 400 LYS B CA 1
ATOM 6898 C C . LYS B 1 400 ? 14.893 22.239 13.150 1.00 9.36 400 LYS B C 1
ATOM 6899 O O . LYS B 1 400 ? 15.152 22.869 14.189 1.00 8.90 400 LYS B O 1
ATOM 6905 N N . CYS B 1 401 ? 15.305 22.585 11.946 1.00 8.85 401 CYS B N 1
ATOM 6906 C CA . CYS B 1 401 ? 16.040 23.829 11.653 1.00 9.88 401 CYS B CA 1
ATOM 6907 C C . CYS B 1 401 ? 15.058 24.998 11.715 1.00 10.27 401 CYS B C 1
ATOM 6908 O O . CYS B 1 401 ? 14.024 24.941 11.062 1.00 9.86 401 CYS B O 1
ATOM 6911 N N . SER B 1 402 ? 15.397 26.032 12.484 1.00 9.37 402 SER B N 1
ATOM 6912 C CA . SER B 1 402 ? 14.562 27.257 12.576 1.00 10.97 402 SER B CA 1
ATOM 6913 C C . SER B 1 402 ? 15.295 28.510 12.093 1.00 9.25 402 SER B C 1
ATOM 6914 O O . SER B 1 402 ? 14.637 29.533 11.944 1.00 10.07 402 SER B O 1
ATOM 6917 N N . TYR B 1 403 ? 16.599 28.467 11.903 1.00 9.22 403 TYR B N 1
ATOM 6918 C CA . TYR B 1 403 ? 17.347 29.690 11.540 1.00 10.46 403 TYR B CA 1
ATOM 6919 C C . TYR B 1 403 ? 18.581 29.288 10.755 1.00 10.01 403 TYR B C 1
ATOM 6920 O O . TYR B 1 403 ? 19.264 28.323 11.127 1.00 10.69 403 TYR B O 1
ATOM 6929 N N . VAL B 1 404 ? 18.845 30.027 9.682 1.00 11.15 404 VAL B N 1
ATOM 6930 C CA . VAL B 1 404 ? 20.095 29.862 8.897 1.00 13.21 404 VAL B CA 1
ATOM 6931 C C . VAL B 1 404 ? 20.674 31.238 8.601 1.00 12.71 404 VAL B C 1
ATOM 6932 O O . VAL B 1 404 ? 19.914 32.229 8.607 1.00 15.44 404 VAL B O 1
ATOM 6936 N N . VAL B 1 405 ? 21.977 31.273 8.376 1.00 12.08 405 VAL B N 1
ATOM 6937 C CA . VAL B 1 405 ? 22.639 32.481 7.816 1.00 14.34 405 VAL B CA 1
ATOM 6938 C C . VAL B 1 405 ? 23.228 32.067 6.471 1.00 14.23 405 VAL B C 1
ATOM 6939 O O . VAL B 1 405 ? 24.024 31.118 6.436 1.00 14.22 405 VAL B O 1
ATOM 6943 N N . THR B 1 406 ? 22.786 32.742 5.411 1.00 15.76 406 THR B N 1
ATOM 6944 C CA . THR B 1 406 ? 23.236 32.504 4.023 1.00 15.57 406 THR B CA 1
ATOM 6945 C C . THR B 1 406 ? 23.632 33.857 3.421 1.00 17.39 406 THR B C 1
ATOM 6946 O O . THR B 1 406 ? 22.845 34.794 3.556 1.00 18.45 406 THR B O 1
ATOM 6950 N N . ASN B 1 407 ? 24.832 33.937 2.843 1.00 18.19 407 ASN B N 1
ATOM 6951 C CA . ASN B 1 407 ? 25.400 35.207 2.304 1.00 19.26 407 ASN B CA 1
ATOM 6952 C C . ASN B 1 407 ? 25.350 36.300 3.379 1.00 21.57 407 ASN B C 1
ATOM 6953 O O . ASN B 1 407 ? 25.045 37.453 3.026 1.00 24.16 407 ASN B O 1
ATOM 6958 N N . GLY B 1 408 ? 25.577 35.948 4.649 1.00 19.07 408 GLY B N 1
ATOM 6959 C CA . GLY B 1 408 ? 25.669 36.905 5.768 1.00 21.02 408 GLY B CA 1
ATOM 6960 C C . GLY B 1 408 ? 24.320 37.377 6.282 1.00 20.28 408 GLY B C 1
ATOM 6961 O O . GLY B 1 408 ? 24.317 38.209 7.210 1.00 27.93 408 GLY B O 1
ATOM 6962 N N . LEU B 1 409 ? 23.207 36.868 5.750 1.00 20.35 409 LEU B N 1
ATOM 6963 C CA . LEU B 1 409 ? 21.841 37.300 6.146 1.00 21.51 409 LEU B CA 1
ATOM 6964 C C . LEU B 1 409 ? 21.134 36.157 6.882 1.00 18.91 409 LEU B C 1
ATOM 6965 O O . LEU B 1 409 ? 21.054 35.050 6.323 1.00 20.38 409 LEU B O 1
ATOM 6970 N N . GLY B 1 410 ? 20.655 36.440 8.091 1.00 21.05 410 GLY B N 1
ATOM 6971 C CA . GLY B 1 410 ? 19.854 35.507 8.901 1.00 18.42 410 GLY B CA 1
ATOM 6972 C C . GLY B 1 410 ? 18.455 35.400 8.343 1.00 20.52 410 GLY B C 1
ATOM 6973 O O . GLY B 1 410 ? 17.849 36.439 8.025 1.00 21.20 410 GLY B O 1
ATOM 6974 N N . ILE B 1 411 ? 17.961 34.173 8.209 1.00 17.35 411 ILE B N 1
ATOM 6975 C CA . ILE B 1 411 ? 16.626 33.841 7.647 1.00 17.10 411 ILE B CA 1
ATOM 6976 C C . ILE B 1 411 ? 15.908 32.986 8.689 1.00 13.35 411 ILE B C 1
ATOM 6977 O O . ILE B 1 411 ? 16.523 32.018 9.152 1.00 13.45 411 ILE B O 1
ATOM 6982 N N . ASN B 1 412 ? 14.655 33.306 8.979 1.00 12.76 412 ASN B N 1
ATOM 6983 C CA . ASN B 1 412 ? 13.820 32.487 9.886 1.00 14.08 412 ASN B CA 1
ATOM 6984 C C . ASN B 1 412 ? 13.196 31.408 9.014 1.00 15.86 412 ASN B C 1
ATOM 6985 O O . ASN B 1 412 ? 12.520 31.760 8.031 1.00 22.05 412 ASN B O 1
ATOM 6990 N N . VAL B 1 413 ? 13.451 30.138 9.318 1.00 12.17 413 VAL B N 1
ATOM 6991 C CA . VAL B 1 413 ? 12.956 29.037 8.456 1.00 14.30 413 VAL B CA 1
ATOM 6992 C C . VAL B 1 413 ? 12.131 28.068 9.291 1.00 12.16 413 VAL B C 1
ATOM 6993 O O . VAL B 1 413 ? 12.225 28.025 10.527 1.00 12.20 413 VAL B O 1
ATOM 6997 N N . PHE B 1 414 ? 11.218 27.405 8.600 1.00 12.48 414 PHE B N 1
ATOM 6998 C CA . PHE B 1 414 ? 10.273 26.517 9.233 1.00 11.61 414 PHE B CA 1
ATOM 6999 C C . PHE B 1 414 ? 9.585 25.650 8.191 1.00 11.18 414 PHE B C 1
ATOM 7000 O O . PHE B 1 414 ? 9.697 25.876 6.995 1.00 11.81 414 PHE B O 1
ATOM 7008 N N . LYS B 1 415 ? 8.859 24.661 8.677 1.00 11.00 415 LYS B N 1
ATOM 7009 C CA . LYS B 1 415 ? 8.036 23.806 7.838 1.00 10.45 415 LYS B CA 1
ATOM 7010 C C . LYS B 1 415 ? 6.594 24.047 8.302 1.00 11.56 415 LYS B C 1
ATOM 7011 O O . LYS B 1 415 ? 6.356 24.417 9.444 1.00 11.79 415 LYS B O 1
ATOM 7017 N N . ASP B 1 416 ? 5.652 23.943 7.378 1.00 12.34 416 ASP B N 1
ATOM 7018 C CA . ASP B 1 416 ? 4.242 24.141 7.679 1.00 13.42 416 ASP B CA 1
ATOM 7019 C C . ASP B 1 416 ? 3.432 23.306 6.696 1.00 13.11 416 ASP B C 1
ATOM 7020 O O . ASP B 1 416 ? 2.817 23.851 5.803 1.00 13.72 416 ASP B O 1
ATOM 7025 N N . PRO B 1 417 ? 3.420 21.980 6.865 1.00 11.83 417 PRO B N 1
ATOM 7026 C CA . PRO B 1 417 ? 2.709 21.147 5.887 1.00 11.40 417 PRO B CA 1
ATOM 7027 C C . PRO B 1 417 ? 1.214 21.430 5.848 1.00 13.17 417 PRO B C 1
ATOM 7028 O O . PRO B 1 417 ? 0.563 21.485 6.877 1.00 14.90 417 PRO B O 1
ATOM 7032 N N . VAL B 1 418 ? 0.671 21.504 4.642 1.00 13.30 418 VAL B N 1
ATOM 7033 C CA . VAL B 1 418 ? -0.727 21.856 4.443 1.00 15.47 418 VAL B CA 1
ATOM 7034 C C . VAL B 1 418 ? -1.726 20.901 5.097 1.00 15.88 418 VAL B C 1
ATOM 7035 O O . VAL B 1 418 ? -2.735 21.345 5.628 1.00 19.74 418 VAL B O 1
ATOM 7039 N N . ALA B 1 419 ? -1.441 19.607 5.073 1.00 16.81 419 ALA B N 1
ATOM 7040 C CA . ALA B 1 419 ? -2.365 18.629 5.609 1.00 19.35 419 ALA B CA 1
ATOM 7041 C C . ALA B 1 419 ? -2.216 18.373 7.093 1.00 20.23 419 ALA B C 1
ATOM 7042 O O . ALA B 1 419 ? -3.017 17.658 7.668 1.00 22.15 419 ALA B O 1
ATOM 7044 N N . ASP B 1 420 ? -1.176 18.923 7.705 1.00 18.13 420 ASP B N 1
ATOM 7045 C CA . ASP B 1 420 ? -0.984 18.717 9.128 1.00 16.96 420 ASP B CA 1
ATOM 7046 C C . ASP B 1 420 ? -0.402 19.967 9.777 1.00 15.51 420 ASP B C 1
ATOM 7047 O O . ASP B 1 420 ? 0.794 20.181 9.754 1.00 19.34 420 ASP B O 1
ATOM 7052 N N . PRO B 1 421 ? -1.246 20.747 10.467 1.00 17.50 421 PRO B N 1
ATOM 7053 C CA . PRO B 1 421 ? -0.880 21.972 11.199 1.00 17.03 421 PRO B CA 1
ATOM 7054 C C . PRO B 1 421 ? -0.083 21.642 12.468 1.00 16.92 421 PRO B C 1
ATOM 7055 O O . PRO B 1 421 ? 0.693 22.465 12.922 1.00 19.78 421 PRO B O 1
ATOM 7059 N N . ASN B 1 422 ? -0.252 20.436 13.017 1.00 17.28 422 ASN B N 1
ATOM 7060 C CA . ASN B 1 422 ? 0.505 19.951 14.173 1.00 16.73 422 ASN B CA 1
ATOM 7061 C C . ASN B 1 422 ? 2.012 19.855 13.893 1.00 15.90 422 ASN B C 1
ATOM 7062 O O . ASN B 1 422 ? 2.796 19.897 14.810 1.00 16.88 422 ASN B O 1
ATOM 7067 N N . LYS B 1 423 ? 2.389 19.614 12.639 1.00 12.86 423 LYS B N 1
ATOM 7068 C CA . LYS B 1 423 ? 3.776 19.531 12.210 1.00 12.80 423 LYS B CA 1
ATOM 7069 C C . LYS B 1 423 ? 4.442 20.885 11.910 1.00 13.48 423 LYS B C 1
ATOM 7070 O O . LYS B 1 423 ? 5.604 20.933 11.551 1.00 15.03 423 LYS B O 1
ATOM 7076 N N . ARG B 1 424 ? 3.705 21.981 12.040 1.00 12.89 424 ARG B N 1
ATOM 7077 C CA . ARG B 1 424 ? 4.300 23.296 11.831 1.00 13.31 424 ARG B CA 1
ATOM 7078 C C . ARG B 1 424 ? 5.411 23.475 12.871 1.00 14.55 424 ARG B C 1
ATOM 7079 O O . ARG B 1 424 ? 5.236 23.157 14.038 1.00 14.73 424 ARG B O 1
ATOM 7087 N N . SER B 1 425 ? 6.545 24.010 12.442 1.00 11.26 425 SER B N 1
ATOM 7088 C CA . SER B 1 425 ? 7.689 24.213 13.332 1.00 10.25 425 SER B CA 1
ATOM 7089 C C . SER B 1 425 ? 7.927 25.691 13.630 1.00 11.15 425 SER B C 1
ATOM 7090 O O . SER B 1 425 ? 7.408 26.552 12.946 1.00 14.06 425 SER B O 1
ATOM 7093 N N . LYS B 1 426 ? 8.678 25.956 14.692 1.00 10.73 426 LYS B N 1
ATOM 7094 C CA . LYS B 1 426 ? 8.977 27.318 15.131 1.00 11.35 426 LYS B CA 1
ATOM 7095 C C . LYS B 1 426 ? 9.945 28.065 14.213 1.00 11.21 426 LYS B C 1
ATOM 7096 O O . LYS B 1 426 ? 10.739 27.459 13.527 1.00 12.24 426 LYS B O 1
ATOM 7102 N N . LYS B 1 427 ? 9.874 29.393 14.240 1.00 11.68 427 LYS B N 1
ATOM 7103 C CA . LYS B 1 427 ? 10.672 30.248 13.368 1.00 13.46 427 LYS B CA 1
ATOM 7104 C C . LYS B 1 427 ? 11.749 31.042 14.068 1.00 11.72 427 LYS B C 1
ATOM 7105 O O . LYS B 1 427 ? 11.510 31.644 15.068 1.00 13.01 427 LYS B O 1
ATOM 7111 N N . GLY B 1 428 ? 12.951 31.025 13.507 1.00 10.32 428 GLY B N 1
ATOM 7112 C CA . GLY B 1 428 ? 14.040 31.843 13.998 1.00 11.33 428 GLY B CA 1
ATOM 7113 C C . GLY B 1 428 ? 14.737 31.403 15.252 1.00 11.28 428 GLY B C 1
ATOM 7114 O O . GLY B 1 428 ? 14.626 30.285 15.670 1.00 12.21 428 GLY B O 1
ATOM 7115 N N . ARG B 1 429 ? 15.479 32.329 15.827 1.00 11.72 429 ARG B N 1
ATOM 7116 C CA . ARG B 1 429 ? 16.207 32.097 17.051 1.00 11.31 429 ARG B CA 1
ATOM 7117 C C . ARG B 1 429 ? 15.212 32.019 18.208 1.00 11.74 429 ARG B C 1
ATOM 7118 O O . ARG B 1 429 ? 14.347 32.856 18.374 1.00 12.89 429 ARG B O 1
ATOM 7126 N N . LEU B 1 430 ? 15.398 31.014 19.038 1.00 9.61 430 LEU B N 1
ATOM 7127 C CA . LEU B 1 430 ? 14.449 30.738 20.108 1.00 10.40 430 LEU B CA 1
ATOM 7128 C C . LEU B 1 430 ? 15.030 30.895 21.489 1.00 10.47 430 LEU B C 1
ATOM 7129 O O . LEU B 1 430 ? 16.212 30.815 21.665 1.00 12.18 430 LEU B O 1
ATOM 7134 N N . SER B 1 431 ? 14.156 31.179 22.444 1.00 10.55 431 SER B N 1
ATOM 7135 C CA . SER B 1 431 ? 14.535 31.293 23.856 1.00 9.59 431 SER B CA 1
ATOM 7136 C C . SER B 1 431 ? 13.341 30.888 24.714 1.00 9.25 431 SER B C 1
ATOM 7137 O O . SER B 1 431 ? 12.220 31.005 24.300 1.00 11.07 431 SER B O 1
ATOM 7140 N N . LEU B 1 432 ? 13.633 30.430 25.918 1.00 10.74 432 LEU B N 1
ATOM 7141 C CA . LEU B 1 432 ? 12.607 29.947 26.866 1.00 10.54 432 LEU B CA 1
ATOM 7142 C C . LEU B 1 432 ? 12.520 30.921 28.035 1.00 11.13 432 LEU B C 1
ATOM 7143 O O . LEU B 1 432 ? 13.556 31.343 28.558 1.00 11.80 432 LEU B O 1
ATOM 7148 N N . HIS B 1 433 ? 11.298 31.301 28.410 1.00 10.71 433 HIS B N 1
ATOM 7149 C CA . HIS B 1 433 ? 11.111 32.373 29.413 1.00 12.02 433 HIS B CA 1
ATOM 7150 C C . HIS B 1 433 ? 10.008 31.982 30.367 1.00 13.71 433 HIS B C 1
ATOM 7151 O O . HIS B 1 433 ? 9.145 31.172 30.026 1.00 13.65 433 HIS B O 1
ATOM 7158 N N . ARG B 1 434 ? 10.038 32.610 31.521 1.00 12.42 434 ARG B N 1
ATOM 7159 C CA . ARG B 1 434 ? 8.884 32.636 32.438 1.00 14.98 434 ARG B CA 1
ATOM 7160 C C . ARG B 1 434 ? 7.937 33.743 32.009 1.00 14.44 434 ARG B C 1
ATOM 7161 O O . ARG B 1 434 ? 8.409 34.845 31.665 1.00 17.03 434 ARG B O 1
ATOM 7169 N N . THR B 1 435 ? 6.639 33.455 32.068 1.00 14.75 435 THR B N 1
ATOM 7170 C CA . THR B 1 435 ? 5.576 34.456 31.845 1.00 14.97 435 THR B CA 1
ATOM 7171 C C . THR B 1 435 ? 5.344 35.206 33.152 1.00 15.07 435 THR B C 1
ATOM 7172 O O . THR B 1 435 ? 5.804 34.782 34.206 1.00 17.00 435 THR B O 1
ATOM 7176 N N . PRO B 1 436 ? 4.610 36.339 33.115 1.00 15.14 436 PRO B N 1
ATOM 7177 C CA . PRO B 1 436 ? 4.274 37.050 34.343 1.00 16.96 436 PRO B CA 1
ATOM 7178 C C . PRO B 1 436 ? 3.540 36.165 35.355 1.00 16.90 436 PRO B C 1
ATOM 7179 O O . PRO B 1 436 ? 3.718 36.404 36.519 1.00 20.08 436 PRO B O 1
ATOM 7183 N N . ALA B 1 437 ? 2.762 35.167 34.911 1.00 14.82 437 ALA B N 1
ATOM 7184 C CA . ALA B 1 437 ? 2.024 34.250 35.816 1.00 13.50 437 ALA B CA 1
ATOM 7185 C C . ALA B 1 437 ? 2.927 33.094 36.252 1.00 17.73 437 ALA B C 1
ATOM 7186 O O . ALA B 1 437 ? 2.439 32.245 37.007 1.00 20.07 437 ALA B O 1
ATOM 7188 N N . GLY B 1 438 ? 4.179 33.053 35.780 1.00 15.51 438 GLY B N 1
ATOM 7189 C CA . GLY B 1 438 ? 5.155 32.031 36.211 1.00 17.65 438 GLY B CA 1
ATOM 7190 C C . GLY B 1 438 ? 5.096 30.757 35.384 1.00 17.78 438 GLY B C 1
ATOM 7191 O O . GLY B 1 438 ? 5.675 29.731 35.821 1.00 20.06 438 GLY B O 1
ATOM 7192 N N . ASN B 1 439 ? 4.460 30.805 34.211 1.00 14.41 439 ASN B N 1
ATOM 7193 C CA . ASN B 1 439 ? 4.390 29.669 33.258 1.00 15.06 439 ASN B CA 1
ATOM 7194 C C . ASN B 1 439 ? 5.579 29.776 32.304 1.00 13.59 439 ASN B C 1
ATOM 7195 O O . ASN B 1 439 ? 6.380 30.702 32.433 1.00 18.94 439 ASN B O 1
ATOM 7200 N N . PHE B 1 440 ? 5.658 28.879 31.337 1.00 15.07 440 PHE B N 1
ATOM 7201 C CA . PHE B 1 440 ? 6.744 28.910 30.329 1.00 13.64 440 PHE B CA 1
ATOM 7202 C C . PHE B 1 440 ? 6.209 29.447 29.018 1.00 14.11 440 PHE B C 1
ATOM 7203 O O . PHE B 1 440 ? 5.047 29.189 28.658 1.00 14.30 440 PHE B O 1
ATOM 7211 N N . VAL B 1 441 ? 7.073 30.146 28.291 1.00 13.63 441 VAL B N 1
ATOM 7212 C CA . VAL B 1 441 ? 6.770 30.567 26.909 1.00 11.90 441 VAL B CA 1
ATOM 7213 C C . VAL B 1 441 ? 8.053 30.434 26.105 1.00 10.57 441 VAL B C 1
ATOM 7214 O O . VAL B 1 441 ? 9.140 30.727 26.656 1.00 12.61 441 VAL B O 1
ATOM 7218 N N . THR B 1 442 ? 7.918 29.992 24.870 1.00 10.69 442 THR B N 1
ATOM 7219 C CA . THR B 1 442 ? 9.022 29.989 23.889 1.00 11.31 442 THR B CA 1
ATOM 7220 C C . THR B 1 442 ? 8.857 31.201 22.980 1.00 12.24 442 THR B C 1
ATOM 7221 O O . THR B 1 442 ? 7.840 31.311 22.298 1.00 13.53 442 THR B O 1
ATOM 7225 N N . LEU B 1 443 ? 9.845 32.084 22.968 1.00 10.91 443 LEU B N 1
ATOM 7226 C CA . LEU B 1 443 ? 9.847 33.256 22.065 1.00 11.31 443 LEU B CA 1
ATOM 7227 C C . LEU B 1 443 ? 10.582 32.895 20.784 1.00 11.70 443 LEU B C 1
ATOM 7228 O O . LEU B 1 443 ? 11.645 32.265 20.851 1.00 11.74 443 LEU B O 1
ATOM 7233 N N . GLU B 1 444 ? 9.994 33.279 19.671 1.00 10.95 444 GLU B N 1
ATOM 7234 C CA . GLU B 1 444 ? 10.522 32.969 18.328 1.00 11.61 444 GLU B CA 1
ATOM 7235 C C . GLU B 1 444 ? 11.122 34.229 17.712 1.00 12.27 444 GLU B C 1
ATOM 7236 O O . GLU B 1 444 ? 10.965 35.321 18.285 1.00 12.70 444 GLU B O 1
ATOM 7242 N N . GLU B 1 445 ? 11.796 34.062 16.589 1.00 12.46 445 GLU B N 1
ATOM 7243 C CA . GLU B 1 445 ? 12.267 35.177 15.722 1.00 13.79 445 GLU B CA 1
ATOM 7244 C C . GLU B 1 445 ? 13.195 36.098 16.517 1.00 15.71 445 GLU B C 1
ATOM 7245 O O . GLU B 1 445 ? 13.241 37.312 16.213 1.00 14.86 445 GLU B O 1
ATOM 7251 N N . GLY B 1 446 ? 13.940 35.564 17.479 1.00 13.80 446 GLY B N 1
ATOM 7252 C CA . GLY B 1 446 ? 14.928 36.316 18.265 1.00 15.07 446 GLY B CA 1
ATOM 7253 C C . GLY B 1 446 ? 14.272 37.306 19.211 1.00 14.99 446 GLY B C 1
ATOM 7254 O O . GLY B 1 446 ? 14.994 38.127 19.782 1.00 16.23 446 GLY B O 1
ATOM 7255 N N . LYS B 1 447 ? 12.963 37.209 19.435 1.00 13.29 447 LYS B N 1
ATOM 7256 C CA . LYS B 1 447 ? 12.222 38.215 20.246 1.00 14.45 447 LYS B CA 1
ATOM 7257 C C . LYS B 1 447 ? 12.676 38.186 21.705 1.00 16.94 447 LYS B C 1
ATOM 7258 O O . LYS B 1 447 ? 12.434 39.180 22.405 1.00 17.19 447 LYS B O 1
ATOM 7264 N N . GLY B 1 448 ? 13.303 37.106 22.172 1.00 13.57 448 GLY B N 1
ATOM 7265 C CA . GLY B 1 448 ? 13.943 37.065 23.500 1.00 15.83 448 GLY B CA 1
ATOM 7266 C C . GLY B 1 448 ? 14.873 38.252 23.708 1.00 15.89 448 GLY B C 1
ATOM 7267 O O . GLY B 1 448 ? 14.972 38.740 24.845 1.00 19.03 448 GLY B O 1
ATOM 7268 N N . ASP B 1 449 ? 15.519 38.706 22.639 1.00 17.96 449 ASP B N 1
ATOM 7269 C CA . ASP B 1 449 ? 16.519 39.804 22.674 1.00 22.61 449 ASP B CA 1
ATOM 7270 C C . ASP B 1 449 ? 15.866 41.107 23.142 1.00 24.12 449 ASP B C 1
ATOM 7271 O O . ASP B 1 449 ? 16.623 41.998 23.586 1.00 26.46 449 ASP B O 1
ATOM 7276 N N . LEU B 1 450 ? 14.541 41.241 23.023 1.00 19.77 450 LEU B N 1
ATOM 7277 C CA . LEU B 1 450 ? 13.810 42.481 23.412 1.00 24.15 450 LEU B CA 1
ATOM 7278 C C . LEU B 1 450 ? 13.755 42.604 24.942 1.00 23.81 450 LEU B C 1
ATOM 7279 O O . LEU B 1 450 ? 13.481 43.721 25.425 1.00 26.46 450 LEU B O 1
ATOM 7284 N N . GLU B 1 451 ? 14.032 41.527 25.680 1.00 22.15 451 GLU B N 1
ATOM 7285 C CA . GLU B 1 451 ? 14.091 41.504 27.166 1.00 27.05 451 GLU B CA 1
ATOM 7286 C C . GLU B 1 451 ? 12.752 41.971 27.745 1.00 27.71 451 GLU B C 1
ATOM 7287 O O . GLU B 1 451 ? 12.770 42.670 28.783 1.00 30.65 451 GLU B O 1
ATOM 7293 N N . GLU B 1 452 ? 11.640 41.612 27.103 1.00 20.54 452 GLU B N 1
ATOM 7294 C CA . GLU B 1 452 ? 10.282 41.871 27.651 1.00 22.18 452 GLU B CA 1
ATOM 7295 C C . GLU B 1 452 ? 9.905 40.727 28.595 1.00 22.13 452 GLU B C 1
ATOM 7296 O O . GLU B 1 452 ? 8.955 40.894 29.362 1.00 23.03 452 GLU B O 1
ATOM 7302 N N . TYR B 1 453 ? 10.641 39.611 28.559 1.00 20.64 453 TYR B N 1
ATOM 7303 C CA . TYR B 1 453 ? 10.316 38.366 29.295 1.00 21.52 453 TYR B CA 1
ATOM 7304 C C . TYR B 1 453 ? 11.515 37.879 30.097 1.00 23.98 453 TYR B C 1
ATOM 7305 O O . TYR B 1 453 ? 11.633 36.658 30.338 1.00 21.40 453 TYR B O 1
ATOM 7314 N N . GLY B 1 454 ? 12.393 38.794 30.494 1.00 19.65 454 GLY B N 1
ATOM 7315 C CA . GLY B 1 454 ? 13.562 38.440 31.310 1.00 19.75 454 GLY B CA 1
ATOM 7316 C C . GLY B 1 454 ? 14.503 37.508 30.564 1.00 19.95 454 GLY B C 1
ATOM 7317 O O . GLY B 1 454 ? 14.451 37.463 29.307 1.00 19.77 454 GLY B O 1
ATOM 7318 N N . GLN B 1 455 ? 15.379 36.833 31.303 1.00 18.76 455 GLN B N 1
ATOM 7319 C CA . GLN B 1 455 ? 16.520 36.110 30.697 1.00 16.42 455 GLN B CA 1
ATOM 7320 C C . GLN B 1 455 ? 16.060 34.740 30.184 1.00 16.84 455 GLN B C 1
ATOM 7321 O O . GLN B 1 455 ? 15.129 34.128 30.739 1.00 17.75 455 GLN B O 1
ATOM 7327 N N . ASP B 1 456 ? 16.714 34.297 29.122 1.00 13.32 456 ASP B N 1
ATOM 7328 C CA . ASP B 1 456 ? 16.562 32.938 28.550 1.00 12.36 456 ASP B CA 1
ATOM 7329 C C . ASP B 1 456 ? 16.867 31.899 29.634 1.00 13.25 456 ASP B C 1
ATOM 7330 O O . ASP B 1 456 ? 17.925 32.005 30.287 1.00 13.79 456 ASP B O 1
ATOM 7335 N N . LEU B 1 457 ? 15.981 30.926 29.812 1.00 11.92 457 LEU B N 1
ATOM 7336 C CA . LEU B 1 457 ? 16.122 29.845 30.815 1.00 12.69 457 LEU B CA 1
ATOM 7337 C C . LEU B 1 457 ? 17.037 28.740 30.293 1.00 12.99 457 LEU B C 1
ATOM 7338 O O . LEU B 1 457 ? 17.507 27.950 31.135 1.00 15.33 457 LEU B O 1
ATOM 7343 N N . LEU B 1 458 ? 17.282 28.662 28.987 1.00 10.35 458 LEU B N 1
ATOM 7344 C CA . LEU B 1 458 ? 18.258 27.675 28.448 1.00 11.03 458 LEU B CA 1
ATOM 7345 C C . LEU B 1 458 ? 19.665 28.056 28.905 1.00 12.57 458 LEU B C 1
ATOM 7346 O O . LEU B 1 458 ? 19.973 29.268 29.009 1.00 13.12 458 LEU B O 1
ATOM 7351 N N . HIS B 1 459 ? 20.496 27.060 29.155 1.00 10.53 459 HIS B N 1
ATOM 7352 C CA . HIS B 1 459 ? 21.925 27.239 29.500 1.00 12.05 459 HIS B CA 1
ATOM 7353 C C . HIS B 1 459 ? 22.772 26.565 28.433 1.00 10.35 459 HIS B C 1
ATOM 7354 O O . HIS B 1 459 ? 22.418 25.455 27.987 1.00 9.71 459 HIS B O 1
ATOM 7361 N N . THR B 1 460 ? 23.933 27.114 28.127 1.00 10.96 460 THR B N 1
ATOM 7362 C CA . THR B 1 460 ? 24.925 26.385 27.318 1.00 10.49 460 THR B CA 1
ATOM 7363 C C . THR B 1 460 ? 25.382 25.153 28.102 1.00 9.69 460 THR B C 1
ATOM 7364 O O . THR B 1 460 ? 25.946 25.309 29.208 1.00 10.93 460 THR B O 1
ATOM 7368 N N . VAL B 1 461 ? 25.157 23.957 27.542 1.00 8.52 461 VAL B N 1
ATOM 7369 C CA . VAL B 1 461 ? 25.560 22.663 28.160 1.00 9.30 461 VAL B CA 1
ATOM 7370 C C . VAL B 1 461 ? 26.689 22.023 27.364 1.00 8.71 461 VAL B C 1
ATOM 7371 O O . VAL B 1 461 ? 27.378 21.173 27.919 1.00 9.57 461 VAL B O 1
ATOM 7375 N N . PHE B 1 462 ? 26.917 22.443 26.124 1.00 8.99 462 PHE B N 1
ATOM 7376 C CA . PHE B 1 462 ? 28.009 21.880 25.302 1.00 8.87 462 PHE B CA 1
ATOM 7377 C C . PHE B 1 462 ? 28.548 22.982 24.414 1.00 9.84 462 PHE B C 1
ATOM 7378 O O . PHE B 1 462 ? 27.770 23.694 23.803 1.00 10.55 462 PHE B O 1
ATOM 7386 N N . LYS B 1 463 ? 29.865 23.107 24.340 1.00 9.82 463 LYS B N 1
ATOM 7387 C CA . LYS B 1 463 ? 30.465 24.069 23.398 1.00 11.37 463 LYS B CA 1
ATOM 7388 C C . LYS B 1 463 ? 31.833 23.551 22.984 1.00 11.98 463 LYS B C 1
ATOM 7389 O O . LYS B 1 463 ? 32.677 23.308 23.858 1.00 13.19 463 LYS B O 1
ATOM 7395 N N . ASN B 1 464 ? 32.033 23.386 21.687 1.00 11.40 464 ASN B N 1
ATOM 7396 C CA . ASN B 1 464 ? 33.375 23.150 21.102 1.00 13.43 464 ASN B CA 1
ATOM 7397 C C . ASN B 1 464 ? 34.018 21.944 21.785 1.00 14.06 464 ASN B C 1
ATOM 7398 O O . ASN B 1 464 ? 35.189 22.007 22.171 1.00 17.23 464 ASN B O 1
ATOM 7403 N N . GLY B 1 465 ? 33.261 20.867 21.946 1.00 12.46 465 GLY B N 1
ATOM 7404 C CA . GLY B 1 465 ? 33.765 19.567 22.409 1.00 11.89 465 GLY B CA 1
ATOM 7405 C C . GLY B 1 465 ? 33.759 19.407 23.915 1.00 10.92 465 GLY B C 1
ATOM 7406 O O . GLY B 1 465 ? 34.229 18.359 24.376 1.00 12.57 465 GLY B O 1
ATOM 7407 N N . LYS B 1 466 ? 33.290 20.405 24.659 1.00 12.05 466 LYS B N 1
ATOM 7408 C CA . LYS B 1 466 ? 33.292 20.364 26.139 1.00 12.02 466 LYS B CA 1
ATOM 7409 C C . LYS B 1 466 ? 31.856 20.425 26.667 1.00 10.42 466 LYS B C 1
ATOM 7410 O O . LYS B 1 466 ? 31.042 21.202 26.157 1.00 11.20 466 LYS B O 1
ATOM 7416 N N . VAL B 1 467 ? 31.581 19.627 27.691 1.00 9.97 467 VAL B N 1
ATOM 7417 C CA . VAL B 1 467 ? 30.346 19.785 28.509 1.00 11.08 467 VAL B CA 1
ATOM 7418 C C . VAL B 1 467 ? 30.559 20.961 29.459 1.00 10.82 467 VAL B C 1
ATOM 7419 O O . VAL B 1 467 ? 31.570 20.976 30.199 1.00 12.75 467 VAL B O 1
ATOM 7423 N N . THR B 1 468 ? 29.702 21.955 29.375 1.00 10.13 468 THR B N 1
ATOM 7424 C CA . THR B 1 468 ? 29.934 23.263 30.028 1.00 11.45 468 THR B CA 1
ATOM 7425 C C . THR B 1 468 ? 29.028 23.454 31.232 1.00 12.45 468 THR B C 1
ATOM 7426 O O . THR B 1 468 ? 29.255 24.418 31.980 1.00 12.51 468 THR B O 1
ATOM 7430 N N . LYS B 1 469 ? 28.015 22.602 31.404 1.00 10.94 469 LYS B N 1
ATOM 7431 C CA . LYS B 1 469 ? 27.092 22.699 32.556 1.00 10.60 469 LYS B CA 1
ATOM 7432 C C . LYS B 1 469 ? 26.434 21.336 32.733 1.00 10.85 469 LYS B C 1
ATOM 7433 O O . LYS B 1 469 ? 26.095 20.693 31.714 1.00 10.79 469 LYS B O 1
ATOM 7439 N N . SER B 1 470 ? 26.266 20.918 33.979 1.00 10.32 470 SER B N 1
ATOM 7440 C CA A SER B 1 470 ? 25.779 19.556 34.262 0.68 11.13 470 SER B CA 1
ATOM 7441 C CA B SER B 1 470 ? 25.946 19.522 34.378 0.32 11.27 470 SER B CA 1
ATOM 7442 C C . SER B 1 470 ? 25.001 19.513 35.576 1.00 11.62 470 SER B C 1
ATOM 7443 O O . SER B 1 470 ? 24.985 20.493 36.340 1.00 11.49 470 SER B O 1
ATOM 7448 N N . TYR B 1 471 ? 24.310 18.405 35.773 1.00 10.54 471 TYR B N 1
ATOM 7449 C CA . TYR B 1 471 ? 23.351 18.239 36.880 1.00 9.49 471 TYR B CA 1
ATOM 7450 C C . TYR B 1 471 ? 23.591 16.899 37.537 1.00 9.91 471 TYR B C 1
ATOM 7451 O O . TYR B 1 471 ? 23.770 15.910 36.827 1.00 11.92 471 TYR B O 1
ATOM 7460 N N . SER B 1 472 ? 23.580 16.863 38.860 1.00 9.06 472 SER B N 1
ATOM 7461 C CA . SER B 1 472 ? 23.580 15.591 39.600 1.00 10.06 472 SER B CA 1
ATOM 7462 C C . SER B 1 472 ? 22.214 14.923 39.448 1.00 9.91 472 SER B C 1
ATOM 7463 O O . SER B 1 472 ? 21.218 15.599 39.180 1.00 10.06 472 SER B O 1
ATOM 7466 N N . PHE B 1 473 ? 22.175 13.635 39.717 1.00 9.46 473 PHE B N 1
ATOM 7467 C CA . PHE B 1 473 ? 20.890 12.912 39.713 1.00 10.49 473 PHE B CA 1
ATOM 7468 C C . PHE B 1 473 ? 20.006 13.438 40.846 1.00 10.60 473 PHE B C 1
ATOM 7469 O O . PHE B 1 473 ? 18.770 13.474 40.725 1.00 9.88 473 PHE B O 1
ATOM 7477 N N . ASP B 1 474 ? 20.621 13.872 41.948 1.00 10.41 474 ASP B N 1
ATOM 7478 C CA . ASP B 1 474 ? 19.848 14.418 43.089 1.00 10.74 474 ASP B CA 1
ATOM 7479 C C . ASP B 1 474 ? 19.129 15.694 42.649 1.00 10.52 474 ASP B C 1
ATOM 7480 O O . ASP B 1 474 ? 17.950 15.891 42.986 1.00 12.04 474 ASP B O 1
ATOM 7485 N N . GLU B 1 475 ? 19.803 16.565 41.899 1.00 10.73 475 GLU B N 1
ATOM 7486 C CA . GLU B 1 475 ? 19.165 17.818 41.437 1.00 11.87 475 GLU B CA 1
ATOM 7487 C C . GLU B 1 475 ? 18.033 17.516 40.450 1.00 10.32 475 GLU B C 1
ATOM 7488 O O . GLU B 1 475 ? 16.992 18.193 40.475 1.00 11.12 475 GLU B O 1
ATOM 7494 N N . ILE B 1 476 ? 18.251 16.549 39.564 1.00 10.37 476 ILE B N 1
ATOM 7495 C CA . ILE B 1 476 ? 17.234 16.138 38.551 1.00 10.03 476 ILE B CA 1
ATOM 7496 C C . ILE B 1 476 ? 15.991 15.638 39.291 1.00 8.95 476 ILE B C 1
ATOM 7497 O O . ILE B 1 476 ? 14.874 16.054 38.949 1.00 9.70 476 ILE B O 1
ATOM 7502 N N . ARG B 1 477 ? 16.180 14.803 40.307 1.00 8.58 477 ARG B N 1
ATOM 7503 C CA . ARG B 1 477 ? 15.026 14.309 41.101 1.00 9.14 477 ARG B CA 1
ATOM 7504 C C . ARG B 1 477 ? 14.278 15.483 41.737 1.00 11.25 477 ARG B C 1
ATOM 7505 O O . ARG B 1 477 ? 13.055 15.480 41.715 1.00 11.99 477 ARG B O 1
ATOM 7513 N N . LYS B 1 478 ? 14.997 16.462 42.290 1.00 11.25 478 LYS B N 1
ATOM 7514 C CA . LYS B 1 478 ? 14.335 17.618 42.950 1.00 12.13 478 LYS B CA 1
ATOM 7515 C C . LYS B 1 478 ? 13.512 18.388 41.911 1.00 11.37 478 LYS B C 1
ATOM 7516 O O . LYS B 1 478 ? 12.360 18.721 42.163 1.00 13.08 478 LYS B O 1
ATOM 7522 N N . ASN B 1 479 ? 14.065 18.598 40.723 1.00 10.98 479 ASN B N 1
ATOM 7523 C CA . ASN B 1 479 ? 13.396 19.352 39.639 1.00 11.37 479 ASN B CA 1
ATOM 7524 C C . ASN B 1 479 ? 12.132 18.619 39.173 1.00 10.98 479 ASN B C 1
ATOM 7525 O O . ASN B 1 479 ? 11.164 19.298 38.811 1.00 12.00 479 ASN B O 1
ATOM 7530 N N . ALA B 1 480 ? 12.124 17.279 39.211 1.00 10.74 480 ALA B N 1
ATOM 7531 C CA . ALA B 1 480 ? 11.024 16.468 38.650 1.00 11.70 480 ALA B CA 1
ATOM 7532 C C . ALA B 1 480 ? 9.973 16.143 39.711 1.00 12.97 480 ALA B C 1
ATOM 7533 O O . ALA B 1 480 ? 9.045 15.403 39.393 1.00 12.80 480 ALA B O 1
ATOM 7535 N N . GLN B 1 481 ? 10.080 16.683 40.924 1.00 12.00 481 GLN B N 1
ATOM 7536 C CA . GLN B 1 481 ? 9.089 16.371 41.991 1.00 13.25 481 GLN B CA 1
ATOM 7537 C C . GLN B 1 481 ? 7.669 16.748 41.549 1.00 13.68 481 GLN B C 1
ATOM 7538 O O . GLN B 1 481 ? 7.467 17.665 40.747 1.00 13.91 481 GLN B O 1
ATOM 7544 N N . LEU B 1 482 ? 6.670 16.047 42.081 1.00 13.70 482 LEU B N 1
ATOM 7545 C CA . LEU B 1 482 ? 5.253 16.418 41.883 1.00 14.26 482 LEU B CA 1
ATOM 7546 C C . LEU B 1 482 ? 4.922 17.659 42.710 1.00 16.70 482 LEU B C 1
ATOM 7547 O O . LEU B 1 482 ? 5.510 17.810 43.770 1.00 17.10 482 LEU B O 1
ATOM 7552 N N . ASN B 1 483 ? 3.944 18.435 42.256 1.00 20.59 483 ASN B N 1
ATOM 7553 C CA . ASN B 1 483 ? 3.388 19.587 43.017 1.00 23.32 483 ASN B CA 1
ATOM 7554 C C . ASN B 1 483 ? 2.867 19.084 44.366 1.00 24.97 483 ASN B C 1
ATOM 7555 O O . ASN B 1 483 ? 3.192 19.711 45.380 1.00 30.54 483 ASN B O 1
ATOM 7560 N N . ILE B 1 484 ? 2.140 17.963 44.367 1.00 25.30 484 ILE B N 1
ATOM 7561 C CA . ILE B 1 484 ? 1.535 17.368 45.599 1.00 28.42 484 ILE B CA 1
ATOM 7562 C C . ILE B 1 484 ? 2.646 17.040 46.612 1.00 32.06 484 ILE B C 1
ATOM 7563 O O . ILE B 1 484 ? 2.377 17.172 47.812 1.00 34.99 484 ILE B O 1
ATOM 7568 N N . GLU B 1 485 ? 3.844 16.644 46.152 1.00 25.71 485 GLU B N 1
ATOM 7569 C CA . GLU B 1 485 ? 5.049 16.428 47.007 1.00 28.92 485 GLU B CA 1
ATOM 7570 C C . GLU B 1 485 ? 5.611 17.774 47.487 1.00 32.65 485 GLU B C 1
ATOM 7571 O O . GLU B 1 485 ? 5.991 17.867 48.665 1.00 34.25 485 GLU B O 1
ATOM 7577 N N . LEU B 1 486 ? 5.709 18.766 46.598 1.00 29.30 486 LEU B N 1
ATOM 7578 C CA . LEU B 1 486 ? 6.126 20.150 46.959 1.00 34.40 486 LEU B CA 1
ATOM 7579 C C . LEU B 1 486 ? 5.047 20.761 47.861 1.00 36.14 486 LEU B C 1
ATOM 7580 O O . LEU B 1 486 ? 5.320 21.052 49.024 1.00 42.47 486 LEU B O 1
#

Organism: Homo sapiens (NCBI:txid9606)

Secondary structure (DSSP, 8-state):
--GGGSSBGGGGGGGGTSPTTEEEEEEEEEE-------EEE---HHHHIII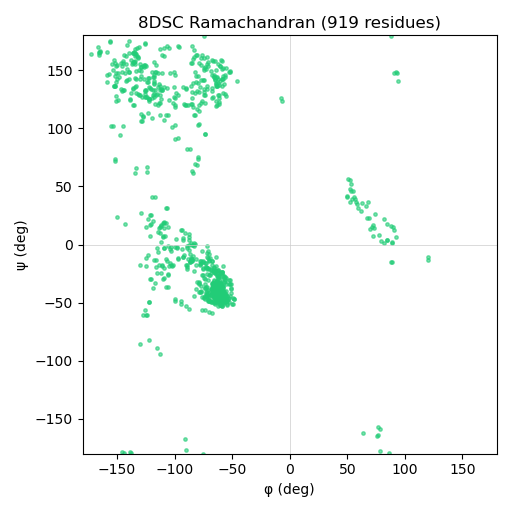IISS----HHHHHHHHHHHHHHHTS----HHHHHHHHHHHTT---EEEEEPPTT-EEETTS--EEEEESSGGGTTHHHHTHHHHHTTHHHHHHHHHHHHHHHHHHHHHHHHHSS-TTGGGSEEE--GGGSS-HHHHHHHHHHHTTT-SBBSBTHHHHHHHHHT--SSS-S-B---B--HHHHHTT-GGGHHHHHHHHHHHTSSS-EEEE--SS-HHHIIIIIIIIITHHHHTT--TTS-EEEE--SS-HHHHHHHHHHHHHHHTT-EE-TTS-EE--TTEEEEE-SS-SHHHHHHHHHHHHHTTB-GGGEEEEESHHHHTS--TTTTTEEEEEEEEEETTEEEE-----TT-GGG----SS-EEEE-TTS-EEEE-TTGGGG-SS---S-EEEEETTEE-----HHHHHHHT--TTT-/--GGGSSBGGGGGGGGTS-TTEEEEEEEEEE-------EEE---HHHHIIIIISS----HHHHHHHHHHHHHHHTS----HHHHHHHHHHHTT---EEEEEPPTT-EEETTS--EEEEESSGGGTTHHHHTHHHHHTTHHHHHHHHHHHHHHHHHHHHHHHHHSS-TTGGGSEEE--GGGSS-HHHHHHHHHHHHTT-SBBSBTHHHHHHHHHT--SSS-S-B---B--HHHHHTT-GGGHHHHHHHHHHHTSSS-EEEE--SS-HHHIIIIIIIIITHHHHTT--TTS-EEEE--SS-HHHHHHHHHHHHHHHTT-EE-TTS-EE--TTEEEEE-SS-SHHHHHHHHHHHHHTTB-GGGEEEEESHHHHTS--TTTTTEEEEEEEEEETTEEEE-----TT-GGG----SS-EEEE-TTS-EEEE-TTGGGG-SS-S-S-EEEEETTEE-----HHHHHHHT--TTT-

Nearest PDB structures (foldseek):
  4o19-assembly1_A  TM=9.995E-01  e=7.907E-96  Homo sapiens
  4o18-assembly1_B  TM=1.000E+00  e=9.943E-96  Homo sapiens
  4o18-assembly1_A  TM=9.996E-01  e=1.324E-95  Homo sapiens
  4o1d-assembly1_A  TM=9.991E-01  e=1.763E-95  Homo sapiens
  4o1b-assembly1_A  TM=9.993E-01  e=1.867E-95  Homo sapiens

InterPro domains:
  IPR013785 Aldolase-type TIM barrel [G3DSA:3.20.20.70] (154-414)
  IPR016471 Nicotinamide phosphoribosyl transferase [NF006629] (8-482)
  IPR016471 Nicotinamide phosphoribosyl transferase [PIRSF005943] (4-485)
  IPR016471 Nicotinamide phosphoribosyl transferase [PTHR43816] (3-490)
  IPR016471 Nicotinamide phosphoribosyl transferase [cd01569] (12-428)
  IPR036068 Nicotinate phosphoribosyltransferase-like, C-terminal [SSF51690] (187-484)
  IPR041525 Nicotinate/nicotinamide phosphoribosyltransferase [PF04095] (188-465)
  IPR041529 Nicotinamide phosphoribosyltransferase, N-terminal domain [PF18127] (10-116)

B-factor: mean 15.85, std 7.78, range [6.01, 54.65]

Sequence (938 aa):
FNILLATDSYKVTHYKQYPPNTSKVYSYFECRREKVKYEETVFYGLQYILNKYLKGKVVTKEKIQEAKDVYKEHFQDDVFNEKGWNYILEKYDGHLPIEIKAVPEGFVIPRGNVLFTVENTDPECYWLTNWIETIILVQSWYPITVATNSREQKKILAKYLLETSGNLDGLEEYYKLHDFGYRGVSSQETAGIGASAHLVNFKGTDTVAGLALIKKYYGTKDPVPGYSVPAAEHSTITAWGKDHEKDAFEHIVTQFSSVPVSVVSDSYDIYNACEKIWGEDLRHLIVSRSTQAPLIIRRPDSGNPLDTVLKVLEEILGKKFPVTENSKGYKLLPPYLRVIQQGDGVDINTLQEIVEGMKQKMWSIENIAFGSGGGLLQKLTRDLLNCSFKCSYVVTNGLGINVFKDPVADPNKRSKKGRLSLHRTPAGNFVTLEEGKGDLEEYGQDLLHTVFKNGKVTKSYSFDEIRKNAQLNIELFNILLATDSYKVTHYKQYPPNTSKVYSYFECREKVKYEETVFYGLQYILNKYLKGKVVTKEKIQEAKDVYKEHFQDDVFNEKGWNYILEKYDGHLPIEIKAVVPEGFVIPRGNVLFTVENTDPECYWLTNWIETIILVQQSSWYPITVATNSREQKKILAKYLLETSGNLDGLEYKLHDFGYRGVSSQETAGIGASAHLVNFKGTDTVAGLALIKKYYGTKDPVPGYSVPAAEHSTITAWGKDHEKDDAFEHIVTQFSSVPVSVVSDSYDIYNACEKIWGEDLRHLIVSRSTQAPLIIRPDSGNPLDTVLKVLEEILGKKFPVTENSKGYKLLPPYLRVIQQGDGVDINTLQEIVEGMKQKMWSIENIAFGSGGGLLQKLTRDLLNCSFKCSYVVTNGLGINVFKDPVADPNKRSKKGRLSLHRTPAGNFVTLEEGKGDLEEYGQDLLHTVFKNGKVTKSSYSFDEIRKNAQLNIEL

Solvent-accessible surface area: 33262 Å² total; per-residue (Å²): 117,22,1,0,27,1,0,3,0,24,5,0,0,6,44,68,0,8,11,76,104,13,39,54,0,13,0,1,0,9,3,35,118,171,99,161,17,119,47,1,1,0,2,3,2,8,14,10,3,30,94,17,0,98,21,102,14,0,37,144,133,55,9,86,76,0,42,65,22,1,86,64,0,10,122,57,86,6,14,14,63,177,12,0,42,66,0,20,126,122,70,81,0,35,0,2,0,25,0,70,2,1,12,6,0,45,24,0,51,30,11,11,0,2,0,1,0,22,3,55,8,83,104,0,44,11,0,0,4,5,0,7,0,2,0,1,11,0,0,0,4,0,1,0,0,2,2,0,11,22,0,12,70,22,0,1,133,11,1,65,89,0,12,35,61,37,114,29,2,60,112,24,0,24,0,51,0,1,39,3,0,1,2,18,27,0,0,5,12,0,0,1,0,0,0,6,5,1,65,3,0,9,0,3,21,0,8,54,16,0,155,155,29,19,24,34,193,69,93,10,6,0,53,9,44,6,11,0,9,16,6,0,0,4,3,45,11,109,134,88,12,78,60,0,0,62,42,0,3,83,74,11,69,96,25,34,0,7,0,0,0,1,0,15,47,2,39,56,0,0,77,102,13,0,2,83,66,1,83,110,41,1,58,89,22,55,81,137,0,14,0,28,0,17,0,20,2,20,84,26,47,88,1,0,34,102,0,0,97,14,0,20,160,58,7,75,48,79,133,26,114,110,25,20,76,32,2,8,66,25,0,50,1,16,1,14,33,48,7,18,15,84,32,0,64,99,1,0,57,11,0,55,114,125,82,9,0,0,49,0,2,21,0,0,1,15,27,14,0,0,1,110,10,25,73,91,66,0,5,1,8,3,40,4,0,37,0,24,24,104,67,126,40,57,62,1,32,8,54,2,81,50,28,103,62,34,122,3,28,67,0,92,13,11,0,4,114,30,136,91,38,91,34,38,17,24,48,80,13,104,16,93,117,147,139,72,56,159,54,30,12,70,40,7,0,88,62,1,120,38,74,77,70,14,35,0,58,80,0,41,151,48,2,67,3,126,95,61,139,116,14,1,0,19,1,0,2,0,22,5,0,0,6,46,67,0,8,12,75,110,9,37,63,0,16,0,1,0,8,2,33,121,100,100,166,18,127,46,1,1,0,2,2,2,10,13,10,2,31,94,17,0,97,22,104,13,0,36,61,131,53,5,90,82,0,69,78,24,0,93,55,1,12,123,56,85,5,22,17,51,181,12,0,44,63,0,30,142,120,62,80,0,48,0,0,0,26,0,75,2,1,11,7,0,51,29,0,54,30,11,11,0,2,0,5,0,30,5,54,8,82,106,0,44,13,0,0,4,6,0,7,0,2,0,0,11,0,0,0,5,0,1,0,0,2,3,0,10,21,1,13,70,23,0,1,100,9,0,64,57,0,9,40,59,41,111,30,2,60,104,22,0,23,0,50,0,1,40,3,0,2,2,17,27,0,0,5,12,0,0,1,0,0,0,5,6,1,58,2,0,8,0,3,22,0,8,60,17,0,149,155,29,19,22,33,189,68,93,10,4,0,49,10,45,3,11,0,10,18,6,0,0,4,1,41,14,114,131,88,11,79,56,0,0,63,42,0,4,81,76,7,71,93,21,33,0,6,0,0,0,1,0,17,48,2,39,63,0,0,70,96,14,0,2,76,68,2,82,111,42,1,56,88,23,56,80,137,0,15,0,28,0,18,0,22,2,19,85,26,46,87,2,0,28,103,0,0,77,16,0,21,176,59,8,74,49,78,132,26,115,94,25,25,59,31,2,8,64,25,0,50,1,16,1,15,30,48,8,20,14,86,32,0,64,102,1,0,52,8,0,65,125,115,78,3,0,0,46,0,1,21,0,0,1,16,26,13,1,0,1,112,10,28,73,108,64,0,22,1,3,3,36,4,0,37,0,25,20,103,65,123,40,68,60,2,32,9,38,2,82,48,28,80,81,32,119,7,30,74,0,94,13,12,0,2,108,31,140,90,39,92,33,40,17,24,54,82,14,107,13,95,116,122,140,78,42,128,52,45,12,72,39,6,0,90,59,3,140,43,70,74,70,26,41,0,40,79,0,41,113,51,2,66,4,125,82,60,142